Protein AF-0000000072289457 (afdb_homodimer)

Sequence (1494 aa):
MNISLKLPLGYDTQVGDAGIKLSGGQRQRLAIARSIIKRPKILILDEATSAIDVRGERIVQAALDKVSEGRTTITIAHRLSTIKKADKIVVMKKGKLIEEGTHEGLLSNPDGAYSALVNAQQLSLGEIYQEESNLVETMDPIIQEMSAAGKEKEQKEVVAYKPKGLAGSLGLFLYEQRARWQWYLMLIIGAIAAGAAYPIQAYLFAQIISVFSLTGPKLKAATEHYALMFFILGLGAGLAWFLMGYSSTIISGHITSIYRQEYFESILHKPIAFFDAEENSSGELTGRVANDPTQLQQLLGINMAMVLTAICNITGCIIIAFVFGWKLTCVVAFVALPLLICGSFYRIRYEIQFEKMNQAVFAESSKFAAEAISAFRTVTSLTLEDMICTRYEELLEWHVKGHAKKSRYSSIVFAASESFGLGCMALSFWYGGTLLASREYGPVNFFVVYIAIINGAESAGSLLSFGPNIAQASAAANRILSFRLPAEATGNSAPQIQNIEGGAKIELKDVWFKYPTRDVPIFTGLNITIKKGQFAALVGPSGCGKTSIVSLLERFYDVQKGKILCNDTDISELDIRQYRKMISLVAQEPTLFEGTIKENIYLGVDESTPEETLHEVCRDAEIHDFIMSLPDGYNTNVGNKGVALSGGQKQRISIARALIRNPKILLLDEATSSLDSESEKLVQAAFERAATGRTMVVVAHRLATVQNADVIFVLGEGRVLEVGDHSALLRKKGVYYQMCQSQALDRMNISLKLPLGYDTQVGDAGIKLSGGQRQRLAIARSIIKRPKILILDEATSAIDVRGERIVQAALDKVSEGRTTITIAHRLSTIKKADKIVVMKKGKLIEEGTHEGLLSNPDGAYSALVNAQQLSLGEIYQEESNLVETMDPIIQEMSAAGKEKEQKEVVAYKPKGLAGSLGLFLYEQRARWQWYLMLIIGAIAAGAAYPIQAYLFAQIISVFSLTGPKLKAATEHYALMFFILGLGAGLAWFLMGYSSTIISGHITSIYRQEYFESILHKPIAFFDAEENSSGELTGRVANDPTQLQQLLGINMAMVLTAICNITGCIIIAFVFGWKLTCVVAFVALPLLICGSFYRIRYEIQFEKMNQAVFAESSKFAAEAISAFRTVTSLTLEDMICTRYEELLEWHVKGHAKKSRYSSIVFAASESFGLGCMALSFWYGGTLLASREYGPVNFFVVYIAIINGAESAGSLLSFGPNIAQASAAANRILSFRLPAEATGNSAPQIQNIEGGAKIELKDVWFKYPTRDVPIFTGLNITIKKGQFAALVGPSGCGKTSIVSLLERFYDVQKGKILCNDTDISELDIRQYRKMISLVAQEPTLFEGTIKENIYLGVDESTPEETLHEVCRDAEIHDFIMSLPDGYNTNVGNKGVALSGGQKQRISIARALIRNPKILLLDEATSSLDSESEKLVQAAFERAATGRTMVVVAHRLATVQNADVIFVLGEGRVLEVGDHSALLRKKGVYYQMCQSQALDR

Organism: Botryotinia fuckeliana (strain B05.10) (NCBI:txid332648)

Structure (mmCIF, N/CA/C/O backbone):
data_AF-0000000072289457-model_v1
#
loop_
_entity.id
_entity.type
_entity.pdbx_description
1 polymer 'Uncharacterized protein'
#
loop_
_atom_site.group_PDB
_atom_site.id
_atom_site.type_symbol
_atom_site.label_atom_id
_atom_site.label_alt_id
_atom_site.label_comp_id
_atom_site.label_asym_id
_atom_site.label_entity_id
_atom_site.label_seq_id
_atom_site.pdbx_PDB_ins_code
_atom_site.Cartn_x
_atom_site.Cartn_y
_atom_site.Cartn_z
_atom_site.occupancy
_atom_site.B_iso_or_equiv
_atom_site.auth_seq_id
_atom_site.auth_comp_id
_atom_site.auth_asym_id
_atom_site.auth_atom_id
_atom_site.pdbx_PDB_model_num
ATOM 1 N N . MET A 1 1 ? 1.246 32.344 -25.016 1 49.88 1 MET A N 1
ATOM 2 C CA . MET A 1 1 ? 1.395 31.391 -26.109 1 49.88 1 MET A CA 1
ATOM 3 C C . MET A 1 1 ? 2.805 30.812 -26.141 1 49.88 1 MET A C 1
ATOM 5 O O . MET A 1 1 ? 2.982 29.609 -26.391 1 49.88 1 MET A O 1
ATOM 9 N N . ASN A 1 2 ? 3.74 31.656 -25.672 1 49.31 2 ASN A N 1
ATOM 10 C CA . ASN A 1 2 ? 5.113 31.156 -25.688 1 49.31 2 ASN A CA 1
ATOM 11 C C . ASN A 1 2 ? 5.348 30.125 -24.578 1 49.31 2 ASN A C 1
ATOM 13 O O . ASN A 1 2 ? 6.207 29.25 -24.719 1 49.31 2 ASN A O 1
ATOM 17 N N . ILE A 1 3 ? 4.66 30.234 -23.547 1 49.22 3 ILE A N 1
ATOM 18 C CA . ILE A 1 3 ? 4.852 29.281 -22.469 1 49.22 3 ILE A CA 1
ATOM 19 C C . ILE A 1 3 ? 4.375 27.891 -22.922 1 49.22 3 ILE A C 1
ATOM 21 O O . ILE A 1 3 ? 4.992 26.875 -22.594 1 49.22 3 ILE A O 1
ATOM 25 N N . SER A 1 4 ? 3.225 27.891 -23.5 1 49.28 4 SER A N 1
ATOM 26 C CA . SER A 1 4 ? 2.711 26.609 -24 1 49.28 4 SER A CA 1
ATOM 27 C C . SER A 1 4 ? 3.676 25.984 -25 1 49.28 4 SER A C 1
ATOM 29 O O . SER A 1 4 ? 3.781 24.766 -25.078 1 49.28 4 SER A O 1
ATOM 31 N N . LEU A 1 5 ? 4.32 26.812 -25.672 1 48.62 5 LEU A N 1
ATOM 32 C CA . LEU A 1 5 ? 5.25 26.297 -26.672 1 48.62 5 LEU A CA 1
ATOM 33 C C . LEU A 1 5 ? 6.523 25.781 -26.016 1 48.62 5 LEU A C 1
ATOM 35 O O . LEU A 1 5 ? 7.27 25 -26.609 1 48.62 5 LEU A O 1
ATOM 39 N N . LYS A 1 6 ? 6.832 26.141 -24.875 1 45.94 6 LYS A N 1
ATOM 40 C CA . LYS A 1 6 ? 8.039 25.688 -24.172 1 45.94 6 LYS A CA 1
ATOM 41 C C . LYS A 1 6 ? 7.77 24.453 -23.328 1 45.94 6 LYS A C 1
ATOM 43 O O . LYS A 1 6 ? 8.695 23.844 -22.797 1 45.94 6 LYS A O 1
ATOM 48 N N . LEU A 1 7 ? 6.562 24.188 -23.172 1 49.34 7 LEU A N 1
ATOM 49 C CA . LEU A 1 7 ? 6.23 22.922 -22.547 1 49.34 7 LEU A CA 1
ATOM 50 C C . LEU A 1 7 ? 6.426 21.75 -23.516 1 49.34 7 LEU A C 1
ATOM 52 O O . LEU A 1 7 ? 6.246 21.906 -24.719 1 49.34 7 LEU A O 1
ATOM 56 N N . PRO A 1 8 ? 7.078 20.734 -23.188 1 49.94 8 PRO A N 1
ATOM 57 C CA . PRO A 1 8 ? 7.488 19.672 -24.125 1 49.94 8 PRO A CA 1
ATOM 58 C C . PRO A 1 8 ? 6.375 19.281 -25.094 1 49.94 8 PRO A C 1
ATOM 60 O O . PRO A 1 8 ? 6.648 18.922 -26.234 1 49.94 8 PRO A O 1
ATOM 63 N N . LEU A 1 9 ? 5.176 19.297 -24.438 1 56.62 9 LEU A N 1
ATOM 64 C CA . LEU A 1 9 ? 4.125 18.906 -25.359 1 56.62 9 LEU A CA 1
ATOM 65 C C . LEU A 1 9 ? 3.387 20.125 -25.906 1 56.62 9 LEU A C 1
ATOM 67 O O . LEU A 1 9 ? 2.283 20 -26.438 1 56.62 9 LEU A O 1
ATOM 71 N N . GLY A 1 10 ? 4.078 21.141 -25.781 1 50.84 10 GLY A N 1
ATOM 72 C CA . GLY A 1 10 ? 3.5 22.375 -26.312 1 50.84 10 GLY A CA 1
ATOM 73 C C . GLY A 1 10 ? 2.098 22.641 -25.797 1 50.84 10 GLY A C 1
ATOM 74 O O . GLY A 1 10 ? 1.847 22.562 -24.594 1 50.84 10 GLY A O 1
ATOM 75 N N . TYR A 1 11 ? 1.222 22.844 -26.766 1 57.28 11 TYR A N 1
ATOM 76 C CA . TYR A 1 11 ? -0.183 23.141 -26.5 1 57.28 11 TYR A CA 1
ATOM 77 C C . TYR A 1 11 ? -0.896 21.922 -25.953 1 57.28 11 TYR A C 1
ATOM 79 O O . TYR A 1 11 ? -1.937 22.031 -25.297 1 57.28 11 TYR A O 1
ATOM 87 N N . ASP A 1 12 ? -0.191 20.844 -26.125 1 57.28 12 ASP A N 1
ATOM 88 C CA . ASP A 1 12 ? -0.822 19.594 -25.734 1 57.28 12 ASP A CA 1
ATOM 89 C C . ASP A 1 12 ? -0.359 19.156 -24.344 1 57.28 12 ASP A C 1
ATOM 91 O O . ASP A 1 12 ? -0.646 18.031 -23.906 1 57.28 12 ASP A O 1
ATOM 95 N N . THR A 1 13 ? 0.377 19.906 -23.766 1 53 13 THR A N 1
ATOM 96 C CA . THR A 1 13 ? 0.88 19.562 -22.438 1 53 13 THR A CA 1
ATOM 97 C C . THR A 1 13 ? -0.268 19.438 -21.438 1 53 13 THR A C 1
ATOM 99 O O . THR A 1 13 ? -1.12 20.328 -21.344 1 53 13 THR A O 1
ATOM 102 N N . GLN A 1 14 ? -0.386 18.297 -20.922 1 52.97 14 GLN A N 1
ATOM 103 C CA . GLN A 1 14 ? -1.444 18.047 -19.953 1 52.97 14 GLN A CA 1
ATOM 104 C C . GLN A 1 14 ? -1.182 18.797 -18.641 1 52.97 14 GLN A C 1
ATOM 106 O O . GLN A 1 14 ? -0.087 18.703 -18.094 1 52.97 14 GLN A O 1
ATOM 111 N N . VAL A 1 15 ? -1.644 19.812 -18.281 1 52.03 15 VAL A N 1
ATOM 112 C CA . VAL A 1 15 ? -1.413 20.719 -17.172 1 52.03 15 VAL A CA 1
ATOM 113 C C . VAL A 1 15 ? -1.856 20.062 -15.867 1 52.03 15 VAL A C 1
ATOM 115 O O . VAL A 1 15 ? -1.508 20.531 -14.773 1 52.03 15 VAL A O 1
ATOM 118 N N . GLY A 1 16 ? -2.02 18.812 -15.844 1 43.88 16 GLY A N 1
ATOM 119 C CA . GLY A 1 16 ? -2.471 18.062 -14.68 1 43.88 16 GLY A CA 1
ATOM 120 C C . GLY A 1 16 ? -3.762 18.594 -14.094 1 43.88 16 GLY A C 1
ATOM 121 O O . GLY A 1 16 ? -4.328 19.562 -14.594 1 43.88 16 GLY A O 1
ATOM 122 N N . ASP A 1 17 ? -4.145 18.031 -13.023 1 39.41 17 ASP A N 1
ATOM 123 C CA . ASP A 1 17 ? -5.398 18.375 -12.359 1 39.41 17 ASP A CA 1
ATOM 124 C C . ASP A 1 17 ? -5.293 19.719 -11.633 1 39.41 17 ASP A C 1
ATOM 126 O O . ASP A 1 17 ? -4.32 19.969 -10.922 1 39.41 17 ASP A O 1
ATOM 130 N N . ALA A 1 18 ? -6.113 20.797 -11.781 1 43.47 18 ALA A N 1
ATOM 131 C CA . ALA A 1 18 ? -6.293 22.172 -11.336 1 43.47 18 ALA A CA 1
ATOM 132 C C . ALA A 1 18 ? -5.078 23.031 -11.688 1 43.47 18 ALA A C 1
ATOM 134 O O . ALA A 1 18 ? -4.828 24.062 -11.047 1 43.47 18 ALA A O 1
ATOM 135 N N . GLY A 1 19 ? -4.312 22.594 -12.695 1 42.66 19 GLY A N 1
ATOM 136 C CA . GLY A 1 19 ? -3.182 23.375 -13.172 1 42.66 19 GLY A CA 1
ATOM 137 C C . GLY A 1 19 ? -2.027 23.422 -12.188 1 42.66 19 GLY A C 1
ATOM 138 O O . GLY A 1 19 ? -1.25 24.375 -12.18 1 42.66 19 GLY A O 1
ATOM 139 N N . ILE A 1 20 ? -2.145 22.5 -11.32 1 45.72 20 ILE A N 1
ATOM 140 C CA . ILE A 1 20 ? -1.174 22.422 -10.234 1 45.72 20 ILE A CA 1
ATOM 141 C C . ILE A 1 20 ? 0.239 22.344 -10.805 1 45.72 20 ILE A C 1
ATOM 143 O O . ILE A 1 20 ? 1.198 22.797 -10.172 1 45.72 20 ILE A O 1
ATOM 147 N N . LYS A 1 21 ? 0.253 22 -11.93 1 44.75 21 LYS A N 1
ATOM 148 C CA . LYS A 1 21 ? 1.573 21.828 -12.523 1 44.75 21 LYS A CA 1
ATOM 149 C C . LYS A 1 21 ? 2.109 23.141 -13.078 1 44.75 21 LYS A C 1
ATOM 151 O O . LYS A 1 21 ? 3.264 23.219 -13.5 1 44.75 21 LYS A O 1
ATOM 156 N N . LEU A 1 22 ? 1.206 24.141 -12.969 1 50.28 22 LEU A N 1
ATOM 157 C CA . LEU A 1 22 ? 1.592 25.453 -13.453 1 50.28 22 LEU A CA 1
ATOM 158 C C . LEU A 1 22 ? 1.787 26.438 -12.297 1 50.28 22 LEU A C 1
ATOM 160 O O . LEU A 1 22 ? 1.109 26.328 -11.273 1 50.28 22 LEU A O 1
ATOM 164 N N . SER A 1 23 ? 2.803 27.234 -12.359 1 48.66 23 SER A N 1
ATOM 165 C CA . SER A 1 23 ? 2.955 28.281 -11.359 1 48.66 23 SER A CA 1
ATOM 166 C C . SER A 1 23 ? 1.785 29.266 -11.398 1 48.66 23 SER A C 1
ATOM 168 O O . SER A 1 23 ? 1.068 29.344 -12.398 1 48.66 23 SER A O 1
ATOM 170 N N . GLY A 1 24 ? 1.405 29.828 -10.328 1 52.53 24 GLY A N 1
ATOM 171 C CA . GLY A 1 24 ? 0.359 30.828 -10.289 1 52.53 24 GLY A CA 1
ATOM 172 C C . GLY A 1 24 ? 0.423 31.797 -11.453 1 52.53 24 GLY A C 1
ATOM 173 O O . GLY A 1 24 ? -0.599 32.094 -12.078 1 52.53 24 GLY A O 1
ATOM 174 N N . GLY A 1 25 ? 1.623 32.094 -11.719 1 58.16 25 GLY A N 1
ATOM 175 C CA . GLY A 1 25 ? 1.821 33 -12.844 1 58.16 25 GLY A CA 1
ATOM 176 C C . GLY A 1 25 ? 1.507 32.375 -14.188 1 58.16 25 GLY A C 1
ATOM 177 O O . GLY A 1 25 ? 0.938 33.031 -15.062 1 58.16 25 GLY A O 1
ATOM 178 N N . GLN A 1 26 ? 1.823 31.172 -14.281 1 58.09 26 GLN A N 1
ATOM 179 C CA . GLN A 1 26 ? 1.542 30.469 -15.531 1 58.09 26 GLN A CA 1
ATOM 180 C C . GLN A 1 26 ? 0.042 30.266 -15.719 1 58.09 26 GLN A C 1
ATOM 182 O O . GLN A 1 26 ? -0.475 30.406 -16.828 1 58.09 26 GLN A O 1
ATOM 187 N N . ARG A 1 27 ? -0.494 30.047 -14.68 1 61.69 27 ARG A N 1
ATOM 188 C CA . ARG A 1 27 ? -1.943 29.891 -14.734 1 61.69 27 ARG A CA 1
ATOM 189 C C . ARG A 1 27 ? -2.627 31.188 -15.133 1 61.69 27 ARG A C 1
ATOM 191 O O . ARG A 1 27 ? -3.564 31.188 -15.938 1 61.69 27 ARG A O 1
ATOM 198 N N . GLN A 1 28 ? -2.061 32.062 -14.5 1 61.84 28 GLN A N 1
ATOM 199 C CA . GLN A 1 28 ? -2.6 33.406 -14.805 1 61.84 28 GLN A CA 1
ATOM 200 C C . GLN A 1 28 ? -2.342 33.781 -16.266 1 61.84 28 GLN A C 1
ATOM 202 O O . GLN A 1 28 ? -3.217 34.312 -16.938 1 61.84 28 GLN A O 1
ATOM 207 N N . ARG A 1 29 ? -1.208 33.438 -16.719 1 62.69 29 ARG A N 1
ATOM 208 C CA . ARG A 1 29 ? -0.848 33.719 -18.109 1 62.69 29 ARG A CA 1
ATOM 209 C C . ARG A 1 29 ? -1.692 32.875 -19.078 1 62.69 29 ARG A C 1
ATOM 211 O O . ARG A 1 29 ? -2.109 33.375 -20.125 1 62.69 29 ARG A O 1
ATOM 218 N N . LEU A 1 30 ? -1.951 31.844 -18.594 1 64.88 30 LEU A N 1
ATOM 219 C CA . LEU A 1 30 ? -2.803 31 -19.422 1 64.88 30 LEU A CA 1
ATOM 220 C C . LEU A 1 30 ? -4.242 31.516 -19.422 1 64.88 30 LEU A C 1
ATOM 222 O O . LEU A 1 30 ? -4.922 31.469 -20.438 1 64.88 30 LEU A O 1
ATOM 226 N N . ALA A 1 31 ? -4.559 31.984 -18.328 1 64.25 31 ALA A N 1
ATOM 227 C CA . ALA A 1 31 ? -5.891 32.562 -18.219 1 64.25 31 ALA A CA 1
ATOM 228 C C . ALA A 1 31 ? -6.008 33.844 -19.078 1 64.25 31 ALA A C 1
ATOM 230 O O . ALA A 1 31 ? -7.035 34.062 -19.719 1 64.25 31 ALA A O 1
ATOM 231 N N . ILE A 1 32 ? -4.938 34.438 -19.062 1 65.44 32 ILE A N 1
ATOM 232 C CA . ILE A 1 32 ? -4.871 35.656 -19.891 1 65.44 32 ILE A CA 1
ATOM 233 C C . ILE A 1 32 ? -4.902 35.25 -21.359 1 65.44 32 ILE A C 1
ATOM 235 O O . ILE A 1 32 ? -5.617 35.875 -22.156 1 65.44 32 ILE A O 1
ATOM 239 N N . ALA A 1 33 ? -4.215 34.281 -21.672 1 66.5 33 ALA A N 1
ATOM 240 C CA . ALA A 1 33 ? -4.18 33.812 -23.047 1 66.5 33 ALA A CA 1
ATOM 241 C C . ALA A 1 33 ? -5.559 33.312 -23.5 1 66.5 33 ALA A C 1
ATOM 243 O O . ALA A 1 33 ? -5.977 33.594 -24.625 1 66.5 33 ALA A O 1
ATOM 244 N N . ARG A 1 34 ? -6.211 32.812 -22.688 1 66.25 34 ARG A N 1
ATOM 245 C CA . ARG A 1 34 ? -7.547 32.312 -22.984 1 66.25 34 ARG A CA 1
ATOM 246 C C . ARG A 1 34 ? -8.523 33.438 -23.219 1 66.25 34 ARG A C 1
ATOM 248 O O . ARG A 1 34 ? -9.391 33.344 -24.094 1 66.25 34 ARG A O 1
ATOM 255 N N . SER A 1 35 ? -8.25 34.406 -22.469 1 63.59 35 SER A N 1
ATOM 256 C CA . SER A 1 35 ? -9.148 35.562 -22.578 1 63.59 35 SER A CA 1
ATOM 257 C C . SER A 1 35 ? -8.898 36.344 -23.859 1 63.59 35 SER A C 1
ATOM 259 O O . SER A 1 35 ? -9.797 37 -24.375 1 63.59 35 SER A O 1
ATOM 261 N N . ILE A 1 36 ? -7.656 36.094 -24.359 1 64.5 36 ILE A N 1
ATOM 262 C CA . ILE A 1 36 ? -7.262 36.906 -25.5 1 64.5 36 ILE A CA 1
ATOM 263 C C . ILE A 1 36 ? -7.48 36.156 -26.797 1 64.5 36 ILE A C 1
ATOM 265 O O . ILE A 1 36 ? -7.645 36.75 -27.859 1 64.5 36 ILE A O 1
ATOM 269 N N . ILE A 1 37 ? -7.777 35.031 -26.703 1 63.31 37 ILE A N 1
ATOM 270 C CA . ILE A 1 37 ? -7.871 34.219 -27.906 1 63.31 37 ILE A CA 1
ATOM 271 C C . ILE A 1 37 ? -9.141 34.562 -28.688 1 63.31 37 ILE A C 1
ATOM 273 O O . ILE A 1 37 ? -9.148 34.562 -29.906 1 63.31 37 ILE A O 1
ATOM 277 N N . LYS A 1 38 ? -10.102 35.094 -28.016 1 62.62 38 LYS A N 1
ATOM 278 C CA . LYS A 1 38 ? -11.352 35.406 -28.688 1 62.62 38 LYS A CA 1
ATOM 279 C C . LYS A 1 38 ? -11.344 36.844 -29.203 1 62.62 38 LYS A C 1
ATOM 281 O O . LYS A 1 38 ? -12.289 37.281 -29.875 1 62.62 38 LYS A O 1
ATOM 286 N N . ARG A 1 39 ? -10.406 37.625 -29.156 1 63.53 39 ARG A N 1
ATOM 287 C CA . ARG A 1 39 ? -10.219 39 -29.625 1 63.53 39 ARG A CA 1
ATOM 288 C C . ARG A 1 39 ? -11.383 39.875 -29.203 1 63.53 39 ARG A C 1
ATOM 290 O O . ARG A 1 39 ? -12.109 40.406 -30.047 1 63.53 39 ARG A O 1
ATOM 297 N N . PRO A 1 40 ? -11.609 39.969 -27.984 1 68.62 40 PRO A N 1
ATOM 298 C CA . PRO A 1 40 ? -12.75 40.781 -27.531 1 68.62 40 PRO A CA 1
ATOM 299 C C . PRO A 1 40 ? -12.523 42.281 -27.734 1 68.62 40 PRO A C 1
ATOM 301 O O . PRO A 1 40 ? -11.383 42.719 -27.797 1 68.62 40 PRO A O 1
ATOM 304 N N . LYS A 1 41 ? -13.594 42.969 -27.938 1 74.06 41 LYS A N 1
ATOM 305 C CA . LYS A 1 41 ? -13.531 44.438 -28.109 1 74.06 41 LYS A CA 1
ATOM 306 C C . LYS A 1 41 ? -13.266 45.125 -26.781 1 74.06 41 LYS A C 1
ATOM 308 O O . LYS A 1 41 ? -12.656 46.219 -26.75 1 74.06 41 LYS A O 1
ATOM 313 N N . ILE A 1 42 ? -13.695 44.5 -25.719 1 73.31 42 ILE A N 1
ATOM 314 C CA . ILE A 1 42 ? -13.492 45.031 -24.375 1 73.31 42 ILE A CA 1
ATOM 315 C C . ILE A 1 42 ? -12.758 44 -23.516 1 73.31 42 ILE A C 1
ATOM 317 O O . ILE A 1 42 ? -13.195 42.844 -23.406 1 73.31 42 ILE A O 1
ATOM 321 N N . LEU A 1 43 ? -11.648 44.312 -23.031 1 72.81 43 LEU A N 1
ATOM 322 C CA . LEU A 1 43 ? -10.828 43.469 -22.172 1 72.81 43 LEU A CA 1
ATOM 323 C C . LEU A 1 43 ? -10.859 44 -20.734 1 72.81 43 LEU A C 1
ATOM 325 O O . LEU A 1 43 ? -10.539 45.156 -20.469 1 72.81 43 LEU A O 1
ATOM 329 N N . ILE A 1 44 ? -11.352 43.188 -19.828 1 72.75 44 ILE A N 1
ATOM 330 C CA . ILE A 1 44 ? -11.375 43.562 -18.406 1 72.75 44 ILE A CA 1
ATOM 331 C C . ILE A 1 44 ? -10.352 42.719 -17.656 1 72.75 44 ILE A C 1
ATOM 333 O O . ILE A 1 44 ? -10.422 41.469 -17.656 1 72.75 44 ILE A O 1
ATOM 337 N N . LEU A 1 45 ? -9.391 43.344 -17.141 1 69.31 45 LEU A N 1
ATOM 338 C CA . LEU A 1 45 ? -8.336 42.719 -16.344 1 69.31 45 LEU A CA 1
ATOM 339 C C . LEU A 1 45 ? -8.516 43.031 -14.859 1 69.31 45 LEU A C 1
ATOM 341 O O . LEU A 1 45 ? -8.289 44.156 -14.422 1 69.31 45 LEU A O 1
ATOM 345 N N . ASP A 1 46 ? -9.039 42.125 -14.117 1 66.88 46 ASP A N 1
ATOM 346 C CA . ASP A 1 46 ? -9.25 42.281 -12.68 1 66.88 46 ASP A CA 1
ATOM 347 C C . ASP A 1 46 ? -8.109 41.688 -11.875 1 66.88 46 ASP A C 1
ATOM 349 O O . ASP A 1 46 ? -8.055 40.469 -11.695 1 66.88 46 ASP A O 1
ATOM 353 N N . GLU A 1 47 ? -7.199 42.406 -11.367 1 60.56 47 GLU A N 1
ATOM 354 C CA . GLU A 1 47 ? -6 42.031 -10.633 1 60.56 47 GLU A CA 1
ATOM 355 C C . GLU A 1 47 ? -5.25 40.906 -11.352 1 60.56 47 GLU A C 1
ATOM 357 O O . GLU A 1 47 ? -4.828 39.938 -10.719 1 60.56 47 GLU A O 1
ATOM 362 N N . ALA A 1 48 ? -5.262 40.969 -12.594 1 61.53 48 ALA A N 1
ATOM 363 C CA . ALA A 1 48 ? -4.715 39.938 -13.469 1 61.53 48 ALA A CA 1
ATOM 364 C C . ALA A 1 48 ? -3.238 39.688 -13.18 1 61.53 48 ALA A C 1
ATOM 366 O O . ALA A 1 48 ? -2.682 38.656 -13.57 1 61.53 48 ALA A O 1
ATOM 367 N N . THR A 1 49 ? -2.674 40.625 -12.547 1 57.12 49 THR A N 1
ATOM 368 C CA . THR A 1 49 ? -1.243 40.469 -12.305 1 57.12 49 THR A CA 1
ATOM 369 C C . THR A 1 49 ? -0.959 40.312 -10.812 1 57.12 49 THR A C 1
ATOM 371 O O . THR A 1 49 ? 0.199 40.312 -10.391 1 57.12 49 THR A O 1
ATOM 374 N N . SER A 1 50 ? -2.018 40.094 -10.062 1 53.31 50 SER A N 1
ATOM 375 C CA . SER A 1 50 ? -1.849 40.094 -8.617 1 53.31 50 SER A CA 1
ATOM 376 C C . SER A 1 50 ? -1.109 38.875 -8.141 1 53.31 50 SER A C 1
ATOM 378 O O . SER A 1 50 ? -0.359 38.906 -7.164 1 53.31 50 SER A O 1
ATOM 380 N N . ALA A 1 51 ? -1.317 37.812 -8.797 1 50.38 51 ALA A N 1
ATOM 381 C CA . ALA A 1 51 ? -0.719 36.531 -8.414 1 50.38 51 ALA A CA 1
ATOM 382 C C . ALA A 1 51 ? 0.597 36.312 -9.148 1 50.38 51 ALA A C 1
ATOM 384 O O . ALA A 1 51 ? 1.246 35.281 -8.969 1 50.38 51 ALA A O 1
ATOM 385 N N . ILE A 1 52 ? 0.917 37.312 -9.914 1 51.56 52 ILE A N 1
ATOM 386 C CA . ILE A 1 52 ? 2.109 37.188 -10.75 1 51.56 52 ILE A CA 1
ATOM 387 C C . ILE A 1 52 ? 3.264 37.969 -10.109 1 51.56 52 ILE A C 1
ATOM 389 O O . ILE A 1 52 ? 3.068 39.062 -9.57 1 51.56 52 ILE A O 1
ATOM 393 N N . ASP A 1 53 ? 4.328 37.406 -10.078 1 48.75 53 ASP A N 1
ATOM 394 C CA . ASP A 1 53 ? 5.516 38.062 -9.555 1 48.75 53 ASP A CA 1
ATOM 395 C C . ASP A 1 53 ? 5.852 39.312 -10.367 1 48.75 53 ASP A C 1
ATOM 397 O O . ASP A 1 53 ? 5.391 39.469 -11.5 1 48.75 53 ASP A O 1
ATOM 401 N N . VAL A 1 54 ? 6.383 40.219 -9.773 1 48.09 54 VAL A N 1
ATOM 402 C CA . VAL A 1 54 ? 6.664 41.531 -10.305 1 48.09 54 VAL A CA 1
ATOM 403 C C . VAL A 1 54 ? 7.316 41.438 -11.68 1 48.09 54 VAL A C 1
ATOM 405 O O . VAL A 1 54 ? 7 42.188 -12.594 1 48.09 54 VAL A O 1
ATOM 408 N N . ARG A 1 55 ? 8.102 40.438 -11.891 1 45.78 55 ARG A N 1
ATOM 409 C CA . ARG A 1 55 ? 8.797 40.281 -13.156 1 45.78 55 ARG A CA 1
ATOM 410 C C . ARG A 1 55 ? 7.852 39.75 -14.234 1 45.78 55 ARG A C 1
ATOM 412 O O . ARG A 1 55 ? 7.898 40.219 -15.383 1 45.78 55 ARG A O 1
ATOM 419 N N . GLY A 1 56 ? 7.156 38.781 -13.734 1 54.88 56 GLY A N 1
ATOM 420 C CA . GLY A 1 56 ? 6.164 38.25 -14.672 1 54.88 56 GLY A CA 1
ATOM 421 C C . GLY A 1 56 ? 5.094 39.281 -15.016 1 54.88 56 GLY A C 1
ATOM 422 O O . GLY A 1 56 ? 4.547 39.281 -16.125 1 54.88 56 GLY A O 1
ATOM 423 N N . GLU A 1 57 ? 5.094 40.062 -14.094 1 58.12 57 GLU A N 1
ATOM 424 C CA . GLU A 1 57 ? 4.07 41.094 -14.281 1 58.12 57 GLU A CA 1
ATOM 425 C C . GLU A 1 57 ? 4.398 42 -15.461 1 58.12 57 GLU A C 1
ATOM 427 O O . GLU A 1 57 ? 3.51 42.406 -16.219 1 58.12 57 GLU A O 1
ATOM 432 N N . ARG A 1 58 ? 5.695 42.281 -15.625 1 58.41 58 ARG A N 1
ATOM 433 C CA . ARG A 1 58 ? 6.09 43.156 -16.734 1 58.41 58 ARG A CA 1
ATOM 434 C C . ARG A 1 58 ? 5.824 42.469 -18.078 1 58.41 58 ARG A C 1
ATOM 436 O O . ARG A 1 58 ? 5.379 43.125 -19.031 1 58.41 58 ARG A O 1
ATOM 443 N N . ILE A 1 59 ? 6.152 41.219 -18.031 1 61.28 59 ILE A N 1
ATOM 444 C CA . ILE A 1 59 ? 5.949 40.469 -19.266 1 61.28 59 ILE A CA 1
ATOM 445 C C . ILE A 1 59 ? 4.457 40.344 -19.562 1 61.28 59 ILE A C 1
ATOM 447 O O . ILE A 1 59 ? 4.035 40.562 -20.703 1 61.28 59 ILE A O 1
ATOM 451 N N . VAL A 1 60 ? 3.84 40.156 -18.531 1 64.88 60 VAL A N 1
ATOM 452 C CA . VAL A 1 60 ? 2.398 40 -18.703 1 64.88 60 VAL A CA 1
ATOM 453 C C . VAL A 1 60 ? 1.767 41.344 -18.984 1 64.88 60 VAL A C 1
ATOM 455 O O . VAL A 1 60 ? 0.868 41.469 -19.812 1 64.88 60 VAL A O 1
ATOM 458 N N . GLN A 1 61 ? 2.488 42.188 -18.328 1 66.75 61 GLN A N 1
ATOM 459 C CA . GLN A 1 61 ? 1.99 43.562 -18.547 1 66.75 61 GLN A CA 1
ATOM 460 C C . GLN A 1 61 ? 2.283 44 -19.984 1 66.75 61 GLN A C 1
ATOM 462 O O . GLN A 1 61 ? 1.437 44.625 -20.625 1 66.75 61 GLN A O 1
ATOM 467 N N . ALA A 1 62 ? 3.434 43.719 -20.406 1 66.81 62 ALA A N 1
ATOM 468 C CA . ALA A 1 62 ? 3.787 44.062 -21.781 1 66.81 62 ALA A CA 1
ATOM 469 C C . ALA A 1 62 ? 2.887 43.344 -22.781 1 66.81 62 ALA A C 1
ATOM 471 O O . ALA A 1 62 ? 2.479 43.906 -23.781 1 66.81 62 ALA A O 1
ATOM 472 N N . ALA A 1 63 ? 2.594 42.188 -22.453 1 66.62 63 ALA A N 1
ATOM 473 C CA . ALA A 1 63 ? 1.684 41.406 -23.297 1 66.62 63 ALA A CA 1
ATOM 474 C C . ALA A 1 63 ? 0.266 41.969 -23.234 1 66.62 63 ALA A C 1
ATOM 476 O O . ALA A 1 63 ? -0.418 42.062 -24.266 1 66.62 63 ALA A O 1
ATOM 477 N N . LEU A 1 64 ? 0.018 42.406 -22.094 1 69.44 64 LEU A N 1
ATOM 478 C CA . LEU A 1 64 ? -1.309 42.969 -21.891 1 69.44 64 LEU A CA 1
ATOM 479 C C . LEU A 1 64 ? -1.421 44.344 -22.578 1 69.44 64 LEU A C 1
ATOM 481 O O . LEU A 1 64 ? -2.465 44.656 -23.156 1 69.44 64 LEU A O 1
ATOM 485 N N . ASP A 1 65 ? -0.25 44.938 -22.5 1 71.25 65 ASP A N 1
ATOM 486 C CA . ASP A 1 65 ? -0.202 46.219 -23.188 1 71.25 65 ASP A CA 1
ATOM 487 C C . ASP A 1 65 ? -0.365 46.062 -24.688 1 71.25 65 ASP A C 1
ATOM 489 O O . ASP A 1 65 ? -1.055 46.844 -25.344 1 71.25 65 ASP A O 1
ATOM 493 N N . LYS A 1 66 ? 0.159 45.062 -25.203 1 71.5 66 LYS A N 1
ATOM 494 C CA . LYS A 1 66 ? 0.08 44.781 -26.641 1 71.5 66 LYS A CA 1
ATOM 495 C C . LYS A 1 66 ? -1.323 44.344 -27.031 1 71.5 66 LYS A C 1
ATOM 497 O O . LYS A 1 66 ? -1.833 44.719 -28.078 1 71.5 66 LYS A O 1
ATOM 502 N N . VAL A 1 67 ? -1.905 43.688 -26.188 1 71.19 67 VAL A N 1
ATOM 503 C CA . VAL A 1 67 ? -3.223 43.156 -26.5 1 71.19 67 VAL A CA 1
ATOM 504 C C . VAL A 1 67 ? -4.285 44.219 -26.312 1 71.19 67 VAL A C 1
ATOM 506 O O . VAL A 1 67 ? -5.324 44.219 -26.984 1 71.19 67 VAL A O 1
ATOM 509 N N . SER A 1 68 ? -3.881 45.125 -25.422 1 69.56 68 SER A N 1
ATOM 510 C CA . SER A 1 68 ? -4.82 46.219 -25.141 1 69.56 68 SER A CA 1
ATOM 511 C C . SER A 1 68 ? -4.828 47.25 -26.25 1 69.56 68 SER A C 1
ATOM 513 O O . SER A 1 68 ? -5.723 48.094 -26.312 1 69.56 68 SER A O 1
ATOM 515 N N . GLU A 1 69 ? -3.893 47.156 -27.047 1 73.56 69 GLU A N 1
ATOM 516 C CA . GLU A 1 69 ? -3.848 48.125 -28.156 1 73.56 69 GLU A CA 1
ATOM 517 C C . GLU A 1 69 ? -4.988 47.875 -29.141 1 73.56 69 GLU A C 1
ATOM 519 O O . GLU A 1 69 ? -5.172 46.75 -29.625 1 73.56 69 GLU A O 1
ATOM 524 N N . GLY A 1 70 ? -5.961 48.969 -29.453 1 71.12 70 GLY A N 1
ATOM 525 C CA . GLY A 1 70 ? -7.07 48.938 -30.391 1 71.12 70 GLY A CA 1
ATOM 526 C C . GLY A 1 70 ? -8.367 48.438 -29.75 1 71.12 70 GLY A C 1
ATOM 527 O O . GLY A 1 70 ? -9.359 48.219 -30.453 1 71.12 70 GLY A O 1
ATOM 528 N N . ARG A 1 71 ? -8.25 48.125 -28.438 1 75.81 71 ARG A N 1
ATOM 529 C CA . ARG A 1 71 ? -9.43 47.656 -27.719 1 75.81 71 ARG A CA 1
ATOM 530 C C . ARG A 1 71 ? -9.656 48.469 -26.453 1 75.81 71 ARG A C 1
ATOM 532 O O . ARG A 1 71 ? -8.734 49.125 -25.953 1 75.81 71 ARG A O 1
ATOM 539 N N . THR A 1 72 ? -10.836 48.469 -25.984 1 78.06 72 THR A N 1
ATOM 540 C CA . THR A 1 72 ? -11.141 49.094 -24.703 1 78.06 72 THR A CA 1
ATOM 541 C C . THR A 1 72 ? -10.781 48.125 -23.562 1 78.06 72 THR A C 1
ATOM 543 O O . THR A 1 72 ? -11.281 47 -23.484 1 78.06 72 THR A O 1
ATOM 546 N N . THR A 1 73 ? -9.773 48.438 -22.844 1 74.69 73 THR A N 1
ATOM 547 C CA . THR A 1 73 ? -9.305 47.594 -21.75 1 74.69 73 THR A CA 1
ATOM 548 C C . THR A 1 73 ? -9.57 48.25 -20.406 1 74.69 73 THR A C 1
ATOM 550 O O . THR A 1 73 ? -9.242 49.438 -20.203 1 74.69 73 THR A O 1
ATOM 553 N N . ILE A 1 74 ? -10.242 47.594 -19.531 1 75.38 74 ILE A N 1
ATOM 554 C CA . ILE A 1 74 ? -10.461 48.031 -18.156 1 75.38 74 ILE A CA 1
ATOM 555 C C . ILE A 1 74 ? -9.641 47.156 -17.203 1 75.38 74 ILE A C 1
ATOM 557 O O . ILE A 1 74 ? -9.82 45.938 -17.141 1 75.38 74 ILE A O 1
ATOM 561 N N . THR A 1 75 ? -8.688 47.719 -16.578 1 72 75 THR A N 1
ATOM 562 C CA . THR A 1 75 ? -7.809 47 -15.664 1 72 75 THR A CA 1
ATOM 563 C C . THR A 1 75 ? -8.039 47.469 -14.227 1 72 75 THR A C 1
ATOM 565 O O . THR A 1 75 ? -8.062 48.656 -13.953 1 72 75 THR A O 1
ATOM 568 N N . ILE A 1 76 ? -8.328 46.562 -13.367 1 71.38 76 ILE A N 1
ATOM 569 C CA . ILE A 1 76 ? -8.367 46.812 -11.93 1 71.38 76 ILE A CA 1
ATOM 570 C C . ILE A 1 76 ? -7.07 46.312 -11.289 1 71.38 76 ILE A C 1
ATOM 572 O O . ILE A 1 76 ? -6.734 45.156 -11.375 1 71.38 76 ILE A O 1
ATOM 576 N N . ALA A 1 77 ? -6.223 47.219 -10.836 1 64.38 77 ALA A N 1
ATOM 577 C CA . ALA A 1 77 ? -4.91 46.844 -10.32 1 64.38 77 ALA A CA 1
ATOM 578 C C . ALA A 1 77 ? -4.66 47.438 -8.945 1 64.38 77 ALA A C 1
ATOM 580 O O . ALA A 1 77 ? -5.191 48.5 -8.617 1 64.38 77 ALA A O 1
ATOM 581 N N . HIS A 1 78 ? -3.947 46.75 -8.156 1 57.56 78 HIS A N 1
ATOM 582 C CA . HIS A 1 78 ? -3.461 47.281 -6.895 1 57.56 78 HIS A CA 1
ATOM 583 C C . HIS A 1 78 ? -2.043 47.812 -7.031 1 57.56 78 HIS A C 1
ATOM 585 O O . HIS A 1 78 ? -1.594 48.625 -6.207 1 57.56 78 HIS A O 1
ATOM 591 N N . ARG A 1 79 ? -1.504 47.375 -8.156 1 61.47 79 ARG A N 1
ATOM 592 C CA . ARG A 1 79 ? -0.121 47.781 -8.375 1 61.47 79 ARG A CA 1
ATOM 593 C C . ARG A 1 79 ? -0.046 48.938 -9.367 1 61.47 79 ARG A C 1
ATOM 595 O O . ARG A 1 79 ? -0.752 48.969 -10.375 1 61.47 79 ARG A O 1
ATOM 602 N N . LEU A 1 80 ? 0.854 49.719 -9.062 1 64.31 80 LEU A N 1
ATOM 603 C CA . LEU A 1 80 ? 1.01 50.969 -9.82 1 64.31 80 LEU A CA 1
ATOM 604 C C . LEU A 1 80 ? 1.568 50.688 -11.211 1 64.31 80 LEU A C 1
ATOM 606 O O . LEU A 1 80 ? 1.236 51.375 -12.172 1 64.31 80 LEU A O 1
ATOM 610 N N . SER A 1 81 ? 2.307 49.688 -11.367 1 64.94 81 SER A N 1
ATOM 611 C CA . SER A 1 81 ? 2.998 49.406 -12.625 1 64.94 81 SER A CA 1
ATOM 612 C C . SER A 1 81 ? 2.014 49.062 -13.734 1 64.94 81 SER A C 1
ATOM 614 O O . SER A 1 81 ? 2.252 49.375 -14.898 1 64.94 81 SER A O 1
ATOM 616 N N . THR A 1 82 ? 0.926 48.656 -13.289 1 67.38 82 THR A N 1
ATOM 617 C CA . THR A 1 82 ? -0.072 48.219 -14.258 1 67.38 82 THR A CA 1
ATOM 618 C C . THR A 1 82 ? -0.962 49.375 -14.68 1 67.38 82 THR A C 1
ATOM 620 O O . THR A 1 82 ? -1.523 49.375 -15.781 1 67.38 82 THR A O 1
ATOM 623 N N . ILE A 1 83 ? -0.898 50.406 -13.891 1 69.94 83 ILE A N 1
ATOM 624 C CA . ILE A 1 83 ? -1.884 51.469 -14.109 1 69.94 83 ILE A CA 1
ATOM 625 C C . ILE A 1 83 ? -1.216 52.656 -14.781 1 69.94 83 ILE A C 1
ATOM 627 O O . ILE A 1 83 ? -1.895 53.531 -15.344 1 69.94 83 ILE A O 1
ATOM 631 N N . LYS A 1 84 ? 0.095 52.688 -14.789 1 72.69 84 LYS A N 1
ATOM 632 C CA . LYS A 1 84 ? 0.849 53.844 -15.25 1 72.69 84 LYS A CA 1
ATOM 633 C C . LYS A 1 84 ? 0.583 54.125 -16.734 1 72.69 84 LYS A C 1
ATOM 635 O O . LYS A 1 84 ? 0.521 55.281 -17.141 1 72.69 84 LYS A O 1
ATOM 640 N N . LYS A 1 85 ? 0.265 53.125 -17.531 1 70.94 85 LYS A N 1
ATOM 641 C CA . LYS A 1 85 ? 0.167 53.281 -18.969 1 70.94 85 LYS A CA 1
ATOM 642 C C . LYS A 1 85 ? -1.289 53.406 -19.422 1 70.94 85 LYS A C 1
ATOM 644 O O . LYS A 1 85 ? -1.578 53.438 -20.609 1 70.94 85 LYS A O 1
ATOM 649 N N . ALA A 1 86 ? -2.109 53.531 -18.484 1 75.75 86 ALA A N 1
ATOM 650 C CA . ALA A 1 86 ? -3.531 53.594 -18.812 1 75.75 86 ALA A CA 1
ATOM 651 C C . ALA A 1 86 ? -3.91 54.969 -19.344 1 75.75 86 ALA A C 1
ATOM 653 O O . ALA A 1 86 ? -3.326 56 -18.953 1 75.75 86 ALA A O 1
ATOM 654 N N . ASP A 1 87 ? -4.762 55.094 -20.375 1 78.38 87 ASP A N 1
ATOM 655 C CA . ASP A 1 87 ? -5.215 56.344 -20.984 1 78.38 87 ASP A CA 1
ATOM 656 C C . ASP A 1 87 ? -6.055 57.156 -20 1 78.38 87 ASP A C 1
ATOM 658 O O . ASP A 1 87 ? -6.027 58.406 -20.031 1 78.38 87 ASP A O 1
ATOM 662 N N . LYS A 1 88 ? -6.824 56.406 -19.219 1 80.31 88 LYS A N 1
ATOM 663 C CA . LYS A 1 88 ? -7.684 57.031 -18.219 1 80.31 88 LYS A CA 1
ATOM 664 C C . LYS A 1 88 ? -7.637 56.25 -16.891 1 80.31 88 LYS A C 1
ATOM 666 O O . LYS A 1 88 ? -7.844 55.062 -16.859 1 80.31 88 LYS A O 1
ATOM 671 N N . ILE A 1 89 ? -7.184 56.875 -15.859 1 77.38 89 ILE A N 1
ATOM 672 C CA . ILE A 1 89 ? -7.098 56.281 -14.531 1 77.38 89 ILE A CA 1
ATOM 673 C C . ILE A 1 89 ? -8.234 56.812 -13.656 1 77.38 89 ILE A C 1
ATOM 675 O O . ILE A 1 89 ? -8.453 58 -13.562 1 77.38 89 ILE A O 1
ATOM 679 N N . VAL A 1 90 ? -8.992 55.906 -13.086 1 79.75 90 VAL A N 1
ATOM 680 C CA . VAL A 1 90 ? -10.102 56.281 -12.211 1 79.75 90 VAL A CA 1
ATOM 681 C C . VAL A 1 90 ? -9.789 55.812 -10.781 1 79.75 90 VAL A C 1
ATOM 683 O O . VAL A 1 90 ? -9.531 54.656 -10.539 1 79.75 90 VAL A O 1
ATOM 686 N N . VAL A 1 91 ? -9.586 56.656 -9.922 1 77.19 91 VAL A N 1
ATOM 687 C CA . VAL A 1 91 ? -9.312 56.375 -8.516 1 77.19 91 VAL A CA 1
ATOM 688 C C . VAL A 1 91 ? -10.617 56.406 -7.719 1 77.19 91 VAL A C 1
ATOM 690 O O . VAL A 1 91 ? -11.344 57.406 -7.738 1 77.19 91 VAL A O 1
ATOM 693 N N . MET A 1 92 ? -10.898 55.281 -7.18 1 73 92 MET A N 1
ATOM 694 C CA . MET A 1 92 ? -12.148 55.156 -6.438 1 73 92 MET A CA 1
ATOM 695 C C . MET A 1 92 ? -11.883 55 -4.945 1 73 92 MET A C 1
ATOM 697 O O . MET A 1 92 ? -10.961 54.25 -4.555 1 73 92 MET A O 1
ATOM 701 N N . LYS A 1 93 ? -12.43 55.688 -4.078 1 66.75 93 LYS A N 1
ATOM 702 C CA . LYS A 1 93 ? -12.391 55.562 -2.625 1 66.75 93 LYS A CA 1
ATOM 703 C C . LYS A 1 93 ? -13.797 55.406 -2.053 1 66.75 93 LYS A C 1
ATOM 705 O O . LYS A 1 93 ? -14.672 56.25 -2.305 1 66.75 93 LYS A O 1
ATOM 710 N N . LYS A 1 94 ? -14.125 54.312 -1.336 1 60.06 94 LYS A N 1
ATOM 711 C CA . LYS A 1 94 ? -15.422 54.062 -0.709 1 60.06 94 LYS A CA 1
ATOM 712 C C . LYS A 1 94 ? -16.547 54.156 -1.726 1 60.06 94 LYS A C 1
ATOM 714 O O . LYS A 1 94 ? -17.578 54.75 -1.458 1 60.06 94 LYS A O 1
ATOM 719 N N . GLY A 1 95 ? -16.266 53.656 -3.008 1 63.97 95 GLY A N 1
ATOM 720 C CA . GLY A 1 95 ? -17.297 53.562 -4.031 1 63.97 95 GLY A CA 1
ATOM 721 C C . GLY A 1 95 ? -17.5 54.844 -4.812 1 63.97 95 GLY A C 1
ATOM 722 O O . GLY A 1 95 ? -18.328 54.906 -5.715 1 63.97 95 GLY A O 1
ATOM 723 N N . LYS A 1 96 ? -16.891 55.844 -4.387 1 70 96 LYS A N 1
ATOM 724 C CA . LYS A 1 96 ? -17.062 57.125 -5.066 1 70 96 LYS A CA 1
ATOM 725 C C . LYS A 1 96 ? -15.828 57.469 -5.891 1 70 96 LYS A C 1
ATOM 727 O O . LYS A 1 96 ? -14.703 57.125 -5.508 1 70 96 LYS A O 1
ATOM 732 N N . LEU A 1 97 ? -16.016 58.094 -7.07 1 74.06 97 LEU A N 1
ATOM 733 C CA . LEU A 1 97 ? -14.953 58.562 -7.953 1 74.06 97 LEU A CA 1
ATOM 734 C C . LEU A 1 97 ? -14.258 59.781 -7.375 1 74.06 97 LEU A C 1
ATOM 736 O O . LEU A 1 97 ? -14.898 60.781 -7.102 1 74.06 97 LEU A O 1
ATOM 740 N N . ILE A 1 98 ? -13.07 59.719 -7.008 1 76.69 98 ILE A N 1
ATOM 741 C CA . ILE A 1 98 ? -12.336 60.812 -6.387 1 76.69 98 ILE A CA 1
ATOM 742 C C . ILE A 1 98 ? -11.562 61.562 -7.453 1 76.69 98 ILE A C 1
ATOM 744 O O . ILE A 1 98 ? -11.609 62.812 -7.496 1 76.69 98 ILE A O 1
ATOM 748 N N . GLU A 1 99 ? -10.797 60.812 -8.172 1 79.31 99 GLU A N 1
ATOM 749 C CA . GLU A 1 99 ? -9.938 61.469 -9.156 1 79.31 99 GLU A CA 1
ATOM 750 C C . GLU A 1 99 ? -9.945 60.719 -10.477 1 79.31 99 GLU A C 1
ATOM 752 O O . GLU A 1 99 ? -10.125 59.5 -10.5 1 79.31 99 GLU A O 1
ATOM 757 N N . GLU A 1 100 ? -10.094 61.344 -11.57 1 80 100 GLU A N 1
ATOM 758 C CA . GLU A 1 100 ? -10 60.75 -12.898 1 80 100 GLU A CA 1
ATOM 759 C C . GLU A 1 100 ? -9.016 61.5 -13.789 1 80 100 GLU A C 1
ATOM 761 O O . GLU A 1 100 ? -8.984 62.719 -13.773 1 80 100 GLU A O 1
ATOM 766 N N . GLY A 1 101 ? -8.07 61 -14.414 1 80.56 101 GLY A N 1
ATOM 767 C CA . GLY A 1 101 ? -7.105 61.625 -15.297 1 80.56 101 GLY A CA 1
ATOM 768 C C . GLY A 1 101 ? -6.035 60.688 -15.789 1 80.56 101 GLY A C 1
ATOM 769 O O . GLY A 1 101 ? -6.184 59.469 -15.672 1 80.56 101 GLY A O 1
ATOM 770 N N . THR A 1 102 ? -5.125 61.156 -16.391 1 78.12 102 THR A N 1
ATOM 771 C CA . THR A 1 102 ? -3.965 60.406 -16.828 1 78.12 102 THR A CA 1
ATOM 772 C C . THR A 1 102 ? -2.93 60.312 -15.711 1 78.12 102 THR A C 1
ATOM 774 O O . THR A 1 102 ? -2.98 61.094 -14.75 1 78.12 102 THR A O 1
ATOM 777 N N . HIS A 1 103 ? -1.989 59.375 -15.758 1 77.5 103 HIS A N 1
ATOM 778 C CA . HIS A 1 103 ? -0.956 59.188 -14.742 1 77.5 103 HIS A CA 1
ATOM 779 C C . HIS A 1 103 ? -0.225 60.5 -14.461 1 77.5 103 HIS A C 1
ATOM 781 O O . HIS A 1 103 ? -0.079 60.875 -13.305 1 77.5 103 HIS A O 1
ATOM 787 N N . GLU A 1 104 ? 0.146 61.125 -15.562 1 76.75 104 GLU A N 1
ATOM 788 C CA . GLU A 1 104 ? 0.887 62.375 -15.422 1 76.75 104 GLU A CA 1
ATOM 789 C C . GLU A 1 104 ? -0.01 63.469 -14.898 1 76.75 104 GLU A C 1
ATOM 791 O O . GLU A 1 104 ? 0.42 64.312 -14.078 1 76.75 104 GLU A O 1
ATOM 796 N N . GLY A 1 105 ? -1.288 63.469 -15.375 1 79.25 105 GLY A N 1
ATOM 797 C CA . GLY A 1 105 ? -2.236 64.5 -14.961 1 79.25 105 GLY A CA 1
ATOM 798 C C . GLY A 1 105 ? -2.633 64.375 -13.5 1 79.25 105 GLY A C 1
ATOM 799 O O . GLY A 1 105 ? -2.764 65.375 -12.805 1 79.25 105 GLY A O 1
ATOM 800 N N . LEU A 1 106 ? -2.658 63.125 -13.023 1 79.25 106 LEU A N 1
ATOM 801 C CA . LEU A 1 106 ? -3.096 62.906 -11.656 1 79.25 106 LEU A CA 1
ATOM 802 C C . LEU A 1 106 ? -1.942 63.094 -10.68 1 79.25 106 LEU A C 1
ATOM 804 O O . LEU A 1 106 ? -2.158 63.438 -9.516 1 79.25 106 LEU A O 1
ATOM 808 N N . LEU A 1 107 ? -0.714 62.906 -11.164 1 75.44 107 LEU A N 1
ATOM 809 C CA . LEU A 1 107 ? 0.474 63.094 -10.336 1 75.44 107 LEU A CA 1
ATOM 810 C C . LEU A 1 107 ? 0.75 64.562 -10.133 1 75.44 107 LEU A C 1
ATOM 812 O O . LEU A 1 107 ? 1.399 64.938 -9.156 1 75.44 107 LEU A O 1
ATOM 816 N N . SER A 1 108 ? 0.337 65.375 -11.023 1 75.5 108 SER A N 1
ATOM 817 C CA . SER A 1 108 ? 0.582 66.812 -10.961 1 75.5 108 SER A CA 1
ATOM 818 C C . SER A 1 108 ? -0.187 67.438 -9.812 1 75.5 108 SER A C 1
ATOM 820 O O . SER A 1 108 ? 0.185 68.562 -9.336 1 75.5 108 SER A O 1
ATOM 822 N N . ASN A 1 109 ? -1.239 66.75 -9.281 1 72.62 109 ASN A N 1
ATOM 823 C CA . ASN A 1 109 ? -1.93 67.25 -8.086 1 72.62 109 ASN A CA 1
ATOM 824 C C . ASN A 1 109 ? -1.37 66.625 -6.82 1 72.62 109 ASN A C 1
ATOM 826 O O . ASN A 1 109 ? -1.658 65.438 -6.527 1 72.62 109 ASN A O 1
ATOM 830 N N . PRO A 1 110 ? -0.377 67.125 -6.133 1 70.62 110 PRO A N 1
ATOM 831 C CA . PRO A 1 110 ? 0.31 66.5 -4.977 1 70.62 110 PRO A CA 1
ATOM 832 C C . PRO A 1 110 ? -0.649 66.125 -3.857 1 70.62 110 PRO A C 1
ATOM 834 O O . PRO A 1 110 ? -0.342 65.25 -3.064 1 70.62 110 PRO A O 1
ATOM 837 N N . ASP A 1 111 ? -1.751 66.688 -3.674 1 68.12 111 ASP A N 1
ATOM 838 C CA . ASP A 1 111 ? -2.686 66.438 -2.58 1 68.12 111 ASP A CA 1
ATOM 839 C C . ASP A 1 111 ? -3.77 65.438 -3 1 68.12 111 ASP A C 1
ATOM 841 O O . ASP A 1 111 ? -4.73 65.188 -2.262 1 68.12 111 ASP A O 1
ATOM 845 N N . GLY A 1 112 ? -3.684 64.688 -4.094 1 72.94 112 GLY A N 1
ATOM 846 C CA . GLY A 1 112 ? -4.723 63.812 -4.594 1 72.94 112 GLY A CA 1
ATOM 847 C C . GLY A 1 112 ? -4.613 62.406 -4.047 1 72.94 112 GLY A C 1
ATOM 848 O O . GLY A 1 112 ? -3.564 62 -3.535 1 72.94 112 GLY A O 1
ATOM 849 N N . ALA A 1 113 ? -5.703 61.688 -4.109 1 73.94 113 ALA A N 1
ATOM 850 C CA . ALA A 1 113 ? -5.746 60.312 -3.611 1 73.94 113 ALA A CA 1
ATOM 851 C C . ALA A 1 113 ? -4.836 59.375 -4.43 1 73.94 113 ALA A C 1
ATOM 853 O O . ALA A 1 113 ? -4.191 58.5 -3.883 1 73.94 113 ALA A O 1
ATOM 854 N N . TYR A 1 114 ? -4.637 59.688 -5.652 1 75.5 114 TYR A N 1
ATOM 855 C CA . TYR A 1 114 ? -3.768 58.938 -6.531 1 75.5 114 TYR A CA 1
ATOM 856 C C . TYR A 1 114 ? -2.299 59.188 -6.227 1 75.5 114 TYR A C 1
ATOM 858 O O . TYR A 1 114 ? -1.491 58.281 -6.152 1 75.5 114 TYR A O 1
ATOM 866 N N . SER A 1 115 ? -1.935 60.438 -6.117 1 73.94 115 SER A N 1
ATOM 867 C CA . SER A 1 115 ? -0.566 60.781 -5.766 1 73.94 115 SER A CA 1
ATOM 868 C C . SER A 1 115 ? -0.171 60.219 -4.41 1 73.94 115 SER A C 1
ATOM 870 O O . SER A 1 115 ? 0.965 59.781 -4.227 1 73.94 115 SER A O 1
ATOM 872 N N . ALA A 1 116 ? -1.076 60.125 -3.486 1 68.31 116 ALA A N 1
ATOM 873 C CA . ALA A 1 116 ? -0.818 59.5 -2.182 1 68.31 116 ALA A CA 1
ATOM 874 C C . ALA A 1 116 ? -0.603 58 -2.309 1 68.31 116 ALA A C 1
ATOM 876 O O . ALA A 1 116 ? 0.267 57.438 -1.643 1 68.31 116 ALA A O 1
ATOM 877 N N . LEU A 1 117 ? -1.327 57.406 -3.111 1 67.38 117 LEU A N 1
ATOM 878 C CA . LEU A 1 117 ? -1.188 55.969 -3.367 1 67.38 117 LEU A CA 1
ATOM 879 C C . LEU A 1 117 ? 0.124 55.688 -4.086 1 67.38 117 LEU A C 1
ATOM 881 O O . LEU A 1 117 ? 0.806 54.688 -3.764 1 67.38 117 LEU A O 1
ATOM 885 N N . VAL A 1 118 ? 0.412 56.5 -5.066 1 66.56 118 VAL A N 1
ATOM 886 C CA . VAL A 1 118 ? 1.656 56.344 -5.812 1 66.56 118 VAL A CA 1
ATOM 887 C C . VAL A 1 118 ? 2.848 56.625 -4.895 1 66.56 118 VAL A C 1
ATOM 889 O O . VAL A 1 118 ? 3.84 55.906 -4.922 1 66.56 118 VAL A O 1
ATOM 892 N N . ASN A 1 119 ? 2.684 57.656 -4.176 1 61.91 119 ASN A N 1
ATOM 893 C CA . ASN A 1 119 ? 3.746 57.969 -3.23 1 61.91 119 ASN A CA 1
ATOM 894 C C . ASN A 1 119 ? 3.871 56.906 -2.148 1 61.91 119 ASN A C 1
ATOM 896 O O . ASN A 1 119 ? 4.98 56.562 -1.74 1 61.91 119 ASN A O 1
ATOM 900 N N . ALA A 1 120 ? 2.756 56.438 -1.686 1 53.88 120 ALA A N 1
ATOM 901 C CA . ALA A 1 120 ? 2.773 55.344 -0.711 1 53.88 120 ALA A CA 1
ATOM 902 C C . ALA A 1 120 ? 3.371 54.062 -1.315 1 53.88 120 ALA A C 1
ATOM 904 O O . ALA A 1 120 ? 4.121 53.375 -0.65 1 53.88 120 ALA A O 1
ATOM 905 N N . GLN A 1 121 ? 3.014 53.906 -2.527 1 50.31 121 GLN A N 1
ATOM 906 C CA . GLN A 1 121 ? 3.58 52.75 -3.225 1 50.31 121 GLN A CA 1
ATOM 907 C C . GLN A 1 121 ? 5.016 53.031 -3.664 1 50.31 121 GLN A C 1
ATOM 909 O O . GLN A 1 121 ? 5.848 52.125 -3.689 1 50.31 121 GLN A O 1
ATOM 914 N N . GLN A 1 122 ? 5.219 54.25 -4.281 1 47.75 122 GLN A N 1
ATOM 915 C CA . GLN A 1 122 ? 6.586 54.656 -4.602 1 47.75 122 GLN A CA 1
ATOM 916 C C . GLN A 1 122 ? 7.469 54.656 -3.357 1 47.75 122 GLN A C 1
ATOM 918 O O . GLN A 1 122 ? 8.656 54.312 -3.428 1 47.75 122 GLN A O 1
ATOM 923 N N . LEU A 1 123 ? 6.98 55.25 -2.275 1 39.44 123 LEU A N 1
ATOM 924 C CA . LEU A 1 123 ? 7.703 55.188 -1.01 1 39.44 123 LEU A CA 1
ATOM 925 C C . LEU A 1 123 ? 7.926 53.75 -0.572 1 39.44 123 LEU A C 1
ATOM 927 O O . LEU A 1 123 ? 8.969 53.406 0.001 1 39.44 123 LEU A O 1
ATOM 931 N N . SER A 1 124 ? 6.949 52.906 -0.655 1 37.09 124 SER A N 1
ATOM 932 C CA . SER A 1 124 ? 7.172 51.5 -0.446 1 37.09 124 SER A CA 1
ATOM 933 C C . SER A 1 124 ? 8.016 50.906 -1.567 1 37.09 124 SER A C 1
ATOM 935 O O . SER A 1 124 ? 8.773 49.938 -1.343 1 37.09 124 SER A O 1
ATOM 937 N N . LEU A 1 125 ? 7.793 51.219 -2.914 1 35.34 125 LEU A N 1
ATOM 938 C CA . LEU A 1 125 ? 8.602 50.812 -4.055 1 35.34 125 LEU A CA 1
ATOM 939 C C . LEU A 1 125 ? 9.766 51.75 -4.273 1 35.34 125 LEU A C 1
ATOM 941 O O . LEU A 1 125 ? 9.57 52.969 -4.379 1 35.34 125 LEU A O 1
ATOM 945 N N . GLY A 1 126 ? 10.891 51.812 -3.711 1 28.33 126 GLY A N 1
ATOM 946 C CA . GLY A 1 126 ? 12.047 52.625 -4 1 28.33 126 GLY A CA 1
ATOM 947 C C . GLY A 1 126 ? 12.109 53.094 -5.449 1 28.33 126 GLY A C 1
ATOM 948 O O . GLY A 1 126 ? 11.469 52.469 -6.316 1 28.33 126 GLY A O 1
ATOM 949 N N . GLU A 1 127 ? 12.453 54.344 -5.879 1 30.81 127 GLU A N 1
ATOM 950 C CA . GLU A 1 127 ? 12.719 55.062 -7.129 1 30.81 127 GLU A CA 1
ATOM 951 C C . GLU A 1 127 ? 13.469 54.156 -8.117 1 30.81 127 GLU A C 1
ATOM 953 O O . GLU A 1 127 ? 13.688 54.562 -9.266 1 30.81 127 GLU A O 1
ATOM 958 N N . ILE A 1 128 ? 14.266 53.156 -7.801 1 30.36 128 ILE A N 1
ATOM 959 C CA . ILE A 1 128 ? 15.359 52.656 -8.617 1 30.36 128 ILE A CA 1
ATOM 960 C C . ILE A 1 128 ? 14.797 51.938 -9.852 1 30.36 128 ILE A C 1
ATOM 962 O O . ILE A 1 128 ? 15.555 51.438 -10.688 1 30.36 128 ILE A O 1
ATOM 966 N N . TYR A 1 129 ? 13.547 51.719 -10.047 1 29.69 129 TYR A N 1
ATOM 967 C CA . TYR A 1 129 ? 13.281 50.75 -11.102 1 29.69 129 TYR A CA 1
ATOM 968 C C . TYR A 1 129 ? 13.258 51.406 -12.469 1 29.69 129 TYR A C 1
ATOM 970 O O . TYR A 1 129 ? 12.867 50.781 -13.469 1 29.69 129 TYR A O 1
ATOM 978 N N . GLN A 1 130 ? 13.508 52.688 -12.727 1 27.64 130 GLN A N 1
ATOM 979 C CA . GLN A 1 130 ? 13.227 53.188 -14.07 1 27.64 130 GLN A CA 1
ATOM 980 C C . GLN A 1 130 ? 14.188 52.594 -15.094 1 27.64 130 GLN A C 1
ATOM 982 O O . GLN A 1 130 ? 13.789 52.281 -16.219 1 27.64 130 GLN A O 1
ATOM 987 N N . GLU A 1 131 ? 15.539 52.812 -14.992 1 26.94 131 GLU A N 1
ATOM 988 C CA . GLU A 1 131 ? 16.453 52.812 -16.125 1 26.94 131 GLU A CA 1
ATOM 989 C C . GLU A 1 131 ? 16.625 51.375 -16.688 1 26.94 131 GLU A C 1
ATOM 991 O O . GLU A 1 131 ? 16.984 51.219 -17.859 1 26.94 131 GLU A O 1
ATOM 996 N N . GLU A 1 132 ? 16.75 50.375 -15.945 1 26.78 132 GLU A N 1
ATOM 997 C CA . GLU A 1 132 ? 17.422 49.188 -16.453 1 26.78 132 GLU A CA 1
ATOM 998 C C . GLU A 1 132 ? 16.5 48.375 -17.375 1 26.78 132 GLU A C 1
ATOM 1000 O O . GLU A 1 132 ? 16.734 47.188 -17.625 1 26.78 132 GLU A O 1
ATOM 1005 N N . SER A 1 133 ? 15.562 49 -18.078 1 27.44 133 SER A N 1
ATOM 1006 C CA . SER A 1 133 ? 14.617 48.344 -18.984 1 27.44 133 SER A CA 1
ATOM 1007 C C . SER A 1 133 ? 15.336 47.75 -20.188 1 27.44 133 SER A C 1
ATOM 1009 O O . SER A 1 133 ? 14.82 46.844 -20.828 1 27.44 133 SER A O 1
ATOM 1011 N N . ASN A 1 134 ? 16.406 48.375 -20.734 1 24.88 134 ASN A N 1
ATOM 1012 C CA . ASN A 1 134 ? 16.891 48.125 -22.094 1 24.88 134 ASN A CA 1
ATOM 1013 C C . ASN A 1 134 ? 17.594 46.781 -22.188 1 24.88 134 ASN A C 1
ATOM 1015 O O . ASN A 1 134 ? 18.078 46.406 -23.25 1 24.88 134 ASN A O 1
ATOM 1019 N N . LEU A 1 135 ? 18.219 46.312 -21.141 1 24.05 135 LEU A N 1
ATOM 1020 C CA . LEU A 1 135 ? 19.281 45.344 -21.422 1 24.05 135 LEU A CA 1
ATOM 1021 C C . LEU A 1 135 ? 18.703 44 -21.844 1 24.05 135 LEU A C 1
ATOM 1023 O O . LEU A 1 135 ? 19.453 43.094 -22.188 1 24.05 135 LEU A O 1
ATOM 1027 N N . VAL A 1 136 ? 17.5 43.656 -21.547 1 28.72 136 VAL A N 1
ATOM 1028 C CA . VAL A 1 136 ? 17.25 42.25 -21.828 1 28.72 136 VAL A CA 1
ATOM 1029 C C . VAL A 1 136 ? 17.078 42.031 -23.328 1 28.72 136 VAL A C 1
ATOM 1031 O O . VAL A 1 136 ? 16.828 40.938 -23.781 1 28.72 136 VAL A O 1
ATOM 1034 N N . GLU A 1 137 ? 17.094 43.125 -24.156 1 27.38 137 GLU A N 1
ATOM 1035 C CA . GLU A 1 137 ? 16.781 42.844 -25.562 1 27.38 137 GLU A CA 1
ATOM 1036 C C . GLU A 1 137 ? 17.844 42 -26.219 1 27.38 137 GLU A C 1
ATOM 1038 O O . GLU A 1 137 ? 17.547 41.188 -27.094 1 27.38 137 GLU A O 1
ATOM 1043 N N . THR A 1 138 ? 19.125 42.438 -26.219 1 27 138 THR A N 1
ATOM 1044 C CA . THR A 1 138 ? 20.047 42.062 -27.281 1 27 138 THR A CA 1
ATOM 1045 C C . THR A 1 138 ? 20.516 40.625 -27.125 1 27 138 THR A C 1
ATOM 1047 O O . THR A 1 138 ? 21.422 40.188 -27.812 1 27 138 THR A O 1
ATOM 1050 N N . MET A 1 139 ? 20.406 39.969 -25.953 1 26.22 139 MET A N 1
ATOM 1051 C CA . MET A 1 139 ? 21.156 38.75 -26.125 1 26.22 139 MET A CA 1
ATOM 1052 C C . MET A 1 139 ? 20.5 37.844 -27.172 1 26.22 139 MET A C 1
ATOM 1054 O O . MET A 1 139 ? 19.281 37.656 -27.156 1 26.22 139 MET A O 1
ATOM 1058 N N . ASP A 1 140 ? 21.125 37.688 -28.359 1 26.42 140 ASP A N 1
ATOM 1059 C CA . ASP A 1 140 ? 20.844 36.938 -29.562 1 26.42 140 ASP A CA 1
ATOM 1060 C C . ASP A 1 140 ? 20.297 35.531 -29.219 1 26.42 140 ASP A C 1
ATOM 1062 O O . ASP A 1 140 ? 20.812 34.875 -28.312 1 26.42 140 ASP A O 1
ATOM 1066 N N . PRO A 1 141 ? 19.094 35.281 -29.562 1 30.09 141 PRO A N 1
ATOM 1067 C CA . PRO A 1 141 ? 18.375 34.031 -29.359 1 30.09 141 PRO A CA 1
ATOM 1068 C C . PRO A 1 141 ? 19.234 32.781 -29.641 1 30.09 141 PRO A C 1
ATOM 1070 O O . PRO A 1 141 ? 18.875 31.672 -29.266 1 30.09 141 PRO A O 1
ATOM 1073 N N . ILE A 1 142 ? 20.234 32.906 -30.625 1 28.88 142 ILE A N 1
ATOM 1074 C CA . ILE A 1 142 ? 20.984 31.797 -31.188 1 28.88 142 ILE A CA 1
ATOM 1075 C C . ILE A 1 142 ? 21.891 31.188 -30.109 1 28.88 142 ILE A C 1
ATOM 1077 O O . ILE A 1 142 ? 22.016 29.969 -30.031 1 28.88 142 ILE A O 1
ATOM 1081 N N . ILE A 1 143 ? 22.719 32.062 -29.422 1 28.27 143 ILE A N 1
ATOM 1082 C CA . ILE A 1 143 ? 23.734 31.453 -28.578 1 28.27 143 ILE A CA 1
ATOM 1083 C C . ILE A 1 143 ? 23.094 30.797 -27.359 1 28.27 143 ILE A C 1
ATOM 1085 O O . ILE A 1 143 ? 23.719 30.031 -26.641 1 28.27 143 ILE A O 1
ATOM 1089 N N . GLN A 1 144 ? 22 31.328 -26.844 1 27.62 144 GLN A N 1
ATOM 1090 C CA . GLN A 1 144 ? 21.422 30.719 -25.656 1 27.62 144 GLN A CA 1
ATOM 1091 C C . GLN A 1 144 ? 20.906 29.312 -25.938 1 27.62 144 GLN A C 1
ATOM 1093 O O . GLN A 1 144 ? 20.672 28.531 -25.016 1 27.62 144 GLN A O 1
ATOM 1098 N N . GLU A 1 145 ? 20.453 29 -27.078 1 29.27 145 GLU A N 1
ATOM 1099 C CA . GLU A 1 145 ? 20.047 27.672 -27.531 1 29.27 145 GLU A CA 1
ATOM 1100 C C . GLU A 1 145 ? 21.203 26.688 -27.453 1 29.27 145 GLU A C 1
ATOM 1102 O O . GLU A 1 145 ? 21 25.5 -27.156 1 29.27 145 GLU A O 1
ATOM 1107 N N . MET A 1 146 ? 22.406 27.094 -27.891 1 27.92 146 MET A N 1
ATOM 1108 C CA . MET A 1 146 ? 23.547 26.188 -27.938 1 27.92 146 MET A CA 1
ATOM 1109 C C . MET A 1 146 ? 24.078 25.891 -26.531 1 27.92 146 MET A C 1
ATOM 1111 O O . MET A 1 146 ? 24.562 24.781 -26.281 1 27.92 146 MET A O 1
ATOM 1115 N N . SER A 1 147 ? 24.375 26.906 -25.641 1 28.25 147 SER A N 1
ATOM 1116 C CA . SER A 1 147 ? 25.047 26.625 -24.375 1 28.25 147 SER A CA 1
ATOM 1117 C C . SER A 1 147 ? 24.094 25.984 -23.375 1 28.25 147 SER A C 1
ATOM 1119 O O . SER A 1 147 ? 24.516 25.25 -22.484 1 28.25 147 SER A O 1
ATOM 1121 N N . ALA A 1 148 ? 22.891 26.422 -23.141 1 30.52 148 ALA A N 1
ATOM 1122 C CA . ALA A 1 148 ? 21.938 25.719 -22.297 1 30.52 148 ALA A CA 1
ATOM 1123 C C . ALA A 1 148 ? 21.625 24.328 -22.844 1 30.52 148 ALA A C 1
ATOM 1125 O O . ALA A 1 148 ? 21.188 23.438 -22.109 1 30.52 148 ALA A O 1
ATOM 1126 N N . ALA A 1 149 ? 21.578 24.047 -24.062 1 30.58 149 ALA A N 1
ATOM 1127 C CA . ALA A 1 149 ? 21.516 22.781 -24.781 1 30.58 149 ALA A CA 1
ATOM 1128 C C . ALA A 1 149 ? 22.734 21.922 -24.453 1 30.58 149 ALA A C 1
ATOM 1130 O O . ALA A 1 149 ? 22.688 20.688 -24.594 1 30.58 149 ALA A O 1
ATOM 1131 N N . GLY A 1 150 ? 23.922 22.453 -24.328 1 27.19 150 GLY A N 1
ATOM 1132 C CA . GLY A 1 150 ? 25.062 21.641 -23.953 1 27.19 150 GLY A CA 1
ATOM 1133 C C . GLY A 1 150 ? 24.984 21.109 -22.547 1 27.19 150 GLY A C 1
ATOM 1134 O O . GLY A 1 150 ? 25.328 19.953 -22.281 1 27.19 150 GLY A O 1
ATOM 1135 N N . LYS A 1 151 ? 24.906 22.078 -21.438 1 30.52 151 LYS A N 1
ATOM 1136 C CA . LYS A 1 151 ? 24.875 21.578 -20.062 1 30.52 151 LYS A CA 1
ATOM 1137 C C . LYS A 1 151 ? 23.516 20.953 -19.734 1 30.52 151 LYS A C 1
ATOM 1139 O O . LYS A 1 151 ? 23.406 20.172 -18.781 1 30.52 151 LYS A O 1
ATOM 1144 N N . GLU A 1 152 ? 22.344 21.484 -20.172 1 31.58 152 GLU A N 1
ATOM 1145 C CA . GLU A 1 152 ? 21.125 20.703 -20 1 31.58 152 GLU A CA 1
ATOM 1146 C C . GLU A 1 152 ? 21.25 19.344 -20.688 1 31.58 152 GLU A C 1
ATOM 1148 O O . GLU A 1 152 ? 20.594 18.375 -20.297 1 31.58 152 GLU A O 1
ATOM 1153 N N . LYS A 1 153 ? 21.828 19.203 -21.859 1 31.77 153 LYS A N 1
ATOM 1154 C CA . LYS A 1 153 ? 22.25 17.953 -22.469 1 31.77 153 LYS A CA 1
ATOM 1155 C C . LYS A 1 153 ? 23.203 17.188 -21.547 1 31.77 153 LYS A C 1
ATOM 1157 O O . LYS A 1 153 ? 23.234 15.953 -21.562 1 31.77 153 LYS A O 1
ATOM 1162 N N . GLU A 1 154 ? 24.188 17.859 -20.969 1 29.97 154 GLU A N 1
ATOM 1163 C CA . GLU A 1 154 ? 24.984 17.125 -19.984 1 29.97 154 GLU A CA 1
ATOM 1164 C C . GLU A 1 154 ? 24.141 16.656 -18.812 1 29.97 154 GLU A C 1
ATOM 1166 O O . GLU A 1 154 ? 24.344 15.57 -18.281 1 29.97 154 GLU A O 1
ATOM 1171 N N . GLN A 1 155 ? 23.406 17.656 -18.078 1 31.86 155 GLN A N 1
ATOM 1172 C CA . GLN A 1 155 ? 22.609 17.156 -16.953 1 31.86 155 GLN A CA 1
ATOM 1173 C C . GLN A 1 155 ? 21.438 16.312 -17.422 1 31.86 155 GLN A C 1
ATOM 1175 O O . GLN A 1 155 ? 20.859 15.555 -16.656 1 31.86 155 GLN A O 1
ATOM 1180 N N . LYS A 1 156 ? 20.672 16.719 -18.453 1 33.75 156 LYS A N 1
ATOM 1181 C CA . LYS A 1 156 ? 19.703 15.797 -19.031 1 33.75 156 LYS A CA 1
ATOM 1182 C C . LYS A 1 156 ? 20.391 14.547 -19.578 1 33.75 156 LYS A C 1
ATOM 1184 O O . LYS A 1 156 ? 19.719 13.664 -20.125 1 33.75 156 LYS A O 1
ATOM 1189 N N . GLU A 1 157 ? 21.5 14.656 -20.047 1 32.81 157 GLU A N 1
ATOM 1190 C CA . GLU A 1 157 ? 22.203 13.438 -20.438 1 32.81 157 GLU A CA 1
ATOM 1191 C C . GLU A 1 157 ? 22.234 12.43 -19.297 1 32.81 157 GLU A C 1
ATOM 1193 O O . GLU A 1 157 ? 23.297 11.953 -18.906 1 32.81 157 GLU A O 1
ATOM 1198 N N . VAL A 1 158 ? 21.672 12.82 -18.219 1 36.84 158 VAL A N 1
ATOM 1199 C CA . VAL A 1 158 ? 21.422 11.578 -17.484 1 36.84 158 VAL A CA 1
ATOM 1200 C C . VAL A 1 158 ? 20.969 10.484 -18.453 1 36.84 158 VAL A C 1
ATOM 1202 O O . VAL A 1 158 ? 19.984 10.656 -19.172 1 36.84 158 VAL A O 1
ATOM 1205 N N . VAL A 1 159 ? 21.766 9.906 -19.172 1 36.88 159 VAL A N 1
ATOM 1206 C CA . VAL A 1 159 ? 21.625 8.719 -20 1 36.88 159 VAL A CA 1
ATOM 1207 C C . VAL A 1 159 ? 20.359 7.965 -19.625 1 36.88 159 VAL A C 1
ATOM 1209 O O . VAL A 1 159 ? 20.25 7.434 -18.516 1 36.88 159 VAL A O 1
ATOM 1212 N N . ALA A 1 160 ? 19.25 8.508 -20.016 1 44.66 160 ALA A N 1
ATOM 1213 C CA . ALA A 1 160 ? 18.016 7.734 -19.859 1 44.66 160 ALA A CA 1
ATOM 1214 C C . ALA A 1 160 ? 18.281 6.238 -20 1 44.66 160 ALA A C 1
ATOM 1216 O O . ALA A 1 160 ? 18.859 5.789 -20.984 1 44.66 160 ALA A O 1
ATOM 1217 N N . TYR A 1 161 ? 18.453 5.648 -19.016 1 58.59 161 TYR A N 1
ATOM 1218 C CA . TYR A 1 161 ? 18.562 4.195 -19.062 1 58.59 161 TYR A CA 1
ATOM 1219 C C . TYR A 1 161 ? 17.625 3.609 -20.109 1 58.59 161 TYR A C 1
ATOM 1221 O O . TYR A 1 161 ? 16.438 3.943 -20.156 1 58.59 161 TYR A O 1
ATOM 1229 N N . LYS A 1 162 ? 18.203 3.303 -21.328 1 60.38 162 LYS A N 1
ATOM 1230 C CA . LYS A 1 162 ? 17.422 2.51 -22.266 1 60.38 162 LYS A CA 1
ATOM 1231 C C . LYS A 1 162 ? 17.047 1.152 -21.672 1 60.38 162 LYS A C 1
ATOM 1233 O O . LYS A 1 162 ? 17.938 0.385 -21.281 1 60.38 162 LYS A O 1
ATOM 1238 N N . PRO A 1 163 ? 15.781 1.078 -21.391 1 70.25 163 PRO A N 1
ATOM 1239 C CA . PRO A 1 163 ? 15.391 -0.22 -20.828 1 70.25 163 PRO A CA 1
ATOM 1240 C C . PRO A 1 163 ? 15.992 -1.396 -21.594 1 70.25 163 PRO A C 1
ATOM 1242 O O . PRO A 1 163 ? 16 -1.393 -22.828 1 70.25 163 PRO A O 1
ATOM 1245 N N . LYS A 1 164 ? 16.875 -2.066 -21.031 1 69.5 164 LYS A N 1
ATOM 1246 C CA . LYS A 1 164 ? 17.453 -3.264 -21.609 1 69.5 164 LYS A CA 1
ATOM 1247 C C . LYS A 1 164 ? 16.453 -4.418 -21.641 1 69.5 164 LYS A C 1
ATOM 1249 O O . LYS A 1 164 ? 15.562 -4.488 -20.781 1 69.5 164 LYS A O 1
ATOM 1254 N N . GLY A 1 165 ? 16.469 -5.027 -22.688 1 67.06 165 GLY A N 1
ATOM 1255 C CA . GLY A 1 165 ? 15.656 -6.223 -22.781 1 67.06 165 GLY A CA 1
ATOM 1256 C C . GLY A 1 165 ? 15.945 -7.227 -21.672 1 67.06 165 GLY A C 1
ATOM 1257 O O . GLY A 1 165 ? 16.891 -7.047 -20.906 1 67.06 165 GLY A O 1
ATOM 1258 N N . LEU A 1 166 ? 15.117 -8.195 -21.5 1 74.56 166 LEU A N 1
ATOM 1259 C CA . LEU A 1 166 ? 15.242 -9.234 -20.484 1 74.56 166 LEU A CA 1
ATOM 1260 C C . LEU A 1 166 ? 16.609 -9.891 -20.547 1 74.56 166 LEU A C 1
ATOM 1262 O O . LEU A 1 166 ? 17.281 -10.055 -19.516 1 74.56 166 LEU A O 1
ATOM 1266 N N . ALA A 1 167 ? 16.984 -10.219 -21.734 1 75.38 167 ALA A N 1
ATOM 1267 C CA . ALA A 1 167 ? 18.25 -10.906 -21.922 1 75.38 167 ALA A CA 1
ATOM 1268 C C . ALA A 1 167 ? 19.422 -10 -21.562 1 75.38 167 ALA A C 1
ATOM 1270 O O . ALA A 1 167 ? 20.422 -10.461 -20.984 1 75.38 167 ALA A O 1
ATOM 1271 N N . GLY A 1 168 ? 19.234 -8.812 -21.828 1 75.31 168 GLY A N 1
ATOM 1272 C CA . GLY A 1 168 ? 20.281 -7.863 -21.516 1 75.31 168 GLY A CA 1
ATOM 1273 C C . GLY A 1 168 ? 20.453 -7.629 -20.031 1 75.31 168 GLY A C 1
ATOM 1274 O O . GLY A 1 168 ? 21.578 -7.621 -19.516 1 75.31 168 GLY A O 1
ATOM 1275 N N . SER A 1 169 ? 19.359 -7.496 -19.391 1 79.69 169 SER A N 1
ATOM 1276 C CA . SER A 1 169 ? 19.406 -7.266 -17.953 1 79.69 169 SER A CA 1
ATOM 1277 C C . SER A 1 169 ? 19.906 -8.5 -17.203 1 79.69 169 SER A C 1
ATOM 1279 O O . SER A 1 169 ? 20.734 -8.383 -16.297 1 79.69 169 SER A O 1
ATOM 1281 N N . LEU A 1 170 ? 19.438 -9.648 -17.672 1 79.44 170 LEU A N 1
ATOM 1282 C CA . LEU A 1 170 ? 19.875 -10.891 -17.047 1 79.44 170 LEU A CA 1
ATOM 1283 C C . LEU A 1 170 ? 21.359 -11.109 -17.266 1 79.44 170 LEU A C 1
ATOM 1285 O O . LEU A 1 170 ? 22.078 -11.523 -16.344 1 79.44 170 LEU A O 1
ATOM 1289 N N . GLY A 1 171 ? 21.781 -10.836 -18.516 1 79.69 171 GLY A N 1
ATOM 1290 C CA . GLY A 1 171 ? 23.203 -10.984 -18.828 1 79.69 171 GLY A CA 1
ATOM 1291 C C . GLY A 1 171 ? 24.078 -10.062 -18.016 1 79.69 171 GLY A C 1
ATOM 1292 O O . GLY A 1 171 ? 25.141 -10.477 -17.531 1 79.69 171 GLY A O 1
ATOM 1293 N N . LEU A 1 172 ? 23.641 -8.883 -17.766 1 82.31 172 LEU A N 1
ATOM 1294 C CA . LEU A 1 172 ? 24.391 -7.906 -17 1 82.31 172 LEU A CA 1
ATOM 1295 C C . LEU A 1 172 ? 24.484 -8.328 -15.531 1 82.31 172 LEU A C 1
ATOM 1297 O O . LEU A 1 172 ? 25.562 -8.258 -14.93 1 82.31 172 LEU A O 1
ATOM 1301 N N . PHE A 1 173 ? 23.453 -8.766 -15.008 1 84.56 173 PHE A N 1
ATOM 1302 C CA . PHE A 1 173 ? 23.438 -9.148 -13.602 1 84.56 173 PHE A CA 1
ATOM 1303 C C . PHE A 1 173 ? 24.281 -10.398 -13.383 1 84.56 173 PHE A C 1
ATOM 1305 O O . PHE A 1 173 ? 24.969 -10.523 -12.367 1 84.56 173 PHE A O 1
ATOM 1312 N N . LEU A 1 174 ? 24.188 -11.32 -14.383 1 82.56 174 LEU A N 1
ATOM 1313 C CA . LEU A 1 174 ? 25 -12.539 -14.281 1 82.56 174 LEU A CA 1
ATOM 1314 C C . LEU A 1 174 ? 26.484 -12.219 -14.391 1 82.56 174 LEU A C 1
ATOM 1316 O O . LEU A 1 174 ? 27.312 -12.836 -13.711 1 82.56 174 LEU A O 1
ATOM 1320 N N . TYR A 1 175 ? 26.734 -11.219 -15.195 1 80.81 175 TYR A N 1
ATOM 1321 C CA . TYR A 1 175 ? 28.125 -10.797 -15.352 1 80.81 175 TYR A CA 1
ATOM 1322 C C . TYR A 1 175 ? 28.641 -10.141 -14.078 1 80.81 175 TYR A C 1
ATOM 1324 O O . TYR A 1 175 ? 29.781 -10.352 -13.68 1 80.81 175 TYR A O 1
ATOM 1332 N N . GLU A 1 176 ? 27.828 -9.359 -13.438 1 84.25 176 GLU A N 1
ATOM 1333 C CA . GLU A 1 176 ? 28.219 -8.656 -12.219 1 84.25 176 GLU A CA 1
ATOM 1334 C C . GLU A 1 176 ? 28.406 -9.633 -11.055 1 84.25 176 GLU A C 1
ATOM 1336 O O . GLU A 1 176 ? 29.172 -9.359 -10.133 1 84.25 176 GLU A O 1
ATOM 1341 N N . GLN A 1 177 ? 27.75 -10.742 -11.164 1 81.81 177 GLN A N 1
ATOM 1342 C CA . GLN A 1 177 ? 27.828 -11.719 -10.078 1 81.81 177 GLN A CA 1
ATOM 1343 C C . GLN A 1 177 ? 28.812 -12.836 -10.422 1 81.81 177 GLN A C 1
ATOM 1345 O O . GLN A 1 177 ? 28.719 -13.938 -9.891 1 81.81 177 GLN A O 1
ATOM 1350 N N . ARG A 1 178 ? 29.766 -12.586 -11.203 1 81.62 178 ARG A N 1
ATOM 1351 C CA . ARG A 1 178 ? 30.734 -13.57 -11.672 1 81.62 178 ARG A CA 1
ATOM 1352 C C . ARG A 1 178 ? 31.578 -14.102 -10.516 1 81.62 178 ARG A C 1
ATOM 1354 O O . ARG A 1 178 ? 32.094 -15.219 -10.57 1 81.62 178 ARG A O 1
ATOM 1361 N N . ALA A 1 179 ? 31.594 -13.273 -9.422 1 80.62 179 ALA A N 1
ATOM 1362 C CA . ALA A 1 179 ? 32.406 -13.688 -8.281 1 80.62 179 ALA A CA 1
ATOM 1363 C C . ALA A 1 179 ? 31.812 -14.898 -7.59 1 80.62 179 ALA A C 1
ATOM 1365 O O . ALA A 1 179 ? 32.531 -15.672 -6.945 1 80.62 179 ALA A O 1
ATOM 1366 N N . ARG A 1 180 ? 30.609 -15.156 -7.754 1 84.38 180 ARG A N 1
ATOM 1367 C CA . ARG A 1 180 ? 29.922 -16.281 -7.117 1 84.38 180 ARG A CA 1
ATOM 1368 C C . ARG A 1 180 ? 29.5 -17.312 -8.148 1 84.38 180 ARG A C 1
ATOM 1370 O O . ARG A 1 180 ? 28.375 -17.828 -8.086 1 84.38 180 ARG A O 1
ATOM 1377 N N . TRP A 1 181 ? 30.375 -17.703 -9.047 1 86.62 181 TRP A N 1
ATOM 1378 C CA . TRP A 1 181 ? 30.078 -18.594 -10.156 1 86.62 181 TRP A CA 1
ATOM 1379 C C . TRP A 1 181 ? 29.828 -20.016 -9.656 1 86.62 181 TRP A C 1
ATOM 1381 O O . TRP A 1 181 ? 29.109 -20.797 -10.289 1 86.62 181 TRP A O 1
ATOM 1391 N N . GLN A 1 182 ? 30.359 -20.328 -8.5 1 89.69 182 GLN A N 1
ATOM 1392 C CA . GLN A 1 182 ? 30.219 -21.688 -7.977 1 89.69 182 GLN A CA 1
ATOM 1393 C C . GLN A 1 182 ? 28.766 -22 -7.668 1 89.69 182 GLN A C 1
ATOM 1395 O O . GLN A 1 182 ? 28.281 -23.109 -7.945 1 89.69 182 GLN A O 1
ATOM 1400 N N . TRP A 1 183 ? 28.078 -21.031 -7.113 1 87.62 183 TRP A N 1
ATOM 1401 C CA . TRP A 1 183 ? 26.688 -21.266 -6.773 1 87.62 183 TRP A CA 1
ATOM 1402 C C . TRP A 1 183 ? 25.828 -21.328 -8.031 1 87.62 183 TRP A C 1
ATOM 1404 O O . TRP A 1 183 ? 24.859 -22.094 -8.094 1 87.62 183 TRP A O 1
ATOM 1414 N N . TYR A 1 184 ? 26.203 -20.547 -9.055 1 89.06 184 TYR A N 1
ATOM 1415 C CA . TYR A 1 184 ? 25.453 -20.594 -10.305 1 89.06 184 TYR A CA 1
ATOM 1416 C C . TYR A 1 184 ? 25.703 -21.906 -11.047 1 89.06 184 TYR A C 1
ATOM 1418 O O . TYR A 1 184 ? 24.797 -22.438 -11.688 1 89.06 184 TYR A O 1
ATOM 1426 N N . LEU A 1 185 ? 26.875 -22.391 -10.953 1 91.06 185 LEU A N 1
ATOM 1427 C CA . LEU A 1 185 ? 27.188 -23.672 -11.562 1 91.06 185 LEU A CA 1
ATOM 1428 C C . LEU A 1 185 ? 26.391 -24.797 -10.891 1 91.06 185 LEU A C 1
ATOM 1430 O O . LEU A 1 185 ? 25.875 -25.688 -11.57 1 91.06 185 LEU A O 1
ATOM 1434 N N . MET A 1 186 ? 26.375 -24.703 -9.609 1 91 186 MET A N 1
ATOM 1435 C CA . MET A 1 186 ? 25.594 -25.703 -8.875 1 91 186 MET A CA 1
ATOM 1436 C C . MET A 1 186 ? 24.125 -25.625 -9.25 1 91 186 MET A C 1
ATOM 1438 O O . MET A 1 186 ? 23.453 -26.656 -9.352 1 91 186 MET A O 1
ATOM 1442 N N . LEU A 1 187 ? 23.656 -24.484 -9.445 1 90.25 187 LEU A N 1
ATOM 1443 C CA . LEU A 1 187 ? 22.266 -24.281 -9.836 1 90.25 187 LEU A CA 1
ATOM 1444 C C . LEU A 1 187 ? 22 -24.844 -11.227 1 90.25 187 LEU A C 1
ATOM 1446 O O . LEU A 1 187 ? 21 -25.531 -11.438 1 90.25 187 LEU A O 1
ATOM 1450 N N . ILE A 1 188 ? 22.906 -24.656 -12.164 1 91.25 188 ILE A N 1
ATOM 1451 C CA . ILE A 1 188 ? 22.75 -25.125 -13.531 1 91.25 188 ILE A CA 1
ATOM 1452 C C . ILE A 1 188 ? 22.812 -26.656 -13.562 1 91.25 188 ILE A C 1
ATOM 1454 O O . ILE A 1 188 ? 22 -27.297 -14.234 1 91.25 188 ILE A O 1
ATOM 1458 N N . ILE A 1 189 ? 23.688 -27.188 -12.797 1 93.56 189 ILE A N 1
ATOM 1459 C CA . ILE A 1 189 ? 23.828 -28.641 -12.742 1 93.56 189 ILE A CA 1
ATOM 1460 C C . ILE A 1 189 ? 22.562 -29.25 -12.125 1 93.56 189 ILE A C 1
ATOM 1462 O O . ILE A 1 189 ? 22.047 -30.25 -12.633 1 93.56 189 ILE A O 1
ATOM 1466 N N . GLY A 1 190 ? 22.172 -28.609 -11.07 1 91.81 190 GLY A N 1
ATOM 1467 C CA . GLY A 1 190 ? 20.953 -29.094 -10.453 1 91.81 190 GLY A CA 1
ATOM 1468 C C . GLY A 1 190 ? 19.734 -28.984 -11.352 1 91.81 190 GLY A C 1
ATOM 1469 O O . GLY A 1 190 ? 18.922 -29.891 -11.406 1 91.81 190 GLY A O 1
ATOM 1470 N N . ALA A 1 191 ? 19.641 -27.938 -12.07 1 90.88 191 ALA A N 1
ATOM 1471 C CA . ALA A 1 191 ? 18.516 -27.719 -12.961 1 90.88 191 ALA A CA 1
ATOM 1472 C C . ALA A 1 191 ? 18.531 -28.703 -14.133 1 90.88 191 ALA A C 1
ATOM 1474 O O . ALA A 1 191 ? 17.5 -29.25 -14.516 1 90.88 191 ALA A O 1
ATOM 1475 N N . ILE A 1 192 ? 19.703 -28.953 -14.688 1 92.62 192 ILE A N 1
ATOM 1476 C CA . ILE A 1 192 ? 19.844 -29.891 -15.797 1 92.62 192 ILE A CA 1
ATOM 1477 C C . ILE A 1 192 ? 19.516 -31.312 -15.336 1 92.62 192 ILE A C 1
ATOM 1479 O O . ILE A 1 192 ? 18.797 -32.031 -16.016 1 92.62 192 ILE A O 1
ATOM 1483 N N . ALA A 1 193 ? 19.984 -31.594 -14.195 1 92.81 193 ALA A N 1
ATOM 1484 C CA . ALA A 1 193 ? 19.734 -32.938 -13.648 1 92.81 193 ALA A CA 1
ATOM 1485 C C . ALA A 1 193 ? 18.25 -33.125 -13.336 1 92.81 193 ALA A C 1
ATOM 1487 O O . ALA A 1 193 ? 17.703 -34.188 -13.594 1 92.81 193 ALA A O 1
ATOM 1488 N N . ALA A 1 194 ? 17.688 -32.125 -12.797 1 89.19 194 ALA A N 1
ATOM 1489 C CA . ALA A 1 194 ? 16.266 -32.219 -12.484 1 89.19 194 ALA A CA 1
ATOM 1490 C C . ALA A 1 194 ? 15.43 -32.281 -13.758 1 89.19 194 ALA A C 1
ATOM 1492 O O . ALA A 1 194 ? 14.438 -33 -13.82 1 89.19 194 ALA A O 1
ATOM 1493 N N . GLY A 1 195 ? 15.852 -31.516 -14.742 1 88.5 195 GLY A N 1
ATOM 1494 C CA . GLY A 1 195 ? 15.141 -31.547 -16.016 1 88.5 195 GLY A CA 1
ATOM 1495 C C . GLY A 1 195 ? 15.312 -32.844 -16.766 1 88.5 195 GLY A C 1
ATOM 1496 O O . GLY A 1 195 ? 14.406 -33.281 -17.469 1 88.5 195 GLY A O 1
ATOM 1497 N N . ALA A 1 196 ? 16.406 -33.5 -16.578 1 90.88 196 ALA A N 1
ATOM 1498 C CA . ALA A 1 196 ? 16.703 -34.75 -17.281 1 90.88 196 ALA A CA 1
ATOM 1499 C C . ALA A 1 196 ? 15.945 -35.938 -16.656 1 90.88 196 ALA A C 1
ATOM 1501 O O . ALA A 1 196 ? 15.836 -37 -17.266 1 90.88 196 ALA A O 1
ATOM 1502 N N . ALA A 1 197 ? 15.43 -35.688 -15.523 1 88.06 197 ALA A N 1
ATOM 1503 C CA . ALA A 1 197 ? 14.703 -36.75 -14.836 1 88.06 197 ALA A CA 1
ATOM 1504 C C . ALA A 1 197 ? 13.43 -37.125 -15.594 1 88.06 197 ALA A C 1
ATOM 1506 O O . ALA A 1 197 ? 13.023 -38.281 -15.617 1 88.06 197 ALA A O 1
ATOM 1507 N N . TYR A 1 198 ? 12.852 -36.25 -16.328 1 86.69 198 TYR A N 1
ATOM 1508 C CA . TYR A 1 198 ? 11.57 -36.469 -16.984 1 86.69 198 TYR A CA 1
ATOM 1509 C C . TYR A 1 198 ? 11.734 -37.344 -18.219 1 86.69 198 TYR A C 1
ATOM 1511 O O . TYR A 1 198 ? 11.008 -38.312 -18.406 1 86.69 198 TYR A O 1
ATOM 1519 N N . PRO A 1 199 ? 12.766 -37.031 -19.078 1 87.75 199 PRO A N 1
ATOM 1520 C CA . PRO A 1 199 ? 12.977 -37.938 -20.203 1 87.75 199 PRO A CA 1
ATOM 1521 C C . PRO A 1 199 ? 13.383 -39.344 -19.781 1 87.75 199 PRO A C 1
ATOM 1523 O O . PRO A 1 199 ? 12.992 -40.312 -20.422 1 87.75 199 PRO A O 1
ATOM 1526 N N . ILE A 1 200 ? 14.148 -39.438 -18.719 1 89.62 200 ILE A N 1
ATOM 1527 C CA . ILE A 1 200 ? 14.547 -40.75 -18.219 1 89.62 200 ILE A CA 1
ATOM 1528 C C . ILE A 1 200 ? 13.32 -41.5 -17.688 1 89.62 200 ILE A C 1
ATOM 1530 O O . ILE A 1 200 ? 13.188 -42.688 -17.875 1 89.62 200 ILE A O 1
ATOM 1534 N N . GLN A 1 201 ? 12.461 -40.781 -17.094 1 88.25 201 GLN A N 1
ATOM 1535 C CA . GLN A 1 201 ? 11.219 -41.344 -16.594 1 88.25 201 GLN A CA 1
ATOM 1536 C C . GLN A 1 201 ? 10.359 -41.875 -17.75 1 88.25 201 GLN A C 1
ATOM 1538 O O . GLN A 1 201 ? 9.742 -42.938 -17.625 1 88.25 201 GLN A O 1
ATOM 1543 N N . ALA A 1 202 ? 10.297 -41.125 -18.797 1 86.44 202 ALA A N 1
ATOM 1544 C CA . ALA A 1 202 ? 9.539 -41.531 -19.969 1 86.44 202 ALA A CA 1
ATOM 1545 C C . ALA A 1 202 ? 10.086 -42.844 -20.516 1 86.44 202 ALA A C 1
ATOM 1547 O O . ALA A 1 202 ? 9.32 -43.75 -20.859 1 86.44 202 ALA A O 1
ATOM 1548 N N . TYR A 1 203 ? 11.383 -42.969 -20.547 1 87.06 203 TYR A N 1
ATOM 1549 C CA . TYR A 1 203 ? 12.023 -44.188 -21.047 1 87.06 203 TYR A CA 1
ATOM 1550 C C . TYR A 1 203 ? 11.742 -45.375 -20.125 1 87.06 203 TYR A C 1
ATOM 1552 O O . TYR A 1 203 ? 11.375 -46.438 -20.594 1 87.06 203 TYR A O 1
ATOM 1560 N N . LEU A 1 204 ? 11.898 -45.125 -18.844 1 86.94 204 LEU A N 1
ATOM 1561 C CA . LEU A 1 204 ? 11.688 -46.219 -17.875 1 86.94 204 LEU A CA 1
ATOM 1562 C C . LEU A 1 204 ? 10.227 -46.656 -17.875 1 86.94 204 LEU A C 1
ATOM 1564 O O . LEU A 1 204 ? 9.945 -47.844 -17.766 1 86.94 204 LEU A O 1
ATOM 1568 N N . PHE A 1 205 ? 9.32 -45.781 -18.031 1 83.5 205 PHE A N 1
ATOM 1569 C CA . PHE A 1 205 ? 7.898 -46.094 -18.078 1 83.5 205 PHE A CA 1
ATOM 1570 C C . PHE A 1 205 ? 7.562 -46.938 -19.312 1 83.5 205 PHE A C 1
ATOM 1572 O O . PHE A 1 205 ? 6.781 -47.875 -19.234 1 83.5 205 PHE A O 1
ATOM 1579 N N . ALA A 1 206 ? 8.102 -46.5 -20.422 1 82.06 206 ALA A N 1
ATOM 1580 C CA . ALA A 1 206 ? 7.875 -47.25 -21.656 1 82.06 206 ALA A CA 1
ATOM 1581 C C . ALA A 1 206 ? 8.375 -48.688 -21.531 1 82.06 206 ALA A C 1
ATOM 1583 O O . ALA A 1 206 ? 7.738 -49.625 -22.031 1 82.06 206 ALA A O 1
ATOM 1584 N N . GLN A 1 207 ? 9.5 -48.844 -20.844 1 82.25 207 GLN A N 1
ATOM 1585 C CA . GLN A 1 207 ? 10.055 -50.188 -20.656 1 82.25 207 GLN A CA 1
ATOM 1586 C C . GLN A 1 207 ? 9.141 -51.031 -19.766 1 82.25 207 GLN A C 1
ATOM 1588 O O . GLN A 1 207 ? 9.023 -52.25 -19.984 1 82.25 207 GLN A O 1
ATOM 1593 N N . ILE A 1 208 ? 8.523 -50.406 -18.844 1 79.12 208 ILE A N 1
ATOM 1594 C CA . ILE A 1 208 ? 7.629 -51.125 -17.953 1 79.12 208 ILE A CA 1
ATOM 1595 C C . ILE A 1 208 ? 6.414 -51.625 -18.719 1 79.12 208 ILE A C 1
ATOM 1597 O O . ILE A 1 208 ? 5.934 -52.75 -18.484 1 79.12 208 ILE A O 1
ATOM 1601 N N . ILE A 1 209 ? 5.926 -50.875 -19.641 1 77.31 209 ILE A N 1
ATOM 1602 C CA . ILE A 1 209 ? 4.77 -51.281 -20.438 1 77.31 209 ILE A CA 1
ATOM 1603 C C . ILE A 1 209 ? 5.129 -52.469 -21.297 1 77.31 209 ILE A C 1
ATOM 1605 O O . ILE A 1 209 ? 4.309 -53.375 -21.484 1 77.31 209 ILE A O 1
ATOM 1609 N N . SER A 1 210 ? 6.367 -52.531 -21.75 1 75.88 210 SER A N 1
ATOM 1610 C CA . SER A 1 210 ? 6.793 -53.656 -22.594 1 75.88 210 SER A CA 1
ATOM 1611 C C . SER A 1 210 ? 6.914 -54.938 -21.781 1 75.88 210 SER A C 1
ATOM 1613 O O . SER A 1 210 ? 6.738 -56.031 -22.312 1 75.88 210 SER A O 1
ATOM 1615 N N . VAL A 1 211 ? 7.281 -54.688 -20.516 1 74.56 211 VAL A N 1
ATOM 1616 C CA . VAL A 1 211 ? 7.484 -55.844 -19.656 1 74.56 211 VAL A CA 1
ATOM 1617 C C . VAL A 1 211 ? 6.152 -56.531 -19.391 1 74.56 211 VAL A C 1
ATOM 1619 O O . VAL A 1 211 ? 6.109 -57.75 -19.156 1 74.56 211 VAL A O 1
ATOM 1622 N N . PHE A 1 212 ? 5.074 -55.812 -19.547 1 70.94 212 PHE A N 1
ATOM 1623 C CA . PHE A 1 212 ? 3.766 -56.375 -19.234 1 70.94 212 PHE A CA 1
ATOM 1624 C C . PHE A 1 212 ? 3.316 -57.344 -20.312 1 70.94 212 PHE A C 1
ATOM 1626 O O . PHE A 1 212 ? 2.344 -58.094 -20.141 1 70.94 212 PHE A O 1
ATOM 1633 N N . SER A 1 213 ? 4.09 -57.312 -21.438 1 66.25 213 SER A N 1
ATOM 1634 C CA . SER A 1 213 ? 3.805 -58.312 -22.484 1 66.25 213 SER A CA 1
ATOM 1635 C C . SER A 1 213 ? 4.41 -59.656 -22.141 1 66.25 213 SER A C 1
ATOM 1637 O O . SER A 1 213 ? 4.031 -60.688 -22.719 1 66.25 213 SER A O 1
ATOM 1639 N N . LEU A 1 214 ? 5.227 -59.562 -21.047 1 71.38 214 LEU A N 1
ATOM 1640 C CA . LEU A 1 214 ? 5.871 -60.812 -20.641 1 71.38 214 LEU A CA 1
ATOM 1641 C C . LEU A 1 214 ? 5.023 -61.562 -19.625 1 71.38 214 LEU A C 1
ATOM 1643 O O . LEU A 1 214 ? 4.066 -61.031 -19.078 1 71.38 214 LEU A O 1
ATOM 1647 N N . THR A 1 215 ? 5.105 -62.844 -19.562 1 70.62 215 THR A N 1
ATOM 1648 C CA . THR A 1 215 ? 4.293 -63.625 -18.656 1 70.62 215 THR A CA 1
ATOM 1649 C C . THR A 1 215 ? 5.18 -64.375 -17.656 1 70.62 215 THR A C 1
ATOM 1651 O O . THR A 1 215 ? 6.359 -64.625 -17.938 1 70.62 215 THR A O 1
ATOM 1654 N N . GLY A 1 216 ? 4.758 -64.562 -16.359 1 73.88 216 GLY A N 1
ATOM 1655 C CA . GLY A 1 216 ? 5.336 -65.5 -15.391 1 73.88 216 GLY A CA 1
ATOM 1656 C C . GLY A 1 216 ? 6.434 -64.812 -14.547 1 73.88 216 GLY A C 1
ATOM 1657 O O . GLY A 1 216 ? 6.316 -63.688 -14.133 1 73.88 216 GLY A O 1
ATOM 1658 N N . PRO A 1 217 ? 7.461 -65.625 -14.242 1 75.5 217 PRO A N 1
ATOM 1659 C CA . PRO A 1 217 ? 8.57 -65.188 -13.391 1 75.5 217 PRO A CA 1
ATOM 1660 C C . PRO A 1 217 ? 9.422 -64.125 -14.031 1 75.5 217 PRO A C 1
ATOM 1662 O O . PRO A 1 217 ? 10.016 -63.281 -13.328 1 75.5 217 PRO A O 1
ATOM 1665 N N . LYS A 1 218 ? 9.453 -64.062 -15.336 1 80.25 218 LYS A N 1
ATOM 1666 C CA . LYS A 1 218 ? 10.219 -63.031 -16.031 1 80.25 218 LYS A CA 1
ATOM 1667 C C . LYS A 1 218 ? 9.578 -61.656 -15.867 1 80.25 218 LYS A C 1
ATOM 1669 O O . LYS A 1 218 ? 10.273 -60.656 -15.773 1 80.25 218 LYS A O 1
ATOM 1674 N N . LEU A 1 219 ? 8.289 -61.719 -15.727 1 80.44 219 LEU A N 1
ATOM 1675 C CA . LEU A 1 219 ? 7.562 -60.469 -15.492 1 80.44 219 LEU A CA 1
ATOM 1676 C C . LEU A 1 219 ? 7.891 -59.906 -14.117 1 80.44 219 LEU A C 1
ATOM 1678 O O . LEU A 1 219 ? 8.117 -58.688 -13.984 1 80.44 219 LEU A O 1
ATOM 1682 N N . LYS A 1 220 ? 7.961 -60.812 -13.125 1 81 220 LYS A N 1
ATOM 1683 C CA . LYS A 1 220 ? 8.242 -60.344 -11.766 1 81 220 LYS A CA 1
ATOM 1684 C C . LYS A 1 220 ? 9.656 -59.781 -11.656 1 81 220 LYS A C 1
ATOM 1686 O O . LYS A 1 220 ? 9.867 -58.719 -11.055 1 81 220 LYS A O 1
ATOM 1691 N N . ALA A 1 221 ? 10.586 -60.5 -12.227 1 83.69 221 ALA A N 1
ATOM 1692 C CA . ALA A 1 221 ? 11.977 -60.031 -12.18 1 83.69 221 ALA A CA 1
ATOM 1693 C C . ALA A 1 221 ? 12.141 -58.719 -12.93 1 83.69 221 ALA A C 1
ATOM 1695 O O . ALA A 1 221 ? 12.867 -57.812 -12.477 1 83.69 221 ALA A O 1
ATOM 1696 N N . ALA A 1 222 ? 11.492 -58.562 -14.047 1 84.12 222 ALA A N 1
ATOM 1697 C CA . ALA A 1 222 ? 11.578 -57.344 -14.844 1 84.12 222 ALA A CA 1
ATOM 1698 C C . ALA A 1 222 ? 10.914 -56.156 -14.133 1 84.12 222 ALA A C 1
ATOM 1700 O O . ALA A 1 222 ? 11.43 -55.031 -14.148 1 84.12 222 ALA A O 1
ATOM 1701 N N . THR A 1 223 ? 9.836 -56.469 -13.539 1 81.94 223 THR A N 1
ATOM 1702 C CA . THR A 1 223 ? 9.125 -55.438 -12.828 1 81.94 223 THR A CA 1
ATOM 1703 C C . THR A 1 223 ? 9.93 -54.938 -11.625 1 81.94 223 THR A C 1
ATOM 1705 O O . THR A 1 223 ? 9.953 -53.75 -11.312 1 81.94 223 THR A O 1
ATOM 1708 N N . GLU A 1 224 ? 10.531 -55.875 -10.938 1 85.25 224 GLU A N 1
ATOM 1709 C CA . GLU A 1 224 ? 11.352 -55.5 -9.789 1 85.25 224 GLU A CA 1
ATOM 1710 C C . GLU A 1 224 ? 12.555 -54.656 -10.227 1 85.25 224 GLU A C 1
ATOM 1712 O O . GLU A 1 224 ? 12.945 -53.719 -9.531 1 85.25 224 GLU A O 1
ATOM 1717 N N . HIS A 1 225 ? 13.125 -55.062 -11.344 1 86.75 225 HIS A N 1
ATOM 1718 C CA . HIS A 1 225 ? 14.266 -54.312 -11.852 1 86.75 225 HIS A CA 1
ATOM 1719 C C . HIS A 1 225 ? 13.875 -52.875 -12.219 1 86.75 225 HIS A C 1
ATOM 1721 O O . HIS A 1 225 ? 14.547 -51.938 -11.828 1 86.75 225 HIS A O 1
ATOM 1727 N N . TYR A 1 226 ? 12.789 -52.719 -12.906 1 85.25 226 TYR A N 1
ATOM 1728 C CA . TYR A 1 226 ? 12.398 -51.375 -13.352 1 85.25 226 TYR A CA 1
ATOM 1729 C C . TYR A 1 226 ? 11.836 -50.562 -12.188 1 85.25 226 TYR A C 1
ATOM 1731 O O . TYR A 1 226 ? 11.953 -49.344 -12.172 1 85.25 226 TYR A O 1
ATOM 1739 N N . ALA A 1 227 ? 11.219 -51.188 -11.234 1 85.31 227 ALA A N 1
ATOM 1740 C CA . ALA A 1 227 ? 10.789 -50.5 -10.031 1 85.31 227 ALA A CA 1
ATOM 1741 C C . ALA A 1 227 ? 11.984 -49.938 -9.266 1 85.31 227 ALA A C 1
ATOM 1743 O O . ALA A 1 227 ? 11.938 -48.812 -8.75 1 85.31 227 ALA A O 1
ATOM 1744 N N . LEU A 1 228 ? 13.023 -50.719 -9.242 1 87.12 228 LEU A N 1
ATOM 1745 C CA . LEU A 1 228 ? 14.242 -50.25 -8.578 1 87.12 228 LEU A CA 1
ATOM 1746 C C . LEU A 1 228 ? 14.859 -49.062 -9.336 1 87.12 228 LEU A C 1
ATOM 1748 O O . LEU A 1 228 ? 15.383 -48.156 -8.719 1 87.12 228 LEU A O 1
ATOM 1752 N N . MET A 1 229 ? 14.812 -49.125 -10.648 1 88.56 229 MET A N 1
ATOM 1753 C CA . MET A 1 229 ? 15.344 -48.031 -11.445 1 88.56 229 MET A CA 1
ATOM 1754 C C . MET A 1 229 ? 14.555 -46.75 -11.203 1 88.56 229 MET A C 1
ATOM 1756 O O . MET A 1 229 ? 15.125 -45.656 -11.172 1 88.56 229 MET A O 1
ATOM 1760 N N . PHE A 1 230 ? 13.258 -46.875 -11.055 1 87.44 230 PHE A N 1
ATOM 1761 C CA . PHE A 1 230 ? 12.43 -45.719 -10.742 1 87.44 230 PHE A CA 1
ATOM 1762 C C . PHE A 1 230 ? 12.781 -45.156 -9.375 1 87.44 230 PHE A C 1
ATOM 1764 O O . PHE A 1 230 ? 12.773 -43.938 -9.18 1 87.44 230 PHE A O 1
ATOM 1771 N N . PHE A 1 231 ? 13.07 -46.031 -8.469 1 87.38 231 PHE A N 1
ATOM 1772 C CA . PHE A 1 231 ? 13.438 -45.625 -7.125 1 87.38 231 PHE A CA 1
ATOM 1773 C C . PHE A 1 231 ? 14.758 -44.844 -7.148 1 87.38 231 PHE A C 1
ATOM 1775 O O . PHE A 1 231 ? 14.898 -43.812 -6.488 1 87.38 231 PHE A O 1
ATOM 1782 N N . ILE A 1 232 ? 15.688 -45.344 -7.918 1 90.81 232 ILE A N 1
ATOM 1783 C CA . ILE A 1 232 ? 16.984 -44.688 -8.047 1 90.81 232 ILE A CA 1
ATOM 1784 C C . ILE A 1 232 ? 16.812 -43.344 -8.742 1 90.81 232 ILE A C 1
ATOM 1786 O O . ILE A 1 232 ? 17.469 -42.375 -8.391 1 90.81 232 ILE A O 1
ATOM 1790 N N . LEU A 1 233 ? 15.945 -43.312 -9.727 1 90.19 233 LEU A N 1
ATOM 1791 C CA . LEU A 1 233 ? 15.641 -42.031 -10.406 1 90.19 233 LEU A CA 1
ATOM 1792 C C . LEU A 1 233 ? 15.008 -41.031 -9.438 1 90.19 233 LEU A C 1
ATOM 1794 O O . LEU A 1 233 ? 15.297 -39.844 -9.492 1 90.19 233 LEU A O 1
ATOM 1798 N N . GLY A 1 234 ? 14.164 -41.594 -8.594 1 88.12 234 GLY A N 1
ATOM 1799 C CA . GLY A 1 234 ? 13.555 -40.719 -7.59 1 88.12 234 GLY A CA 1
ATOM 1800 C C . GLY A 1 234 ? 14.555 -40.125 -6.625 1 88.12 234 GLY A C 1
ATOM 1801 O O . GLY A 1 234 ? 14.5 -38.938 -6.324 1 88.12 234 GLY A O 1
ATOM 1802 N N . LEU A 1 235 ? 15.453 -40.906 -6.203 1 89.06 235 LEU A N 1
ATOM 1803 C CA . LEU A 1 235 ? 16.5 -40.438 -5.305 1 89.06 235 LEU A CA 1
ATOM 1804 C C . LEU A 1 235 ? 17.406 -39.438 -6.016 1 89.06 235 LEU A C 1
ATOM 1806 O O . LEU A 1 235 ? 17.828 -38.438 -5.426 1 89.06 235 LEU A O 1
ATOM 1810 N N . GLY A 1 236 ? 17.766 -39.75 -7.25 1 90.38 236 GLY A N 1
ATOM 1811 C CA . GLY A 1 236 ? 18.578 -38.844 -8.031 1 90.38 236 GLY A CA 1
ATOM 1812 C C . GLY A 1 236 ? 17.891 -37.531 -8.305 1 90.38 236 GLY A C 1
ATOM 1813 O O . GLY A 1 236 ? 18.516 -36.469 -8.211 1 90.38 236 GLY A O 1
ATOM 1814 N N . ALA A 1 237 ? 16.641 -37.594 -8.641 1 89.94 237 ALA A N 1
ATOM 1815 C CA . ALA A 1 237 ? 15.875 -36.375 -8.867 1 89.94 237 ALA A CA 1
ATOM 1816 C C . ALA A 1 237 ? 15.766 -35.562 -7.59 1 89.94 237 ALA A C 1
ATOM 1818 O O . ALA A 1 237 ? 15.812 -34.312 -7.633 1 89.94 237 ALA A O 1
ATOM 1819 N N . GLY A 1 238 ? 15.586 -36.25 -6.434 1 88.75 238 GLY A N 1
ATOM 1820 C CA . GLY A 1 238 ? 15.547 -35.562 -5.16 1 88.75 238 GLY A CA 1
ATOM 1821 C C . GLY A 1 238 ? 16.828 -34.812 -4.848 1 88.75 238 GLY A C 1
ATOM 1822 O O . GLY A 1 238 ? 16.781 -33.656 -4.395 1 88.75 238 GLY A O 1
ATOM 1823 N N . LEU A 1 239 ? 17.875 -35.375 -5.18 1 91.5 239 LEU A N 1
ATOM 1824 C CA . LEU A 1 239 ? 19.172 -34.75 -4.969 1 91.5 239 LEU A CA 1
ATOM 1825 C C . LEU A 1 239 ? 19.344 -33.562 -5.906 1 91.5 239 LEU A C 1
ATOM 1827 O O . LEU A 1 239 ? 19.906 -32.531 -5.516 1 91.5 239 LEU A O 1
ATOM 1831 N N . ALA A 1 240 ? 18.938 -33.75 -7.109 1 92.06 240 ALA A N 1
ATOM 1832 C CA . ALA A 1 240 ? 19.031 -32.656 -8.078 1 92.06 240 ALA A CA 1
ATOM 1833 C C . ALA A 1 240 ? 18.188 -31.453 -7.637 1 92.06 240 ALA A C 1
ATOM 1835 O O . ALA A 1 240 ? 18.641 -30.312 -7.691 1 92.06 240 ALA A O 1
ATOM 1836 N N . TRP A 1 241 ? 17.047 -31.75 -7.133 1 88.5 241 TRP A N 1
ATOM 1837 C CA . TRP A 1 241 ? 16.156 -30.688 -6.68 1 88.5 241 TRP A CA 1
ATOM 1838 C C . TRP A 1 241 ? 16.703 -30.016 -5.43 1 88.5 241 TRP A C 1
ATOM 1840 O O . TRP A 1 241 ? 16.531 -28.812 -5.238 1 88.5 241 TRP A O 1
ATOM 1850 N N . PHE A 1 242 ? 17.328 -30.812 -4.652 1 88.5 242 PHE A N 1
ATOM 1851 C CA . PHE A 1 242 ? 17.953 -30.266 -3.455 1 88.5 242 PHE A CA 1
ATOM 1852 C C . PHE A 1 242 ? 19.078 -29.297 -3.826 1 88.5 242 PHE A C 1
ATOM 1854 O O . PHE A 1 242 ? 19.172 -28.203 -3.279 1 88.5 242 PHE A O 1
ATOM 1861 N N . LEU A 1 243 ? 19.859 -29.75 -4.719 1 89.56 243 LEU A N 1
ATOM 1862 C CA . LEU A 1 243 ? 20.969 -28.906 -5.148 1 89.56 243 LEU A CA 1
ATOM 1863 C C . LEU A 1 243 ? 20.469 -27.625 -5.797 1 89.56 243 LEU A C 1
ATOM 1865 O O . LEU A 1 243 ? 21.016 -26.547 -5.566 1 89.56 243 LEU A O 1
ATOM 1869 N N . MET A 1 244 ? 19.531 -27.766 -6.566 1 88.94 244 MET A N 1
ATOM 1870 C CA . MET A 1 244 ? 18.953 -26.609 -7.242 1 88.94 244 MET A CA 1
ATOM 1871 C C . MET A 1 244 ? 18.297 -25.656 -6.238 1 88.94 244 MET A C 1
ATOM 1873 O O . MET A 1 244 ? 18.484 -24.438 -6.305 1 88.94 244 MET A O 1
ATOM 1877 N N . GLY A 1 245 ? 17.547 -26.219 -5.336 1 83.94 245 GLY A N 1
ATOM 1878 C CA . GLY A 1 245 ? 16.859 -25.406 -4.348 1 83.94 245 GLY A CA 1
ATOM 1879 C C . GLY A 1 245 ? 17.797 -24.688 -3.4 1 83.94 245 GLY A C 1
ATOM 1880 O O . GLY A 1 245 ? 17.625 -23.5 -3.119 1 83.94 245 GLY A O 1
ATOM 1881 N N . TYR A 1 246 ? 18.75 -25.391 -2.988 1 85.94 246 TYR A N 1
ATOM 1882 C CA . TYR A 1 246 ? 19.734 -24.828 -2.061 1 85.94 246 TYR A CA 1
ATOM 1883 C C . TYR A 1 246 ? 20.531 -23.719 -2.719 1 85.94 246 TYR A C 1
ATOM 1885 O O . TYR A 1 246 ? 20.688 -22.641 -2.143 1 85.94 246 TYR A O 1
ATOM 1893 N N . SER A 1 247 ? 21.031 -23.953 -3.848 1 88.38 247 SER A N 1
ATOM 1894 C CA . SER A 1 247 ? 21.812 -22.953 -4.559 1 88.38 247 SER A CA 1
ATOM 1895 C C . SER A 1 247 ? 20.969 -21.734 -4.918 1 88.38 247 SER A C 1
ATOM 1897 O O . SER A 1 247 ? 21.438 -20.594 -4.816 1 88.38 247 SER A O 1
ATOM 1899 N N . SER A 1 248 ? 19.75 -21.953 -5.332 1 86.69 248 SER A N 1
ATOM 1900 C CA . SER A 1 248 ? 18.875 -20.859 -5.723 1 86.69 248 SER A CA 1
ATOM 1901 C C . SER A 1 248 ? 18.547 -19.969 -4.531 1 86.69 248 SER A C 1
ATOM 1903 O O . SER A 1 248 ? 18.484 -18.734 -4.668 1 86.69 248 SER A O 1
ATOM 1905 N N . THR A 1 249 ? 18.359 -20.547 -3.387 1 80.81 249 THR A N 1
ATOM 1906 C CA . THR A 1 249 ? 18 -19.781 -2.195 1 80.81 249 THR A CA 1
ATOM 1907 C C . THR A 1 249 ? 19.188 -18.906 -1.744 1 80.81 249 THR A C 1
ATOM 1909 O O . THR A 1 249 ? 19 -17.766 -1.326 1 80.81 249 THR A O 1
ATOM 1912 N N . ILE A 1 250 ? 20.281 -19.438 -1.802 1 83.38 250 ILE A N 1
ATOM 1913 C CA . ILE A 1 250 ? 21.469 -18.688 -1.416 1 83.38 250 ILE A CA 1
ATOM 1914 C C . ILE A 1 250 ? 21.703 -17.531 -2.387 1 83.38 250 ILE A C 1
ATOM 1916 O O . ILE A 1 250 ? 22 -16.406 -1.969 1 83.38 250 ILE A O 1
ATOM 1920 N N . ILE A 1 251 ? 21.594 -17.828 -3.615 1 85.19 251 ILE A N 1
ATOM 1921 C CA . ILE A 1 251 ? 21.781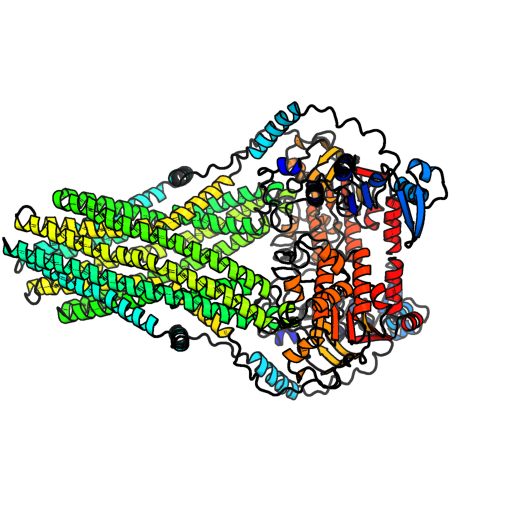 -16.812 -4.637 1 85.19 251 ILE A CA 1
ATOM 1922 C C . ILE A 1 251 ? 20.734 -15.703 -4.453 1 85.19 251 ILE A C 1
ATOM 1924 O O . ILE A 1 251 ? 21.047 -14.516 -4.562 1 85.19 251 ILE A O 1
ATOM 1928 N N . SER A 1 252 ? 19.5 -16.125 -4.258 1 82.69 252 SER A N 1
ATOM 1929 C CA . SER A 1 252 ? 18.406 -15.164 -4.078 1 82.69 252 SER A CA 1
ATOM 1930 C C . SER A 1 252 ? 18.688 -14.234 -2.902 1 82.69 252 SER A C 1
ATOM 1932 O O . SER A 1 252 ? 18.406 -13.039 -2.973 1 82.69 252 SER A O 1
ATOM 1934 N N . GLY A 1 253 ? 19.219 -14.758 -1.822 1 79.19 253 GLY A N 1
ATOM 1935 C CA . GLY A 1 253 ? 19.562 -13.938 -0.67 1 79.19 253 GLY A CA 1
ATOM 1936 C C . GLY A 1 253 ? 20.656 -12.938 -0.961 1 79.19 253 GLY A C 1
ATOM 1937 O O . GLY A 1 253 ? 20.578 -11.773 -0.557 1 79.19 253 GLY A O 1
ATOM 1938 N N . HIS A 1 254 ? 21.578 -13.352 -1.648 1 83.19 254 HIS A N 1
ATOM 1939 C CA . HIS A 1 254 ? 22.703 -12.477 -1.979 1 83.19 254 HIS A CA 1
ATOM 1940 C C . HIS A 1 254 ? 22.281 -11.391 -2.961 1 83.19 254 HIS A C 1
ATOM 1942 O O . HIS A 1 254 ? 22.703 -10.234 -2.826 1 83.19 254 HIS A O 1
ATOM 1948 N N . ILE A 1 255 ? 21.484 -11.727 -3.904 1 83.69 255 ILE A N 1
ATOM 1949 C CA . ILE A 1 255 ? 21.062 -10.773 -4.918 1 83.69 255 ILE A CA 1
ATOM 1950 C C . ILE A 1 255 ? 20.188 -9.695 -4.277 1 83.69 255 ILE A C 1
ATOM 1952 O O . ILE A 1 255 ? 20.328 -8.508 -4.582 1 83.69 255 ILE A O 1
ATOM 1956 N N . THR A 1 256 ? 19.281 -10.117 -3.498 1 82.81 256 THR A N 1
ATOM 1957 C CA . THR A 1 256 ? 18.391 -9.156 -2.859 1 82.81 256 THR A CA 1
ATOM 1958 C C . THR A 1 256 ? 19.188 -8.18 -1.984 1 82.81 256 THR A C 1
ATOM 1960 O O . THR A 1 256 ? 18.906 -6.98 -1.977 1 82.81 256 THR A O 1
ATOM 1963 N N . SER A 1 257 ? 20.219 -8.695 -1.323 1 84.94 257 SER A N 1
ATOM 1964 C CA . SER A 1 257 ? 21.016 -7.863 -0.423 1 84.94 257 SER A CA 1
ATOM 1965 C C . SER A 1 257 ? 21.891 -6.887 -1.199 1 84.94 257 SER A C 1
ATOM 1967 O O . SER A 1 257 ? 21.938 -5.699 -0.878 1 84.94 257 SER A O 1
ATOM 1969 N N . ILE A 1 258 ? 22.547 -7.344 -2.154 1 86.44 258 ILE A N 1
ATOM 1970 C CA . ILE A 1 258 ? 23.516 -6.543 -2.898 1 86.44 258 ILE A CA 1
ATOM 1971 C C . ILE A 1 258 ? 22.781 -5.453 -3.682 1 86.44 258 ILE A C 1
ATOM 1973 O O . ILE A 1 258 ? 23.188 -4.285 -3.652 1 86.44 258 ILE A O 1
ATOM 1977 N N . TYR A 1 259 ? 21.766 -5.832 -4.332 1 88 259 TYR A N 1
ATOM 1978 C CA . TYR A 1 259 ? 21.109 -4.863 -5.203 1 88 259 TYR A CA 1
ATOM 1979 C C . TYR A 1 259 ? 20.219 -3.926 -4.395 1 88 259 TYR A C 1
ATOM 1981 O O . TYR A 1 259 ? 19.984 -2.785 -4.797 1 88 259 TYR A O 1
ATOM 1989 N N . ARG A 1 260 ? 19.734 -4.449 -3.344 1 87.56 260 ARG A N 1
ATOM 1990 C CA . ARG A 1 260 ? 19.016 -3.539 -2.447 1 87.56 260 ARG A CA 1
ATOM 1991 C C . ARG A 1 260 ? 19.953 -2.469 -1.902 1 87.56 260 ARG A C 1
ATOM 1993 O O . ARG A 1 260 ? 19.594 -1.293 -1.83 1 87.56 260 ARG A O 1
ATOM 2000 N N . GLN A 1 261 ? 21.109 -2.906 -1.486 1 88.75 261 GLN A N 1
ATOM 2001 C CA . GLN A 1 261 ? 22.125 -1.976 -1.004 1 88.75 261 GLN A CA 1
ATOM 2002 C C . GLN A 1 261 ? 22.516 -0.982 -2.092 1 88.75 261 GLN A C 1
ATOM 2004 O O . GLN A 1 261 ? 22.625 0.219 -1.834 1 88.75 261 GLN A O 1
ATOM 2009 N N . GLU A 1 262 ? 22.75 -1.499 -3.182 1 88.62 262 GLU A N 1
ATOM 2010 C CA . GLU A 1 262 ? 23.125 -0.641 -4.297 1 88.62 262 GLU A CA 1
ATOM 2011 C C . GLU A 1 262 ? 22.031 0.359 -4.633 1 88.62 262 GLU A C 1
ATOM 2013 O O . GLU A 1 262 ? 22.297 1.527 -4.91 1 88.62 262 GLU A O 1
ATOM 2018 N N . TYR A 1 263 ? 20.781 -0.172 -4.688 1 89.19 263 TYR A N 1
ATOM 2019 C CA . TYR A 1 263 ? 19.625 0.662 -4.984 1 89.19 263 TYR A CA 1
ATOM 2020 C C . TYR A 1 263 ? 19.484 1.777 -3.955 1 89.19 263 TYR A C 1
ATOM 2022 O O . TYR A 1 263 ? 19.266 2.936 -4.312 1 89.19 263 TYR A O 1
ATOM 2030 N N . PHE A 1 264 ? 19.734 1.458 -2.789 1 89.5 264 PHE A N 1
ATOM 2031 C CA . PHE A 1 264 ? 19.625 2.4 -1.682 1 89.5 264 PHE A CA 1
ATOM 2032 C C . PHE A 1 264 ? 20.734 3.441 -1.743 1 89.5 264 PHE A C 1
ATOM 2034 O O . PHE A 1 264 ? 20.484 4.637 -1.573 1 89.5 264 PHE A O 1
ATOM 2041 N N . GLU A 1 265 ? 21.859 3 -1.918 1 88 265 GLU A N 1
ATOM 2042 C CA . GLU A 1 265 ? 23 3.895 -2.021 1 88 265 GLU A CA 1
ATOM 2043 C C . GLU A 1 265 ? 22.844 4.875 -3.18 1 88 265 GLU A C 1
ATOM 2045 O O . GLU A 1 265 ? 23.172 6.055 -3.053 1 88 265 GLU A O 1
ATOM 2050 N N . SER A 1 266 ? 22.391 4.344 -4.266 1 88.06 266 SER A N 1
ATOM 2051 C CA . SER A 1 266 ? 22.203 5.191 -5.438 1 88.06 266 SER A CA 1
ATOM 2052 C C . SER A 1 266 ? 21.156 6.266 -5.172 1 88.06 266 SER A C 1
ATOM 2054 O O . SER A 1 266 ? 21.281 7.395 -5.648 1 88.06 266 SER A O 1
ATOM 2056 N N . ILE A 1 267 ? 20.141 5.93 -4.457 1 87.75 267 ILE A N 1
ATOM 2057 C CA . ILE A 1 267 ? 19.062 6.867 -4.152 1 87.75 267 ILE A CA 1
ATOM 2058 C C . ILE A 1 267 ? 19.594 7.965 -3.229 1 87.75 267 ILE A C 1
ATOM 2060 O O . ILE A 1 267 ? 19.281 9.148 -3.422 1 87.75 267 ILE A O 1
ATOM 2064 N N . LEU A 1 268 ? 20.422 7.547 -2.299 1 85.5 268 LEU A N 1
ATOM 2065 C CA . LEU A 1 268 ? 20.938 8.5 -1.317 1 85.5 268 LEU A CA 1
ATOM 2066 C C . LEU A 1 268 ? 21.906 9.484 -1.964 1 85.5 268 LEU A C 1
ATOM 2068 O O . LEU A 1 268 ? 22.047 10.617 -1.492 1 85.5 268 LEU A O 1
ATOM 2072 N N . HIS A 1 269 ? 22.516 9.086 -3 1 82.94 269 HIS A N 1
ATOM 2073 C CA . HIS A 1 269 ? 23.531 9.938 -3.625 1 82.94 269 HIS A CA 1
ATOM 2074 C C . HIS A 1 269 ? 22.922 10.789 -4.734 1 82.94 269 HIS A C 1
ATOM 2076 O O . HIS A 1 269 ? 23.625 11.555 -5.391 1 82.94 269 HIS A O 1
ATOM 2082 N N . LYS A 1 270 ? 21.688 10.672 -4.887 1 83 270 LYS A N 1
ATOM 2083 C CA . LYS A 1 270 ? 21.031 11.523 -5.871 1 83 270 LYS A CA 1
ATOM 2084 C C . LYS A 1 270 ? 20.922 12.961 -5.375 1 83 270 LYS A C 1
ATOM 2086 O O . LYS A 1 270 ? 20.859 13.203 -4.168 1 83 270 LYS A O 1
ATOM 2091 N N . PRO A 1 271 ? 21 13.844 -6.277 1 81.25 271 PRO A N 1
ATOM 2092 C CA . PRO A 1 271 ? 20.891 15.242 -5.863 1 81.25 271 PRO A CA 1
ATOM 2093 C C . PRO A 1 271 ? 19.516 15.586 -5.301 1 81.25 271 PRO A C 1
ATOM 2095 O O . PRO A 1 271 ? 18.531 14.883 -5.586 1 81.25 271 PRO A O 1
ATOM 2098 N N . ILE A 1 272 ? 19.422 16.547 -4.527 1 81.12 272 ILE A N 1
ATOM 2099 C CA . ILE A 1 272 ? 18.203 16.953 -3.82 1 81.12 272 ILE A CA 1
ATOM 2100 C C . ILE A 1 272 ? 17.109 17.281 -4.828 1 81.12 272 ILE A C 1
ATOM 2102 O O . ILE A 1 272 ? 15.922 17.062 -4.559 1 81.12 272 ILE A O 1
ATOM 2106 N N . ALA A 1 273 ? 17.5 17.781 -5.977 1 77.69 273 ALA A N 1
ATOM 2107 C CA . ALA A 1 273 ? 16.531 18.141 -7.012 1 77.69 273 ALA A CA 1
ATOM 2108 C C . ALA A 1 273 ? 15.742 16.906 -7.457 1 77.69 273 ALA A C 1
ATOM 2110 O O . ALA A 1 273 ? 14.578 17.016 -7.859 1 77.69 273 ALA A O 1
ATOM 2111 N N . PHE A 1 274 ? 16.375 15.812 -7.355 1 80.38 274 PHE A N 1
ATOM 2112 C CA . PHE A 1 274 ? 15.75 14.547 -7.719 1 80.38 274 PHE A CA 1
ATOM 2113 C C . PHE A 1 274 ? 14.586 14.242 -6.789 1 80.38 274 PHE A C 1
ATOM 2115 O O . PHE A 1 274 ? 13.547 13.742 -7.227 1 80.38 274 PHE A O 1
ATOM 2122 N N . PHE A 1 275 ? 14.742 14.523 -5.543 1 79.94 275 PHE A N 1
ATOM 2123 C CA . PHE A 1 275 ? 13.75 14.188 -4.52 1 79.94 275 PHE A CA 1
ATOM 2124 C C . PHE A 1 275 ? 12.578 15.156 -4.57 1 79.94 275 PHE A C 1
ATOM 2126 O O . PHE A 1 275 ? 11.516 14.883 -3.996 1 79.94 275 PHE A O 1
ATOM 2133 N N . ASP A 1 276 ? 12.758 16.25 -5.219 1 76.38 276 ASP A N 1
ATOM 2134 C CA . ASP A 1 276 ? 11.711 17.25 -5.309 1 76.38 276 ASP A CA 1
ATOM 2135 C C . ASP A 1 276 ? 10.672 16.875 -6.363 1 76.38 276 ASP A C 1
ATOM 2137 O O . ASP A 1 276 ? 9.547 17.375 -6.348 1 76.38 276 ASP A O 1
ATOM 2141 N N . ALA A 1 277 ? 11.086 15.984 -7.23 1 72.44 277 ALA A N 1
ATOM 2142 C CA . ALA A 1 277 ? 10.148 15.547 -8.258 1 72.44 277 ALA A CA 1
ATOM 2143 C C . ALA A 1 277 ? 9 14.742 -7.652 1 72.44 277 ALA A C 1
ATOM 2145 O O . ALA A 1 277 ? 9.211 13.938 -6.742 1 72.44 277 ALA A O 1
ATOM 2146 N N . GLU A 1 278 ? 7.863 15.008 -8.07 1 65.81 278 GLU A N 1
ATOM 2147 C CA . GLU A 1 278 ? 6.672 14.352 -7.527 1 65.81 278 GLU A CA 1
ATOM 2148 C C . GLU A 1 278 ? 6.754 12.836 -7.684 1 65.81 278 GLU A C 1
ATOM 2150 O O . GLU A 1 278 ? 6.258 12.094 -6.836 1 65.81 278 GLU A O 1
ATOM 2155 N N . GLU A 1 279 ? 7.367 12.43 -8.75 1 71.44 279 GLU A N 1
ATOM 2156 C CA . GLU A 1 279 ? 7.496 11 -9.016 1 71.44 279 GLU A CA 1
ATOM 2157 C C . GLU A 1 279 ? 8.477 10.344 -8.047 1 71.44 279 GLU A C 1
ATOM 2159 O O . GLU A 1 279 ? 8.461 9.125 -7.863 1 71.44 279 GLU A O 1
ATOM 2164 N N . ASN A 1 280 ? 9.281 11.18 -7.473 1 80 280 ASN A N 1
ATOM 2165 C CA . ASN A 1 280 ? 10.297 10.672 -6.562 1 80 280 ASN A CA 1
ATOM 2166 C C . ASN A 1 280 ? 10.016 11.094 -5.121 1 80 280 ASN A C 1
ATOM 2168 O O . ASN A 1 280 ? 10.922 11.555 -4.418 1 80 280 ASN A O 1
ATOM 2172 N N . SER A 1 281 ? 8.773 10.859 -4.801 1 77.19 281 SER A N 1
ATOM 2173 C CA . SER A 1 281 ? 8.406 11.148 -3.416 1 77.19 281 SER A CA 1
ATOM 2174 C C . SER A 1 281 ? 9.031 10.141 -2.457 1 77.19 281 SER A C 1
ATOM 2176 O O . SER A 1 281 ? 9.438 9.055 -2.869 1 77.19 281 SER A O 1
ATOM 2178 N N . SER A 1 282 ? 9.195 10.547 -1.249 1 78.81 282 SER A N 1
ATOM 2179 C CA . SER A 1 282 ? 9.805 9.688 -0.243 1 78.81 282 SER A CA 1
ATOM 2180 C C . SER A 1 282 ? 9.062 8.359 -0.123 1 78.81 282 SER A C 1
ATOM 2182 O O . SER A 1 282 ? 9.68 7.305 0.028 1 78.81 282 SER A O 1
ATOM 2184 N N . GLY A 1 283 ? 7.773 8.477 -0.189 1 68.5 283 GLY A N 1
ATOM 2185 C CA . GLY A 1 283 ? 6.98 7.258 -0.116 1 68.5 283 GLY A CA 1
ATOM 2186 C C . GLY A 1 283 ? 7.203 6.332 -1.296 1 68.5 283 GLY A C 1
ATOM 2187 O O . GLY A 1 283 ? 7.352 5.121 -1.12 1 68.5 283 GLY A O 1
ATOM 2188 N N . GLU A 1 284 ? 7.285 6.879 -2.422 1 75.62 284 GLU A N 1
ATOM 2189 C CA . GLU A 1 284 ? 7.492 6.09 -3.633 1 75.62 284 GLU A CA 1
ATOM 2190 C C . GLU A 1 284 ? 8.875 5.449 -3.648 1 75.62 284 GLU A C 1
ATOM 2192 O O . GLU A 1 284 ? 9.023 4.285 -4.02 1 75.62 284 GLU A O 1
ATOM 2197 N N . LEU A 1 285 ? 9.812 6.223 -3.303 1 85.69 285 LEU A N 1
ATOM 2198 C CA . LEU A 1 285 ? 11.18 5.727 -3.322 1 85.69 285 LEU A CA 1
ATOM 2199 C C . LEU A 1 285 ? 11.375 4.625 -2.283 1 85.69 285 LEU A C 1
ATOM 2201 O O . LEU A 1 285 ? 12.078 3.646 -2.535 1 85.69 285 LEU A O 1
ATOM 2205 N N . THR A 1 286 ? 10.727 4.844 -1.173 1 82.81 286 THR A N 1
ATOM 2206 C CA . THR A 1 286 ? 10.781 3.807 -0.149 1 82.81 286 THR A CA 1
ATOM 2207 C C . THR A 1 286 ? 10.133 2.52 -0.648 1 82.81 286 THR A C 1
ATOM 2209 O O . THR A 1 286 ? 10.641 1.425 -0.411 1 82.81 286 THR A O 1
ATOM 2212 N N . GLY A 1 287 ? 9.023 2.656 -1.33 1 78.81 287 GLY A N 1
ATOM 2213 C CA . GLY A 1 287 ? 8.367 1.505 -1.927 1 78.81 287 GLY A CA 1
ATOM 2214 C C . GLY A 1 287 ? 9.219 0.805 -2.969 1 78.81 287 GLY A C 1
ATOM 2215 O O . GLY A 1 287 ? 9.258 -0.426 -3.018 1 78.81 287 GLY A O 1
ATOM 2216 N N . ARG A 1 288 ? 9.906 1.496 -3.709 1 83.38 288 ARG A N 1
ATOM 2217 C CA . ARG A 1 288 ? 10.75 0.945 -4.762 1 83.38 288 ARG A CA 1
ATOM 2218 C C . ARG A 1 288 ? 11.914 0.157 -4.168 1 83.38 288 ARG A C 1
ATOM 2220 O O . ARG A 1 288 ? 12.242 -0.931 -4.648 1 83.38 288 ARG A O 1
ATOM 2227 N N . VAL A 1 289 ? 12.484 0.7 -3.174 1 87 289 VAL A N 1
ATOM 2228 C CA . VAL A 1 289 ? 13.625 0.037 -2.549 1 87 289 VAL A CA 1
ATOM 2229 C C . VAL A 1 289 ? 13.164 -1.253 -1.873 1 87 289 VAL A C 1
ATOM 2231 O O . VAL A 1 289 ? 13.906 -2.238 -1.834 1 87 289 VAL A O 1
ATOM 2234 N N . ALA A 1 290 ? 11.977 -1.208 -1.428 1 79.69 290 ALA A N 1
ATOM 2235 C CA . ALA A 1 290 ? 11.453 -2.379 -0.729 1 79.69 290 ALA A CA 1
ATOM 2236 C C . ALA A 1 290 ? 11 -3.449 -1.718 1 79.69 290 ALA A C 1
ATOM 2238 O O . ALA A 1 290 ? 11.234 -4.641 -1.503 1 79.69 290 ALA A O 1
ATOM 2239 N N . ASN A 1 291 ? 10.484 -3.072 -2.834 1 79.5 291 ASN A N 1
ATOM 2240 C CA . ASN A 1 291 ? 9.781 -4.012 -3.699 1 79.5 291 ASN A CA 1
ATOM 2241 C C . ASN A 1 291 ? 10.641 -4.434 -4.887 1 79.5 291 ASN A C 1
ATOM 2243 O O . ASN A 1 291 ? 10.633 -5.605 -5.273 1 79.5 291 ASN A O 1
ATOM 2247 N N . ASP A 1 292 ? 11.305 -3.58 -5.477 1 85.69 292 ASP A N 1
ATOM 2248 C CA . ASP A 1 292 ? 11.992 -3.85 -6.734 1 85.69 292 ASP A CA 1
ATOM 2249 C C . ASP A 1 292 ? 13.039 -4.949 -6.562 1 85.69 292 ASP A C 1
ATOM 2251 O O . ASP A 1 292 ? 13.109 -5.879 -7.371 1 85.69 292 ASP A O 1
ATOM 2255 N N . PRO A 1 293 ? 13.859 -4.84 -5.527 1 86 293 PRO A N 1
ATOM 2256 C CA . PRO A 1 293 ? 14.844 -5.914 -5.375 1 86 293 PRO A CA 1
ATOM 2257 C C . PRO A 1 293 ? 14.195 -7.27 -5.102 1 86 293 PRO A C 1
ATOM 2259 O O . PRO A 1 293 ? 14.734 -8.305 -5.512 1 86 293 PRO A O 1
ATOM 2262 N N . THR A 1 294 ? 13.102 -7.277 -4.48 1 79.81 294 THR A N 1
ATOM 2263 C CA . THR A 1 294 ? 12.391 -8.523 -4.223 1 79.81 294 THR A CA 1
ATOM 2264 C C . THR A 1 294 ? 11.859 -9.117 -5.523 1 79.81 294 THR A C 1
ATOM 2266 O O . THR A 1 294 ? 11.852 -10.336 -5.699 1 79.81 294 THR A O 1
ATOM 2269 N N . GLN A 1 295 ? 11.43 -8.258 -6.359 1 81 295 GLN A N 1
ATOM 2270 C CA . GLN A 1 295 ? 10.984 -8.727 -7.668 1 81 295 GLN A CA 1
ATOM 2271 C C . GLN A 1 295 ? 12.156 -9.227 -8.5 1 81 295 GLN A C 1
ATOM 2273 O O . GLN A 1 295 ? 12.023 -10.188 -9.258 1 81 295 GLN A O 1
ATOM 2278 N N . LEU A 1 296 ? 13.234 -8.555 -8.352 1 84.06 296 LEU A N 1
ATOM 2279 C CA . LEU A 1 296 ? 14.43 -8.945 -9.086 1 84.06 296 LEU A CA 1
ATOM 2280 C C . LEU A 1 296 ? 14.898 -10.336 -8.664 1 84.06 296 LEU A C 1
ATOM 2282 O O . LEU A 1 296 ? 15.445 -11.086 -9.477 1 84.06 296 LEU A O 1
ATOM 2286 N N . GLN A 1 297 ? 14.664 -10.625 -7.438 1 81.75 297 GLN A N 1
ATOM 2287 C CA . GLN A 1 297 ? 15.047 -11.938 -6.922 1 81.75 297 GLN A CA 1
ATOM 2288 C C . GLN A 1 297 ? 14.312 -13.055 -7.656 1 81.75 297 GLN A C 1
ATOM 2290 O O . GLN A 1 297 ? 14.828 -14.164 -7.793 1 81.75 297 GLN A O 1
ATOM 2295 N N . GLN A 1 298 ? 13.156 -12.773 -8.109 1 73.38 298 GLN A N 1
ATOM 2296 C CA . GLN A 1 298 ? 12.383 -13.766 -8.836 1 73.38 298 GLN A CA 1
ATOM 2297 C C . GLN A 1 298 ? 13.039 -14.102 -10.172 1 73.38 298 GLN A C 1
ATOM 2299 O O . GLN A 1 298 ? 12.875 -15.211 -10.695 1 73.38 298 GLN A O 1
ATOM 2304 N N . LEU A 1 299 ? 13.75 -13.156 -10.75 1 73.12 299 LEU A N 1
ATOM 2305 C CA . LEU A 1 299 ? 14.43 -13.367 -12.031 1 73.12 299 LEU A CA 1
ATOM 2306 C C . LEU A 1 299 ? 15.664 -14.242 -11.852 1 73.12 299 LEU A C 1
ATOM 2308 O O . LEU A 1 299 ? 16.016 -15.008 -12.742 1 73.12 299 LEU A O 1
ATOM 2312 N N . LEU A 1 300 ? 16.234 -14.141 -10.672 1 71.06 300 LEU A N 1
ATOM 2313 C CA . LEU A 1 300 ? 17.5 -14.844 -10.5 1 71.06 300 LEU A CA 1
ATOM 2314 C C . LEU A 1 300 ? 17.375 -15.93 -9.438 1 71.06 300 LEU A C 1
ATOM 2316 O O . LEU A 1 300 ? 18.312 -16.703 -9.227 1 71.06 300 LEU A O 1
ATOM 2320 N N . GLY A 1 301 ? 16.312 -16.062 -8.875 1 72.88 301 GLY A N 1
ATOM 2321 C CA . GLY A 1 301 ? 16.125 -17.031 -7.801 1 72.88 301 GLY A CA 1
ATOM 2322 C C . GLY A 1 301 ? 15.438 -18.312 -8.266 1 72.88 301 GLY A C 1
ATOM 2323 O O . GLY A 1 301 ? 15.773 -18.859 -9.312 1 72.88 301 GLY A O 1
ATOM 2324 N N . ILE A 1 302 ? 14.492 -18.766 -7.527 1 73.94 302 ILE A N 1
ATOM 2325 C CA . ILE A 1 302 ? 13.883 -20.078 -7.672 1 73.94 302 ILE A CA 1
ATOM 2326 C C . ILE A 1 302 ? 13.031 -20.125 -8.938 1 73.94 302 ILE A C 1
ATOM 2328 O O . ILE A 1 302 ? 13.008 -21.141 -9.648 1 73.94 302 ILE A O 1
ATOM 2332 N N . ASN A 1 303 ? 12.453 -19.047 -9.305 1 75.94 303 ASN A N 1
ATOM 2333 C CA . ASN A 1 303 ? 11.602 -19.031 -10.492 1 75.94 303 ASN A CA 1
ATOM 2334 C C . ASN A 1 303 ? 12.422 -19.203 -11.766 1 75.94 303 ASN A C 1
ATOM 2336 O O . ASN A 1 303 ? 12.016 -19.938 -12.672 1 75.94 303 ASN A O 1
ATOM 2340 N N . MET A 1 304 ? 13.477 -18.625 -11.758 1 80.25 304 MET A N 1
ATOM 2341 C CA . MET A 1 304 ? 14.328 -18.781 -12.93 1 80.25 304 MET A CA 1
ATOM 2342 C C . MET A 1 304 ? 14.906 -20.188 -13.008 1 80.25 304 MET A C 1
ATOM 2344 O O . MET A 1 304 ? 15.086 -20.734 -14.102 1 80.25 304 MET A O 1
ATOM 2348 N N . ALA A 1 305 ? 15.227 -20.641 -11.836 1 84.19 305 ALA A N 1
ATOM 2349 C CA . ALA A 1 305 ? 15.703 -22.016 -11.812 1 84.19 305 ALA A CA 1
ATOM 2350 C C . ALA A 1 305 ? 14.648 -22.969 -12.344 1 84.19 305 ALA A C 1
ATOM 2352 O O . ALA A 1 305 ? 14.969 -23.938 -13.055 1 84.19 305 ALA A O 1
ATOM 2353 N N . MET A 1 306 ? 13.406 -22.719 -12.055 1 84.81 306 MET A N 1
ATOM 2354 C CA . MET A 1 306 ? 12.305 -23.547 -12.539 1 84.81 306 MET A CA 1
ATOM 2355 C C . MET A 1 306 ? 12.148 -23.406 -14.055 1 84.81 306 MET A C 1
ATOM 2357 O O . MET A 1 306 ? 11.844 -24.375 -14.742 1 84.81 306 MET A O 1
ATOM 2361 N N . VAL A 1 307 ? 12.383 -22.234 -14.508 1 84.62 307 VAL A N 1
ATOM 2362 C CA . VAL A 1 307 ? 12.305 -22 -15.945 1 84.62 307 VAL A CA 1
ATOM 2363 C C . VAL A 1 307 ? 13.422 -22.766 -16.656 1 84.62 307 VAL A C 1
ATOM 2365 O O . VAL A 1 307 ? 13.188 -23.391 -17.688 1 84.62 307 VAL A O 1
ATOM 2368 N N . LEU A 1 308 ? 14.562 -22.734 -16.062 1 87.38 308 LEU A N 1
ATOM 2369 C CA . LEU A 1 308 ? 15.688 -23.469 -16.641 1 87.38 308 LEU A CA 1
ATOM 2370 C C . LEU A 1 308 ? 15.422 -24.969 -16.625 1 87.38 308 LEU A C 1
ATOM 2372 O O . LEU A 1 308 ? 15.742 -25.672 -17.594 1 87.38 308 LEU A O 1
ATOM 2376 N N . THR A 1 309 ? 14.922 -25.391 -15.562 1 89.62 309 THR A N 1
ATOM 2377 C CA . THR A 1 309 ? 14.586 -26.812 -15.469 1 89.62 309 THR A CA 1
ATOM 2378 C C . THR A 1 309 ? 13.539 -27.172 -16.516 1 89.62 309 THR A C 1
ATOM 2380 O O . THR A 1 309 ? 13.617 -28.234 -17.141 1 89.62 309 THR A O 1
ATOM 2383 N N . ALA A 1 310 ? 12.578 -26.328 -16.672 1 87.44 310 ALA A N 1
ATOM 2384 C CA . ALA A 1 310 ? 11.523 -26.578 -17.656 1 87.44 310 ALA A CA 1
ATOM 2385 C C . ALA A 1 310 ? 12.102 -26.609 -19.078 1 87.44 310 ALA A C 1
ATOM 2387 O O . ALA A 1 310 ? 11.734 -27.469 -19.875 1 87.44 310 ALA A O 1
ATOM 2388 N N . ILE A 1 311 ? 13 -25.812 -19.375 1 88.75 311 ILE A N 1
ATOM 2389 C CA . ILE A 1 311 ? 13.633 -25.781 -20.688 1 88.75 311 ILE A CA 1
ATOM 2390 C C . ILE A 1 311 ? 14.43 -27.062 -20.906 1 88.75 311 ILE A C 1
ATOM 2392 O O . ILE A 1 311 ? 14.375 -27.656 -21.984 1 88.75 311 ILE A O 1
ATOM 2396 N N . CYS A 1 312 ? 15.133 -27.422 -19.875 1 91.19 312 CYS A N 1
ATOM 2397 C CA . CYS A 1 312 ? 15.914 -28.656 -19.969 1 91.19 312 CYS A CA 1
ATOM 2398 C C . CYS A 1 312 ? 15 -29.859 -20.109 1 91.19 312 CYS A C 1
ATOM 2400 O O . CYS A 1 312 ? 15.32 -30.812 -20.844 1 91.19 312 CYS A O 1
ATOM 2402 N N . ASN A 1 313 ? 13.906 -29.812 -19.391 1 90.12 313 ASN A N 1
ATOM 2403 C CA . ASN A 1 313 ? 12.922 -30.875 -19.5 1 90.12 313 ASN A CA 1
ATOM 2404 C C . ASN A 1 313 ? 12.344 -30.969 -20.906 1 90.12 313 ASN A C 1
ATOM 2406 O O . ASN A 1 313 ? 12.281 -32.062 -21.5 1 90.12 313 ASN A O 1
ATOM 2410 N N . ILE A 1 314 ? 11.953 -29.875 -21.469 1 86.94 314 ILE A N 1
ATOM 2411 C CA . ILE A 1 314 ? 11.367 -29.828 -22.812 1 86.94 314 ILE A CA 1
ATOM 2412 C C . ILE A 1 314 ? 12.391 -30.312 -23.828 1 86.94 314 ILE A C 1
ATOM 2414 O O . ILE A 1 314 ? 12.086 -31.188 -24.656 1 86.94 314 ILE A O 1
ATOM 2418 N N . THR A 1 315 ? 13.594 -29.812 -23.766 1 89.75 315 THR A N 1
ATOM 2419 C CA . THR A 1 315 ? 14.648 -30.188 -24.703 1 89.75 315 THR A CA 1
ATOM 2420 C C . THR A 1 315 ? 14.992 -31.672 -24.578 1 89.75 315 THR A C 1
ATOM 2422 O O . THR A 1 315 ? 15.18 -32.344 -25.578 1 89.75 315 THR A O 1
ATOM 2425 N N . GLY A 1 316 ? 15.109 -32.094 -23.344 1 89.94 316 GLY A N 1
ATOM 2426 C CA . GLY A 1 316 ? 15.391 -33.5 -23.125 1 89.94 316 GLY A CA 1
ATOM 2427 C C . GLY A 1 316 ? 14.305 -34.406 -23.672 1 89.94 316 GLY A C 1
ATOM 2428 O O . GLY A 1 316 ? 14.594 -35.438 -24.281 1 89.94 316 GLY A O 1
ATOM 2429 N N . CYS A 1 317 ? 13.078 -34.062 -23.438 1 88.31 317 CYS A N 1
ATOM 2430 C CA . CYS A 1 317 ? 11.953 -34.875 -23.922 1 88.31 317 CYS A CA 1
ATOM 2431 C C . CYS A 1 317 ? 11.891 -34.875 -25.438 1 88.31 317 CYS A C 1
ATOM 2433 O O . CYS A 1 317 ? 11.594 -35.906 -26.047 1 88.31 317 CYS A O 1
ATOM 2435 N N . ILE A 1 318 ? 12.18 -33.781 -26.047 1 87.19 318 ILE A N 1
ATOM 2436 C CA . ILE A 1 318 ? 12.164 -33.719 -27.5 1 87.19 318 ILE A CA 1
ATOM 2437 C C . ILE A 1 318 ? 13.289 -34.594 -28.078 1 87.19 318 ILE A C 1
ATOM 2439 O O . ILE A 1 318 ? 13.086 -35.312 -29.047 1 87.19 318 ILE A O 1
ATOM 2443 N N . ILE A 1 319 ? 14.461 -34.531 -27.453 1 90.5 319 ILE A N 1
ATOM 2444 C CA . ILE A 1 319 ? 15.617 -35.281 -27.922 1 90.5 319 ILE A CA 1
ATOM 2445 C C . ILE A 1 319 ? 15.312 -36.781 -27.859 1 90.5 319 ILE A C 1
ATOM 2447 O O . ILE A 1 319 ? 15.5 -37.5 -28.844 1 90.5 319 ILE A O 1
ATOM 2451 N N . ILE A 1 320 ? 14.758 -37.219 -26.734 1 90.19 320 ILE A N 1
ATOM 2452 C CA . ILE A 1 320 ? 14.5 -38.656 -26.578 1 90.19 320 ILE A CA 1
ATOM 2453 C C . ILE A 1 320 ? 13.367 -39.094 -27.5 1 90.19 320 ILE A C 1
ATOM 2455 O O . ILE A 1 320 ? 13.367 -40.219 -28.016 1 90.19 320 ILE A O 1
ATOM 2459 N N . ALA A 1 321 ? 12.383 -38.25 -27.703 1 89.25 321 ALA A N 1
ATOM 2460 C CA . ALA A 1 321 ? 11.273 -38.562 -28.594 1 89.25 321 ALA A CA 1
ATOM 2461 C C . ALA A 1 321 ? 11.773 -38.75 -30.031 1 89.25 321 ALA A C 1
ATOM 2463 O O . ALA A 1 321 ? 11.344 -39.656 -30.75 1 89.25 321 ALA A O 1
ATOM 2464 N N . PHE A 1 322 ? 12.727 -37.969 -30.469 1 89.62 322 PHE A N 1
ATOM 2465 C CA . PHE A 1 322 ? 13.266 -38.031 -31.828 1 89.62 322 PHE A CA 1
ATOM 2466 C C . PHE A 1 322 ? 14.141 -39.281 -31.984 1 89.62 322 PHE A C 1
ATOM 2468 O O . PHE A 1 322 ? 14.156 -39.875 -33.062 1 89.62 322 PHE A O 1
ATOM 2475 N N . VAL A 1 323 ? 14.906 -39.625 -30.953 1 90.31 323 VAL A N 1
ATOM 2476 C CA . VAL A 1 323 ? 15.805 -40.781 -31 1 90.31 323 VAL A CA 1
ATOM 2477 C C . VAL A 1 323 ? 15 -42.062 -31.125 1 90.31 323 VAL A C 1
ATOM 2479 O O . VAL A 1 323 ? 15.367 -42.969 -31.875 1 90.31 323 VAL A O 1
ATOM 2482 N N . PHE A 1 324 ? 13.836 -42.219 -30.5 1 87.75 324 PHE A N 1
ATOM 2483 C CA . PHE A 1 324 ? 13.07 -43.438 -30.484 1 87.75 324 PHE A CA 1
ATOM 2484 C C . PHE A 1 324 ? 12.062 -43.469 -31.625 1 87.75 324 PHE A C 1
ATOM 2486 O O . PHE A 1 324 ? 11.68 -44.531 -32.094 1 87.75 324 PHE A O 1
ATOM 2493 N N . GLY A 1 325 ? 11.5 -42.25 -32.062 1 87.56 325 GLY A N 1
ATOM 2494 C CA . GLY A 1 325 ? 10.562 -42.188 -33.156 1 87.56 325 GLY A CA 1
ATOM 2495 C C . GLY A 1 325 ? 10.438 -40.812 -33.781 1 87.56 325 GLY A C 1
ATOM 2496 O O . GLY A 1 325 ? 9.68 -39.969 -33.281 1 87.56 325 GLY A O 1
ATOM 2497 N N . TRP A 1 326 ? 10.977 -40.656 -34.875 1 85.88 326 TRP A N 1
ATOM 2498 C CA . TRP A 1 326 ? 11.062 -39.344 -35.438 1 85.88 326 TRP A CA 1
ATOM 2499 C C . TRP A 1 326 ? 9.758 -38.969 -36.156 1 85.88 326 TRP A C 1
ATOM 2501 O O . TRP A 1 326 ? 9.375 -37.781 -36.188 1 85.88 326 TRP A O 1
ATOM 2511 N N . LYS A 1 327 ? 9.008 -40 -36.719 1 87.31 327 LYS A N 1
ATOM 2512 C CA . LYS A 1 327 ? 7.805 -39.688 -37.469 1 87.31 327 LYS A CA 1
ATOM 2513 C C . LYS A 1 327 ? 6.691 -39.188 -36.562 1 87.31 327 LYS A C 1
ATOM 2515 O O . LYS A 1 327 ? 6.086 -38.125 -36.812 1 87.31 327 LYS A O 1
ATOM 2520 N N . LEU A 1 328 ? 6.484 -39.938 -35.5 1 86.69 328 LEU A N 1
ATOM 2521 C CA . LEU A 1 328 ? 5.457 -39.531 -34.531 1 86.69 328 LEU A CA 1
ATOM 2522 C C . LEU A 1 328 ? 5.855 -38.25 -33.812 1 86.69 328 LEU A C 1
ATOM 2524 O O . LEU A 1 328 ? 5.012 -37.375 -33.562 1 86.69 328 LEU A O 1
ATOM 2528 N N . THR A 1 329 ? 7.117 -38.156 -33.531 1 87.75 329 THR A N 1
ATOM 2529 C CA . THR A 1 329 ? 7.613 -36.969 -32.844 1 87.75 329 THR A CA 1
ATOM 2530 C C . THR A 1 329 ? 7.406 -35.719 -33.688 1 87.75 329 THR A C 1
ATOM 2532 O O . THR A 1 329 ? 7.031 -34.656 -33.156 1 87.75 329 THR A O 1
ATOM 2535 N N . CYS A 1 330 ? 7.586 -35.812 -34.969 1 85.31 330 CYS A N 1
ATOM 2536 C CA . CYS A 1 330 ? 7.418 -34.688 -35.844 1 85.31 330 CYS A CA 1
ATOM 2537 C C . CYS A 1 330 ? 5.973 -34.188 -35.844 1 85.31 330 CYS A C 1
ATOM 2539 O O . CYS A 1 330 ? 5.719 -33 -35.844 1 85.31 330 CYS A O 1
ATOM 2541 N N . VAL A 1 331 ? 5.051 -35.094 -35.812 1 81.62 331 VAL A N 1
ATOM 2542 C CA . VAL A 1 331 ? 3.643 -34.688 -35.844 1 81.62 331 VAL A CA 1
ATOM 2543 C C . VAL A 1 331 ? 3.248 -34.062 -34.5 1 81.62 331 VAL A C 1
ATOM 2545 O O . VAL A 1 331 ? 2.574 -33.031 -34.469 1 81.62 331 VAL A O 1
ATOM 2548 N N . VAL A 1 332 ? 3.732 -34.688 -33.438 1 79.25 332 VAL A N 1
ATOM 2549 C CA . VAL A 1 332 ? 3.309 -34.188 -32.125 1 79.25 332 VAL A CA 1
ATOM 2550 C C . VAL A 1 332 ? 4.066 -32.906 -31.781 1 79.25 332 VAL A C 1
ATOM 2552 O O . VAL A 1 332 ? 3.5 -31.984 -31.203 1 79.25 332 VAL A O 1
ATOM 2555 N N . ALA A 1 333 ? 5.297 -32.875 -32.156 1 77.62 333 ALA A N 1
ATOM 2556 C CA . ALA A 1 333 ? 6.125 -31.703 -31.828 1 77.62 333 ALA A CA 1
ATOM 2557 C C . ALA A 1 333 ? 5.711 -30.484 -32.625 1 77.62 333 ALA A C 1
ATOM 2559 O O . ALA A 1 333 ? 5.727 -29.359 -32.125 1 77.62 333 ALA A O 1
ATOM 2560 N N . PHE A 1 334 ? 5.266 -30.703 -33.812 1 78.94 334 PHE A N 1
ATOM 2561 C CA . PHE A 1 334 ? 5.023 -29.547 -34.688 1 78.94 334 PHE A CA 1
ATOM 2562 C C . PHE A 1 334 ? 3.537 -29.219 -34.75 1 78.94 334 PHE A C 1
ATOM 2564 O O . PHE A 1 334 ? 3.156 -28.125 -35.156 1 78.94 334 PHE A O 1
ATOM 2571 N N . VAL A 1 335 ? 2.691 -30.125 -34.312 1 78.31 335 VAL A N 1
ATOM 2572 C CA . VAL A 1 335 ? 1.261 -29.828 -34.344 1 78.31 335 VAL A CA 1
ATOM 2573 C C . VAL A 1 335 ? 0.729 -29.703 -32.938 1 78.31 335 VAL A C 1
ATOM 2575 O O . VAL A 1 335 ? 0.206 -28.656 -32.531 1 78.31 335 VAL A O 1
ATOM 2578 N N . ALA A 1 336 ? 0.994 -30.766 -32.094 1 76.75 336 ALA A N 1
ATOM 2579 C CA . ALA A 1 336 ? 0.399 -30.812 -30.766 1 76.75 336 ALA A CA 1
ATOM 2580 C C . ALA A 1 336 ? 1.069 -29.797 -29.844 1 76.75 336 ALA A C 1
ATOM 2582 O O . ALA A 1 336 ? 0.391 -29.062 -29.125 1 76.75 336 ALA A O 1
ATOM 2583 N N . LEU A 1 337 ? 2.355 -29.703 -29.938 1 77.62 337 LEU A N 1
ATOM 2584 C CA . LEU A 1 337 ? 3.092 -28.875 -29 1 77.62 337 LEU A CA 1
ATOM 2585 C C . LEU A 1 337 ? 2.811 -27.391 -29.25 1 77.62 337 LEU A C 1
ATOM 2587 O O . LEU A 1 337 ? 2.486 -26.656 -28.328 1 77.62 337 LEU A O 1
ATOM 2591 N N . PRO A 1 338 ? 2.873 -26.953 -30.484 1 76.81 338 PRO A N 1
ATOM 2592 C CA . PRO A 1 338 ? 2.547 -25.547 -30.734 1 76.81 338 PRO A CA 1
ATOM 2593 C C . PRO A 1 338 ? 1.108 -25.203 -30.359 1 76.81 338 PRO A C 1
ATOM 2595 O O . PRO A 1 338 ? 0.839 -24.094 -29.891 1 76.81 338 PRO A O 1
ATOM 2598 N N . LEU A 1 339 ? 0.214 -26.078 -30.516 1 76.44 339 LEU A N 1
ATOM 2599 C CA . LEU A 1 339 ? -1.18 -25.828 -30.156 1 76.44 339 LEU A CA 1
ATOM 2600 C C . LEU A 1 339 ? -1.34 -25.688 -28.656 1 76.44 339 LEU A C 1
ATOM 2602 O O . LEU A 1 339 ? -2.09 -24.844 -28.172 1 76.44 339 LEU A O 1
ATOM 2606 N N . LEU A 1 340 ? -0.619 -26.516 -27.953 1 75.69 340 LEU A N 1
ATOM 2607 C CA . LEU A 1 340 ? -0.675 -26.453 -26.5 1 75.69 340 LEU A CA 1
ATOM 2608 C C . LEU A 1 340 ? -0.015 -25.188 -25.984 1 75.69 340 LEU A C 1
ATOM 2610 O O . LEU A 1 340 ? -0.535 -24.531 -25.078 1 75.69 340 LEU A O 1
ATOM 2614 N N . ILE A 1 341 ? 1.063 -24.812 -26.625 1 74.31 341 ILE A N 1
ATOM 2615 C CA . ILE A 1 341 ? 1.781 -23.609 -26.234 1 74.31 341 ILE A CA 1
ATOM 2616 C C . ILE A 1 341 ? 0.948 -22.375 -26.578 1 74.31 341 ILE A C 1
ATOM 2618 O O . ILE A 1 341 ? 0.837 -21.453 -25.766 1 74.31 341 ILE A O 1
ATOM 2622 N N . CYS A 1 342 ? 0.374 -22.406 -27.719 1 75.56 342 CYS A N 1
ATOM 2623 C CA . CYS A 1 342 ? -0.453 -21.281 -28.141 1 75.56 342 CYS A CA 1
ATOM 2624 C C . CYS A 1 342 ? -1.683 -21.141 -27.25 1 75.56 342 CYS A C 1
ATOM 2626 O O . CYS A 1 342 ? -2.066 -20.031 -26.891 1 75.56 342 CYS A O 1
ATOM 2628 N N . GLY A 1 343 ? -2.285 -22.281 -26.938 1 72.81 343 GLY A N 1
ATOM 2629 C CA . GLY A 1 343 ? -3.406 -22.25 -26.016 1 72.81 343 GLY A CA 1
ATOM 2630 C C . GLY A 1 343 ? -3.039 -21.672 -24.656 1 72.81 343 GLY A C 1
ATOM 2631 O O . GLY A 1 343 ? -3.748 -20.812 -24.125 1 72.81 343 GLY A O 1
ATOM 2632 N N . SER A 1 344 ? -1.942 -22.062 -24.234 1 72.25 344 SER A N 1
ATOM 2633 C CA . SER A 1 344 ? -1.48 -21.578 -22.938 1 72.25 344 SER A CA 1
ATOM 2634 C C . SER A 1 344 ? -1.069 -20.109 -23 1 72.25 344 SER A C 1
ATOM 2636 O O . SER A 1 344 ? -1.333 -19.344 -22.078 1 72.25 344 SER A O 1
ATOM 2638 N N . PHE A 1 345 ? -0.472 -19.797 -24.109 1 72.56 345 PHE A N 1
ATOM 2639 C CA . PHE A 1 345 ? -0.029 -18.422 -24.297 1 72.56 345 PHE A CA 1
ATOM 2640 C C . PHE A 1 345 ? -1.218 -17.469 -24.328 1 72.56 345 PHE A C 1
ATOM 2642 O O . PHE A 1 345 ? -1.211 -16.438 -23.641 1 72.56 345 PHE A O 1
ATOM 2649 N N . TYR A 1 346 ? -2.16 -17.844 -25.031 1 74.56 346 TYR A N 1
ATOM 2650 C CA . TYR A 1 346 ? -3.334 -16.984 -25.141 1 74.56 346 TYR A CA 1
ATOM 2651 C C . TYR A 1 346 ? -4.094 -16.922 -23.812 1 74.56 346 TYR A C 1
ATOM 2653 O O . TYR A 1 346 ? -4.656 -15.883 -23.469 1 74.56 346 TYR A O 1
ATOM 2661 N N . ARG A 1 347 ? -4.031 -17.953 -23.141 1 72.19 347 ARG A N 1
ATOM 2662 C CA . ARG A 1 347 ? -4.664 -17.969 -21.828 1 72.19 347 ARG A CA 1
ATOM 2663 C C . ARG A 1 347 ? -3.998 -16.969 -20.891 1 72.19 347 ARG A C 1
ATOM 2665 O O . ARG A 1 347 ? -4.676 -16.156 -20.25 1 72.19 347 ARG A O 1
ATOM 2672 N N . ILE A 1 348 ? -2.812 -16.984 -20.891 1 69.12 348 ILE A N 1
ATOM 2673 C CA . ILE A 1 348 ? -2.076 -16.109 -19.984 1 69.12 348 ILE A CA 1
ATOM 2674 C C . ILE A 1 348 ? -2.234 -14.656 -20.406 1 69.12 348 ILE A C 1
ATOM 2676 O O . ILE A 1 348 ? -2.461 -13.781 -19.562 1 69.12 348 ILE A O 1
ATOM 2680 N N . ARG A 1 349 ? -2.088 -14.461 -21.641 1 69.5 349 ARG A N 1
ATOM 2681 C CA . ARG A 1 349 ? -2.23 -13.109 -22.172 1 69.5 349 ARG A CA 1
ATOM 2682 C C . ARG A 1 349 ? -3.594 -12.523 -21.812 1 69.5 349 ARG A C 1
ATOM 2684 O O . ARG A 1 349 ? -3.691 -11.375 -21.375 1 69.5 349 ARG A O 1
ATOM 2691 N N . TYR A 1 350 ? -4.52 -13.297 -22.016 1 70.06 350 TYR A N 1
ATOM 2692 C CA . TYR A 1 350 ? -5.871 -12.82 -21.734 1 70.06 350 TYR A CA 1
ATOM 2693 C C . TYR A 1 350 ? -6.098 -12.656 -20.25 1 70.06 350 TYR A C 1
ATOM 2695 O O . TYR A 1 350 ? -6.82 -11.75 -19.812 1 70.06 350 TYR A O 1
ATOM 2703 N N . GLU A 1 351 ? -5.504 -13.492 -19.516 1 68.5 351 GLU A N 1
ATOM 2704 C CA . GLU A 1 351 ? -5.602 -13.375 -18.062 1 68.5 351 GLU A CA 1
ATOM 2705 C C . GLU A 1 351 ? -4.988 -12.062 -17.578 1 68.5 351 GLU A C 1
ATOM 2707 O O . GLU A 1 351 ? -5.555 -11.391 -16.703 1 68.5 351 GLU A O 1
ATOM 2712 N N . ILE A 1 352 ? -3.959 -11.742 -18.141 1 64.94 352 ILE A N 1
ATOM 2713 C CA . ILE A 1 352 ? -3.283 -10.508 -17.766 1 64.94 352 ILE A CA 1
ATOM 2714 C C . ILE A 1 352 ? -4.133 -9.305 -18.188 1 64.94 352 ILE A C 1
ATOM 2716 O O . ILE A 1 352 ? -4.297 -8.359 -17.406 1 64.94 352 ILE A O 1
ATOM 2720 N N . GLN A 1 353 ? -4.625 -9.383 -19.359 1 66.12 353 GLN A N 1
ATOM 2721 C CA . GLN A 1 353 ? -5.465 -8.297 -19.844 1 66.12 353 GLN A CA 1
ATOM 2722 C C . GLN A 1 353 ? -6.723 -8.148 -19 1 66.12 353 GLN A C 1
ATOM 2724 O O . GLN A 1 353 ? -7.16 -7.031 -18.719 1 66.12 353 GLN A O 1
ATOM 2729 N N . PHE A 1 354 ? -7.246 -9.273 -18.656 1 63.81 354 PHE A N 1
ATOM 2730 C CA . PHE A 1 354 ? -8.453 -9.258 -17.828 1 63.81 354 PHE A CA 1
ATOM 2731 C C . PHE A 1 354 ? -8.156 -8.68 -16.453 1 63.81 354 PHE A C 1
ATOM 2733 O O . PHE A 1 354 ? -8.969 -7.934 -15.898 1 63.81 354 PHE A O 1
ATOM 2740 N N . GLU A 1 355 ? -7.109 -8.992 -15.961 1 63.38 355 GLU A N 1
ATOM 2741 C CA . GLU A 1 355 ? -6.715 -8.477 -14.656 1 63.38 355 GLU A CA 1
ATOM 2742 C C . GLU A 1 355 ? -6.496 -6.965 -14.703 1 63.38 355 GLU A C 1
ATOM 2744 O O . GLU A 1 355 ? -6.883 -6.246 -13.781 1 63.38 355 GLU A O 1
ATOM 2749 N N . LYS A 1 356 ? -5.891 -6.523 -15.727 1 63.97 356 LYS A N 1
ATOM 2750 C CA . LYS A 1 356 ? -5.668 -5.094 -15.898 1 63.97 356 LYS A CA 1
ATOM 2751 C C . LYS A 1 356 ? -6.988 -4.336 -16 1 63.97 356 LYS A C 1
ATOM 2753 O O . LYS A 1 356 ? -7.145 -3.26 -15.422 1 63.97 356 LYS A O 1
ATOM 2758 N N . MET A 1 357 ? -7.797 -4.922 -16.766 1 63.62 357 MET A N 1
ATOM 2759 C CA . MET A 1 357 ? -9.109 -4.312 -16.938 1 63.62 357 MET A CA 1
ATOM 2760 C C . MET A 1 357 ? -9.867 -4.281 -15.609 1 63.62 357 MET A C 1
ATOM 2762 O O . MET A 1 357 ? -10.492 -3.275 -15.266 1 63.62 357 MET A O 1
ATOM 2766 N N . ASN A 1 358 ? -9.781 -5.395 -14.859 1 63.12 358 ASN A N 1
ATOM 2767 C CA . ASN A 1 358 ? -10.422 -5.473 -13.555 1 63.12 358 ASN A CA 1
ATOM 2768 C C . ASN A 1 358 ? -9.852 -4.438 -12.586 1 63.12 358 ASN A C 1
ATOM 2770 O O . ASN A 1 358 ? -10.594 -3.795 -11.844 1 63.12 358 ASN A O 1
ATOM 2774 N N . GLN A 1 359 ? -8.664 -4.246 -12.695 1 62.81 359 GLN A N 1
ATOM 2775 C CA . GLN A 1 359 ? -8 -3.297 -11.805 1 62.81 359 GLN A CA 1
ATOM 2776 C C . GLN A 1 359 ? -8.391 -1.859 -12.148 1 62.81 359 GLN A C 1
ATOM 2778 O O . GLN A 1 359 ? -8.555 -1.025 -11.258 1 62.81 359 GLN A O 1
ATOM 2783 N N . ALA A 1 360 ? -8.523 -1.576 -13.391 1 63.16 360 ALA A N 1
ATOM 2784 C CA . ALA A 1 360 ? -8.875 -0.228 -13.82 1 63.16 360 ALA A CA 1
ATOM 2785 C C . ALA A 1 360 ? -10.281 0.151 -13.352 1 63.16 360 ALA A C 1
ATOM 2787 O O . ALA A 1 360 ? -10.5 1.273 -12.891 1 63.16 360 ALA A O 1
ATOM 2788 N N . VAL A 1 361 ? -11.172 -0.771 -13.586 1 61.59 361 VAL A N 1
ATOM 2789 C CA . VAL A 1 361 ? -12.555 -0.544 -13.188 1 61.59 361 VAL A CA 1
ATOM 2790 C C . VAL A 1 361 ? -12.633 -0.365 -11.672 1 61.59 361 VAL A C 1
ATOM 2792 O O . VAL A 1 361 ? -13.328 0.526 -11.18 1 61.59 361 VAL A O 1
ATOM 2795 N N . PHE A 1 362 ? -11.844 -1.036 -11 1 64.75 362 PHE A N 1
ATOM 2796 C CA . PHE A 1 362 ? -11.898 -0.996 -9.539 1 64.75 362 PHE A CA 1
ATOM 2797 C C . PHE A 1 362 ? -11.109 0.194 -9 1 64.75 362 PHE A C 1
ATOM 2799 O O . PHE A 1 362 ? -11.406 0.701 -7.918 1 64.75 362 PHE A O 1
ATOM 2806 N N . ALA A 1 363 ? -10.297 0.649 -9.875 1 67.44 363 ALA A N 1
ATOM 2807 C CA . ALA A 1 363 ? -9.539 1.825 -9.461 1 67.44 363 ALA A CA 1
ATOM 2808 C C . ALA A 1 363 ? -10.445 3.043 -9.312 1 67.44 363 ALA A C 1
ATOM 2810 O O . ALA A 1 363 ? -10.312 3.809 -8.352 1 67.44 363 ALA A O 1
ATOM 2811 N N . GLU A 1 364 ? -11.414 3.188 -10.195 1 73.5 364 GLU A N 1
ATOM 2812 C CA . GLU A 1 364 ? -12.336 4.316 -10.141 1 73.5 364 GLU A CA 1
ATOM 2813 C C . GLU A 1 364 ? -13.258 4.219 -8.93 1 73.5 364 GLU A C 1
ATOM 2815 O O . GLU A 1 364 ? -13.492 5.215 -8.242 1 73.5 364 GLU A O 1
ATOM 2820 N N . SER A 1 365 ? -13.805 3.072 -8.766 1 77.56 365 SER A N 1
ATOM 2821 C CA . SER A 1 365 ? -14.688 2.887 -7.621 1 77.56 365 SER A CA 1
ATOM 2822 C C . SER A 1 365 ? -13.922 3.037 -6.309 1 77.56 365 SER A C 1
ATOM 2824 O O . SER A 1 365 ? -14.453 3.57 -5.332 1 77.56 365 SER A O 1
ATOM 2826 N N . SER A 1 366 ? -12.727 2.641 -6.355 1 77.44 366 SER A N 1
ATOM 2827 C CA . SER A 1 366 ? -11.906 2.752 -5.156 1 77.44 366 SER A CA 1
ATOM 2828 C C . SER A 1 366 ? -11.57 4.207 -4.848 1 77.44 366 SER A C 1
ATOM 2830 O O . SER A 1 366 ? -11.508 4.605 -3.682 1 77.44 366 SER A O 1
ATOM 2832 N N . LYS A 1 367 ? -11.391 4.93 -5.906 1 75.94 367 LYS A N 1
ATOM 2833 C CA . LYS A 1 367 ? -11.141 6.355 -5.734 1 75.94 367 LYS A CA 1
ATOM 2834 C C . LYS A 1 367 ? -12.344 7.055 -5.105 1 75.94 367 LYS A C 1
ATOM 2836 O O . LYS A 1 367 ? -12.188 7.898 -4.223 1 75.94 367 LYS A O 1
ATOM 2841 N N . PHE A 1 368 ? -13.477 6.758 -5.594 1 81.31 368 PHE A N 1
ATOM 2842 C CA . PHE A 1 368 ? -14.711 7.324 -5.062 1 81.31 368 PHE A CA 1
ATOM 2843 C C . PHE A 1 368 ? -14.898 6.945 -3.598 1 81.31 368 PHE A C 1
ATOM 2845 O O . PHE A 1 368 ? -15.281 7.777 -2.777 1 81.31 368 PHE A O 1
ATOM 2852 N N . ALA A 1 369 ? -14.648 5.73 -3.336 1 84.75 369 ALA A N 1
ATOM 2853 C CA . ALA A 1 369 ? -14.773 5.266 -1.957 1 84.75 369 ALA A CA 1
ATOM 2854 C C . ALA A 1 369 ? -13.766 5.965 -1.048 1 84.75 369 ALA A C 1
ATOM 2856 O O . ALA A 1 369 ? -14.086 6.316 0.091 1 84.75 369 ALA A O 1
ATOM 2857 N N . ALA A 1 370 ? -12.617 6.141 -1.567 1 81.12 370 ALA A N 1
ATOM 2858 C CA . ALA A 1 370 ? -11.57 6.805 -0.793 1 81.12 370 ALA A CA 1
ATOM 2859 C C . ALA A 1 370 ? -11.961 8.242 -0.472 1 81.12 370 ALA A C 1
ATOM 2861 O O . ALA A 1 370 ? -11.734 8.727 0.643 1 81.12 370 ALA A O 1
ATOM 2862 N N . GLU A 1 371 ? -12.57 8.883 -1.368 1 79.19 371 GLU A N 1
ATOM 2863 C CA . GLU A 1 371 ? -13.016 10.258 -1.181 1 79.19 371 GLU A CA 1
ATOM 2864 C C . GLU A 1 371 ? -14.141 10.336 -0.146 1 79.19 371 GLU A C 1
ATOM 2866 O O . GLU A 1 371 ? -14.141 11.227 0.707 1 79.19 371 GLU A O 1
ATOM 2871 N N . ALA A 1 372 ? -15.031 9.469 -0.339 1 84.19 372 ALA A N 1
ATOM 2872 C CA . ALA A 1 372 ? -16.172 9.461 0.572 1 84.19 372 ALA A CA 1
ATOM 2873 C C . ALA A 1 372 ? -15.734 9.133 1.997 1 84.19 372 ALA A C 1
ATOM 2875 O O . ALA A 1 372 ? -16.219 9.734 2.955 1 84.19 372 ALA A O 1
ATOM 2876 N N . ILE A 1 373 ? -14.812 8.273 2.123 1 86 373 ILE A N 1
ATOM 2877 C CA . ILE A 1 373 ? -14.359 7.848 3.443 1 86 373 ILE A CA 1
ATOM 2878 C C . ILE A 1 373 ? -13.5 8.953 4.066 1 86 373 ILE A C 1
ATOM 2880 O O . ILE A 1 373 ? -13.57 9.188 5.273 1 86 373 ILE A O 1
ATOM 2884 N N . SER A 1 374 ? -12.734 9.547 3.248 1 79.44 374 SER A N 1
ATOM 2885 C CA . SER A 1 374 ? -11.914 10.641 3.746 1 79.44 374 SER A CA 1
ATOM 2886 C C . SER A 1 374 ? -12.766 11.812 4.211 1 79.44 374 SER A C 1
ATOM 2888 O O . SER A 1 374 ? -12.375 12.562 5.105 1 79.44 374 SER A O 1
ATOM 2890 N N . ALA A 1 375 ? -13.875 11.953 3.568 1 79.94 375 ALA A N 1
ATOM 2891 C CA . ALA A 1 375 ? -14.805 13.023 3.918 1 79.94 375 ALA A CA 1
ATOM 2892 C C . ALA A 1 375 ? -15.953 12.492 4.777 1 79.94 375 ALA A C 1
ATOM 2894 O O . ALA A 1 375 ? -17.109 12.891 4.598 1 79.94 375 ALA A O 1
ATOM 2895 N N . PHE A 1 376 ? -15.664 11.594 5.641 1 81.75 376 PHE A N 1
ATOM 2896 C CA . PHE A 1 376 ? -16.719 10.914 6.391 1 81.75 376 PHE A CA 1
ATOM 2897 C C . PHE A 1 376 ? -17.484 11.906 7.258 1 81.75 376 PHE A C 1
ATOM 2899 O O . PHE A 1 376 ? -18.703 11.766 7.445 1 81.75 376 PHE A O 1
ATOM 2906 N N . ARG A 1 377 ? -16.891 12.93 7.777 1 77.38 377 ARG A N 1
ATOM 2907 C CA . ARG A 1 377 ? -17.562 13.906 8.625 1 77.38 377 ARG A CA 1
ATOM 2908 C C . ARG A 1 377 ? -18.578 14.703 7.828 1 77.38 377 ARG A C 1
ATOM 2910 O O . ARG A 1 377 ? -19.688 14.953 8.305 1 77.38 377 ARG A O 1
ATOM 2917 N N . THR A 1 378 ? -18.188 15.023 6.664 1 76.75 378 THR A N 1
ATOM 2918 C CA . THR A 1 378 ? -19.094 15.766 5.793 1 76.75 378 THR A CA 1
ATOM 2919 C C . THR A 1 378 ? -20.266 14.883 5.355 1 76.75 378 THR A C 1
ATOM 2921 O O . THR A 1 378 ? -21.406 15.344 5.309 1 76.75 378 THR A O 1
ATOM 2924 N N . VAL A 1 379 ? -19.969 13.727 5.055 1 82.06 379 VAL A N 1
ATOM 2925 C CA . VAL A 1 379 ? -21 12.797 4.598 1 82.06 379 VAL A CA 1
ATOM 2926 C C . VAL A 1 379 ? -22.016 12.57 5.707 1 82.06 379 VAL A C 1
ATOM 2928 O O . VAL A 1 379 ? -23.234 12.547 5.449 1 82.06 379 VAL A O 1
ATOM 2931 N N . THR A 1 380 ? -21.531 12.422 6.875 1 80.06 380 THR A N 1
ATOM 2932 C CA . THR A 1 380 ? -22.422 12.156 8.008 1 80.06 380 THR A CA 1
ATOM 2933 C C . THR A 1 380 ? -23.188 13.422 8.398 1 80.06 380 THR A C 1
ATOM 2935 O O . THR A 1 380 ? -24.375 13.352 8.734 1 80.06 380 THR A O 1
ATOM 2938 N N . SER A 1 381 ? -22.469 14.547 8.352 1 77.94 381 SER A N 1
ATOM 2939 C CA . SER A 1 381 ? -23.109 15.797 8.75 1 77.94 381 SER A CA 1
ATOM 2940 C C . SER A 1 381 ? -24.234 16.172 7.789 1 77.94 381 SER A C 1
ATOM 2942 O O . SER A 1 381 ? -25.266 16.703 8.211 1 77.94 381 SER A O 1
ATOM 2944 N N . LEU A 1 382 ? -24.062 15.758 6.523 1 76.19 382 LEU A N 1
ATOM 2945 C CA . LEU A 1 382 ? -25.062 16.109 5.508 1 76.19 382 LEU A CA 1
ATOM 2946 C C . LEU A 1 382 ? -25.984 14.938 5.223 1 76.19 382 LEU A C 1
ATOM 2948 O O . LEU A 1 382 ? -26.859 15.031 4.359 1 76.19 382 LEU A O 1
ATOM 2952 N N . THR A 1 383 ? -25.828 13.867 5.895 1 76.69 383 THR A N 1
ATOM 2953 C CA . THR A 1 383 ? -26.641 12.664 5.75 1 76.69 383 THR A CA 1
ATOM 2954 C C . THR A 1 383 ? -26.672 12.203 4.293 1 76.69 383 THR A C 1
ATOM 2956 O O . THR A 1 383 ? -27.75 11.961 3.738 1 76.69 383 THR A O 1
ATOM 2959 N N . LEU A 1 384 ? -25.531 12.258 3.734 1 79 384 LEU A N 1
ATOM 2960 C CA . LEU A 1 384 ? -25.422 11.883 2.328 1 79 384 LEU A CA 1
ATOM 2961 C C . LEU A 1 384 ? -25.125 10.391 2.184 1 79 384 LEU A C 1
ATOM 2963 O O . LEU A 1 384 ? -24.766 9.93 1.101 1 79 384 LEU A O 1
ATOM 2967 N N . GLU A 1 385 ? -25.266 9.656 3.154 1 82.56 385 GLU A N 1
ATOM 2968 C CA . GLU A 1 385 ? -24.875 8.25 3.125 1 82.56 385 GLU A CA 1
ATOM 2969 C C . GLU A 1 385 ? -25.625 7.496 2.033 1 82.56 385 GLU A C 1
ATOM 2971 O O . GLU A 1 385 ? -25.031 6.777 1.236 1 82.56 385 GLU A O 1
ATOM 2976 N N . ASP A 1 386 ? -26.906 7.695 1.9 1 81.56 386 ASP A N 1
ATOM 2977 C CA . ASP A 1 386 ? -27.719 6.957 0.939 1 81.56 386 ASP A CA 1
ATOM 2978 C C . ASP A 1 386 ? -27.406 7.379 -0.493 1 81.56 386 ASP A C 1
ATOM 2980 O O . ASP A 1 386 ? -27.344 6.543 -1.395 1 81.56 386 ASP A O 1
ATOM 2984 N N . MET A 1 387 ? -27.188 8.633 -0.614 1 80.88 387 MET A N 1
ATOM 2985 C CA . MET A 1 387 ? -26.875 9.133 -1.948 1 80.88 387 MET A CA 1
ATOM 2986 C C . MET A 1 387 ? -25.531 8.594 -2.42 1 80.88 387 MET A C 1
ATOM 2988 O O . MET A 1 387 ? -25.391 8.188 -3.576 1 80.88 387 MET A O 1
ATOM 2992 N N . ILE A 1 388 ? -24.609 8.648 -1.545 1 84.81 388 ILE A N 1
ATOM 2993 C CA . ILE A 1 388 ? -23.281 8.18 -1.894 1 84.81 388 ILE A CA 1
ATOM 2994 C C . ILE A 1 388 ? -23.297 6.68 -2.152 1 84.81 388 ILE A C 1
ATOM 2996 O O . ILE A 1 388 ? -22.641 6.188 -3.062 1 84.81 388 ILE A O 1
ATOM 3000 N N . CYS A 1 389 ? -24.078 5.988 -1.373 1 86.44 389 CYS A N 1
ATOM 3001 C CA . CYS A 1 389 ? -24.188 4.547 -1.557 1 86.44 389 CYS A CA 1
ATOM 3002 C C . CYS A 1 389 ? -24.828 4.215 -2.895 1 86.44 389 CYS A C 1
ATOM 3004 O O . CYS A 1 389 ? -24.422 3.27 -3.572 1 86.44 389 CYS A O 1
ATOM 3006 N N . THR A 1 390 ? -25.797 4.984 -3.25 1 86 390 THR A N 1
ATOM 3007 C CA . THR A 1 390 ? -26.469 4.754 -4.523 1 86 390 THR A CA 1
ATOM 3008 C C . THR A 1 390 ? -25.547 5.047 -5.691 1 86 390 THR A C 1
ATOM 3010 O O . THR A 1 390 ? -25.516 4.309 -6.68 1 86 390 THR A O 1
ATOM 3013 N N . ARG A 1 391 ? -24.828 6.082 -5.531 1 81.75 391 ARG A N 1
ATOM 3014 C CA . ARG A 1 391 ? -23.859 6.406 -6.578 1 81.75 391 ARG A CA 1
ATOM 3015 C C . ARG A 1 391 ? -22.797 5.324 -6.691 1 81.75 391 ARG A C 1
ATOM 3017 O O . ARG A 1 391 ? -22.359 4.992 -7.797 1 81.75 391 ARG A O 1
ATOM 3024 N N . TYR A 1 392 ? -22.375 4.863 -5.598 1 86.75 392 TYR A N 1
ATOM 3025 C CA . TYR A 1 392 ? -21.391 3.791 -5.59 1 86.75 392 TYR A CA 1
ATOM 3026 C C . TYR A 1 392 ? -21.938 2.525 -6.23 1 86.75 392 TYR A C 1
ATOM 3028 O O . TYR A 1 392 ? -21.234 1.833 -6.969 1 86.75 392 TYR A O 1
ATOM 3036 N N . GLU A 1 393 ? -23.156 2.244 -5.965 1 86.75 393 GLU A N 1
ATOM 3037 C CA . GLU A 1 393 ? -23.812 1.078 -6.543 1 86.75 393 GLU A CA 1
ATOM 3038 C C . GLU A 1 393 ? -23.891 1.185 -8.062 1 86.75 393 GLU A C 1
ATOM 3040 O O . GLU A 1 393 ? -23.688 0.193 -8.773 1 86.75 393 GLU A O 1
ATOM 3045 N N . GLU A 1 394 ? -24.156 2.336 -8.461 1 84.44 394 GLU A N 1
ATOM 3046 C CA . GLU A 1 394 ? -24.219 2.557 -9.898 1 84.44 394 GLU A CA 1
ATOM 3047 C C . GLU A 1 394 ? -22.859 2.352 -10.555 1 84.44 394 GLU A C 1
ATOM 3049 O O . GLU A 1 394 ? -22.766 1.783 -11.648 1 84.44 394 GLU A O 1
ATOM 3054 N N . LEU A 1 395 ? -21.891 2.787 -9.914 1 79 395 LEU A N 1
ATOM 3055 C CA . LEU A 1 395 ? -20.531 2.623 -10.438 1 79 395 LEU A CA 1
ATOM 3056 C C . LEU A 1 395 ? -20.156 1.149 -10.492 1 79 395 LEU A C 1
ATOM 3058 O O . LEU A 1 395 ? -19.531 0.704 -11.461 1 79 395 LEU A O 1
ATOM 3062 N N . LEU A 1 396 ? -20.578 0.472 -9.492 1 82.44 396 LEU A N 1
ATOM 3063 C CA . LEU A 1 396 ? -20.234 -0.946 -9.414 1 82.44 396 LEU A CA 1
ATOM 3064 C C . LEU A 1 396 ? -21.031 -1.742 -10.453 1 82.44 396 LEU A C 1
ATOM 3066 O O . LEU A 1 396 ? -20.5 -2.689 -11.047 1 82.44 396 LEU A O 1
ATOM 3070 N N . GLU A 1 397 ? -22.281 -1.414 -10.625 1 81.62 397 GLU A N 1
ATOM 3071 C CA . GLU A 1 397 ? -23.125 -2.121 -11.594 1 81.62 397 GLU A CA 1
ATOM 3072 C C . GLU A 1 397 ? -22.578 -1.966 -13.008 1 81.62 397 GLU A C 1
ATOM 3074 O O . GLU A 1 397 ? -22.641 -2.902 -13.812 1 81.62 397 GLU A O 1
ATOM 3079 N N . TRP A 1 398 ? -22.125 -0.868 -13.234 1 75 398 TRP A N 1
ATOM 3080 C CA . TRP A 1 398 ? -21.516 -0.624 -14.547 1 75 398 TRP A CA 1
ATOM 3081 C C . TRP A 1 398 ? -20.297 -1.507 -14.75 1 75 398 TRP A C 1
ATOM 3083 O O . TRP A 1 398 ? -20.094 -2.051 -15.844 1 75 398 TRP A O 1
ATOM 3093 N N . HIS A 1 399 ? -19.625 -1.775 -13.766 1 70.75 399 HIS A N 1
ATOM 3094 C CA . HIS A 1 399 ? -18.422 -2.594 -13.844 1 70.75 399 HIS A CA 1
ATOM 3095 C C . HIS A 1 399 ? -18.766 -4.07 -14.008 1 70.75 399 HIS A C 1
ATOM 3097 O O . HIS A 1 399 ? -18.094 -4.789 -14.758 1 70.75 399 HIS A O 1
ATOM 3103 N N . VAL A 1 400 ? -19.844 -4.414 -13.344 1 75.5 400 VAL A N 1
ATOM 3104 C CA . VAL A 1 400 ? -20.25 -5.816 -13.398 1 75.5 400 VAL A CA 1
ATOM 3105 C C . VAL A 1 400 ? -20.75 -6.16 -14.805 1 75.5 400 VAL A C 1
ATOM 3107 O O . VAL A 1 400 ? -20.438 -7.234 -15.328 1 75.5 400 VAL A O 1
ATOM 3110 N N . LYS A 1 401 ? -21.422 -5.277 -15.359 1 76.81 401 LYS A N 1
ATOM 3111 C CA . LYS A 1 401 ? -21.938 -5.52 -16.703 1 76.81 401 LYS A CA 1
ATOM 3112 C C . LYS A 1 401 ? -20.797 -5.602 -17.719 1 76.81 401 LYS A C 1
ATOM 3114 O O . LYS A 1 401 ? -20.844 -6.43 -18.641 1 76.81 401 LYS A O 1
ATOM 3119 N N . GLY A 1 402 ? -19.797 -4.832 -17.578 1 69.56 402 GLY A N 1
ATOM 3120 C CA . GLY A 1 402 ? -18.625 -4.906 -18.438 1 69.56 402 GLY A CA 1
ATOM 3121 C C . GLY A 1 402 ? -17.828 -6.184 -18.25 1 69.56 402 GLY A C 1
ATOM 3122 O O . GLY A 1 402 ? -17.359 -6.777 -19.219 1 69.56 402 GLY A O 1
ATOM 3123 N N . HIS A 1 403 ? -17.797 -6.625 -17.078 1 68.75 403 HIS A N 1
ATOM 3124 C CA . HIS A 1 403 ? -17.094 -7.844 -16.719 1 68.75 403 HIS A CA 1
ATOM 3125 C C . HIS A 1 403 ? -17.75 -9.07 -17.328 1 68.75 403 HIS A C 1
ATOM 3127 O O . HIS A 1 403 ? -17.078 -9.984 -17.797 1 68.75 403 HIS A O 1
ATOM 3133 N N . ALA A 1 404 ? -19.078 -9.07 -17.344 1 73.31 404 ALA A N 1
ATOM 3134 C CA . ALA A 1 404 ? -19.844 -10.211 -17.859 1 73.31 404 ALA A CA 1
ATOM 3135 C C . ALA A 1 404 ? -19.609 -10.391 -19.359 1 73.31 404 ALA A C 1
ATOM 3137 O O . ALA A 1 404 ? -19.5 -11.516 -19.844 1 73.31 404 ALA A O 1
ATOM 3138 N N . LYS A 1 405 ? -19.438 -9.336 -20.047 1 74.62 405 LYS A N 1
ATOM 3139 C CA . LYS A 1 405 ? -19.219 -9.406 -21.5 1 74.62 405 LYS A CA 1
ATOM 3140 C C . LYS A 1 405 ? -17.828 -9.953 -21.812 1 74.62 405 LYS A C 1
ATOM 3142 O O . LYS A 1 405 ? -17.656 -10.758 -22.719 1 74.62 405 LYS A O 1
ATOM 3147 N N . LYS A 1 406 ? -16.891 -9.617 -21.047 1 71.12 406 LYS A N 1
ATOM 3148 C CA . LYS A 1 406 ? -15.516 -10.039 -21.297 1 71.12 406 LYS A CA 1
ATOM 3149 C C . LYS A 1 406 ? -15.273 -11.445 -20.766 1 71.12 406 LYS A C 1
ATOM 3151 O O . LYS A 1 406 ? -14.359 -12.133 -21.219 1 71.12 406 LYS A O 1
ATOM 3156 N N . SER A 1 407 ? -16.141 -11.852 -19.906 1 73.69 407 SER A N 1
ATOM 3157 C CA . SER A 1 407 ? -15.992 -13.156 -19.281 1 73.69 407 SER A CA 1
ATOM 3158 C C . SER A 1 407 ? -16.234 -14.281 -20.266 1 73.69 407 SER A C 1
ATOM 3160 O O . SER A 1 407 ? -15.594 -15.328 -20.219 1 73.69 407 SER A O 1
ATOM 3162 N N . ARG A 1 408 ? -17.062 -14.023 -21.266 1 77.44 408 ARG A N 1
ATOM 3163 C CA . ARG A 1 408 ? -17.359 -15.055 -22.25 1 77.44 408 ARG A CA 1
ATOM 3164 C C . ARG A 1 408 ? -16.125 -15.422 -23.062 1 77.44 408 ARG A C 1
ATOM 3166 O O . ARG A 1 408 ? -15.836 -16.594 -23.266 1 77.44 408 ARG A O 1
ATOM 3173 N N . TYR A 1 409 ? -15.438 -14.484 -23.422 1 75.5 409 TYR A N 1
ATOM 3174 C CA . TYR A 1 409 ? -14.258 -14.719 -24.25 1 75.5 409 TYR A CA 1
ATOM 3175 C C . TYR A 1 409 ? -13.141 -15.359 -23.422 1 75.5 409 TYR A C 1
ATOM 3177 O O . TYR A 1 409 ? -12.469 -16.281 -23.906 1 75.5 409 TYR A O 1
ATOM 3185 N N . SER A 1 410 ? -13.016 -14.922 -22.234 1 76.12 410 SER A N 1
ATOM 3186 C CA . SER A 1 410 ? -11.977 -15.484 -21.391 1 76.12 410 SER A CA 1
ATOM 3187 C C . SER A 1 410 ? -12.258 -16.938 -21.047 1 76.12 410 SER A C 1
ATOM 3189 O O . SER A 1 410 ? -11.344 -17.766 -21 1 76.12 410 SER A O 1
ATOM 3191 N N . SER A 1 411 ? -13.562 -17.219 -20.938 1 80.88 411 SER A N 1
ATOM 3192 C CA . SER A 1 411 ? -13.93 -18.578 -20.594 1 80.88 411 SER A CA 1
ATOM 3193 C C . SER A 1 411 ? -13.711 -19.531 -21.781 1 80.88 411 SER A C 1
ATOM 3195 O O . SER A 1 411 ? -13.336 -20.688 -21.594 1 80.88 411 SER A O 1
ATOM 3197 N N . ILE A 1 412 ? -13.828 -19.031 -22.953 1 82.38 412 ILE A N 1
ATOM 3198 C CA . ILE A 1 412 ? -13.617 -19.844 -24.156 1 82.38 412 ILE A CA 1
ATOM 3199 C C . ILE A 1 412 ? -12.133 -20.188 -24.297 1 82.38 412 ILE A C 1
ATOM 3201 O O . ILE A 1 412 ? -11.773 -21.312 -24.609 1 82.38 412 ILE A O 1
ATOM 3205 N N . VAL A 1 413 ? -11.406 -19.234 -24.078 1 76.88 413 VAL A N 1
ATOM 3206 C CA . VAL A 1 413 ? -9.969 -19.438 -24.203 1 76.88 413 VAL A CA 1
ATOM 3207 C C . VAL A 1 413 ? -9.492 -20.422 -23.141 1 76.88 413 VAL A C 1
ATOM 3209 O O . VAL A 1 413 ? -8.648 -21.266 -23.406 1 76.88 413 VAL A O 1
ATOM 3212 N N . PHE A 1 414 ? -10.055 -20.312 -22.047 1 76.12 414 PHE A N 1
ATOM 3213 C CA . PHE A 1 414 ? -9.703 -21.203 -20.953 1 76.12 414 PHE A CA 1
ATOM 3214 C C . PHE A 1 414 ? -10.125 -22.625 -21.25 1 76.12 414 PHE A C 1
ATOM 3216 O O . PHE A 1 414 ? -9.344 -23.562 -21.094 1 76.12 414 PHE A O 1
ATOM 3223 N N . ALA A 1 415 ? -11.328 -22.703 -21.641 1 82.12 415 ALA A N 1
ATOM 3224 C CA . ALA A 1 415 ? -11.867 -24.016 -21.969 1 82.12 415 ALA A CA 1
ATOM 3225 C C . ALA A 1 415 ? -11.094 -24.656 -23.125 1 82.12 415 ALA A C 1
ATOM 3227 O O . ALA A 1 415 ? -10.812 -25.859 -23.109 1 82.12 415 ALA A O 1
ATOM 3228 N N . ALA A 1 416 ? -10.727 -23.875 -24.094 1 80.94 416 ALA A N 1
ATOM 3229 C CA . ALA A 1 416 ? -9.977 -24.359 -25.25 1 80.94 416 ALA A CA 1
ATOM 3230 C C . ALA A 1 416 ? -8.586 -24.828 -24.828 1 80.94 416 ALA A C 1
ATOM 3232 O O . ALA A 1 416 ? -8.109 -25.875 -25.297 1 80.94 416 ALA A O 1
ATOM 3233 N N . SER A 1 417 ? -7.988 -24.141 -23.969 1 76.88 417 SER A N 1
ATOM 3234 C CA . SER A 1 417 ? -6.645 -24.5 -23.531 1 76.88 417 SER A CA 1
ATOM 3235 C C . SER A 1 417 ? -6.645 -25.844 -22.797 1 76.88 417 SER A C 1
ATOM 3237 O O . SER A 1 417 ? -5.73 -26.656 -22.969 1 76.88 417 SER A O 1
ATOM 3239 N N . GLU A 1 418 ? -7.621 -26.062 -22.031 1 74.69 418 GLU A N 1
ATOM 3240 C CA . GLU A 1 418 ? -7.688 -27.312 -21.266 1 74.69 418 GLU A CA 1
ATOM 3241 C C . GLU A 1 418 ? -8.086 -28.484 -22.156 1 74.69 418 GLU A C 1
ATOM 3243 O O . GLU A 1 418 ? -7.664 -29.625 -21.922 1 74.69 418 GLU A O 1
ATOM 3248 N N . SER A 1 419 ? -8.906 -28.203 -23.172 1 78.81 419 SER A N 1
ATOM 3249 C CA . SER A 1 419 ? -9.406 -29.25 -24.062 1 78.81 419 SER A CA 1
ATOM 3250 C C . SER A 1 419 ? -8.359 -29.641 -25.094 1 78.81 419 SER A C 1
ATOM 3252 O O . SER A 1 419 ? -8.336 -30.781 -25.562 1 78.81 419 SER A O 1
ATOM 3254 N N . PHE A 1 420 ? -7.488 -28.75 -25.422 1 78.62 420 PHE A N 1
ATOM 3255 C CA . PHE A 1 420 ? -6.484 -29.031 -26.453 1 78.62 420 PHE A CA 1
ATOM 3256 C C . PHE A 1 420 ? -5.539 -30.141 -26 1 78.62 420 PHE A C 1
ATOM 3258 O O . PHE A 1 420 ? -5.059 -30.922 -26.828 1 78.62 420 PHE A O 1
ATOM 3265 N N . GLY A 1 421 ? -5.316 -30.188 -24.703 1 77.62 421 GLY A N 1
ATOM 3266 C CA . GLY A 1 421 ? -4.465 -31.266 -24.203 1 77.62 421 GLY A CA 1
ATOM 3267 C C . GLY A 1 421 ? -4.996 -32.656 -24.516 1 77.62 421 GLY A C 1
ATOM 3268 O O . GLY A 1 421 ? -4.25 -33.5 -25 1 77.62 421 GLY A O 1
ATOM 3269 N N . LEU A 1 422 ? -6.273 -32.844 -24.391 1 80.56 422 LEU A N 1
ATOM 3270 C CA . LEU A 1 422 ? -6.898 -34.125 -24.688 1 80.56 422 LEU A CA 1
ATOM 3271 C C . LEU A 1 422 ? -6.961 -34.375 -26.188 1 80.56 422 LEU A C 1
ATOM 3273 O O . LEU A 1 422 ? -6.789 -35.5 -26.641 1 80.56 422 LEU A O 1
ATOM 3277 N N . GLY A 1 423 ? -7.246 -33.281 -26.953 1 79.25 423 GLY A N 1
ATOM 3278 C CA . GLY A 1 423 ? -7.234 -33.438 -28.391 1 79.25 423 GLY A CA 1
ATOM 3279 C C . GLY A 1 423 ? -5.883 -33.844 -28.953 1 79.25 423 GLY A C 1
ATOM 3280 O O . GLY A 1 423 ? -5.805 -34.688 -29.859 1 79.25 423 GLY A O 1
ATOM 3281 N N . CYS A 1 424 ? -4.863 -33.344 -28.375 1 80.81 424 CYS A N 1
ATOM 3282 C CA . CYS A 1 424 ? -3.514 -33.688 -28.812 1 80.81 424 CYS A CA 1
ATOM 3283 C C . CYS A 1 424 ? -3.184 -35.125 -28.453 1 80.81 424 CYS A C 1
ATOM 3285 O O . CYS A 1 424 ? -2.492 -35.812 -29.203 1 80.81 424 CYS A O 1
ATOM 3287 N N . MET A 1 425 ? -3.65 -35.562 -27.297 1 82.69 425 MET A N 1
ATOM 3288 C CA . MET A 1 425 ? -3.459 -36.969 -26.922 1 82.69 425 MET A CA 1
ATOM 3289 C C . MET A 1 425 ? -4.164 -37.906 -27.906 1 82.69 425 MET A C 1
ATOM 3291 O O . MET A 1 425 ? -3.613 -38.938 -28.297 1 82.69 425 MET A O 1
ATOM 3295 N N . ALA A 1 426 ? -5.406 -37.438 -28.312 1 83.56 426 ALA A N 1
ATOM 3296 C CA . ALA A 1 426 ? -6.16 -38.219 -29.281 1 83.56 426 ALA A CA 1
ATOM 3297 C C . ALA A 1 426 ? -5.41 -38.312 -30.609 1 83.56 426 ALA A C 1
ATOM 3299 O O . ALA A 1 426 ? -5.348 -39.406 -31.203 1 83.56 426 ALA A O 1
ATOM 3300 N N . LEU A 1 427 ? -4.879 -37.25 -31 1 83.38 427 LEU A N 1
ATOM 3301 C CA . LEU A 1 427 ? -4.117 -37.219 -32.25 1 83.38 427 LEU A CA 1
ATOM 3302 C C . LEU A 1 427 ? -2.887 -38.125 -32.156 1 83.38 427 LEU A C 1
ATOM 3304 O O . LEU A 1 427 ? -2.549 -38.812 -33.125 1 83.38 427 LEU A O 1
ATOM 3308 N N . SER A 1 428 ? -2.215 -38.094 -31.047 1 83.31 428 SER A N 1
ATOM 3309 C CA . SER A 1 428 ? -1.022 -38.906 -30.844 1 83.31 428 SER A CA 1
ATOM 3310 C C . SER A 1 428 ? -1.362 -40.406 -30.859 1 83.31 428 SER A C 1
ATOM 3312 O O . SER A 1 428 ? -0.613 -41.188 -31.422 1 83.31 428 SER A O 1
ATOM 3314 N N . PHE A 1 429 ? -2.48 -40.75 -30.312 1 83 429 PHE A N 1
ATOM 3315 C CA . PHE A 1 429 ? -2.873 -42.156 -30.281 1 83 429 PHE A CA 1
ATOM 3316 C C . PHE A 1 429 ? -3.324 -42.625 -31.656 1 83 429 PHE A C 1
ATOM 3318 O O . PHE A 1 429 ? -3.055 -43.75 -32.062 1 83 429 PHE A O 1
ATOM 3325 N N . TRP A 1 430 ? -4.07 -41.75 -32.344 1 83.31 430 TRP A N 1
ATOM 3326 C CA . TRP A 1 430 ? -4.531 -42.125 -33.688 1 83.31 430 TRP A CA 1
ATOM 3327 C C . TRP A 1 430 ? -3.352 -42.344 -34.625 1 83.31 430 TRP A C 1
ATOM 3329 O O . TRP A 1 430 ? -3.254 -43.406 -35.25 1 83.31 430 TRP A O 1
ATOM 3339 N N . TYR A 1 431 ? -2.455 -41.406 -34.688 1 84.31 431 TYR A N 1
ATOM 3340 C CA . TYR A 1 431 ? -1.309 -41.531 -35.562 1 84.31 431 TYR A CA 1
ATOM 3341 C C . TYR A 1 431 ? -0.341 -42.594 -35.062 1 84.31 431 TYR A C 1
ATOM 3343 O O . TYR A 1 431 ? 0.245 -43.344 -35.844 1 84.31 431 TYR A O 1
ATOM 3351 N N . GLY A 1 432 ? -0.053 -42.594 -33.781 1 82.81 432 GLY A N 1
ATOM 3352 C CA . GLY A 1 432 ? 0.798 -43.625 -33.219 1 82.81 432 GLY A CA 1
ATOM 3353 C C . GLY A 1 432 ? 0.259 -45.031 -33.406 1 82.81 432 GLY A C 1
ATOM 3354 O O . GLY A 1 432 ? 1.023 -45.969 -33.688 1 82.81 432 GLY A O 1
ATOM 3355 N N . GLY A 1 433 ? -1.088 -45.188 -33.312 1 80 433 GLY A N 1
ATOM 3356 C CA . GLY A 1 433 ? -1.716 -46.469 -33.562 1 80 433 GLY A CA 1
ATOM 3357 C C . GLY A 1 433 ? -1.54 -46.969 -35 1 80 433 GLY A C 1
ATOM 3358 O O . GLY A 1 433 ? -1.335 -48.156 -35.219 1 80 433 GLY A O 1
ATOM 3359 N N . THR A 1 434 ? -1.594 -46.031 -35.906 1 82.38 434 THR A N 1
ATOM 3360 C CA . THR A 1 434 ? -1.411 -46.375 -37.312 1 82.38 434 THR A CA 1
ATOM 3361 C C . THR A 1 434 ? 0.02 -46.844 -37.562 1 82.38 434 THR A C 1
ATOM 3363 O O . THR A 1 434 ? 0.248 -47.75 -38.344 1 82.38 434 THR A O 1
ATOM 3366 N N . LEU A 1 435 ? 0.944 -46.188 -36.906 1 85.06 435 LEU A N 1
ATOM 3367 C CA . LEU A 1 435 ? 2.344 -46.562 -37.094 1 85.06 435 LEU A CA 1
ATOM 3368 C C . LEU A 1 435 ? 2.637 -47.906 -36.438 1 85.06 435 LEU A C 1
ATOM 3370 O O . LEU A 1 435 ? 3.498 -48.656 -36.875 1 85.06 435 LEU A O 1
ATOM 3374 N N . LEU A 1 436 ? 1.976 -48.219 -35.375 1 82.31 436 LEU A N 1
ATOM 3375 C CA . LEU A 1 436 ? 2.125 -49.5 -34.688 1 82.31 436 LEU A CA 1
ATOM 3376 C C . LEU A 1 436 ? 1.54 -50.625 -35.531 1 82.31 436 LEU A C 1
ATOM 3378 O O . LEU A 1 436 ? 2.102 -51.719 -35.594 1 82.31 436 LEU A O 1
ATOM 3382 N N . ALA A 1 437 ? 0.348 -50.344 -36.156 1 79.25 437 ALA A N 1
ATOM 3383 C CA . ALA A 1 437 ? -0.316 -51.344 -37 1 79.25 437 ALA A CA 1
ATOM 3384 C C . ALA A 1 437 ? 0.53 -51.688 -38.219 1 79.25 437 ALA A C 1
ATOM 3386 O O . ALA A 1 437 ? 0.529 -52.812 -38.688 1 79.25 437 ALA A O 1
ATOM 3387 N N . SER A 1 438 ? 1.185 -50.656 -38.688 1 80.88 438 SER A N 1
ATOM 3388 C CA . SER A 1 438 ? 2.033 -50.906 -39.844 1 80.88 438 SER A CA 1
ATOM 3389 C C . SER A 1 438 ? 3.361 -51.531 -39.438 1 80.88 438 SER A C 1
ATOM 3391 O O . SER A 1 438 ? 4.199 -51.844 -40.312 1 80.88 438 SER A O 1
ATOM 3393 N N . ARG A 1 439 ? 3.678 -51.875 -38.125 1 79.69 439 ARG A N 1
ATOM 3394 C CA . ARG A 1 439 ? 4.836 -52.531 -37.531 1 79.69 439 ARG A CA 1
ATOM 3395 C C . ARG A 1 439 ? 6.098 -51.688 -37.719 1 79.69 439 ARG A C 1
ATOM 3397 O O . ARG A 1 439 ? 7.203 -52.219 -37.781 1 79.69 439 ARG A O 1
ATOM 3404 N N . GLU A 1 440 ? 5.887 -50.469 -37.906 1 81.81 440 GLU A N 1
ATOM 3405 C CA . GLU A 1 440 ? 7.047 -49.594 -37.969 1 81.81 440 GLU A CA 1
ATOM 3406 C C . GLU A 1 440 ? 7.551 -49.219 -36.594 1 81.81 440 GLU A C 1
ATOM 3408 O O . GLU A 1 440 ? 8.758 -49.094 -36.375 1 81.81 440 GLU A O 1
ATOM 3413 N N . TYR A 1 441 ? 6.637 -49.094 -35.625 1 83 441 TYR A N 1
ATOM 3414 C CA . TYR A 1 441 ? 6.984 -48.781 -34.25 1 83 441 TYR A CA 1
ATOM 3415 C C . TYR A 1 441 ? 6.625 -49.906 -33.312 1 83 441 TYR A C 1
ATOM 3417 O O . TYR A 1 441 ? 5.668 -50.656 -33.562 1 83 441 TYR A O 1
ATOM 3425 N N . GLY A 1 442 ? 7.582 -50.156 -32.438 1 80.31 442 GLY A N 1
ATOM 3426 C CA . GLY A 1 442 ? 7.23 -51.031 -31.328 1 80.31 442 GLY A CA 1
ATOM 3427 C C . GLY A 1 442 ? 6.496 -50.312 -30.203 1 80.31 442 GLY A C 1
ATOM 3428 O O . GLY A 1 442 ? 6.414 -49.094 -30.188 1 80.31 442 GLY A O 1
ATOM 3429 N N . PRO A 1 443 ? 5.789 -51.031 -29.312 1 79.12 443 PRO A N 1
ATOM 3430 C CA . PRO A 1 443 ? 5.094 -50.406 -28.188 1 79.12 443 PRO A CA 1
ATOM 3431 C C . PRO A 1 443 ? 6.008 -49.531 -27.328 1 79.12 443 PRO A C 1
ATOM 3433 O O . PRO A 1 443 ? 5.59 -48.5 -26.844 1 79.12 443 PRO A O 1
ATOM 3436 N N . VAL A 1 444 ? 7.258 -49.938 -27.234 1 82.5 444 VAL A N 1
ATOM 3437 C CA . VAL A 1 444 ? 8.203 -49.188 -26.422 1 82.5 444 VAL A CA 1
ATOM 3438 C C . VAL A 1 444 ? 8.484 -47.844 -27.094 1 82.5 444 VAL A C 1
ATOM 3440 O O . VAL A 1 444 ? 8.469 -46.781 -26.438 1 82.5 444 VAL A O 1
ATOM 3443 N N . ASN A 1 445 ? 8.703 -47.812 -28.406 1 86.81 445 ASN A N 1
ATOM 3444 C CA . ASN A 1 445 ? 8.969 -46.594 -29.141 1 86.81 445 ASN A CA 1
ATOM 3445 C C . ASN A 1 445 ? 7.785 -45.625 -29.078 1 86.81 445 ASN A C 1
ATOM 3447 O O . ASN A 1 445 ? 7.973 -44.406 -28.922 1 86.81 445 ASN A O 1
ATOM 3451 N N . PHE A 1 446 ? 6.676 -46.156 -29.125 1 83.88 446 PHE A N 1
ATOM 3452 C CA . PHE A 1 446 ? 5.48 -45.344 -29.109 1 83.88 446 PHE A CA 1
ATOM 3453 C C . PHE A 1 446 ? 5.297 -44.688 -27.75 1 83.88 446 PHE A C 1
ATOM 3455 O O . PHE A 1 446 ? 5.062 -43.469 -27.656 1 83.88 446 PHE A O 1
ATOM 3462 N N . PHE A 1 447 ? 5.434 -45.438 -26.703 1 83.44 447 PHE A N 1
ATOM 3463 C CA . PHE A 1 447 ? 5.113 -44.906 -25.375 1 83.44 447 PHE A CA 1
ATOM 3464 C C . PHE A 1 447 ? 6.199 -43.969 -24.891 1 83.44 447 PHE A C 1
ATOM 3466 O O . PHE A 1 447 ? 5.914 -43 -24.172 1 83.44 447 PHE A O 1
ATOM 3473 N N . VAL A 1 448 ? 7.391 -44.219 -25.281 1 87.5 448 VAL A N 1
ATOM 3474 C CA . VAL A 1 448 ? 8.453 -43.281 -24.938 1 87.5 448 VAL A CA 1
ATOM 3475 C C . VAL A 1 448 ? 8.156 -41.938 -25.547 1 87.5 448 VAL A C 1
ATOM 3477 O O . VAL A 1 448 ? 8.227 -40.906 -24.875 1 87.5 448 VAL A O 1
ATOM 3480 N N . VAL A 1 449 ? 7.836 -41.938 -26.844 1 85.06 449 VAL A N 1
ATOM 3481 C CA . VAL A 1 449 ? 7.555 -40.719 -27.547 1 85.06 449 VAL A CA 1
ATOM 3482 C C . VAL A 1 449 ? 6.312 -40.031 -26.953 1 85.06 449 VAL A C 1
ATOM 3484 O O . VAL A 1 449 ? 6.293 -38.844 -26.734 1 85.06 449 VAL A O 1
ATOM 3487 N N . TYR A 1 450 ? 5.309 -40.812 -26.578 1 81.38 450 TYR A N 1
ATOM 3488 C CA . TYR A 1 450 ? 4.059 -40.281 -26.047 1 81.38 450 TYR A CA 1
ATOM 3489 C C . TYR A 1 450 ? 4.277 -39.594 -24.703 1 81.38 450 TYR A C 1
ATOM 3491 O O . TYR A 1 450 ? 3.867 -38.469 -24.484 1 81.38 450 TYR A O 1
ATOM 3499 N N . ILE A 1 451 ? 4.855 -40.25 -23.781 1 82.88 451 ILE A N 1
ATOM 3500 C CA . ILE A 1 451 ? 5.059 -39.75 -22.422 1 82.88 451 ILE A CA 1
ATOM 3501 C C . ILE A 1 451 ? 5.992 -38.531 -22.469 1 82.88 451 ILE A C 1
ATOM 3503 O O . ILE A 1 451 ? 5.777 -37.531 -21.766 1 82.88 451 ILE A O 1
ATOM 3507 N N . ALA A 1 452 ? 6.988 -38.656 -23.312 1 84.06 452 ALA A N 1
ATOM 3508 C CA . ALA A 1 452 ? 7.926 -37.562 -23.469 1 84.06 452 ALA A CA 1
ATOM 3509 C C . ALA A 1 452 ? 7.219 -36.281 -23.953 1 84.06 452 ALA A C 1
ATOM 3511 O O . ALA A 1 452 ? 7.461 -35.188 -23.438 1 84.06 452 ALA A O 1
ATOM 3512 N N . ILE A 1 453 ? 6.371 -36.469 -24.781 1 77.88 453 ILE A N 1
ATOM 3513 C CA . ILE A 1 453 ? 5.695 -35.312 -25.359 1 77.88 453 ILE A CA 1
ATOM 3514 C C . ILE A 1 453 ? 4.719 -34.719 -24.344 1 77.88 453 ILE A C 1
ATOM 3516 O O . ILE A 1 453 ? 4.605 -33.5 -24.219 1 77.88 453 ILE A O 1
ATOM 3520 N N . ILE A 1 454 ? 4.008 -35.594 -23.609 1 76.19 454 ILE A N 1
ATOM 3521 C CA . ILE A 1 454 ? 3.07 -35.094 -22.594 1 76.19 454 ILE A CA 1
ATOM 3522 C C . ILE A 1 454 ? 3.826 -34.344 -21.516 1 76.19 454 ILE A C 1
ATOM 3524 O O . ILE A 1 454 ? 3.41 -33.25 -21.125 1 76.19 454 ILE A O 1
ATOM 3528 N N . ASN A 1 455 ? 4.902 -34.906 -21.109 1 79.94 455 ASN A N 1
ATOM 3529 C CA . ASN A 1 455 ? 5.727 -34.219 -20.109 1 79.94 455 ASN A CA 1
ATOM 3530 C C . ASN A 1 455 ? 6.297 -32.906 -20.641 1 79.94 455 ASN A C 1
ATOM 3532 O O . ASN A 1 455 ? 6.34 -31.906 -19.922 1 79.94 455 ASN A O 1
ATOM 3536 N N . GLY A 1 456 ? 6.781 -32.969 -21.875 1 76 456 GLY A N 1
ATOM 3537 C CA . GLY A 1 456 ? 7.289 -31.75 -22.5 1 76 456 GLY A CA 1
ATOM 3538 C C . GLY A 1 456 ? 6.246 -30.656 -22.609 1 76 456 GLY A C 1
ATOM 3539 O O . GLY A 1 456 ? 6.539 -29.484 -22.375 1 76 456 GLY A O 1
ATOM 3540 N N . ALA A 1 457 ? 5.086 -31.062 -22.953 1 73.25 457 ALA A N 1
ATOM 3541 C CA . ALA A 1 457 ? 3.998 -30.094 -23.078 1 73.25 457 ALA A CA 1
ATOM 3542 C C . ALA A 1 457 ? 3.643 -29.484 -21.734 1 73.25 457 ALA A C 1
ATOM 3544 O O . ALA A 1 457 ? 3.371 -28.281 -21.641 1 73.25 457 ALA A O 1
ATOM 3545 N N . GLU A 1 458 ? 3.57 -30.281 -20.719 1 74.19 458 GLU A N 1
ATOM 3546 C CA . GLU A 1 458 ? 3.295 -29.797 -19.375 1 74.19 458 GLU A CA 1
ATOM 3547 C C . GLU A 1 458 ? 4.359 -28.797 -18.922 1 74.19 458 GLU A C 1
ATOM 3549 O O . GLU A 1 458 ? 4.039 -27.766 -18.328 1 74.19 458 GLU A O 1
ATOM 3554 N N . SER A 1 459 ? 5.531 -29.125 -19.203 1 78.5 459 SER A N 1
ATOM 3555 C CA . SER A 1 459 ? 6.637 -28.25 -18.859 1 78.5 459 SER A CA 1
ATOM 3556 C C . SER A 1 459 ? 6.562 -26.938 -19.641 1 78.5 459 SER A C 1
ATOM 3558 O O . SER A 1 459 ? 6.891 -25.875 -19.109 1 78.5 459 SER A O 1
ATOM 3560 N N . ALA A 1 460 ? 6.191 -27.031 -20.859 1 74.69 460 ALA A N 1
ATOM 3561 C CA . ALA A 1 460 ? 6.039 -25.828 -21.656 1 74.69 460 ALA A CA 1
ATOM 3562 C C . ALA A 1 460 ? 4.965 -24.906 -21.078 1 74.69 460 ALA A C 1
ATOM 3564 O O . ALA A 1 460 ? 5.121 -23.688 -21.078 1 74.69 460 ALA A O 1
ATOM 3565 N N . GLY A 1 461 ? 3.912 -25.516 -20.672 1 69 461 GLY A N 1
ATOM 3566 C CA . GLY A 1 461 ? 2.877 -24.734 -20 1 69 461 GLY A CA 1
ATOM 3567 C C . GLY A 1 461 ? 3.367 -24.031 -18.75 1 69 461 GLY A C 1
ATOM 3568 O O . GLY A 1 461 ? 3.043 -22.859 -18.531 1 69 461 GLY A O 1
ATOM 3569 N N . SER A 1 462 ? 4.113 -24.75 -18 1 72.56 462 SER A N 1
ATOM 3570 C CA . SER A 1 462 ? 4.664 -24.188 -16.781 1 72.56 462 SER A CA 1
ATOM 3571 C C . SER A 1 462 ? 5.613 -23.031 -17.094 1 72.56 462 SER A C 1
ATOM 3573 O O . SER A 1 462 ? 5.637 -22.031 -16.375 1 72.56 462 SER A O 1
ATOM 3575 N N . LEU A 1 463 ? 6.316 -23.203 -18.172 1 75.44 463 LEU A N 1
ATOM 3576 C CA . LEU A 1 463 ? 7.25 -22.156 -18.594 1 75.44 463 LEU A CA 1
ATOM 3577 C C . LEU A 1 463 ? 6.512 -20.859 -18.891 1 75.44 463 LEU A C 1
ATOM 3579 O O . LEU A 1 463 ? 6.961 -19.781 -18.5 1 75.44 463 LEU A O 1
ATOM 3583 N N . LEU A 1 464 ? 5.43 -20.953 -19.484 1 69.94 464 LEU A N 1
ATOM 3584 C CA . LEU A 1 464 ? 4.672 -19.781 -19.922 1 69.94 464 LEU A CA 1
ATOM 3585 C C . LEU A 1 464 ? 4.008 -19.109 -18.719 1 69.94 464 LEU A C 1
ATOM 3587 O O . LEU A 1 464 ? 3.773 -17.891 -18.75 1 69.94 464 LEU A O 1
ATOM 3591 N N . SER A 1 465 ? 3.789 -19.891 -17.719 1 69.56 465 SER A N 1
ATOM 3592 C CA . SER A 1 465 ? 3.148 -19.344 -16.516 1 69.56 465 SER A CA 1
ATOM 3593 C C . SER A 1 465 ? 4.078 -18.391 -15.773 1 69.56 465 SER A C 1
ATOM 3595 O O . SER A 1 465 ? 3.625 -17.562 -14.992 1 69.56 465 SER A O 1
ATOM 3597 N N . PHE A 1 466 ? 5.324 -18.453 -16.016 1 73.62 466 PHE A N 1
ATOM 3598 C CA . PHE A 1 466 ? 6.297 -17.578 -15.359 1 73.62 466 PHE A CA 1
ATOM 3599 C C . PHE A 1 466 ? 6.469 -16.281 -16.125 1 73.62 466 PHE A C 1
ATOM 3601 O O . PHE A 1 466 ? 7.234 -15.406 -15.711 1 73.62 466 PHE A O 1
ATOM 3608 N N . GLY A 1 467 ? 5.785 -16.125 -17.156 1 69.69 467 GLY A N 1
ATOM 3609 C CA . GLY A 1 467 ? 5.898 -14.969 -18.031 1 69.69 467 GLY A CA 1
ATOM 3610 C C . GLY A 1 467 ? 5.672 -13.648 -17.312 1 69.69 467 GLY A C 1
ATOM 3611 O O . GLY A 1 467 ? 6.527 -12.766 -17.344 1 69.69 467 GLY A O 1
ATOM 3612 N N . PRO A 1 468 ? 4.555 -13.609 -16.594 1 66.62 468 PRO A N 1
ATOM 3613 C CA . PRO A 1 468 ? 4.297 -12.359 -15.867 1 66.62 468 PRO A CA 1
ATOM 3614 C C . PRO A 1 468 ? 5.371 -12.039 -14.828 1 66.62 468 PRO A C 1
ATOM 3616 O O . PRO A 1 468 ? 5.738 -10.875 -14.656 1 66.62 468 PRO A O 1
ATOM 3619 N N . ASN A 1 469 ? 5.848 -13.023 -14.164 1 72.5 469 ASN A N 1
ATOM 3620 C CA . ASN A 1 469 ? 6.91 -12.828 -13.188 1 72.5 469 ASN A CA 1
ATOM 3621 C C . ASN A 1 469 ? 8.18 -12.289 -13.836 1 72.5 469 ASN A C 1
ATOM 3623 O O . ASN A 1 469 ? 8.844 -11.406 -13.289 1 72.5 469 ASN A O 1
ATOM 3627 N N . ILE A 1 470 ? 8.383 -12.758 -14.992 1 75.44 470 ILE A N 1
ATOM 3628 C CA . ILE A 1 470 ? 9.578 -12.344 -15.719 1 75.44 470 ILE A CA 1
ATOM 3629 C C . ILE A 1 470 ? 9.43 -10.898 -16.172 1 75.44 470 ILE A C 1
ATOM 3631 O O . ILE A 1 470 ? 10.391 -10.117 -16.109 1 75.44 470 ILE A O 1
ATOM 3635 N N . ALA A 1 471 ? 8.273 -10.609 -16.594 1 72.5 471 ALA A N 1
ATOM 3636 C CA . ALA A 1 471 ? 8.023 -9.242 -17.031 1 72.5 471 ALA A CA 1
ATOM 3637 C C . ALA A 1 471 ? 8.188 -8.25 -15.891 1 72.5 471 ALA A C 1
ATOM 3639 O O . ALA A 1 471 ? 8.812 -7.199 -16.047 1 72.5 471 ALA A O 1
ATOM 3640 N N . GLN A 1 472 ? 7.664 -8.625 -14.781 1 76.12 472 GLN A N 1
ATOM 3641 C CA . GLN A 1 472 ? 7.773 -7.766 -13.609 1 76.12 472 GLN A CA 1
ATOM 3642 C C . GLN A 1 472 ? 9.219 -7.645 -13.141 1 76.12 472 GLN A C 1
ATOM 3644 O O . GLN A 1 472 ? 9.664 -6.566 -12.75 1 76.12 472 GLN A O 1
ATOM 3649 N N . ALA A 1 473 ? 9.906 -8.695 -13.102 1 81.38 473 ALA A N 1
ATOM 3650 C CA . ALA A 1 473 ? 11.312 -8.703 -12.703 1 81.38 473 ALA A CA 1
ATOM 3651 C C . ALA A 1 473 ? 12.156 -7.867 -13.664 1 81.38 473 ALA A C 1
ATOM 3653 O O . ALA A 1 473 ? 13.078 -7.168 -13.242 1 81.38 473 ALA A O 1
ATOM 3654 N N . SER A 1 474 ? 11.859 -7.938 -14.938 1 81.94 474 SER A N 1
ATOM 3655 C CA . SER A 1 474 ? 12.586 -7.156 -15.938 1 81.94 474 SER A CA 1
ATOM 3656 C C . SER A 1 474 ? 12.336 -5.664 -15.758 1 81.94 474 SER A C 1
ATOM 3658 O O . SER A 1 474 ? 13.25 -4.855 -15.922 1 81.94 474 SER A O 1
ATOM 3660 N N . ALA A 1 475 ? 11.156 -5.359 -15.445 1 81.31 475 ALA A N 1
ATOM 3661 C CA . ALA A 1 475 ? 10.836 -3.959 -15.188 1 81.31 475 ALA A CA 1
ATOM 3662 C C . ALA A 1 475 ? 11.578 -3.445 -13.961 1 81.31 475 ALA A C 1
ATOM 3664 O O . ALA A 1 475 ? 12.109 -2.33 -13.961 1 81.31 475 ALA A O 1
ATOM 3665 N N . ALA A 1 476 ? 11.547 -4.262 -12.953 1 85.56 476 ALA A N 1
ATOM 3666 C CA . ALA A 1 476 ? 12.266 -3.893 -11.734 1 85.56 476 ALA A CA 1
ATOM 3667 C C . ALA A 1 476 ? 13.758 -3.756 -12 1 85.56 476 ALA A C 1
ATOM 3669 O O . ALA A 1 476 ? 14.406 -2.844 -11.484 1 85.56 476 ALA A O 1
ATOM 3670 N N . ALA A 1 477 ? 14.289 -4.617 -12.797 1 86.19 477 ALA A N 1
ATOM 3671 C CA . ALA A 1 477 ? 15.703 -4.57 -13.148 1 86.19 477 ALA A CA 1
ATOM 3672 C C . ALA A 1 477 ? 16.047 -3.266 -13.859 1 86.19 477 ALA A C 1
ATOM 3674 O O . ALA A 1 477 ? 17.062 -2.633 -13.562 1 86.19 477 ALA A O 1
ATOM 3675 N N . ASN A 1 478 ? 15.258 -2.896 -14.711 1 84.94 478 ASN A N 1
ATOM 3676 C CA . ASN A 1 478 ? 15.484 -1.668 -15.461 1 84.94 478 ASN A CA 1
ATOM 3677 C C . ASN A 1 478 ? 15.422 -0.438 -14.562 1 84.94 478 ASN A C 1
ATOM 3679 O O . ASN A 1 478 ? 16.156 0.524 -14.758 1 84.94 478 ASN A O 1
ATOM 3683 N N . ARG A 1 479 ? 14.555 -0.531 -13.648 1 84.75 479 ARG A N 1
ATOM 3684 C CA . ARG A 1 479 ? 14.453 0.587 -12.711 1 84.75 479 ARG A CA 1
ATOM 3685 C C . ARG A 1 479 ? 15.703 0.687 -11.844 1 84.75 479 ARG A C 1
ATOM 3687 O O . ARG A 1 479 ? 16.234 1.778 -11.641 1 84.75 479 ARG A O 1
ATOM 3694 N N . ILE A 1 480 ? 16.141 -0.352 -11.398 1 87.62 480 ILE A N 1
ATOM 3695 C CA . ILE A 1 480 ? 17.328 -0.383 -10.555 1 87.62 480 ILE A CA 1
ATOM 3696 C C . ILE A 1 480 ? 18.547 0.091 -11.352 1 87.62 480 ILE A C 1
ATOM 3698 O O . ILE A 1 480 ? 19.344 0.894 -10.859 1 87.62 480 ILE A O 1
ATOM 3702 N N . LEU A 1 481 ? 18.609 -0.357 -12.555 1 85.75 481 LEU A N 1
ATOM 3703 C CA . LEU A 1 481 ? 19.75 -0.002 -13.391 1 85.75 481 LEU A CA 1
ATOM 3704 C C . LEU A 1 481 ? 19.703 1.467 -13.797 1 85.75 481 LEU A C 1
ATOM 3706 O O . LEU A 1 481 ? 20.734 2.113 -13.961 1 85.75 481 LEU A O 1
ATOM 3710 N N . SER A 1 482 ? 18.531 1.974 -13.93 1 83.5 482 SER A N 1
ATOM 3711 C CA . SER A 1 482 ? 18.359 3.375 -14.305 1 83.5 482 SER A CA 1
ATOM 3712 C C . SER A 1 482 ? 18.812 4.301 -13.188 1 83.5 482 SER A C 1
ATOM 3714 O O . SER A 1 482 ? 19.203 5.449 -13.438 1 83.5 482 SER A O 1
ATOM 3716 N N . PHE A 1 483 ? 18.75 3.807 -11.961 1 85.19 483 PHE A N 1
ATOM 3717 C CA . PHE A 1 483 ? 19.125 4.633 -10.82 1 85.19 483 PHE A CA 1
ATOM 3718 C C . PHE A 1 483 ? 20.625 4.602 -10.594 1 85.19 483 PHE A C 1
ATOM 3720 O O . PHE A 1 483 ? 21.172 5.391 -9.812 1 85.19 483 PHE A O 1
ATOM 3727 N N . ARG A 1 484 ? 21.25 3.705 -11.25 1 81.44 484 ARG A N 1
ATOM 3728 C CA . ARG A 1 484 ? 22.688 3.58 -11.062 1 81.44 484 ARG A CA 1
ATOM 3729 C C . ARG A 1 484 ? 23.406 4.84 -11.523 1 81.44 484 ARG A C 1
ATOM 3731 O O . ARG A 1 484 ? 23.078 5.406 -12.57 1 81.44 484 ARG A O 1
ATOM 3738 N N . LEU A 1 485 ? 24.125 5.449 -10.492 1 69.44 485 LEU A N 1
ATOM 3739 C CA . LEU A 1 485 ? 24.859 6.688 -10.727 1 69.44 485 LEU A CA 1
ATOM 3740 C C . LEU A 1 485 ? 26 6.469 -11.711 1 69.44 485 LEU A C 1
ATOM 3742 O O . LEU A 1 485 ? 26.641 5.422 -11.695 1 69.44 485 LEU A O 1
ATOM 3746 N N . PRO A 1 486 ? 25.953 7.273 -12.781 1 59.09 486 PRO A N 1
ATOM 3747 C CA . PRO A 1 486 ? 27.141 7.184 -13.648 1 59.09 486 PRO A CA 1
ATOM 3748 C C . PRO A 1 486 ? 28.453 7.273 -12.867 1 59.09 486 PRO A C 1
ATOM 3750 O O . PRO A 1 486 ? 28.5 7.93 -11.82 1 59.09 486 PRO A O 1
ATOM 3753 N N . ALA A 1 487 ? 29.406 6.332 -12.844 1 49.97 487 ALA A N 1
ATOM 3754 C CA . ALA A 1 487 ? 30.734 6.359 -12.211 1 49.97 487 ALA A CA 1
ATOM 3755 C C . ALA A 1 487 ? 31.297 7.773 -12.195 1 49.97 487 ALA A C 1
ATOM 3757 O O . ALA A 1 487 ? 31.703 8.297 -13.234 1 49.97 487 ALA A O 1
ATOM 3758 N N . GLU A 1 488 ? 30.625 8.695 -11.641 1 52.47 488 GLU A N 1
ATOM 3759 C CA . GLU A 1 488 ? 31.203 10.031 -11.594 1 52.47 488 GLU A CA 1
ATOM 3760 C C . GLU A 1 488 ? 32.688 9.969 -11.211 1 52.47 488 GLU A C 1
ATOM 3762 O O . GLU A 1 488 ? 33.094 9.062 -10.484 1 52.47 488 GLU A O 1
ATOM 3767 N N . ALA A 1 489 ? 33.594 10.797 -11.875 1 40.53 489 ALA A N 1
ATOM 3768 C CA . ALA A 1 489 ? 35.031 11.148 -11.828 1 40.53 489 ALA A CA 1
ATOM 3769 C C . ALA A 1 489 ? 35.406 11.625 -10.43 1 40.53 489 ALA A C 1
ATOM 3771 O O . ALA A 1 489 ? 35.062 12.742 -10.031 1 40.53 489 ALA A O 1
ATOM 3772 N N . THR A 1 490 ? 35 10.938 -9.367 1 45.22 490 THR A N 1
ATOM 3773 C CA . THR A 1 490 ? 35.594 11.359 -8.102 1 45.22 490 THR A CA 1
ATOM 3774 C C . THR A 1 490 ? 36.875 12.133 -8.344 1 45.22 490 THR A C 1
ATOM 3776 O O . THR A 1 490 ? 37.594 12.492 -7.398 1 45.22 490 THR A O 1
ATOM 3779 N N . GLY A 1 491 ? 37.469 11.875 -9.469 1 41.62 491 GLY A N 1
ATOM 3780 C CA . GLY A 1 491 ? 38.906 12.117 -9.539 1 41.62 491 GLY A CA 1
ATOM 3781 C C . GLY A 1 491 ? 39.281 13.555 -9.25 1 41.62 491 GLY A C 1
ATOM 3782 O O . GLY A 1 491 ? 40.438 13.922 -9.289 1 41.62 491 GLY A O 1
ATOM 3783 N N . ASN A 1 492 ? 38.5 14.625 -9.781 1 45.69 492 ASN A N 1
ATOM 3784 C CA . ASN A 1 492 ? 39.375 15.773 -10.008 1 45.69 492 ASN A CA 1
ATOM 3785 C C . ASN A 1 492 ? 39.719 16.469 -8.703 1 45.69 492 ASN A C 1
ATOM 3787 O O . ASN A 1 492 ? 38.906 16.578 -7.797 1 45.69 492 ASN A O 1
ATOM 3791 N N . SER A 1 493 ? 40.906 16.656 -8.344 1 53.47 493 SER A N 1
ATOM 3792 C CA . SER A 1 493 ? 41.562 17.469 -7.34 1 53.47 493 SER A CA 1
ATOM 3793 C C . SER A 1 493 ? 40.906 18.828 -7.172 1 53.47 493 SER A C 1
ATOM 3795 O O . SER A 1 493 ? 41.156 19.75 -7.945 1 53.47 493 SER A O 1
ATOM 3797 N N . ALA A 1 494 ? 39.719 18.859 -6.703 1 61.19 494 ALA A N 1
ATOM 3798 C CA . ALA A 1 494 ? 39 20.141 -6.547 1 61.19 494 ALA A CA 1
ATOM 3799 C C . ALA A 1 494 ? 39.75 21.047 -5.555 1 61.19 494 ALA A C 1
ATOM 3801 O O . ALA A 1 494 ? 40.375 20.562 -4.625 1 61.19 494 ALA A O 1
ATOM 3802 N N . PRO A 1 495 ? 39.875 22.297 -5.863 1 66.19 495 PRO A N 1
ATOM 3803 C CA . PRO A 1 495 ? 40.531 23.266 -4.98 1 66.19 495 PRO A CA 1
ATOM 3804 C C . PRO A 1 495 ? 39.906 23.312 -3.584 1 66.19 495 PRO A C 1
ATOM 3806 O O . PRO A 1 495 ? 38.719 23.078 -3.428 1 66.19 495 PRO A O 1
ATOM 3809 N N . GLN A 1 496 ? 40.719 23.078 -2.555 1 69.62 496 GLN A N 1
ATOM 3810 C CA . GLN A 1 496 ? 40.312 23.234 -1.165 1 69.62 496 GLN A CA 1
ATOM 3811 C C . GLN A 1 496 ? 40.25 24.703 -0.775 1 69.62 496 GLN A C 1
ATOM 3813 O O . GLN A 1 496 ? 41.031 25.516 -1.265 1 69.62 496 GLN A O 1
ATOM 3818 N N . ILE A 1 497 ? 39.156 25.062 -0.169 1 72.81 497 ILE A N 1
ATOM 3819 C CA . ILE A 1 497 ? 39.031 26.438 0.326 1 72.81 497 ILE A CA 1
ATOM 3820 C C . ILE A 1 497 ? 40.156 26.703 1.338 1 72.81 497 ILE A C 1
ATOM 3822 O O . ILE A 1 497 ? 40.375 25.906 2.248 1 72.81 497 ILE A O 1
ATOM 3826 N N . GLN A 1 498 ? 40.938 27.719 0.99 1 70.06 498 GLN A N 1
ATOM 3827 C CA . GLN A 1 498 ? 42.031 28.109 1.876 1 70.06 498 GLN A CA 1
ATOM 3828 C C . GLN A 1 498 ? 41.562 29.141 2.898 1 70.06 498 GLN A C 1
ATOM 3830 O O . GLN A 1 498 ? 40.594 29.844 2.682 1 70.06 498 GLN A O 1
ATOM 3835 N N . ASN A 1 499 ? 42.094 29.266 4.137 1 70.25 499 ASN A N 1
ATOM 3836 C CA . ASN A 1 499 ? 41.938 30.281 5.172 1 70.25 499 ASN A CA 1
ATOM 3837 C C . ASN A 1 499 ? 40.562 30.25 5.793 1 70.25 499 ASN A C 1
ATOM 3839 O O . ASN A 1 499 ? 39.844 31.25 5.809 1 70.25 499 ASN A O 1
ATOM 3843 N N . ILE A 1 500 ? 40.156 29.125 6.301 1 75.31 500 ILE A N 1
ATOM 3844 C CA . ILE A 1 500 ? 38.781 28.922 6.797 1 75.31 500 ILE A CA 1
ATOM 3845 C C . ILE A 1 500 ? 38.75 29.109 8.312 1 75.31 500 ILE A C 1
ATOM 3847 O O . ILE A 1 500 ? 37.688 29.047 8.938 1 75.31 500 ILE A O 1
ATOM 3851 N N . GLU A 1 501 ? 39.875 29.594 8.906 1 79.19 501 GLU A N 1
ATOM 3852 C CA . GLU A 1 501 ? 39.875 29.766 10.352 1 79.19 501 GLU A CA 1
ATOM 3853 C C . GLU A 1 501 ? 39.125 31.031 10.758 1 79.19 501 GLU A C 1
ATOM 3855 O O . GLU A 1 501 ? 39.406 32.125 10.242 1 79.19 501 GLU A O 1
ATOM 3860 N N . GLY A 1 502 ? 38.156 31.047 11.602 1 80.81 502 GLY A N 1
ATOM 3861 C CA . GLY A 1 502 ? 37.406 32.188 12.094 1 80.81 502 GLY A CA 1
ATOM 3862 C C . GLY A 1 502 ? 36.156 32.469 11.266 1 80.81 502 GLY A C 1
ATOM 3863 O O . GLY A 1 502 ? 35.531 33.5 11.422 1 80.81 502 GLY A O 1
ATOM 3864 N N . GLY A 1 503 ? 35.906 31.609 10.367 1 88.56 503 GLY A N 1
ATOM 3865 C CA . GLY A 1 503 ? 34.75 31.828 9.523 1 88.56 503 GLY A CA 1
ATOM 3866 C C . GLY A 1 503 ? 35.094 31.984 8.055 1 88.56 503 GLY A C 1
ATOM 3867 O O . GLY A 1 503 ? 36.25 31.797 7.664 1 88.56 503 GLY A O 1
ATOM 3868 N N . ALA A 1 504 ? 34.094 32.219 7.211 1 91.12 504 ALA A N 1
ATOM 3869 C CA . ALA A 1 504 ? 34.312 32.375 5.773 1 91.12 504 ALA A CA 1
ATOM 3870 C C . ALA A 1 504 ? 33.5 33.562 5.234 1 91.12 504 ALA A C 1
ATOM 3872 O O . ALA A 1 504 ? 32.438 33.875 5.762 1 91.12 504 ALA A O 1
ATOM 3873 N N . LYS A 1 505 ? 34.094 34.25 4.297 1 93.12 505 LYS A N 1
ATOM 3874 C CA . LYS A 1 505 ? 33.406 35.312 3.58 1 93.12 505 LYS A CA 1
ATOM 3875 C C . LYS A 1 505 ? 32.469 34.719 2.518 1 93.12 505 LYS A C 1
ATOM 3877 O O . LYS A 1 505 ? 32.875 33.844 1.75 1 93.12 505 LYS A O 1
ATOM 3882 N N . ILE A 1 506 ? 31.234 35.094 2.529 1 95 506 ILE A N 1
ATOM 3883 C CA . ILE A 1 506 ? 30.234 34.594 1.573 1 95 506 ILE A CA 1
ATOM 3884 C C . ILE A 1 506 ? 29.75 35.75 0.705 1 95 506 ILE A C 1
ATOM 3886 O O . ILE A 1 506 ? 29.359 36.812 1.22 1 95 506 ILE A O 1
ATOM 3890 N N . GLU A 1 507 ? 29.797 35.562 -0.584 1 95.38 507 GLU A N 1
ATOM 3891 C CA . GLU A 1 507 ? 29.359 36.625 -1.514 1 95.38 507 GLU A CA 1
ATOM 3892 C C . GLU A 1 507 ? 28.453 36.031 -2.598 1 95.38 507 GLU A C 1
ATOM 3894 O O . GLU A 1 507 ? 28.844 35.094 -3.291 1 95.38 507 GLU A O 1
ATOM 3899 N N . LEU A 1 508 ? 27.281 36.438 -2.617 1 95.81 508 LEU A N 1
ATOM 3900 C CA . LEU A 1 508 ? 26.391 36.125 -3.725 1 95.81 508 LEU A CA 1
ATOM 3901 C C . LEU A 1 508 ? 26.406 37.25 -4.754 1 95.81 508 LEU A C 1
ATOM 3903 O O . LEU A 1 508 ? 26.047 38.406 -4.441 1 95.81 508 LEU A O 1
ATOM 3907 N N . LYS A 1 509 ? 26.844 36.906 -5.945 1 94.62 509 LYS A N 1
ATOM 3908 C CA . LYS A 1 509 ? 26.984 37.906 -7 1 94.62 509 LYS A CA 1
ATOM 3909 C C . LYS A 1 509 ? 25.984 37.656 -8.125 1 94.62 509 LYS A C 1
ATOM 3911 O O . LYS A 1 509 ? 26.141 36.719 -8.922 1 94.62 509 LYS A O 1
ATOM 3916 N N . ASP A 1 510 ? 25.031 38.5 -8.242 1 92.81 510 ASP A N 1
ATOM 3917 C CA . ASP A 1 510 ? 24.047 38.469 -9.32 1 92.81 510 ASP A CA 1
ATOM 3918 C C . ASP A 1 510 ? 23.438 37.094 -9.492 1 92.81 510 ASP A C 1
ATOM 3920 O O . ASP A 1 510 ? 23.453 36.531 -10.594 1 92.81 510 ASP A O 1
ATOM 3924 N N . VAL A 1 511 ? 23.016 36.625 -8.453 1 93.38 511 VAL A N 1
ATOM 3925 C CA . VAL A 1 511 ? 22.531 35.25 -8.438 1 93.38 511 VAL A CA 1
ATOM 3926 C C . VAL A 1 511 ? 21.094 35.219 -8.969 1 93.38 511 VAL A C 1
ATOM 3928 O O . VAL A 1 511 ? 20.219 35.938 -8.492 1 93.38 511 VAL A O 1
ATOM 3931 N N . TRP A 1 512 ? 20.875 34.344 -9.984 1 91.38 512 TRP A N 1
ATOM 3932 C CA . TRP A 1 512 ? 19.578 34 -10.531 1 91.38 512 TRP A CA 1
ATOM 3933 C C . TRP A 1 512 ? 19.234 32.531 -10.25 1 91.38 512 TRP A C 1
ATOM 3935 O O . TRP A 1 512 ? 20.047 31.656 -10.523 1 91.38 512 TRP A O 1
ATOM 3945 N N . PHE A 1 513 ? 18.047 32.312 -9.695 1 90.94 513 PHE A N 1
ATOM 3946 C CA . PHE A 1 513 ? 17.734 30.953 -9.32 1 90.94 513 PHE A CA 1
ATOM 3947 C C . PHE A 1 513 ? 16.25 30.672 -9.492 1 90.94 513 PHE A C 1
ATOM 3949 O O . PHE A 1 513 ? 15.406 31.516 -9.164 1 90.94 513 PHE A O 1
ATOM 3956 N N . LYS A 1 514 ? 16.047 29.531 -10.039 1 85.06 514 LYS A N 1
ATOM 3957 C CA . LYS A 1 514 ? 14.703 28.953 -10.141 1 85.06 514 LYS A CA 1
ATOM 3958 C C . LYS A 1 514 ? 14.711 27.469 -9.766 1 85.06 514 LYS A C 1
ATOM 3960 O O . LYS A 1 514 ? 15.633 26.734 -10.125 1 85.06 514 LYS A O 1
ATOM 3965 N N . TYR A 1 515 ? 13.797 27.172 -8.867 1 79.94 515 TYR A N 1
ATOM 3966 C CA . TYR A 1 515 ? 13.688 25.75 -8.555 1 79.94 515 TYR A CA 1
ATOM 3967 C C . TYR A 1 515 ? 13.359 24.938 -9.805 1 79.94 515 TYR A C 1
ATOM 3969 O O . TYR A 1 515 ? 12.578 25.391 -10.656 1 79.94 515 TYR A O 1
ATOM 3977 N N . PRO A 1 516 ? 13.945 23.766 -9.914 1 75.25 516 PRO A N 1
ATOM 3978 C CA . PRO A 1 516 ? 13.664 22.938 -11.094 1 75.25 516 PRO A CA 1
ATOM 3979 C C . PRO A 1 516 ? 12.188 22.578 -11.211 1 75.25 516 PRO A C 1
ATOM 3981 O O . PRO A 1 516 ? 11.688 22.359 -12.32 1 75.25 516 PRO A O 1
ATOM 3984 N N . THR A 1 517 ? 11.57 22.516 -10.125 1 64.31 517 THR A N 1
ATOM 3985 C CA . THR A 1 517 ? 10.172 22.094 -10.117 1 64.31 517 THR A CA 1
ATOM 3986 C C . THR A 1 517 ? 9.25 23.297 -10.352 1 64.31 517 THR A C 1
ATOM 3988 O O . THR A 1 517 ? 8.062 23.109 -10.633 1 64.31 517 THR A O 1
ATOM 3991 N N . ARG A 1 518 ? 9.898 24.469 -10.18 1 62.81 518 ARG A N 1
ATOM 3992 C CA . ARG A 1 518 ? 9.094 25.688 -10.312 1 62.81 518 ARG A CA 1
ATOM 3993 C C . ARG A 1 518 ? 9.547 26.516 -11.516 1 62.81 518 ARG A C 1
ATOM 3995 O O . ARG A 1 518 ? 10.727 26.5 -11.867 1 62.81 518 ARG A O 1
ATOM 4002 N N . ASP A 1 519 ? 8.711 27.094 -12.18 1 58.31 519 ASP A N 1
ATOM 4003 C CA . ASP A 1 519 ? 9.062 27.859 -13.367 1 58.31 519 ASP A CA 1
ATOM 4004 C C . ASP A 1 519 ? 9.32 29.328 -13.023 1 58.31 519 ASP A C 1
ATOM 4006 O O . ASP A 1 519 ? 9.883 30.078 -13.836 1 58.31 519 ASP A O 1
ATOM 4010 N N . VAL A 1 520 ? 8.938 29.766 -11.844 1 63.28 520 VAL A N 1
ATOM 4011 C CA . VAL A 1 520 ? 9.117 31.172 -11.453 1 63.28 520 VAL A CA 1
ATOM 4012 C C . VAL A 1 520 ? 10.453 31.328 -10.727 1 63.28 520 VAL A C 1
ATOM 4014 O O . VAL A 1 520 ? 10.758 30.578 -9.805 1 63.28 520 VAL A O 1
ATOM 4017 N N . PRO A 1 521 ? 11.211 32.25 -11.312 1 80.31 521 PRO A N 1
ATOM 4018 C CA . PRO A 1 521 ? 12.477 32.469 -10.609 1 80.31 521 PRO A CA 1
ATOM 4019 C C . PRO A 1 521 ? 12.281 33.094 -9.227 1 80.31 521 PRO A C 1
ATOM 4021 O O . PRO A 1 521 ? 11.398 33.906 -9.047 1 80.31 521 PRO A O 1
ATOM 4024 N N . ILE A 1 522 ? 12.938 32.656 -8.312 1 83 522 ILE A N 1
ATOM 4025 C CA . ILE A 1 522 ? 12.883 33.156 -6.941 1 83 522 ILE A CA 1
ATOM 4026 C C . ILE A 1 522 ? 13.805 34.375 -6.797 1 83 522 ILE A C 1
ATOM 4028 O O . ILE A 1 522 ? 13.453 35.375 -6.152 1 83 522 ILE A O 1
ATOM 4032 N N . PHE A 1 523 ? 15.039 34.281 -7.469 1 89.44 523 PHE A N 1
ATOM 4033 C CA . PHE A 1 523 ? 16.016 35.375 -7.41 1 89.44 523 PHE A CA 1
ATOM 4034 C C . PHE A 1 523 ? 16.281 35.938 -8.805 1 89.44 523 PHE A C 1
ATOM 4036 O O . PHE A 1 523 ? 16.422 35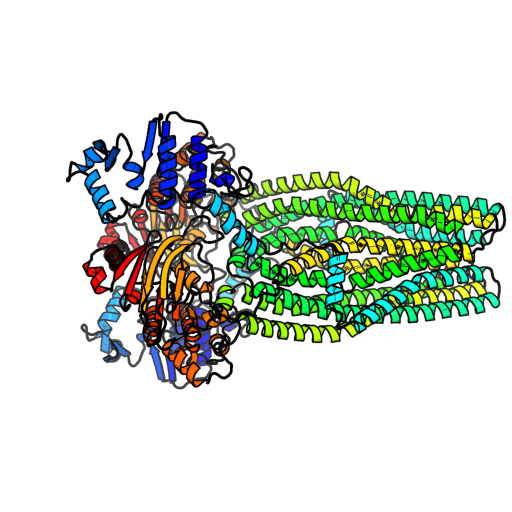.156 -9.766 1 89.44 523 PHE A O 1
ATOM 4043 N N . THR A 1 524 ? 16.266 37.25 -8.945 1 87.25 524 THR A N 1
ATOM 4044 C CA . THR A 1 524 ? 16.531 37.938 -10.203 1 87.25 524 THR A CA 1
ATOM 4045 C C . THR A 1 524 ? 17.719 38.875 -10.062 1 87.25 524 THR A C 1
ATOM 4047 O O . THR A 1 524 ? 17.609 40.062 -10.352 1 87.25 524 THR A O 1
ATOM 4050 N N . GLY A 1 525 ? 18.766 38.406 -9.695 1 88.75 525 GLY A N 1
ATOM 4051 C CA . GLY A 1 525 ? 19.984 39.188 -9.523 1 88.75 525 GLY A CA 1
ATOM 4052 C C . GLY A 1 525 ? 20.25 39.562 -8.078 1 88.75 525 GLY A C 1
ATOM 4053 O O . GLY A 1 525 ? 20.406 40.75 -7.77 1 88.75 525 GLY A O 1
ATOM 4054 N N . LEU A 1 526 ? 20.328 38.625 -7.258 1 91.88 526 LEU A N 1
ATOM 4055 C CA . LEU A 1 526 ? 20.531 38.812 -5.828 1 91.88 526 LEU A CA 1
ATOM 4056 C C . LEU A 1 526 ? 22.016 39.062 -5.52 1 91.88 526 LEU A C 1
ATOM 4058 O O . LEU A 1 526 ? 22.875 38.312 -5.996 1 91.88 526 LEU A O 1
ATOM 4062 N N . ASN A 1 527 ? 22.297 40.156 -4.812 1 93.94 527 ASN A N 1
ATOM 4063 C CA . ASN A 1 527 ? 23.641 40.5 -4.367 1 93.94 527 ASN A CA 1
ATOM 4064 C C . ASN A 1 527 ? 23.719 40.594 -2.848 1 93.94 527 ASN A C 1
ATOM 4066 O O . ASN A 1 527 ? 23.047 41.438 -2.242 1 93.94 527 ASN A O 1
ATOM 4070 N N . ILE A 1 528 ? 24.469 39.719 -2.236 1 94.81 528 ILE A N 1
ATOM 4071 C CA . ILE A 1 528 ? 24.656 39.719 -0.791 1 94.81 528 ILE A CA 1
ATOM 4072 C C . ILE A 1 528 ? 26.141 39.5 -0.465 1 94.81 528 ILE A C 1
ATOM 4074 O O . ILE A 1 528 ? 26.797 38.656 -1.091 1 94.81 528 ILE A O 1
ATOM 4078 N N . THR A 1 529 ? 26.672 40.312 0.387 1 94.94 529 THR A N 1
ATOM 4079 C CA . THR A 1 529 ? 28.031 40.125 0.851 1 94.94 529 THR A CA 1
ATOM 4080 C C . THR A 1 529 ? 28.078 39.969 2.371 1 94.94 529 THR A C 1
ATOM 4082 O O . THR A 1 529 ? 27.672 40.906 3.09 1 94.94 529 THR A O 1
ATOM 4085 N N . ILE A 1 530 ? 28.484 38.875 2.83 1 94.88 530 ILE A N 1
ATOM 4086 C CA . ILE A 1 530 ? 28.688 38.625 4.25 1 94.88 530 ILE A CA 1
ATOM 4087 C C . ILE A 1 530 ? 30.172 38.531 4.551 1 94.88 530 ILE A C 1
ATOM 4089 O O . ILE A 1 530 ? 30.875 37.688 3.955 1 94.88 530 ILE A O 1
ATOM 4093 N N . LYS A 1 531 ? 30.609 39.312 5.453 1 92.75 531 LYS A N 1
ATOM 4094 C CA . LYS A 1 531 ? 32.031 39.344 5.789 1 92.75 531 LYS A CA 1
ATOM 4095 C C . LYS A 1 531 ? 32.375 38.156 6.68 1 92.75 531 LYS A C 1
ATOM 4097 O O . LYS A 1 531 ? 31.516 37.5 7.254 1 92.75 531 LYS A O 1
ATOM 4102 N N . LYS A 1 532 ? 33.719 37.906 6.73 1 92.62 532 LYS A N 1
ATOM 4103 C CA . LYS A 1 532 ? 34.25 36.781 7.523 1 92.62 532 LYS A CA 1
ATOM 4104 C C . LYS A 1 532 ? 33.938 36.969 9.008 1 92.62 532 LYS A C 1
ATOM 4106 O O . LYS A 1 532 ? 34.188 38.031 9.578 1 92.62 532 LYS A O 1
ATOM 4111 N N . GLY A 1 533 ? 33.25 35.906 9.609 1 89.75 533 GLY A N 1
ATOM 4112 C CA . GLY A 1 533 ? 32.969 35.875 11.039 1 89.75 533 GLY A CA 1
ATOM 4113 C C . GLY A 1 533 ? 31.766 36.719 11.422 1 89.75 533 GLY A C 1
ATOM 4114 O O . GLY A 1 533 ? 31.5 36.938 12.609 1 89.75 533 GLY A O 1
ATOM 4115 N N . GLN A 1 534 ? 31.047 37.156 10.461 1 91.12 534 GLN A N 1
ATOM 4116 C CA . GLN A 1 534 ? 29.906 38.031 10.703 1 91.12 534 GLN A CA 1
ATOM 4117 C C . GLN A 1 534 ? 28.641 37.25 10.969 1 91.12 534 GLN A C 1
ATOM 4119 O O . GLN A 1 534 ? 28.453 36.156 10.414 1 91.12 534 GLN A O 1
ATOM 4124 N N . PHE A 1 535 ? 27.859 37.75 11.891 1 92 535 PHE A N 1
ATOM 4125 C CA . PHE A 1 535 ? 26.5 37.25 12.125 1 92 535 PHE A CA 1
ATOM 4126 C C . PHE A 1 535 ? 25.5 37.969 11.234 1 92 535 PHE A C 1
ATOM 4128 O O . PHE A 1 535 ? 25.141 39.125 11.492 1 92 535 PHE A O 1
ATOM 4135 N N . ALA A 1 536 ? 25.031 37.25 10.188 1 92.69 536 ALA A N 1
ATOM 4136 C CA . ALA A 1 536 ? 24.125 37.844 9.211 1 92.69 536 ALA A CA 1
ATOM 4137 C C . ALA A 1 536 ? 22.703 37.312 9.383 1 92.69 536 ALA A C 1
ATOM 4139 O O . ALA A 1 536 ? 22.516 36.094 9.539 1 92.69 536 ALA A O 1
ATOM 4140 N N . ALA A 1 537 ? 21.719 38.125 9.398 1 91.81 537 ALA A N 1
ATOM 4141 C CA . ALA A 1 537 ? 20.312 37.75 9.5 1 91.81 537 ALA A CA 1
ATOM 4142 C C . ALA A 1 537 ? 19.562 38.062 8.211 1 91.81 537 ALA A C 1
ATOM 4144 O O . ALA A 1 537 ? 19.766 39.125 7.621 1 91.81 537 ALA A O 1
ATOM 4145 N N . LEU A 1 538 ? 18.859 37.156 7.773 1 91.56 538 LEU A N 1
ATOM 4146 C CA . LEU A 1 538 ? 17.984 37.312 6.621 1 91.56 538 LEU A CA 1
ATOM 4147 C C . LEU A 1 538 ? 16.531 37.469 7.059 1 91.56 538 LEU A C 1
ATOM 4149 O O . LEU A 1 538 ? 15.977 36.562 7.711 1 91.56 538 LEU A O 1
ATOM 4153 N N . VAL A 1 539 ? 15.93 38.625 6.715 1 87.19 539 VAL A N 1
ATOM 4154 C CA . VAL A 1 539 ? 14.547 38.875 7.113 1 87.19 539 VAL A CA 1
ATOM 4155 C C . VAL A 1 539 ? 13.719 39.281 5.891 1 87.19 539 VAL A C 1
ATOM 4157 O O . VAL A 1 539 ? 14.258 39.781 4.914 1 87.19 539 VAL A O 1
ATOM 4160 N N . GLY A 1 540 ? 12.477 38.875 5.938 1 80.25 540 GLY A N 1
ATOM 4161 C CA . GLY A 1 540 ? 11.555 39.188 4.859 1 80.25 540 GLY A CA 1
ATOM 4162 C C . GLY A 1 540 ? 10.25 38.438 4.957 1 80.25 540 GLY A C 1
ATOM 4163 O O . GLY A 1 540 ? 10.078 37.594 5.844 1 80.25 540 GLY A O 1
ATOM 4164 N N . PRO A 1 541 ? 9.406 38.781 4.094 1 71.75 541 PRO A N 1
ATOM 4165 C CA . PRO A 1 541 ? 8.125 38.062 4.102 1 71.75 541 PRO A CA 1
ATOM 4166 C C . PRO A 1 541 ? 8.273 36.594 3.688 1 71.75 541 PRO A C 1
ATOM 4168 O O . PRO A 1 541 ? 9.32 36.219 3.172 1 71.75 541 PRO A O 1
ATOM 4171 N N . SER A 1 542 ? 7.301 35.906 4.051 1 69.81 542 SER A N 1
ATOM 4172 C CA . SER A 1 542 ? 7.309 34.469 3.688 1 69.81 542 SER A CA 1
ATOM 4173 C C . SER A 1 542 ? 7.344 34.312 2.174 1 69.81 542 SER A C 1
ATOM 4175 O O . SER A 1 542 ? 6.66 35.031 1.441 1 69.81 542 SER A O 1
ATOM 4177 N N . GLY A 1 543 ? 8.195 33.469 1.724 1 70.31 543 GLY A N 1
ATOM 4178 C CA . GLY A 1 543 ? 8.258 33.156 0.306 1 70.31 543 GLY A CA 1
ATOM 4179 C C . GLY A 1 543 ? 9.234 34.031 -0.459 1 70.31 543 GLY A C 1
ATOM 4180 O O . GLY A 1 543 ? 9.352 33.906 -1.68 1 70.31 543 GLY A O 1
ATOM 4181 N N . CYS A 1 544 ? 9.883 34.844 0.273 1 73.81 544 CYS A N 1
ATOM 4182 C CA . CYS A 1 544 ? 10.773 35.75 -0.428 1 73.81 544 CYS A CA 1
ATOM 4183 C C . CYS A 1 544 ? 12.078 35.062 -0.802 1 73.81 544 CYS A C 1
ATOM 4185 O O . CYS A 1 544 ? 12.883 35.625 -1.563 1 73.81 544 CYS A O 1
ATOM 4187 N N . GLY A 1 545 ? 12.297 33.844 -0.339 1 81.81 545 GLY A N 1
ATOM 4188 C CA . GLY A 1 545 ? 13.461 33.094 -0.782 1 81.81 545 GLY A CA 1
ATOM 4189 C C . GLY A 1 545 ? 14.5 32.906 0.308 1 81.81 545 GLY A C 1
ATOM 4190 O O . GLY A 1 545 ? 15.633 32.531 0.03 1 81.81 545 GLY A O 1
ATOM 4191 N N . LYS A 1 546 ? 14.266 33.219 1.446 1 86.31 546 LYS A N 1
ATOM 4192 C CA . LYS A 1 546 ? 15.219 33.094 2.545 1 86.31 546 LYS A CA 1
ATOM 4193 C C . LYS A 1 546 ? 15.758 31.672 2.643 1 86.31 546 LYS A C 1
ATOM 4195 O O . LYS A 1 546 ? 16.969 31.469 2.682 1 86.31 546 LYS A O 1
ATOM 4200 N N . THR A 1 547 ? 14.836 30.766 2.613 1 85.06 547 THR A N 1
ATOM 4201 C CA . THR A 1 547 ? 15.227 29.359 2.707 1 85.06 547 THR A CA 1
ATOM 4202 C C . THR A 1 547 ? 15.984 28.922 1.458 1 85.06 547 THR A C 1
ATOM 4204 O O . THR A 1 547 ? 16.859 28.062 1.528 1 85.06 547 THR A O 1
ATOM 4207 N N . SER A 1 548 ? 15.664 29.531 0.376 1 89.56 548 SER A N 1
ATOM 4208 C CA . SER A 1 548 ? 16.344 29.219 -0.875 1 89.56 548 SER A CA 1
ATOM 4209 C C . SER A 1 548 ? 17.812 29.609 -0.818 1 89.56 548 SER A C 1
ATOM 4211 O O . SER A 1 548 ? 18.672 28.938 -1.399 1 89.56 548 SER A O 1
ATOM 4213 N N . ILE A 1 549 ? 18.062 30.703 -0.125 1 92.25 549 ILE A N 1
ATOM 4214 C CA . ILE A 1 549 ? 19.438 31.141 0.014 1 92.25 549 ILE A CA 1
ATOM 4215 C C . ILE A 1 549 ? 20.234 30.078 0.792 1 92.25 549 ILE A C 1
ATOM 4217 O O . ILE A 1 549 ? 21.359 29.734 0.417 1 92.25 549 ILE A O 1
ATOM 4221 N N . VAL A 1 550 ? 19.625 29.594 1.812 1 90.38 550 VAL A N 1
ATOM 4222 C CA . VAL A 1 550 ? 20.266 28.547 2.615 1 90.38 550 VAL A CA 1
ATOM 4223 C C . VAL A 1 550 ? 20.484 27.312 1.764 1 90.38 550 VAL A C 1
ATOM 4225 O O . VAL A 1 550 ? 21.547 26.672 1.84 1 90.38 550 VAL A O 1
ATOM 4228 N N . SER A 1 551 ? 19.594 26.984 0.972 1 90 551 SER A N 1
ATOM 4229 C CA . SER A 1 551 ? 19.688 25.812 0.107 1 90 551 SER A CA 1
ATOM 4230 C C . SER A 1 551 ? 20.797 25.969 -0.925 1 90 551 SER A C 1
ATOM 4232 O O . SER A 1 551 ? 21.484 25.016 -1.276 1 90 551 SER A O 1
ATOM 4234 N N . LEU A 1 552 ? 20.922 27.172 -1.403 1 91.69 552 LEU A N 1
ATOM 4235 C CA . LEU A 1 552 ? 21.969 27.453 -2.387 1 91.69 552 LEU A CA 1
ATOM 4236 C C . LEU A 1 552 ? 23.344 27.406 -1.743 1 91.69 552 LEU A C 1
ATOM 4238 O O . LEU A 1 552 ? 24.312 26.938 -2.355 1 91.69 552 LEU A O 1
ATOM 4242 N N . LEU A 1 553 ? 23.375 27.938 -0.536 1 92.19 553 LEU A N 1
ATOM 4243 C CA . LEU A 1 553 ? 24.656 27.922 0.17 1 92.19 553 LEU A CA 1
ATOM 4244 C C . LEU A 1 553 ? 25.094 26.484 0.465 1 92.19 553 LEU A C 1
ATOM 4246 O O . LEU A 1 553 ? 26.297 26.188 0.492 1 92.19 553 LEU A O 1
ATOM 4250 N N . GLU A 1 554 ? 24.125 25.641 0.623 1 89.88 554 GLU A N 1
ATOM 4251 C CA . GLU A 1 554 ? 24.422 24.219 0.85 1 89.88 554 GLU A CA 1
ATOM 4252 C C . GLU A 1 554 ? 24.641 23.484 -0.467 1 89.88 554 GLU A C 1
ATOM 4254 O O . GLU A 1 554 ? 24.938 22.281 -0.473 1 89.88 554 GLU A O 1
ATOM 4259 N N . ARG A 1 555 ? 24.469 24.125 -1.532 1 88.56 555 ARG A N 1
ATOM 4260 C CA . ARG A 1 555 ? 24.625 23.594 -2.881 1 88.56 555 ARG A CA 1
ATOM 4261 C C . ARG A 1 555 ? 23.641 22.438 -3.135 1 88.56 555 ARG A C 1
ATOM 4263 O O . ARG A 1 555 ? 24.031 21.406 -3.691 1 88.56 555 ARG A O 1
ATOM 4270 N N . PHE A 1 556 ? 22.516 22.641 -2.529 1 86.62 556 PHE A N 1
ATOM 4271 C CA . PHE A 1 556 ? 21.469 21.703 -2.873 1 86.62 556 PHE A CA 1
ATOM 4272 C C . PHE A 1 556 ? 21.031 21.859 -4.328 1 86.62 556 PHE A C 1
ATOM 4274 O O . PHE A 1 556 ? 20.625 20.891 -4.969 1 86.62 556 PHE A O 1
ATOM 4281 N N . TYR A 1 557 ? 21.156 23.125 -4.734 1 86.69 557 TYR A N 1
ATOM 4282 C CA . TYR A 1 557 ? 20.812 23.484 -6.105 1 86.69 557 TYR A CA 1
ATOM 4283 C C . TYR A 1 557 ? 21.906 24.312 -6.75 1 86.69 557 TYR A C 1
ATOM 4285 O O . TYR A 1 557 ? 22.703 24.953 -6.051 1 86.69 557 TYR A O 1
ATOM 4293 N N . ASP A 1 558 ? 21.922 24.234 -8.023 1 85.69 558 ASP A N 1
ATOM 4294 C CA . ASP A 1 558 ? 22.844 25.078 -8.766 1 85.69 558 ASP A CA 1
ATOM 4295 C C . ASP A 1 558 ? 22.156 26.328 -9.281 1 85.69 558 ASP A C 1
ATOM 4297 O O . ASP A 1 558 ? 20.953 26.312 -9.562 1 85.69 558 ASP A O 1
ATOM 4301 N N . VAL A 1 559 ? 22.938 27.344 -9.258 1 90.19 559 VAL A N 1
ATOM 4302 C CA . VAL A 1 559 ? 22.391 28.625 -9.695 1 90.19 559 VAL A CA 1
ATOM 4303 C C . VAL A 1 559 ? 22.359 28.688 -11.219 1 90.19 559 VAL A C 1
ATOM 4305 O O . VAL A 1 559 ? 23.172 28.047 -11.883 1 90.19 559 VAL A O 1
ATOM 4308 N N . GLN A 1 560 ? 21.469 29.344 -11.805 1 86.69 560 GLN A N 1
ATOM 4309 C CA . GLN A 1 560 ? 21.359 29.484 -13.25 1 86.69 560 GLN A CA 1
ATOM 4310 C C . GLN A 1 560 ? 22.328 30.531 -13.789 1 86.69 560 GLN A C 1
ATOM 4312 O O . GLN A 1 560 ? 22.969 30.328 -14.812 1 86.69 560 GLN A O 1
ATOM 4317 N N . LYS A 1 561 ? 22.25 31.641 -13.188 1 88.94 561 LYS A N 1
ATOM 4318 C CA . LYS A 1 561 ? 23.172 32.75 -13.492 1 88.94 561 LYS A CA 1
ATOM 4319 C C . LYS A 1 561 ? 23.781 33.312 -12.227 1 88.94 561 LYS A C 1
ATOM 4321 O O . LYS A 1 561 ? 23.172 33.281 -11.156 1 88.94 561 LYS A O 1
ATOM 4326 N N . GLY A 1 562 ? 25 33.75 -12.375 1 90.44 562 GLY A N 1
ATOM 4327 C CA . GLY A 1 562 ? 25.688 34.312 -11.234 1 90.44 562 GLY A CA 1
ATOM 4328 C C . GLY A 1 562 ? 26.625 33.344 -10.555 1 90.44 562 GLY A C 1
ATOM 4329 O O . GLY A 1 562 ? 26.906 32.25 -11.086 1 90.44 562 GLY A O 1
ATOM 4330 N N . LYS A 1 563 ? 27.203 33.844 -9.469 1 93.25 563 LYS A N 1
ATOM 4331 C CA . LYS A 1 563 ? 28.156 33 -8.758 1 93.25 563 LYS A CA 1
ATOM 4332 C C . LYS A 1 563 ? 28.047 33.188 -7.25 1 93.25 563 LYS A C 1
ATOM 4334 O O . LYS A 1 563 ? 27.688 34.281 -6.785 1 93.25 563 LYS A O 1
ATOM 4339 N N . ILE A 1 564 ? 28.234 32.188 -6.609 1 93.88 564 ILE A N 1
ATOM 4340 C CA . ILE A 1 564 ? 28.359 32.25 -5.156 1 93.88 564 ILE A CA 1
ATOM 4341 C C . ILE A 1 564 ? 29.812 31.969 -4.758 1 93.88 564 ILE A C 1
ATOM 4343 O O . ILE A 1 564 ? 30.375 30.938 -5.117 1 93.88 564 ILE A O 1
ATOM 4347 N N . LEU A 1 565 ? 30.312 32.969 -4.059 1 93.25 565 LEU A N 1
ATOM 4348 C CA . LEU A 1 565 ? 31.719 32.844 -3.695 1 93.25 565 LEU A CA 1
ATOM 4349 C C . LEU A 1 565 ? 31.875 32.656 -2.193 1 93.25 565 LEU A C 1
ATOM 4351 O O . LEU A 1 565 ? 31.156 33.25 -1.396 1 93.25 565 LEU A O 1
ATOM 4355 N N . CYS A 1 566 ? 32.719 31.766 -1.871 1 91.62 566 CYS A N 1
ATOM 4356 C CA . CYS A 1 566 ? 33.156 31.547 -0.502 1 91.62 566 CYS A CA 1
ATOM 4357 C C . CYS A 1 566 ? 34.656 31.844 -0.371 1 91.62 566 CYS A C 1
ATOM 4359 O O . CYS A 1 566 ? 35.469 31.125 -0.939 1 91.62 566 CYS A O 1
ATOM 4361 N N . ASN A 1 567 ? 35.031 32.781 0.395 1 89.94 567 ASN A N 1
ATOM 4362 C CA . ASN A 1 567 ? 36.406 33.25 0.44 1 89.94 567 ASN A CA 1
ATOM 4363 C C . ASN A 1 567 ? 36.969 33.438 -0.962 1 89.94 567 ASN A C 1
ATOM 4365 O O . ASN A 1 567 ? 38.062 32.938 -1.274 1 89.94 567 ASN A O 1
ATOM 4369 N N . ASP A 1 568 ? 36.219 33.969 -1.838 1 86.88 568 ASP A N 1
ATOM 4370 C CA . ASP A 1 568 ? 36.562 34.406 -3.18 1 86.88 568 ASP A CA 1
ATOM 4371 C C . ASP A 1 568 ? 36.719 33.219 -4.125 1 86.88 568 ASP A C 1
ATOM 4373 O O . ASP A 1 568 ? 37.281 33.344 -5.219 1 86.88 568 ASP A O 1
ATOM 4377 N N . THR A 1 569 ? 36.312 32.062 -3.678 1 89.06 569 THR A N 1
ATOM 4378 C CA . THR A 1 569 ? 36.281 30.906 -4.543 1 89.06 569 THR A CA 1
ATOM 4379 C C . THR A 1 569 ? 34.844 30.484 -4.844 1 89.06 569 THR A C 1
ATOM 4381 O O . THR A 1 569 ? 34 30.453 -3.943 1 89.06 569 THR A O 1
ATOM 4384 N N . ASP A 1 570 ? 34.719 30.125 -6.043 1 90.44 570 ASP A N 1
ATOM 4385 C CA . ASP A 1 570 ? 33.375 29.703 -6.461 1 90.44 570 ASP A CA 1
ATOM 4386 C C . ASP A 1 570 ? 33.031 28.344 -5.867 1 90.44 570 ASP A C 1
ATOM 4388 O O . ASP A 1 570 ? 33.781 27.391 -5.98 1 90.44 570 ASP A O 1
ATOM 4392 N N . ILE A 1 571 ? 31.844 28.266 -5.273 1 89.44 571 ILE A N 1
ATOM 4393 C CA . ILE A 1 571 ? 31.453 27.047 -4.578 1 89.44 571 ILE A CA 1
ATOM 4394 C C . ILE A 1 571 ? 31.203 25.938 -5.594 1 89.44 571 ILE A C 1
ATOM 4396 O O . ILE A 1 571 ? 31.234 24.75 -5.242 1 89.44 571 ILE A O 1
ATOM 4400 N N . SER A 1 572 ? 30.938 26.281 -6.832 1 87.25 572 SER A N 1
ATOM 4401 C CA . SER A 1 572 ? 30.703 25.266 -7.867 1 87.25 572 SER A CA 1
ATOM 4402 C C . SER A 1 572 ? 31.984 24.516 -8.203 1 87.25 572 SER A C 1
ATOM 4404 O O . SER A 1 572 ? 31.922 23.391 -8.719 1 87.25 572 SER A O 1
ATOM 4406 N N . GLU A 1 573 ? 33.094 25.062 -7.906 1 82.81 573 GLU A N 1
ATOM 4407 C CA . GLU A 1 573 ? 34.406 24.453 -8.227 1 82.81 573 GLU A CA 1
ATOM 4408 C C . GLU A 1 573 ? 34.906 23.625 -7.059 1 82.81 573 GLU A C 1
ATOM 4410 O O . GLU A 1 573 ? 35.844 22.844 -7.219 1 82.81 573 GLU A O 1
ATOM 4415 N N . LEU A 1 574 ? 34.281 23.734 -5.98 1 83.31 574 LEU A N 1
ATOM 4416 C CA . LEU A 1 574 ? 34.75 23.016 -4.789 1 83.31 574 LEU A CA 1
ATOM 4417 C C . LEU A 1 574 ? 34.156 21.625 -4.734 1 83.31 574 LEU A C 1
ATOM 4419 O O . LEU A 1 574 ? 33.125 21.344 -5.379 1 83.31 574 LEU A O 1
ATOM 4423 N N . ASP A 1 575 ? 34.906 20.797 -4.035 1 82.25 575 ASP A N 1
ATOM 4424 C CA . ASP A 1 575 ? 34.375 19.484 -3.744 1 82.25 575 ASP A CA 1
ATOM 4425 C C . ASP A 1 575 ? 33.188 19.578 -2.793 1 82.25 575 ASP A C 1
ATOM 4427 O O . ASP A 1 575 ? 33.281 20.188 -1.723 1 82.25 575 ASP A O 1
ATOM 4431 N N . ILE A 1 576 ? 32.125 19.062 -3.166 1 82.31 576 ILE A N 1
ATOM 4432 C CA . ILE A 1 576 ? 30.844 19.219 -2.459 1 82.31 576 ILE A CA 1
ATOM 4433 C C . ILE A 1 576 ? 30.969 18.641 -1.056 1 82.31 576 ILE A C 1
ATOM 4435 O O . ILE A 1 576 ? 30.406 19.172 -0.098 1 82.31 576 ILE A O 1
ATOM 4439 N N . ARG A 1 577 ? 31.656 17.594 -0.896 1 79.5 577 ARG A N 1
ATOM 4440 C CA . ARG A 1 577 ? 31.766 16.938 0.401 1 79.5 577 ARG A CA 1
ATOM 4441 C C . ARG A 1 577 ? 32.594 17.766 1.375 1 79.5 577 ARG A C 1
ATOM 4443 O O . ARG A 1 577 ? 32.219 17.922 2.539 1 79.5 577 ARG A O 1
ATOM 4450 N N . GLN A 1 578 ? 33.625 18.25 0.827 1 80.56 578 GLN A N 1
ATOM 4451 C CA . GLN A 1 578 ? 34.469 19.078 1.668 1 80.56 578 GLN A CA 1
ATOM 4452 C C . GLN A 1 578 ? 33.781 20.406 2.018 1 80.56 578 GLN A C 1
ATOM 4454 O O . GLN A 1 578 ? 33.938 20.922 3.129 1 80.56 578 GLN A O 1
ATOM 4459 N N . TYR A 1 579 ? 33.156 20.844 1.069 1 87.5 579 TYR A N 1
ATOM 4460 C CA . TYR A 1 579 ? 32.438 22.094 1.294 1 87.5 579 TYR A CA 1
ATOM 4461 C C . TYR A 1 579 ? 31.359 21.906 2.371 1 87.5 579 TYR A C 1
ATOM 4463 O O . TYR A 1 579 ? 31.234 22.75 3.27 1 87.5 579 TYR A O 1
ATOM 4471 N N . ARG A 1 580 ? 30.719 20.844 2.369 1 86.06 580 ARG A N 1
ATOM 4472 C CA . ARG A 1 580 ? 29.625 20.609 3.307 1 86.06 580 ARG A CA 1
ATOM 4473 C C . ARG A 1 580 ? 30.156 20.25 4.688 1 86.06 580 ARG A C 1
ATOM 4475 O O . ARG A 1 580 ? 29.453 20.391 5.691 1 86.06 580 ARG A O 1
ATOM 4482 N N . LYS A 1 581 ? 31.328 19.797 4.672 1 82.38 581 LYS A N 1
ATOM 4483 C CA . LYS A 1 581 ? 31.938 19.516 5.969 1 82.38 581 LYS A CA 1
ATOM 4484 C C . LYS A 1 581 ? 32.188 20.797 6.746 1 82.38 581 LYS A C 1
ATOM 4486 O O . LYS A 1 581 ? 32.25 20.797 7.977 1 82.38 581 LYS A O 1
ATOM 4491 N N . MET A 1 582 ? 32.281 21.844 5.992 1 86.44 582 MET A N 1
ATOM 4492 C CA . MET A 1 582 ? 32.594 23.125 6.617 1 86.44 582 MET A CA 1
ATOM 4493 C C . MET A 1 582 ? 31.297 23.828 7.027 1 86.44 582 MET A C 1
ATOM 4495 O O . MET A 1 582 ? 31.328 24.781 7.816 1 86.44 582 MET A O 1
ATOM 4499 N N . ILE A 1 583 ? 30.219 23.297 6.516 1 89.75 583 ILE A N 1
ATOM 4500 C CA . ILE A 1 583 ? 28.938 23.953 6.75 1 89.75 583 ILE A CA 1
ATOM 4501 C C . ILE A 1 583 ? 28.047 23.062 7.609 1 89.75 583 ILE A C 1
ATOM 4503 O O . ILE A 1 583 ? 28.078 21.844 7.48 1 89.75 583 ILE A O 1
ATOM 4507 N N . SER A 1 584 ? 27.359 23.609 8.562 1 88.94 584 SER A N 1
ATOM 4508 C CA . SER A 1 584 ? 26.328 22.906 9.305 1 88.94 584 SER A CA 1
ATOM 4509 C C . SER A 1 584 ? 24.984 23.625 9.188 1 88.94 584 SER A C 1
ATOM 4511 O O . SER A 1 584 ? 24.922 24.859 9.242 1 88.94 584 SER A O 1
ATOM 4513 N N . LEU A 1 585 ? 23.984 22.844 8.922 1 88.25 585 LEU A N 1
ATOM 4514 C CA . LEU A 1 585 ? 22.641 23.406 8.742 1 88.25 585 LEU A CA 1
ATOM 4515 C C . LEU A 1 585 ? 21.703 22.922 9.844 1 88.25 585 LEU A C 1
ATOM 4517 O O . LEU A 1 585 ? 21.656 21.734 10.156 1 88.25 585 LEU A O 1
ATOM 4521 N N . VAL A 1 586 ? 21.094 23.844 10.477 1 85.94 586 VAL A N 1
ATOM 4522 C CA . VAL A 1 586 ? 19.969 23.562 11.352 1 85.94 586 VAL A CA 1
ATOM 4523 C C . VAL A 1 586 ? 18.656 23.891 10.648 1 85.94 586 VAL A C 1
ATOM 4525 O O . VAL A 1 586 ? 18.328 25.078 10.484 1 85.94 586 VAL A O 1
ATOM 4528 N N . ALA A 1 587 ? 18.016 22.906 10.258 1 81.25 587 ALA A N 1
ATOM 4529 C CA . ALA A 1 587 ? 16.812 23.062 9.445 1 81.25 587 ALA A CA 1
ATOM 4530 C C . ALA A 1 587 ? 15.617 23.484 10.297 1 81.25 587 ALA A C 1
ATOM 4532 O O . ALA A 1 587 ? 15.688 23.469 11.531 1 81.25 587 ALA A O 1
ATOM 4533 N N . GLN A 1 588 ? 14.555 23.875 9.523 1 72.81 588 GLN A N 1
ATOM 4534 C CA . GLN A 1 588 ? 13.328 24.328 10.156 1 72.81 588 GLN A CA 1
ATOM 4535 C C . GLN A 1 588 ? 12.664 23.203 10.945 1 72.81 588 GLN A C 1
ATOM 4537 O O . GLN A 1 588 ? 12.242 23.406 12.086 1 72.81 588 GLN A O 1
ATOM 4542 N N . GLU A 1 589 ? 12.617 22.062 10.273 1 72.06 589 GLU A N 1
ATOM 4543 C CA . GLU A 1 589 ? 12.094 20.875 10.953 1 72.06 589 GLU A CA 1
ATOM 4544 C C . GLU A 1 589 ? 13.211 19.906 11.312 1 72.06 589 GLU A C 1
ATOM 4546 O O . GLU A 1 589 ? 13.828 19.312 10.43 1 72.06 589 GLU A O 1
ATOM 4551 N N . PRO A 1 590 ? 13.438 19.875 12.664 1 76.5 590 PRO A N 1
ATOM 4552 C CA . PRO A 1 590 ? 14.523 18.984 13.07 1 76.5 590 PRO A CA 1
ATOM 4553 C C . PRO A 1 590 ? 14.18 17.516 12.875 1 76.5 590 PRO A C 1
ATOM 4555 O O . PRO A 1 590 ? 13.07 17.078 13.211 1 76.5 590 PRO A O 1
ATOM 4558 N N . THR A 1 591 ? 15.016 16.812 12.18 1 79.06 591 THR A N 1
ATOM 4559 C CA . THR A 1 591 ? 14.828 15.375 11.969 1 79.06 591 THR A CA 1
ATOM 4560 C C . THR A 1 591 ? 15.836 14.578 12.797 1 79.06 591 THR A C 1
ATOM 4562 O O . THR A 1 591 ? 17.031 14.852 12.758 1 79.06 591 THR A O 1
ATOM 4565 N N . LEU A 1 592 ? 15.344 13.766 13.648 1 81.5 592 LEU A N 1
ATOM 4566 C CA . LEU A 1 592 ? 16.203 12.867 14.414 1 81.5 592 LEU A CA 1
ATOM 4567 C C . LEU A 1 592 ? 16.062 11.43 13.922 1 81.5 592 LEU A C 1
ATOM 4569 O O . LEU A 1 592 ? 14.992 11.023 13.477 1 81.5 592 LEU A O 1
ATOM 4573 N N . PHE A 1 593 ? 17.125 10.719 13.93 1 78.31 593 PHE A N 1
ATOM 4574 C CA . PHE A 1 593 ? 17.141 9.32 13.516 1 78.31 593 PHE A CA 1
ATOM 4575 C C . PHE A 1 593 ? 16.906 8.398 14.703 1 78.31 593 PHE A C 1
ATOM 4577 O O . PHE A 1 593 ? 17.078 8.805 15.852 1 78.31 593 PHE A O 1
ATOM 4584 N N . GLU A 1 594 ? 16.516 7.23 14.336 1 76.81 594 GLU A N 1
ATOM 4585 C CA . GLU A 1 594 ? 16.344 6.242 15.398 1 76.81 594 GLU A CA 1
ATOM 4586 C C . GLU A 1 594 ? 17.672 5.938 16.094 1 76.81 594 GLU A C 1
ATOM 4588 O O . GLU A 1 594 ? 18.703 5.82 15.438 1 76.81 594 GLU A O 1
ATOM 4593 N N . GLY A 1 595 ? 17.609 5.98 17.438 1 79.25 595 GLY A N 1
ATOM 4594 C CA . GLY A 1 595 ? 18.812 5.75 18.234 1 79.25 595 GLY A CA 1
ATOM 4595 C C . GLY A 1 595 ? 18.844 6.59 19.5 1 79.25 595 GLY A C 1
ATOM 4596 O O . GLY A 1 595 ? 17.828 7.137 19.922 1 79.25 595 GLY A O 1
ATOM 4597 N N . THR A 1 596 ? 20.047 6.637 20.016 1 87.38 596 THR A N 1
ATOM 4598 C CA . THR A 1 596 ? 20.234 7.398 21.25 1 87.38 596 THR A CA 1
ATOM 4599 C C . THR A 1 596 ? 20.516 8.867 20.953 1 87.38 596 THR A C 1
ATOM 4601 O O . THR A 1 596 ? 20.828 9.219 19.812 1 87.38 596 THR A O 1
ATOM 4604 N N . ILE A 1 597 ? 20.359 9.648 21.969 1 89.5 597 ILE A N 1
ATOM 4605 C CA . ILE A 1 597 ? 20.672 11.062 21.828 1 89.5 597 ILE A CA 1
ATOM 4606 C C . ILE A 1 597 ? 22.141 11.227 21.453 1 89.5 597 ILE A C 1
ATOM 4608 O O . ILE A 1 597 ? 22.484 12.016 20.562 1 89.5 597 ILE A O 1
ATOM 4612 N N . LYS A 1 598 ? 22.953 10.406 22.078 1 89.31 598 LYS A N 1
ATOM 4613 C CA . LYS A 1 598 ? 24.391 10.438 21.812 1 89.31 598 LYS A CA 1
ATOM 4614 C C . LYS A 1 598 ? 24.688 10.102 20.344 1 89.31 598 LYS A C 1
ATOM 4616 O O . LYS A 1 598 ? 25.453 10.805 19.688 1 89.31 598 LYS A O 1
ATOM 4621 N N . GLU A 1 599 ? 24.094 9.141 19.859 1 85.31 599 GLU A N 1
ATOM 4622 C CA . GLU A 1 599 ? 24.312 8.711 18.484 1 85.31 599 GLU A CA 1
ATOM 4623 C C . GLU A 1 599 ? 23.828 9.758 17.5 1 85.31 599 GLU A C 1
ATOM 4625 O O . GLU A 1 599 ? 24.438 9.945 16.438 1 85.31 599 GLU A O 1
ATOM 4630 N N . ASN A 1 600 ? 22.75 10.406 17.859 1 87.06 600 ASN A N 1
ATOM 4631 C CA . ASN A 1 600 ? 22.188 11.43 16.984 1 87.06 600 ASN A CA 1
ATOM 4632 C C . ASN A 1 600 ? 23.094 12.656 16.906 1 87.06 600 ASN A C 1
ATOM 4634 O O . ASN A 1 600 ? 23.172 13.312 15.867 1 87.06 600 ASN A O 1
ATOM 4638 N N . ILE A 1 601 ? 23.719 12.953 17.969 1 88.88 601 ILE A N 1
ATOM 4639 C CA . ILE A 1 601 ? 24.578 14.125 18 1 88.88 601 ILE A CA 1
ATOM 4640 C C . ILE A 1 601 ? 25.906 13.797 17.312 1 88.88 601 ILE A C 1
ATOM 4642 O O . ILE A 1 601 ? 26.484 14.641 16.609 1 88.88 601 ILE A O 1
ATOM 4646 N N . TYR A 1 602 ? 26.312 12.539 17.391 1 86.06 602 TYR A N 1
ATOM 4647 C CA . TYR A 1 602 ? 27.594 12.133 16.812 1 86.06 602 TYR A CA 1
ATOM 4648 C C . TYR A 1 602 ? 27.453 11.828 15.32 1 86.06 602 TYR A C 1
ATOM 4650 O O . TYR A 1 602 ? 28.422 11.477 14.656 1 86.06 602 TYR A O 1
ATOM 4658 N N . LEU A 1 603 ? 26.328 12.07 14.883 1 81.38 603 LEU A N 1
ATOM 4659 C CA . LEU A 1 603 ? 26.109 11.758 13.469 1 81.38 603 LEU A CA 1
ATOM 4660 C C . LEU A 1 603 ? 27.016 12.602 12.586 1 81.38 603 LEU A C 1
ATOM 4662 O O . LEU A 1 603 ? 26.969 13.836 12.641 1 81.38 603 LEU A O 1
ATOM 4666 N N . GLY A 1 604 ? 27.906 12.031 11.797 1 73.31 604 GLY A N 1
ATOM 4667 C CA . GLY A 1 604 ? 28.75 12.727 10.836 1 73.31 604 GLY A CA 1
ATOM 4668 C C . GLY A 1 604 ? 30.125 13.07 11.383 1 73.31 604 GLY A C 1
ATOM 4669 O O . GLY A 1 604 ? 30.922 13.711 10.703 1 73.31 604 GLY A O 1
ATOM 4670 N N . VAL A 1 605 ? 30.297 12.891 12.68 1 80.25 605 VAL A N 1
ATOM 4671 C CA . VAL A 1 605 ? 31.594 13.195 13.266 1 80.25 605 VAL A CA 1
ATOM 4672 C C . VAL A 1 605 ? 32.375 11.898 13.523 1 80.25 605 VAL A C 1
ATOM 4674 O O . VAL A 1 605 ? 31.766 10.82 13.609 1 80.25 605 VAL A O 1
ATOM 4677 N N . ASP A 1 606 ? 33.625 12.07 13.414 1 74.19 606 ASP A N 1
ATOM 4678 C CA . ASP A 1 606 ? 34.5 10.922 13.602 1 74.19 606 ASP A CA 1
ATOM 4679 C C . ASP A 1 606 ? 34.312 10.305 14.984 1 74.19 606 ASP A C 1
ATOM 4681 O O . ASP A 1 606 ? 34.031 11.008 15.953 1 74.19 606 ASP A O 1
ATOM 4685 N N . GLU A 1 607 ? 34.219 9.094 15.055 1 67.44 607 GLU A N 1
ATOM 4686 C CA . GLU A 1 607 ? 34 8.32 16.281 1 67.44 607 GLU A CA 1
ATOM 4687 C C . GLU A 1 607 ? 35.031 8.672 17.344 1 67.44 607 GLU A C 1
ATOM 4689 O O . GLU A 1 607 ? 34.812 8.484 18.531 1 67.44 607 GLU A O 1
ATOM 4694 N N . SER A 1 608 ? 36.125 9.328 16.891 1 76.62 608 SER A N 1
ATOM 4695 C CA . SER A 1 608 ? 37.219 9.602 17.828 1 76.62 608 SER A CA 1
ATOM 4696 C C . SER A 1 608 ? 36.969 10.898 18.594 1 76.62 608 SER A C 1
ATOM 4698 O O . SER A 1 608 ? 37.75 11.258 19.484 1 76.62 608 SER A O 1
ATOM 4700 N N . THR A 1 609 ? 35.844 11.539 18.375 1 82.94 609 THR A N 1
ATOM 4701 C CA . THR A 1 609 ? 35.562 12.781 19.094 1 82.94 609 THR A CA 1
ATOM 4702 C C . THR A 1 609 ? 35.312 12.508 20.562 1 82.94 609 THR A C 1
ATOM 4704 O O . THR A 1 609 ? 34.5 11.664 20.922 1 82.94 609 THR A O 1
ATOM 4707 N N . PRO A 1 610 ? 36.094 13.109 21.406 1 86.38 610 PRO A N 1
ATOM 4708 C CA . PRO A 1 610 ? 36 12.867 22.844 1 86.38 610 PRO A CA 1
ATOM 4709 C C . PRO A 1 610 ? 34.625 13.234 23.391 1 86.38 610 PRO A C 1
ATOM 4711 O O . PRO A 1 610 ? 33.938 14.102 22.844 1 86.38 610 PRO A O 1
ATOM 4714 N N . GLU A 1 611 ? 34.219 12.672 24.406 1 88.19 611 GLU A N 1
ATOM 4715 C CA . GLU A 1 611 ? 32.938 12.891 25.078 1 88.19 611 GLU A CA 1
ATOM 4716 C C . GLU A 1 611 ? 32.875 14.273 25.719 1 88.19 611 GLU A C 1
ATOM 4718 O O . GLU A 1 611 ? 31.781 14.844 25.875 1 88.19 611 GLU A O 1
ATOM 4723 N N . GLU A 1 612 ? 34.062 14.797 26.031 1 88.81 612 GLU A N 1
ATOM 4724 C CA . GLU A 1 612 ? 34.125 16.141 26.609 1 88.81 612 GLU A CA 1
ATOM 4725 C C . GLU A 1 612 ? 33.562 17.172 25.625 1 88.81 612 GLU A C 1
ATOM 4727 O O . GLU A 1 612 ? 32.875 18.109 26.031 1 88.81 612 GLU A O 1
ATOM 4732 N N . THR A 1 613 ? 33.812 16.938 24.422 1 90.69 613 THR A N 1
ATOM 4733 C CA . THR A 1 613 ? 33.312 17.844 23.391 1 90.69 613 THR A CA 1
ATOM 4734 C C . THR A 1 613 ? 31.797 17.734 23.281 1 90.69 613 THR A C 1
ATOM 4736 O O . THR A 1 613 ? 31.109 18.75 23.078 1 90.69 613 THR A O 1
ATOM 4739 N N . LEU A 1 614 ? 31.359 16.594 23.453 1 91.88 614 LEU A N 1
ATOM 4740 C CA . LEU A 1 614 ? 29.906 16.359 23.438 1 91.88 614 LEU A CA 1
ATOM 4741 C C . LEU A 1 614 ? 29.219 17.156 24.531 1 91.88 614 LEU A C 1
ATOM 4743 O O . LEU A 1 614 ? 28.203 17.812 24.281 1 91.88 614 LEU A O 1
ATOM 4747 N N . HIS A 1 615 ? 29.812 17.094 25.688 1 92.06 615 HIS A N 1
ATOM 4748 C CA . HIS A 1 615 ? 29.219 17.797 26.812 1 92.06 615 HIS A CA 1
ATOM 4749 C C . HIS A 1 615 ? 29.281 19.297 26.625 1 92.06 615 HIS A C 1
ATOM 4751 O O . HIS A 1 615 ? 28.344 20.031 26.984 1 92.06 615 HIS A O 1
ATOM 4757 N N . GLU A 1 616 ? 30.328 19.719 26.078 1 89.81 616 GLU A N 1
ATOM 4758 C CA . GLU A 1 616 ? 30.516 21.156 25.859 1 89.81 616 GLU A CA 1
ATOM 4759 C C . GLU A 1 616 ? 29.484 21.688 24.859 1 89.81 616 GLU A C 1
ATOM 4761 O O . GLU A 1 616 ? 28.875 22.734 25.094 1 89.81 616 GLU A O 1
ATOM 4766 N N . VAL A 1 617 ? 29.359 20.984 23.781 1 90.38 617 VAL A N 1
ATOM 4767 C CA . VAL A 1 617 ? 28.453 21.438 22.75 1 90.38 617 VAL A CA 1
ATOM 4768 C C . VAL A 1 617 ? 27.016 21.375 23.25 1 90.38 617 VAL A C 1
ATOM 4770 O O . VAL A 1 617 ? 26.188 22.234 22.906 1 90.38 617 VAL A O 1
ATOM 4773 N N . CYS A 1 618 ? 26.703 20.406 24.031 1 92.62 618 CYS A N 1
ATOM 4774 C CA . CYS A 1 618 ? 25.359 20.297 24.594 1 92.62 618 CYS A CA 1
ATOM 4775 C C . CYS A 1 618 ? 25.094 21.422 25.594 1 92.62 618 CYS A C 1
ATOM 4777 O O . CYS A 1 618 ? 23.953 21.875 25.719 1 92.62 618 CYS A O 1
ATOM 4779 N N . ARG A 1 619 ? 26.094 21.812 26.25 1 88.56 619 ARG A N 1
ATOM 4780 C CA . ARG A 1 619 ? 25.969 22.969 27.125 1 88.56 619 ARG A CA 1
ATOM 4781 C C . ARG A 1 619 ? 25.75 24.25 26.328 1 88.56 619 ARG A C 1
ATOM 4783 O O . ARG A 1 619 ? 24.922 25.094 26.703 1 88.56 619 ARG A O 1
ATOM 4790 N N . ASP A 1 620 ? 26.469 24.328 25.281 1 85.75 620 ASP A N 1
ATOM 4791 C CA . ASP A 1 620 ? 26.312 25.484 24.422 1 85.75 620 ASP A CA 1
ATOM 4792 C C . ASP A 1 620 ? 24.922 25.562 23.828 1 85.75 620 ASP A C 1
ATOM 4794 O O . ASP A 1 620 ? 24.359 26.641 23.641 1 85.75 620 ASP A O 1
ATOM 4798 N N . ALA A 1 621 ? 24.422 24.422 23.547 1 88.25 621 ALA A N 1
ATOM 4799 C CA . ALA A 1 621 ? 23.094 24.359 22.969 1 88.25 621 ALA A CA 1
ATOM 4800 C C . ALA A 1 621 ? 22.016 24.375 24.047 1 88.25 621 ALA A C 1
ATOM 4802 O O . ALA A 1 621 ? 20.828 24.234 23.75 1 88.25 621 ALA A O 1
ATOM 4803 N N . GLU A 1 622 ? 22.391 24.469 25.266 1 85.5 622 GLU A N 1
ATOM 4804 C CA . GLU A 1 622 ? 21.484 24.562 26.422 1 85.5 622 GLU A CA 1
ATOM 4805 C C . GLU A 1 622 ? 20.609 23.328 26.531 1 85.5 622 GLU A C 1
ATOM 4807 O O . GLU A 1 622 ? 19.406 23.438 26.781 1 85.5 622 GLU A O 1
ATOM 4812 N N . ILE A 1 623 ? 21.109 22.156 26.172 1 87.88 623 ILE A N 1
ATOM 4813 C CA . ILE A 1 623 ? 20.312 20.938 26.219 1 87.88 623 ILE A CA 1
ATOM 4814 C C . ILE A 1 623 ? 20.938 19.938 27.188 1 87.88 623 ILE A C 1
ATOM 4816 O O . ILE A 1 623 ? 20.297 18.938 27.562 1 87.88 623 ILE A O 1
ATOM 4820 N N . HIS A 1 624 ? 22.141 20.25 27.625 1 89.5 624 HIS A N 1
ATOM 4821 C CA . HIS A 1 624 ? 22.875 19.328 28.484 1 89.5 624 HIS A CA 1
ATOM 4822 C C . HIS A 1 624 ? 22.094 19 29.75 1 89.5 624 HIS A C 1
ATOM 4824 O O . HIS A 1 624 ? 22 17.844 30.141 1 89.5 624 HIS A O 1
ATOM 4830 N N . ASP A 1 625 ? 21.562 19.969 30.312 1 83.25 625 ASP A N 1
ATOM 4831 C CA . ASP A 1 625 ? 20.844 19.766 31.578 1 83.25 625 ASP A CA 1
ATOM 4832 C C . ASP A 1 625 ? 19.609 18.891 31.375 1 83.25 625 ASP A C 1
ATOM 4834 O O . ASP A 1 625 ? 19.281 18.062 32.219 1 83.25 625 ASP A O 1
ATOM 4838 N N . PHE A 1 626 ? 18.969 19.094 30.344 1 84.06 626 PHE A N 1
ATOM 4839 C CA . PHE A 1 626 ? 17.797 18.281 30.031 1 84.06 626 PHE A CA 1
ATOM 4840 C C . PHE A 1 626 ? 18.188 16.828 29.828 1 84.06 626 PHE A C 1
ATOM 4842 O O . PHE A 1 626 ? 17.547 15.922 30.375 1 84.06 626 PHE A O 1
ATOM 4849 N N . ILE A 1 627 ? 19.266 16.625 29.062 1 90.38 627 ILE A N 1
ATOM 4850 C CA . ILE A 1 627 ? 19.719 15.273 28.766 1 90.38 627 ILE A CA 1
ATOM 4851 C C . ILE A 1 627 ? 20.094 14.555 30.062 1 90.38 627 ILE A C 1
ATOM 4853 O O . ILE A 1 627 ? 19.766 13.383 30.25 1 90.38 627 ILE A O 1
ATOM 4857 N N . MET A 1 628 ? 20.734 15.305 30.891 1 84.31 628 MET A N 1
ATOM 4858 C CA . MET A 1 628 ? 21.188 14.727 32.156 1 84.31 628 MET A CA 1
ATOM 4859 C C . MET A 1 628 ? 20 14.438 33.062 1 84.31 628 MET A C 1
ATOM 4861 O O . MET A 1 628 ? 20.094 13.594 33.969 1 84.31 628 MET A O 1
ATOM 4865 N N . SER A 1 629 ? 18.891 15.109 32.781 1 78.44 629 SER A N 1
ATOM 4866 C CA . SER A 1 629 ? 17.703 14.898 33.594 1 78.44 629 SER A CA 1
ATOM 4867 C C . SER A 1 629 ? 16.953 13.641 33.156 1 78.44 629 SER A C 1
ATOM 4869 O O . SER A 1 629 ? 16.125 13.125 33.906 1 78.44 629 SER A O 1
ATOM 4871 N N . LEU A 1 630 ? 17.312 13.18 32.062 1 85.69 630 LEU A N 1
ATOM 4872 C CA . LEU A 1 630 ? 16.688 11.961 31.578 1 85.69 630 LEU A CA 1
ATOM 4873 C C . LEU A 1 630 ? 17.297 10.734 32.25 1 85.69 630 LEU A C 1
ATOM 4875 O O . LEU A 1 630 ? 18.469 10.727 32.594 1 85.69 630 LEU A O 1
ATOM 4879 N N . PRO A 1 631 ? 16.609 9.688 32.406 1 79.5 631 PRO A N 1
ATOM 4880 C CA . PRO A 1 631 ? 17.078 8.5 33.125 1 79.5 631 PRO A CA 1
ATOM 4881 C C . PRO A 1 631 ? 18.328 7.891 32.469 1 79.5 631 PRO A C 1
ATOM 4883 O O . PRO A 1 631 ? 19.234 7.453 33.156 1 79.5 631 PRO A O 1
ATOM 4886 N N . ASP A 1 632 ? 18.344 7.848 31.234 1 87.19 632 ASP A N 1
ATOM 4887 C CA . ASP A 1 632 ? 19.469 7.219 30.547 1 87.19 632 ASP A CA 1
ATOM 4888 C C . ASP A 1 632 ? 20.453 8.266 30.016 1 87.19 632 ASP A C 1
ATOM 4890 O O . ASP A 1 632 ? 21.359 7.941 29.25 1 87.19 632 ASP A O 1
ATOM 4894 N N . GLY A 1 633 ? 20.172 9.477 30.391 1 86.75 633 GLY A N 1
ATOM 4895 C CA . GLY A 1 633 ? 21.062 10.539 29.938 1 86.75 633 GLY A CA 1
ATOM 4896 C C . GLY A 1 633 ? 21.234 10.578 28.438 1 86.75 633 GLY A C 1
ATOM 4897 O O . GLY A 1 633 ? 20.25 10.578 27.688 1 86.75 633 GLY A O 1
ATOM 4898 N N . TYR A 1 634 ? 22.531 10.461 28.062 1 89.5 634 TYR A N 1
ATOM 4899 C CA . TYR A 1 634 ? 22.875 10.531 26.641 1 89.5 634 TYR A CA 1
ATOM 4900 C C . TYR A 1 634 ? 22.484 9.25 25.922 1 89.5 634 TYR A C 1
ATOM 4902 O O . TYR A 1 634 ? 22.391 9.227 24.703 1 89.5 634 TYR A O 1
ATOM 4910 N N . ASN A 1 635 ? 22.219 8.289 26.641 1 87.62 635 ASN A N 1
ATOM 4911 C CA . ASN A 1 635 ? 21.891 7 26.047 1 87.62 635 ASN A CA 1
ATOM 4912 C C . ASN A 1 635 ? 20.375 6.797 25.938 1 87.62 635 ASN A C 1
ATOM 4914 O O . ASN A 1 635 ? 19.922 5.695 25.641 1 87.62 635 ASN A O 1
ATOM 4918 N N . THR A 1 636 ? 19.734 7.898 26.062 1 85.81 636 THR A N 1
ATOM 4919 C CA . THR A 1 636 ? 18.297 7.82 25.938 1 85.81 636 THR A CA 1
ATOM 4920 C C . THR A 1 636 ? 17.891 7.59 24.484 1 85.81 636 THR A C 1
ATOM 4922 O O . THR A 1 636 ? 18.359 8.281 23.578 1 85.81 636 THR A O 1
ATOM 4925 N N . ASN A 1 637 ? 17.078 6.605 24.234 1 83.5 637 ASN A N 1
ATOM 4926 C CA . ASN A 1 637 ? 16.578 6.309 22.891 1 83.5 637 ASN A CA 1
ATOM 4927 C C . ASN A 1 637 ? 15.469 7.266 22.484 1 83.5 637 ASN A C 1
ATOM 4929 O O . ASN A 1 637 ? 14.461 7.387 23.172 1 83.5 637 ASN A O 1
ATOM 4933 N N . VAL A 1 638 ? 15.641 8.062 21.453 1 79.94 638 VAL A N 1
ATOM 4934 C CA . VAL A 1 638 ? 14.695 9.094 21.016 1 79.94 638 VAL A CA 1
ATOM 4935 C C . VAL A 1 638 ? 13.578 8.453 20.203 1 79.94 638 VAL A C 1
ATOM 4937 O O . VAL A 1 638 ? 12.523 9.062 20 1 79.94 638 VAL A O 1
ATOM 4940 N N . GLY A 1 639 ? 13.609 7.227 19.906 1 67.31 639 GLY A N 1
ATOM 4941 C CA . GLY A 1 639 ? 12.57 6.57 19.141 1 67.31 639 GLY A CA 1
ATOM 4942 C C . GLY A 1 639 ? 12.555 6.996 17.672 1 67.31 639 GLY A C 1
ATOM 4943 O O . GLY A 1 639 ? 13.461 7.684 17.219 1 67.31 639 GLY A O 1
ATOM 4944 N N . ASN A 1 640 ? 11.375 6.652 16.984 1 63.97 640 ASN A N 1
ATOM 4945 C CA . ASN A 1 640 ? 11.219 7.012 15.57 1 63.97 640 ASN A CA 1
ATOM 4946 C C . ASN A 1 640 ? 10.891 8.492 15.406 1 63.97 640 ASN A C 1
ATOM 4948 O O . ASN A 1 640 ? 9.953 9 16.016 1 63.97 640 ASN A O 1
ATOM 4952 N N . LYS A 1 641 ? 11.656 9.234 14.68 1 61.62 641 LYS A N 1
ATOM 4953 C CA . LYS A 1 641 ? 11.531 10.648 14.359 1 61.62 641 LYS A CA 1
ATOM 4954 C C . LYS A 1 641 ? 11.523 11.508 15.617 1 61.62 641 LYS A C 1
ATOM 4956 O O . LYS A 1 641 ? 10.984 12.609 15.625 1 61.62 641 LYS A O 1
ATOM 4961 N N . GLY A 1 642 ? 12.125 10.977 16.719 1 62.91 642 GLY A N 1
ATOM 4962 C CA . GLY A 1 642 ? 12.266 11.758 17.938 1 62.91 642 GLY A CA 1
ATOM 4963 C C . GLY A 1 642 ? 10.938 12.055 18.594 1 62.91 642 GLY A C 1
ATOM 4964 O O . GLY A 1 642 ? 10.758 13.133 19.188 1 62.91 642 GLY A O 1
ATOM 4965 N N . VAL A 1 643 ? 10.008 11.188 18.438 1 58.03 643 VAL A N 1
ATOM 4966 C CA . VAL A 1 643 ? 8.641 11.422 18.891 1 58.03 643 VAL A CA 1
ATOM 4967 C C . VAL A 1 643 ? 8.641 11.625 20.406 1 58.03 643 VAL A C 1
ATOM 4969 O O . VAL A 1 643 ? 7.789 12.344 20.938 1 58.03 643 VAL A O 1
ATOM 4972 N N . ALA A 1 644 ? 9.719 11.305 21.016 1 59.88 644 ALA A N 1
ATOM 4973 C CA . ALA A 1 644 ? 9.789 11.344 22.469 1 59.88 644 ALA A CA 1
ATOM 4974 C C . ALA A 1 644 ? 10.188 12.734 22.969 1 59.88 644 ALA A C 1
ATOM 4976 O O . ALA A 1 644 ? 10.078 13.031 24.156 1 59.88 644 ALA A O 1
ATOM 4977 N N . LEU A 1 645 ? 10.602 13.602 22.047 1 75.38 645 LEU A N 1
ATOM 4978 C CA . LEU A 1 645 ? 11.148 14.898 22.422 1 75.38 645 LEU A CA 1
ATOM 4979 C C . LEU A 1 645 ? 10.234 16.031 21.938 1 75.38 645 LEU A C 1
ATOM 4981 O O . LEU A 1 645 ? 9.484 15.859 20.984 1 75.38 645 LEU A O 1
ATOM 4985 N N . SER A 1 646 ? 10.211 17.062 22.75 1 70.19 646 SER A N 1
ATOM 4986 C CA . SER A 1 646 ? 9.469 18.234 22.328 1 70.19 646 SER A CA 1
ATOM 4987 C C . SER A 1 646 ? 10.125 18.922 21.125 1 70.19 646 SER A C 1
ATOM 4989 O O . SER A 1 646 ? 11.281 18.625 20.812 1 70.19 646 SER A O 1
ATOM 4991 N N . GLY A 1 647 ? 9.391 19.734 20.438 1 74 647 GLY A N 1
ATOM 4992 C CA . GLY A 1 647 ? 9.93 20.469 19.297 1 74 647 GLY A CA 1
ATOM 4993 C C . GLY A 1 647 ? 11.172 21.266 19.641 1 74 647 GLY A C 1
ATOM 4994 O O . GLY A 1 647 ? 12.148 21.266 18.891 1 74 647 GLY A O 1
ATOM 4995 N N . GLY A 1 648 ? 11.117 21.922 20.797 1 75.38 648 GLY A N 1
ATOM 4996 C CA . GLY A 1 648 ? 12.258 22.703 21.219 1 75.38 648 GLY A CA 1
ATOM 4997 C C . GLY A 1 648 ? 13.477 21.859 21.562 1 75.38 648 GLY A C 1
ATOM 4998 O O . GLY A 1 648 ? 14.609 22.25 21.266 1 75.38 648 GLY A O 1
ATOM 4999 N N . GLN A 1 649 ? 13.203 20.75 22.219 1 80.44 649 GLN A N 1
ATOM 5000 C CA . GLN A 1 649 ? 14.289 19.844 22.547 1 80.44 649 GLN A CA 1
ATOM 5001 C C . GLN A 1 649 ? 14.93 19.266 21.297 1 80.44 649 GLN A C 1
ATOM 5003 O O . GLN A 1 649 ? 16.156 19.156 21.203 1 80.44 649 GLN A O 1
ATOM 5008 N N . LYS A 1 650 ? 14.133 18.953 20.344 1 86.12 650 LYS A N 1
ATOM 5009 C CA . LYS A 1 650 ? 14.656 18.438 19.078 1 86.12 650 LYS A CA 1
ATOM 5010 C C . LYS A 1 650 ? 15.531 19.469 18.391 1 86.12 650 LYS A C 1
ATOM 5012 O O . LYS A 1 650 ? 16.562 19.125 17.812 1 86.12 650 LYS A O 1
ATOM 5017 N N . GLN A 1 651 ? 15.055 20.641 18.516 1 83.94 651 GLN A N 1
ATOM 5018 C CA . GLN A 1 651 ? 15.805 21.719 17.875 1 83.94 651 GLN A CA 1
ATOM 5019 C C . GLN A 1 651 ? 17.156 21.922 18.547 1 83.94 651 GLN A C 1
ATOM 5021 O O . GLN A 1 651 ? 18.172 22.125 17.859 1 83.94 651 GLN A O 1
ATOM 5026 N N . ARG A 1 652 ? 17.188 21.906 19.828 1 85.75 652 ARG A N 1
ATOM 5027 C CA . ARG A 1 652 ? 18.422 22.094 20.562 1 85.75 652 ARG A CA 1
ATOM 5028 C C . ARG A 1 652 ? 19.391 20.938 20.328 1 85.75 652 ARG A C 1
ATOM 5030 O O . ARG A 1 652 ? 20.609 21.125 20.297 1 85.75 652 ARG A O 1
ATOM 5037 N N . ILE A 1 653 ? 18.828 19.797 20.188 1 88.69 653 ILE A N 1
ATOM 5038 C CA . ILE A 1 653 ? 19.656 18.641 19.859 1 88.69 653 ILE A CA 1
ATOM 5039 C C . ILE A 1 653 ? 20.25 18.812 18.453 1 88.69 653 ILE A C 1
ATOM 5041 O O . ILE A 1 653 ? 21.406 18.484 18.219 1 88.69 653 ILE A O 1
ATOM 5045 N N . SER A 1 654 ? 19.453 19.328 17.578 1 87.38 654 SER A N 1
ATOM 5046 C CA . SER A 1 654 ? 19.922 19.578 16.219 1 87.38 654 SER A CA 1
ATOM 5047 C C . SER A 1 654 ? 21.031 20.625 16.203 1 87.38 654 SER A C 1
ATOM 5049 O O . SER A 1 654 ? 21.969 20.547 15.406 1 87.38 654 SER A O 1
ATOM 5051 N N . ILE A 1 655 ? 20.859 21.578 17.094 1 86.25 655 ILE A N 1
ATOM 5052 C CA . ILE A 1 655 ? 21.891 22.594 17.219 1 86.25 655 ILE A CA 1
ATOM 5053 C C . ILE A 1 655 ? 23.188 21.969 17.75 1 86.25 655 ILE A C 1
ATOM 5055 O O . ILE A 1 655 ? 24.266 22.266 17.25 1 86.25 655 ILE A O 1
ATOM 5059 N N . ALA A 1 656 ? 23.047 21.141 18.734 1 89.75 656 ALA A N 1
ATOM 5060 C CA . ALA A 1 656 ? 24.203 20.453 19.281 1 89.75 656 ALA A CA 1
ATOM 5061 C C . ALA A 1 656 ? 24.891 19.625 18.203 1 89.75 656 ALA A C 1
ATOM 5063 O O . ALA A 1 656 ? 26.125 19.578 18.141 1 89.75 656 ALA A O 1
ATOM 5064 N N . ARG A 1 657 ? 24.141 19 17.453 1 89.19 657 ARG A N 1
ATOM 5065 C CA . ARG A 1 657 ? 24.656 18.203 16.359 1 89.19 657 ARG A CA 1
ATOM 5066 C C . ARG A 1 657 ? 25.422 19.062 15.359 1 89.19 657 ARG A C 1
ATOM 5068 O O . ARG A 1 657 ? 26.469 18.656 14.852 1 89.19 657 ARG A O 1
ATOM 5075 N N . ALA A 1 658 ? 24.891 20.172 15.102 1 87.44 658 ALA A N 1
ATOM 5076 C CA . ALA A 1 658 ? 25.547 21.078 14.172 1 87.44 658 ALA A CA 1
ATOM 5077 C C . ALA A 1 658 ? 26.859 21.609 14.766 1 87.44 658 ALA A C 1
ATOM 5079 O O . ALA A 1 658 ? 27.844 21.766 14.047 1 87.44 658 ALA A O 1
ATOM 5080 N N . LEU A 1 659 ? 26.922 21.828 16.031 1 88.38 659 LEU A N 1
ATOM 5081 C CA . LEU A 1 659 ? 28.047 22.484 16.688 1 88.38 659 LEU A CA 1
ATOM 5082 C C . LEU A 1 659 ? 29.188 21.484 16.891 1 88.38 659 LEU A C 1
ATOM 5084 O O . LEU A 1 659 ? 30.359 21.875 16.891 1 88.38 659 LEU A O 1
ATOM 5088 N N . ILE A 1 660 ? 28.828 20.297 17.094 1 89.31 660 ILE A N 1
ATOM 5089 C CA . ILE A 1 660 ? 29.859 19.312 17.391 1 89.31 660 ILE A CA 1
ATOM 5090 C C . ILE A 1 660 ? 30.797 19.172 16.188 1 89.31 660 ILE A C 1
ATOM 5092 O O . ILE A 1 660 ? 31.953 18.781 16.344 1 89.31 660 ILE A O 1
ATOM 5096 N N . ARG A 1 661 ? 30.375 19.484 15.086 1 86.94 661 ARG A N 1
ATOM 5097 C CA . ARG A 1 661 ? 31.172 19.406 13.867 1 86.94 661 ARG A CA 1
ATOM 5098 C C . ARG A 1 661 ? 32.125 20.594 13.758 1 86.94 661 ARG A C 1
ATOM 5100 O O . ARG A 1 661 ? 33.031 20.594 12.914 1 86.94 661 ARG A O 1
ATOM 5107 N N . ASN A 1 662 ? 31.922 21.547 14.648 1 85.06 662 ASN A N 1
ATOM 5108 C CA . ASN A 1 662 ? 32.719 22.766 14.641 1 85.06 662 ASN A CA 1
ATOM 5109 C C . ASN A 1 662 ? 32.75 23.406 13.25 1 85.06 662 ASN A C 1
ATOM 5111 O O . ASN A 1 662 ? 33.844 23.594 12.672 1 85.06 662 ASN A O 1
ATOM 5115 N N . PRO A 1 663 ? 31.641 23.75 12.773 1 89.19 663 PRO A N 1
ATOM 5116 C CA . PRO A 1 663 ? 31.547 24.328 11.43 1 89.19 663 PRO A CA 1
ATOM 5117 C C . PRO A 1 663 ? 32.156 25.734 11.359 1 89.19 663 PRO A C 1
ATOM 5119 O O . PRO A 1 663 ? 32.219 26.438 12.367 1 89.19 663 PRO A O 1
ATOM 5122 N N . LYS A 1 664 ? 32.562 26.062 10.18 1 91.25 664 LYS A N 1
ATOM 5123 C CA . LYS A 1 664 ? 33.062 27.422 9.922 1 91.25 664 LYS A CA 1
ATOM 5124 C C . LYS A 1 664 ? 31.938 28.344 9.492 1 91.25 664 LYS A C 1
ATOM 5126 O O . LYS A 1 664 ? 32 29.562 9.688 1 91.25 664 LYS A O 1
ATOM 5131 N N . ILE A 1 665 ? 30.969 27.688 8.922 1 92.12 665 ILE A N 1
ATOM 5132 C CA . ILE A 1 665 ? 29.766 28.406 8.539 1 92.12 665 ILE A CA 1
ATOM 5133 C C . ILE A 1 665 ? 28.531 27.719 9.156 1 92.12 665 ILE A C 1
ATOM 5135 O O . ILE A 1 665 ? 28.328 26.516 8.977 1 92.12 665 ILE A O 1
ATOM 5139 N N . LEU A 1 666 ? 27.812 28.438 9.914 1 91.75 666 LEU A N 1
ATOM 5140 C CA . LEU A 1 666 ? 26.609 27.906 10.547 1 91.75 666 LEU A CA 1
ATOM 5141 C C . LEU A 1 666 ? 25.359 28.516 9.93 1 91.75 666 LEU A C 1
ATOM 5143 O O . LEU A 1 666 ? 25.203 29.734 9.906 1 91.75 666 LEU A O 1
ATOM 5147 N N . LEU A 1 667 ? 24.547 27.688 9.344 1 91.81 667 LEU A N 1
ATOM 5148 C CA . LEU A 1 667 ? 23.297 28.109 8.742 1 91.81 667 LEU A CA 1
ATOM 5149 C C . LEU A 1 667 ? 22.109 27.734 9.625 1 91.81 667 LEU A C 1
ATOM 5151 O O . LEU A 1 667 ? 21.984 26.578 10.039 1 91.81 667 LEU A O 1
ATOM 5155 N N . LEU A 1 668 ? 21.266 28.719 9.961 1 88.5 668 LEU A N 1
ATOM 5156 C CA . LEU A 1 668 ? 20.078 28.484 10.766 1 88.5 668 LEU A CA 1
ATOM 5157 C C . LEU A 1 668 ? 18.812 28.875 9.992 1 88.5 668 LEU A C 1
ATOM 5159 O O . LEU A 1 668 ? 18.625 30.031 9.648 1 88.5 668 LEU A O 1
ATOM 5163 N N . ASP A 1 669 ? 17.922 27.922 9.68 1 85.81 669 ASP A N 1
ATOM 5164 C CA . ASP A 1 669 ? 16.703 28.156 8.914 1 85.81 669 ASP A CA 1
ATOM 5165 C C . ASP A 1 669 ? 15.477 28.141 9.82 1 85.81 669 ASP A C 1
ATOM 5167 O O . ASP A 1 669 ? 14.891 27.078 10.055 1 85.81 669 ASP A O 1
ATOM 5171 N N . GLU A 1 670 ? 14.867 29.297 10.109 1 72.5 670 GLU A N 1
ATOM 5172 C CA . GLU A 1 670 ? 13.672 29.5 10.922 1 72.5 670 GLU A CA 1
ATOM 5173 C C . GLU A 1 670 ? 13.625 28.547 12.102 1 72.5 670 GLU A C 1
ATOM 5175 O O . GLU A 1 670 ? 12.594 27.922 12.359 1 72.5 670 GLU A O 1
ATOM 5180 N N . ALA A 1 671 ? 14.578 28.391 12.906 1 62.44 671 ALA A N 1
ATOM 5181 C CA . ALA A 1 671 ? 14.75 27.359 13.93 1 62.44 671 ALA A CA 1
ATOM 5182 C C . ALA A 1 671 ? 13.914 27.688 15.164 1 62.44 671 ALA A C 1
ATOM 5184 O O . ALA A 1 671 ? 13.727 26.828 16.031 1 62.44 671 ALA A O 1
ATOM 5185 N N . THR A 1 672 ? 13.25 28.875 15.203 1 61.03 672 THR A N 1
ATOM 5186 C CA . THR A 1 672 ? 12.555 29.25 16.438 1 61.03 672 THR A CA 1
ATOM 5187 C C . THR A 1 672 ? 11.07 29.469 16.172 1 61.03 672 THR A C 1
ATOM 5189 O O . THR A 1 672 ? 10.328 29.859 17.078 1 61.03 672 THR A O 1
ATOM 5192 N N . SER A 1 673 ? 10.555 29.25 14.992 1 55.59 673 SER A N 1
ATOM 5193 C CA . SER A 1 673 ? 9.195 29.656 14.648 1 55.59 673 SER A CA 1
ATOM 5194 C C . SER A 1 673 ? 8.156 28.828 15.414 1 55.59 673 SER A C 1
ATOM 5196 O O . SER A 1 673 ? 7.094 29.344 15.766 1 55.59 673 SER A O 1
ATOM 5198 N N . SER A 1 674 ? 8.406 27.625 15.68 1 54.25 674 SER A N 1
ATOM 5199 C CA . SER A 1 674 ? 7.375 26.781 16.281 1 54.25 674 SER A CA 1
ATOM 5200 C C . SER A 1 674 ? 7.637 26.562 17.766 1 54.25 674 SER A C 1
ATOM 5202 O O . SER A 1 674 ? 6.965 25.734 18.406 1 54.25 674 SER A O 1
ATOM 5204 N N . LEU A 1 675 ? 8.484 27.453 18.266 1 60.62 675 LEU A N 1
ATOM 5205 C CA . LEU A 1 675 ? 8.898 27.203 19.641 1 60.62 675 LEU A CA 1
ATOM 5206 C C . LEU A 1 675 ? 8.172 28.125 20.609 1 60.62 675 LEU A C 1
ATOM 5208 O O . LEU A 1 675 ? 7.773 29.234 20.25 1 60.62 675 LEU A O 1
ATOM 5212 N N . ASP A 1 676 ? 7.922 27.641 21.812 1 56.78 676 ASP A N 1
ATOM 5213 C CA . ASP A 1 676 ? 7.41 28.469 22.891 1 56.78 676 ASP A CA 1
ATOM 5214 C C . ASP A 1 676 ? 8.453 29.5 23.344 1 56.78 676 ASP A C 1
ATOM 5216 O O . ASP A 1 676 ? 9.641 29.359 23.031 1 56.78 676 ASP A O 1
ATOM 5220 N N . SER A 1 677 ? 7.984 30.516 24.016 1 57.53 677 SER A N 1
ATOM 5221 C CA . SER A 1 677 ? 8.812 31.641 24.391 1 57.53 677 SER A CA 1
ATOM 5222 C C . SER A 1 677 ? 10.008 31.203 25.234 1 57.53 677 SER A C 1
ATOM 5224 O O . SER A 1 677 ? 11.117 31.734 25.062 1 57.53 677 SER A O 1
ATOM 5226 N N . GLU A 1 678 ? 9.781 30.281 26.047 1 61.41 678 GLU A N 1
ATOM 5227 C CA . GLU A 1 678 ? 10.883 29.812 26.875 1 61.41 678 GLU A CA 1
ATOM 5228 C C . GLU A 1 678 ? 11.93 29.062 26.062 1 61.41 678 GLU A C 1
ATOM 5230 O O . GLU A 1 678 ? 13.125 29.297 26.203 1 61.41 678 GLU A O 1
ATOM 5235 N N . SER A 1 679 ? 11.398 28.172 25.328 1 70.38 679 SER A N 1
ATOM 5236 C CA . SER A 1 679 ? 12.297 27.422 24.453 1 70.38 679 SER A CA 1
ATOM 5237 C C . SER A 1 679 ? 13.023 28.344 23.484 1 70.38 679 SER A C 1
ATOM 5239 O O . SER A 1 679 ? 14.195 28.109 23.156 1 70.38 679 SER A O 1
ATOM 5241 N N . GLU A 1 680 ? 12.305 29.359 23.156 1 72.88 680 GLU A N 1
ATOM 5242 C CA . GLU A 1 680 ? 12.891 30.328 22.234 1 72.88 680 GLU A CA 1
ATOM 5243 C C . GLU A 1 680 ? 14.094 31.031 22.844 1 72.88 680 GLU A C 1
ATOM 5245 O O . GLU A 1 680 ? 15.109 31.25 22.172 1 72.88 680 GLU A O 1
ATOM 5250 N N . LYS A 1 681 ? 13.914 31.422 24.078 1 72.5 681 LYS A N 1
ATOM 5251 C CA . LYS A 1 681 ? 15.008 32.094 24.766 1 72.5 681 LYS A CA 1
ATOM 5252 C C . LYS A 1 681 ? 16.234 31.203 24.875 1 72.5 681 LYS A C 1
ATOM 5254 O O . LYS A 1 681 ? 17.359 31.672 24.688 1 72.5 681 LYS A O 1
ATOM 5259 N N . LEU A 1 682 ? 15.977 29.969 25.156 1 77.12 682 LEU A N 1
ATOM 5260 C CA . LEU A 1 682 ? 17.062 29.016 25.297 1 77.12 682 LEU A CA 1
ATOM 5261 C C . LEU A 1 682 ? 17.766 28.797 23.953 1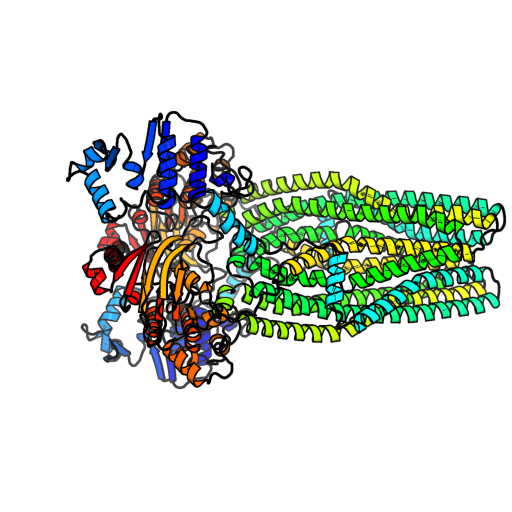 77.12 682 LEU A C 1
ATOM 5263 O O . LEU A 1 682 ? 19 28.75 23.891 1 77.12 682 LEU A O 1
ATOM 5267 N N . VAL A 1 683 ? 16.969 28.734 22.984 1 78.5 683 VAL A N 1
ATOM 5268 C CA . VAL A 1 683 ? 17.516 28.5 21.656 1 78.5 683 VAL A CA 1
ATOM 5269 C C . VAL A 1 683 ? 18.266 29.75 21.188 1 78.5 683 VAL A C 1
ATOM 5271 O O . VAL A 1 683 ? 19.312 29.641 20.547 1 78.5 683 VAL A O 1
ATOM 5274 N N . GLN A 1 684 ? 17.75 30.844 21.562 1 77.31 684 GLN A N 1
ATOM 5275 C CA . GLN A 1 684 ? 18.422 32.094 21.219 1 77.31 684 GLN A CA 1
ATOM 5276 C C . GLN A 1 684 ? 19.781 32.219 21.922 1 77.31 684 GLN A C 1
ATOM 5278 O O . GLN A 1 684 ? 20.766 32.656 21.312 1 77.31 684 GLN A O 1
ATOM 5283 N N . ALA A 1 685 ? 19.766 31.875 23.109 1 77.94 685 ALA A N 1
ATOM 5284 C CA . ALA A 1 685 ? 21.016 31.875 23.859 1 77.94 685 ALA A CA 1
ATOM 5285 C C . ALA A 1 685 ? 22.031 30.922 23.234 1 77.94 685 ALA A C 1
ATOM 5287 O O . ALA A 1 685 ? 23.234 31.234 23.172 1 77.94 685 ALA A O 1
ATOM 5288 N N . ALA A 1 686 ? 21.562 29.844 22.844 1 80.19 686 ALA A N 1
ATOM 5289 C CA . ALA A 1 686 ? 22.422 28.859 22.188 1 80.19 686 ALA A CA 1
ATOM 5290 C C . ALA A 1 686 ? 23.016 29.422 20.906 1 80.19 686 ALA A C 1
ATOM 5292 O O . ALA A 1 686 ? 24.188 29.188 20.594 1 80.19 686 ALA A O 1
ATOM 5293 N N . PHE A 1 687 ? 22.266 30.172 20.219 1 79.62 687 PHE A N 1
ATOM 5294 C CA . PHE A 1 687 ? 22.719 30.781 18.969 1 79.62 687 PHE A CA 1
ATOM 5295 C C . PHE A 1 687 ? 23.828 31.797 19.25 1 79.62 687 PHE A C 1
ATOM 5297 O O . PHE A 1 687 ? 24.812 31.859 18.5 1 79.62 687 PHE A O 1
ATOM 5304 N N . GLU A 1 688 ? 23.641 32.562 20.25 1 77.31 688 GLU A N 1
ATOM 5305 C CA . GLU A 1 688 ? 24.609 33.625 20.578 1 77.31 688 GLU A CA 1
ATOM 5306 C C . GLU A 1 688 ? 25.953 33.031 20.969 1 77.31 688 GLU A C 1
ATOM 5308 O O . GLU A 1 688 ? 27.016 33.531 20.594 1 77.31 688 GLU A O 1
ATOM 5313 N N . ARG A 1 689 ? 25.844 31.938 21.672 1 78.38 689 ARG A N 1
ATOM 5314 C CA . ARG A 1 689 ? 27.078 31.266 22.078 1 78.38 689 ARG A CA 1
ATOM 5315 C C . ARG A 1 689 ? 27.766 30.625 20.875 1 78.38 689 ARG A C 1
ATOM 5317 O O . ARG A 1 689 ? 28.984 30.562 20.812 1 78.38 689 ARG A O 1
ATOM 5324 N N . ALA A 1 690 ? 26.906 30.125 20.016 1 78.62 690 ALA A N 1
ATOM 5325 C CA . ALA A 1 690 ? 27.422 29.391 18.844 1 78.62 690 ALA A CA 1
ATOM 5326 C C . ALA A 1 690 ? 28 30.359 17.828 1 78.62 690 ALA A C 1
ATOM 5328 O O . ALA A 1 690 ? 28.797 29.953 16.969 1 78.62 690 ALA A O 1
ATOM 5329 N N . ALA A 1 691 ? 27.688 31.609 17.875 1 79.88 691 ALA A N 1
ATOM 5330 C CA . ALA A 1 691 ? 28.062 32.594 16.859 1 79.88 691 ALA A CA 1
ATOM 5331 C C . ALA A 1 691 ? 29.547 32.938 16.969 1 79.88 691 ALA A C 1
ATOM 5333 O O . ALA A 1 691 ? 30.141 33.406 15.992 1 79.88 691 ALA A O 1
ATOM 5334 N N . THR A 1 692 ? 30.156 32.688 18.062 1 79.06 692 THR A N 1
ATOM 5335 C CA . THR A 1 692 ? 31.531 33.125 18.266 1 79.06 692 THR A CA 1
ATOM 5336 C C . THR A 1 692 ? 32.5 32.312 17.406 1 79.06 692 THR A C 1
ATOM 5338 O O . THR A 1 692 ? 32.469 31.094 17.406 1 79.06 692 THR A O 1
ATOM 5341 N N . GLY A 1 693 ? 33.281 33.031 16.547 1 81.19 693 GLY A N 1
ATOM 5342 C CA . GLY A 1 693 ? 34.406 32.406 15.812 1 81.19 693 GLY A CA 1
ATOM 5343 C C . GLY A 1 693 ? 33.969 31.812 14.484 1 81.19 693 GLY A C 1
ATOM 5344 O O . GLY A 1 693 ? 34.656 30.953 13.93 1 81.19 693 GLY A O 1
ATOM 5345 N N . ARG A 1 694 ? 32.812 32.031 14.086 1 90.12 694 ARG A N 1
ATOM 5346 C CA . ARG A 1 694 ? 32.312 31.469 12.828 1 90.12 694 ARG A CA 1
ATOM 5347 C C . ARG A 1 694 ? 31.375 32.438 12.133 1 90.12 694 ARG A C 1
ATOM 5349 O O . ARG A 1 694 ? 30.875 33.375 12.742 1 90.12 694 ARG A O 1
ATOM 5356 N N . THR A 1 695 ? 31.188 32.281 10.828 1 92.94 695 THR A N 1
ATOM 5357 C CA . THR A 1 695 ? 30.203 33.031 10.07 1 92.94 695 THR A CA 1
ATOM 5358 C C . THR A 1 695 ? 28.812 32.406 10.211 1 92.94 695 THR A C 1
ATOM 5360 O O . THR A 1 695 ? 28.656 31.203 10.031 1 92.94 695 THR A O 1
ATOM 5363 N N . MET A 1 696 ? 27.906 33.125 10.641 1 92.38 696 MET A N 1
ATOM 5364 C CA . MET A 1 696 ? 26.562 32.594 10.898 1 92.38 696 MET A CA 1
ATOM 5365 C C . MET A 1 696 ? 25.531 33.281 10.016 1 92.38 696 MET A C 1
ATOM 5367 O O . MET A 1 696 ? 25.547 34.5 9.891 1 92.38 696 MET A O 1
ATOM 5371 N N . VAL A 1 697 ? 24.75 32.5 9.305 1 92.38 697 VAL A N 1
ATOM 5372 C CA . VAL A 1 697 ? 23.641 33.031 8.5 1 92.38 697 VAL A CA 1
ATOM 5373 C C . VAL A 1 697 ? 22.328 32.5 9.062 1 92.38 697 VAL A C 1
ATOM 5375 O O . VAL A 1 697 ? 22.078 31.297 9.094 1 92.38 697 VAL A O 1
ATOM 5378 N N . VAL A 1 698 ? 21.469 33.375 9.5 1 89.94 698 VAL A N 1
ATOM 5379 C CA . VAL A 1 698 ? 20.234 32.969 10.18 1 89.94 698 VAL A CA 1
ATOM 5380 C C . VAL A 1 698 ? 19.031 33.531 9.43 1 89.94 698 VAL A C 1
ATOM 5382 O O . VAL A 1 698 ? 19 34.719 9.086 1 89.94 698 VAL A O 1
ATOM 5385 N N . VAL A 1 699 ? 18.156 32.656 9.055 1 88 699 VAL A N 1
ATOM 5386 C CA . VAL A 1 699 ? 16.859 33.062 8.539 1 88 699 VAL A CA 1
ATOM 5387 C C . VAL A 1 699 ? 15.883 33.25 9.703 1 88 699 VAL A C 1
ATOM 5389 O O . VAL A 1 699 ? 15.562 32.281 10.414 1 88 699 VAL A O 1
ATOM 5392 N N . ALA A 1 700 ? 15.516 34.469 10 1 76.38 700 ALA A N 1
ATOM 5393 C CA . ALA A 1 700 ? 14.711 34.719 11.195 1 76.38 700 ALA A CA 1
ATOM 5394 C C . ALA A 1 700 ? 13.383 35.375 10.828 1 76.38 700 ALA A C 1
ATOM 5396 O O . ALA A 1 700 ? 13.305 36.156 9.875 1 76.38 700 ALA A O 1
ATOM 5397 N N . HIS A 1 701 ? 12.492 35 11.523 1 64.56 701 HIS A N 1
ATOM 5398 C CA . HIS A 1 701 ? 11.188 35.656 11.445 1 64.56 701 HIS A CA 1
ATOM 5399 C C . HIS A 1 701 ? 10.906 36.5 12.695 1 64.56 701 HIS A C 1
ATOM 5401 O O . HIS A 1 701 ? 10.055 37.375 12.68 1 64.56 701 HIS A O 1
ATOM 5407 N N . ARG A 1 702 ? 11.703 36.125 13.672 1 66.12 702 ARG A N 1
ATOM 5408 C CA . ARG A 1 702 ? 11.469 36.812 14.945 1 66.12 702 ARG A CA 1
ATOM 5409 C C . ARG A 1 702 ? 12.492 37.938 15.172 1 66.12 702 ARG A C 1
ATOM 5411 O O . ARG A 1 702 ? 13.672 37.781 14.859 1 66.12 702 ARG A O 1
ATOM 5418 N N . LEU A 1 703 ? 12.055 39 15.773 1 68.44 703 LEU A N 1
ATOM 5419 C CA . LEU A 1 703 ? 12.852 40.188 15.977 1 68.44 703 LEU A CA 1
ATOM 5420 C C . LEU A 1 703 ? 13.969 39.938 16.984 1 68.44 703 LEU A C 1
ATOM 5422 O O . LEU A 1 703 ? 15.07 40.469 16.844 1 68.44 703 LEU A O 1
ATOM 5426 N N . ALA A 1 704 ? 13.711 39.125 17.953 1 68.69 704 ALA A N 1
ATOM 5427 C CA . ALA A 1 704 ? 14.688 38.875 19.016 1 68.69 704 ALA A CA 1
ATOM 5428 C C . ALA A 1 704 ? 15.969 38.281 18.453 1 68.69 704 ALA A C 1
ATOM 5430 O O . ALA A 1 704 ? 17.062 38.562 18.922 1 68.69 704 ALA A O 1
ATOM 5431 N N . THR A 1 705 ? 15.836 37.531 17.516 1 73.31 705 THR A N 1
ATOM 5432 C CA . THR A 1 705 ? 16.984 36.844 16.906 1 73.31 705 THR A CA 1
ATOM 5433 C C . THR A 1 705 ? 17.734 37.781 15.977 1 73.31 705 THR A C 1
ATOM 5435 O O . THR A 1 705 ? 18.969 37.719 15.898 1 73.31 705 THR A O 1
ATOM 5438 N N . VAL A 1 706 ? 17.094 38.719 15.438 1 78.62 706 VAL A N 1
ATOM 5439 C CA . VAL A 1 706 ? 17.656 39.594 14.414 1 78.62 706 VAL A CA 1
ATOM 5440 C C . VAL A 1 706 ? 18.375 40.75 15.078 1 78.62 706 VAL A C 1
ATOM 5442 O O . VAL A 1 706 ? 19.312 41.344 14.508 1 78.62 706 VAL A O 1
ATOM 5445 N N . GLN A 1 707 ? 17.984 41.125 16.281 1 80.5 707 GLN A N 1
ATOM 5446 C CA . GLN A 1 707 ? 18.5 42.312 16.953 1 80.5 707 GLN A CA 1
ATOM 5447 C C . GLN A 1 707 ? 20 42.188 17.219 1 80.5 707 GLN A C 1
ATOM 5449 O O . GLN A 1 707 ? 20.719 43.188 17.203 1 80.5 707 GLN A O 1
ATOM 5454 N N . ASN A 1 708 ? 20.516 41.031 17.438 1 78.56 708 ASN A N 1
ATOM 5455 C CA . ASN A 1 708 ? 21.922 40.844 17.781 1 78.56 708 ASN A CA 1
ATOM 5456 C C . ASN A 1 708 ? 22.766 40.562 16.547 1 78.56 708 ASN A C 1
ATOM 5458 O O . ASN A 1 708 ? 23.969 40.312 16.656 1 78.56 708 ASN A O 1
ATOM 5462 N N . ALA A 1 709 ? 22.219 40.656 15.414 1 88.5 709 ALA A N 1
ATOM 5463 C CA . ALA A 1 709 ? 22.953 40.375 14.188 1 88.5 709 ALA A CA 1
ATOM 5464 C C . ALA A 1 709 ? 23.875 41.562 13.828 1 88.5 709 ALA A C 1
ATOM 5466 O O . ALA A 1 709 ? 23.547 42.719 14.109 1 88.5 709 ALA A O 1
ATOM 5467 N N . ASP A 1 710 ? 25.031 41.312 13.258 1 89.19 710 ASP A N 1
ATOM 5468 C CA . ASP A 1 710 ? 25.953 42.344 12.797 1 89.19 710 ASP A CA 1
ATOM 5469 C C . ASP A 1 710 ? 25.422 43.031 11.547 1 89.19 710 ASP A C 1
ATOM 5471 O O . ASP A 1 710 ? 25.625 44.219 11.359 1 89.19 710 ASP A O 1
ATOM 5475 N N . VAL A 1 711 ? 24.812 42.219 10.742 1 92.88 711 VAL A N 1
ATOM 5476 C CA . VAL A 1 711 ? 24.25 42.75 9.508 1 92.88 711 VAL A CA 1
ATOM 5477 C C . VAL A 1 711 ? 22.906 42.094 9.227 1 92.88 711 VAL A C 1
ATOM 5479 O O . VAL A 1 711 ? 22.75 40.906 9.438 1 92.88 711 VAL A O 1
ATOM 5482 N N . ILE A 1 712 ? 21.969 42.875 8.867 1 93.25 712 ILE A N 1
ATOM 5483 C CA . ILE A 1 712 ? 20.625 42.406 8.547 1 93.25 712 ILE A CA 1
ATOM 5484 C C . ILE A 1 712 ? 20.328 42.656 7.078 1 93.25 712 ILE A C 1
ATOM 5486 O O . ILE A 1 712 ? 20.5 43.781 6.594 1 93.25 712 ILE A O 1
ATOM 5490 N N . PHE A 1 713 ? 19.984 41.656 6.391 1 93.38 713 PHE A N 1
ATOM 5491 C CA . PHE A 1 713 ? 19.547 41.781 5 1 93.38 713 PHE A CA 1
ATOM 5492 C C . PHE A 1 713 ? 18.031 41.625 4.895 1 93.38 713 PHE A C 1
ATOM 5494 O O . PHE A 1 713 ? 17.469 40.594 5.219 1 93.38 713 PHE A O 1
ATOM 5501 N N . VAL A 1 714 ? 17.359 42.656 4.488 1 91 714 VAL A N 1
ATOM 5502 C CA . VAL A 1 714 ? 15.922 42.594 4.266 1 91 714 VAL A CA 1
ATOM 5503 C C . VAL A 1 714 ? 15.633 42.219 2.816 1 91 714 VAL A C 1
ATOM 5505 O O . VAL A 1 714 ? 15.977 42.969 1.891 1 91 714 VAL A O 1
ATOM 5508 N N . LEU A 1 715 ? 15.078 41.031 2.748 1 89.5 715 LEU A N 1
ATOM 5509 C CA . LEU A 1 715 ? 14.828 40.469 1.419 1 89.5 715 LEU A CA 1
ATOM 5510 C C . LEU A 1 715 ? 13.391 40.75 0.979 1 89.5 715 LEU A C 1
ATOM 5512 O O . LEU A 1 715 ? 12.477 40.781 1.806 1 89.5 715 LEU A O 1
ATOM 5516 N N . GLY A 1 716 ? 13.258 41 -0.341 1 83.06 716 GLY A N 1
ATOM 5517 C CA . GLY A 1 716 ? 11.961 41.219 -0.957 1 83.06 716 GLY A CA 1
ATOM 5518 C C . GLY A 1 716 ? 12.008 41.188 -2.473 1 83.06 716 GLY A C 1
ATOM 5519 O O . GLY A 1 716 ? 12.969 41.688 -3.078 1 83.06 716 GLY A O 1
ATOM 5520 N N . GLU A 1 717 ? 11.016 40.594 -3.029 1 76.38 717 GLU A N 1
ATOM 5521 C CA . GLU A 1 717 ? 10.852 40.562 -4.48 1 76.38 717 GLU A CA 1
ATOM 5522 C C . GLU A 1 717 ? 12.102 40.031 -5.168 1 76.38 717 GLU A C 1
ATOM 5524 O O . GLU A 1 717 ? 12.57 40.594 -6.156 1 76.38 717 GLU A O 1
ATOM 5529 N N . GLY A 1 718 ? 12.773 39.156 -4.559 1 82 718 GLY A N 1
ATOM 5530 C CA . GLY A 1 718 ? 13.898 38.438 -5.164 1 82 718 GLY A CA 1
ATOM 5531 C C . GLY A 1 718 ? 15.211 39.188 -5.043 1 82 718 GLY A C 1
ATOM 5532 O O . GLY A 1 718 ? 16.219 38.781 -5.617 1 82 718 GLY A O 1
ATOM 5533 N N . ARG A 1 719 ? 15.203 40.406 -4.441 1 88.12 719 ARG A N 1
ATOM 5534 C CA . ARG A 1 719 ? 16.406 41.188 -4.25 1 88.12 719 ARG A CA 1
ATOM 5535 C C . ARG A 1 719 ? 16.516 41.688 -2.811 1 88.12 719 ARG A C 1
ATOM 5537 O O . ARG A 1 719 ? 15.633 41.438 -1.993 1 88.12 719 ARG A O 1
ATOM 5544 N N . VAL A 1 720 ? 17.672 42.281 -2.482 1 92.56 720 VAL A N 1
ATOM 5545 C CA . VAL A 1 720 ? 17.875 42.875 -1.163 1 92.56 720 VAL A CA 1
ATOM 5546 C C . VAL A 1 720 ? 17.328 44.312 -1.151 1 92.56 720 VAL A C 1
ATOM 5548 O O . VAL A 1 720 ? 17.734 45.156 -1.964 1 92.56 720 VAL A O 1
ATOM 5551 N N . LEU A 1 721 ? 16.484 44.594 -0.262 1 89.19 721 LEU A N 1
ATOM 5552 C CA . LEU A 1 721 ? 15.836 45.906 -0.18 1 89.19 721 LEU A CA 1
ATOM 5553 C C . LEU A 1 721 ? 16.625 46.844 0.719 1 89.19 721 LEU A C 1
ATOM 5555 O O . LEU A 1 721 ? 16.781 48.031 0.396 1 89.19 721 LEU A O 1
ATOM 5559 N N . GLU A 1 722 ? 16.938 46.344 1.896 1 91.62 722 GLU A N 1
ATOM 5560 C CA . GLU A 1 722 ? 17.672 47.125 2.879 1 91.62 722 GLU A CA 1
ATOM 5561 C C . GLU A 1 722 ? 18.797 46.312 3.51 1 91.62 722 GLU A C 1
ATOM 5563 O O . GLU A 1 722 ? 18.703 45.094 3.625 1 91.62 722 GLU A O 1
ATOM 5568 N N . VAL A 1 723 ? 19.938 46.969 3.781 1 93.62 723 VAL A N 1
ATOM 5569 C CA . VAL A 1 723 ? 21.062 46.344 4.453 1 93.62 723 VAL A CA 1
ATOM 5570 C C . VAL A 1 723 ? 21.578 47.25 5.574 1 93.62 723 VAL A C 1
ATOM 5572 O O . VAL A 1 723 ? 21.656 48.469 5.41 1 93.62 723 VAL A O 1
ATOM 5575 N N . GLY A 1 724 ? 21.812 46.719 6.699 1 91.19 724 GLY A N 1
ATOM 5576 C CA . GLY A 1 724 ? 22.359 47.469 7.816 1 91.19 724 GLY A CA 1
ATOM 5577 C C . GLY A 1 724 ? 22.203 46.75 9.148 1 91.19 724 GLY A C 1
ATOM 5578 O O . GLY A 1 724 ? 21.875 45.594 9.188 1 91.19 724 GLY A O 1
ATOM 5579 N N . ASP A 1 725 ? 22.594 47.344 10.18 1 89.75 725 ASP A N 1
ATOM 5580 C CA . ASP A 1 725 ? 22.391 46.812 11.523 1 89.75 725 ASP A CA 1
ATOM 5581 C C . ASP A 1 725 ? 21.016 47.219 12.055 1 89.75 725 ASP A C 1
ATOM 5583 O O . ASP A 1 725 ? 20.297 47.969 11.43 1 89.75 725 ASP A O 1
ATOM 5587 N N . HIS A 1 726 ? 20.656 46.656 13.18 1 88.38 726 HIS A N 1
ATOM 5588 C CA . HIS A 1 726 ? 19.328 46.812 13.758 1 88.38 726 HIS A CA 1
ATOM 5589 C C . HIS A 1 726 ? 19.031 48.312 13.984 1 88.38 726 HIS A C 1
ATOM 5591 O O . HIS A 1 726 ? 17.984 48.812 13.539 1 88.38 726 HIS A O 1
ATOM 5597 N N . SER A 1 727 ? 19.984 49 14.578 1 84.5 727 SER A N 1
ATOM 5598 C CA . SER A 1 727 ? 19.781 50.406 14.914 1 84.5 727 SER A CA 1
ATOM 5599 C C . SER A 1 727 ? 19.75 51.281 13.664 1 84.5 727 SER A C 1
ATOM 5601 O O . SER A 1 727 ? 18.922 52.188 13.555 1 84.5 727 SER A O 1
ATOM 5603 N N . ALA A 1 728 ? 20.625 50.969 12.742 1 88.25 728 ALA A N 1
ATOM 5604 C CA . ALA A 1 728 ? 20.703 51.719 11.508 1 88.25 728 ALA A CA 1
ATOM 5605 C C . ALA A 1 728 ? 19.438 51.562 10.672 1 88.25 728 ALA A C 1
ATOM 5607 O O . ALA A 1 728 ? 18.953 52.531 10.078 1 88.25 728 ALA A O 1
ATOM 5608 N N . LEU A 1 729 ? 18.906 50.375 10.672 1 89.38 729 LEU A N 1
ATOM 5609 C CA . LEU A 1 729 ? 17.734 50.094 9.852 1 89.38 729 LEU A CA 1
ATOM 5610 C C . LEU A 1 729 ? 16.469 50.688 10.477 1 89.38 729 LEU A C 1
ATOM 5612 O O . LEU A 1 729 ? 15.539 51.062 9.773 1 89.38 729 LEU A O 1
ATOM 5616 N N . LEU A 1 730 ? 16.484 50.719 11.805 1 85.56 730 LEU A N 1
ATOM 5617 C CA . LEU A 1 730 ? 15.359 51.344 12.484 1 85.56 730 LEU A CA 1
ATOM 5618 C C . LEU A 1 730 ? 15.328 52.844 12.211 1 85.56 730 LEU A C 1
ATOM 5620 O O . LEU A 1 730 ? 14.258 53.438 12.086 1 85.56 730 LEU A O 1
ATOM 5624 N N . ARG A 1 731 ? 16.516 53.406 12.141 1 81 731 ARG A N 1
ATOM 5625 C CA . ARG A 1 731 ? 16.625 54.844 11.898 1 81 731 ARG A CA 1
ATOM 5626 C C . ARG A 1 731 ? 16.219 55.188 10.477 1 81 731 ARG A C 1
ATOM 5628 O O . ARG A 1 731 ? 15.688 56.281 10.234 1 81 731 ARG A O 1
ATOM 5635 N N . LYS A 1 732 ? 16.406 54.281 9.609 1 85.94 732 LYS A N 1
ATOM 5636 C CA . LYS A 1 732 ? 16.078 54.531 8.203 1 85.94 732 LYS A CA 1
ATOM 5637 C C . LYS A 1 732 ? 14.57 54.469 7.973 1 85.94 732 LYS A C 1
ATOM 5639 O O . LYS A 1 732 ? 14.078 54.938 6.953 1 85.94 732 LYS A O 1
ATOM 5644 N N . LYS A 1 733 ? 13.719 53.938 8.906 1 79.06 733 LYS A N 1
ATOM 5645 C CA . LYS A 1 733 ? 12.266 53.812 8.859 1 79.06 733 LYS A CA 1
ATOM 5646 C C . LYS A 1 733 ? 11.805 53.219 7.539 1 79.06 733 LYS A C 1
ATOM 5648 O O . LYS A 1 733 ? 10.891 53.75 6.898 1 79.06 733 LYS A O 1
ATOM 5653 N N . GLY A 1 734 ? 12.5 52.312 7.055 1 81.56 734 GLY A N 1
ATOM 5654 C CA . GLY A 1 734 ? 12.148 51.625 5.82 1 81.56 734 GLY A CA 1
ATOM 5655 C C . GLY A 1 734 ? 11.312 50.375 6.039 1 81.56 734 GLY A C 1
ATOM 5656 O O . GLY A 1 734 ? 10.414 50.375 6.887 1 81.56 734 GLY A O 1
ATOM 5657 N N . VAL A 1 735 ? 11.547 49.312 5.207 1 80.69 735 VAL A N 1
ATOM 5658 C CA . VAL A 1 735 ? 10.781 48.062 5.242 1 80.69 735 VAL A CA 1
ATOM 5659 C C . VAL A 1 735 ? 11.023 47.344 6.559 1 80.69 735 VAL A C 1
ATOM 5661 O O . VAL A 1 735 ? 10.102 46.781 7.145 1 80.69 735 VAL A O 1
ATOM 5664 N N . TYR A 1 736 ? 12.18 47.406 7 1 86.12 736 TYR A N 1
ATOM 5665 C CA . TYR A 1 736 ? 12.547 46.75 8.258 1 86.12 736 TYR A CA 1
ATOM 5666 C C . TYR A 1 736 ? 11.789 47.375 9.43 1 86.12 736 TYR A C 1
ATOM 5668 O O . TYR A 1 736 ? 11.32 46.656 10.312 1 86.12 736 TYR A O 1
ATOM 5676 N N . TYR A 1 737 ? 11.805 48.625 9.406 1 80 737 TYR A N 1
ATOM 5677 C CA . TYR A 1 737 ? 11.086 49.344 10.453 1 80 737 TYR A CA 1
ATOM 5678 C C . TYR A 1 737 ? 9.609 48.969 10.469 1 80 737 TYR A C 1
ATOM 5680 O O . TYR A 1 737 ? 9.031 48.75 11.539 1 80 737 TYR A O 1
ATOM 5688 N N . GLN A 1 738 ? 9.086 48.844 9.336 1 72.12 738 GLN A N 1
ATOM 5689 C CA . GLN A 1 738 ? 7.68 48.469 9.227 1 72.12 738 GLN A CA 1
ATOM 5690 C C . GLN A 1 738 ? 7.449 47.031 9.75 1 72.12 738 GLN A C 1
ATOM 5692 O O . GLN A 1 738 ? 6.43 46.781 10.391 1 72.12 738 GLN A O 1
ATOM 5697 N N . MET A 1 739 ? 8.352 46.219 9.414 1 75.94 739 MET A N 1
ATOM 5698 C CA . MET A 1 739 ? 8.258 44.844 9.883 1 75.94 739 MET A CA 1
ATOM 5699 C C . MET A 1 739 ? 8.336 44.781 11.398 1 75.94 739 MET A C 1
ATOM 5701 O O . MET A 1 739 ? 7.609 44 12.031 1 75.94 739 MET A O 1
ATOM 5705 N N . CYS A 1 740 ? 9.227 45.562 12 1 71.25 740 CYS A N 1
ATOM 5706 C CA . CYS A 1 740 ? 9.398 45.594 13.445 1 71.25 740 CYS A CA 1
ATOM 5707 C C . CYS A 1 740 ? 8.164 46.188 14.133 1 71.25 740 CYS A C 1
ATOM 5709 O O . CYS A 1 740 ? 7.762 45.719 15.195 1 71.25 740 CYS A O 1
ATOM 5711 N N . GLN A 1 741 ? 7.691 47.156 13.461 1 58.78 741 GLN A N 1
ATOM 5712 C CA . GLN A 1 741 ? 6.5 47.781 14.031 1 58.78 741 GLN A CA 1
ATOM 5713 C C . GLN A 1 741 ? 5.312 46.812 14.008 1 58.78 741 GLN A C 1
ATOM 5715 O O . GLN A 1 741 ? 4.531 46.75 14.961 1 58.78 741 GLN A O 1
ATOM 5720 N N . SER A 1 742 ? 5.297 46.188 12.93 1 56.62 742 SER A N 1
ATOM 5721 C CA . SER A 1 742 ? 4.203 45.25 12.812 1 56.62 742 SER A CA 1
ATOM 5722 C C . SER A 1 742 ? 4.32 44.125 13.852 1 56.62 742 SER A C 1
ATOM 5724 O O . SER A 1 742 ? 3.314 43.656 14.375 1 56.62 742 SER A O 1
ATOM 5726 N N . GLN A 1 743 ? 5.535 43.75 14.062 1 54.81 743 GLN A N 1
ATOM 5727 C CA . GLN A 1 743 ? 5.762 42.719 15.055 1 54.81 743 GLN A CA 1
ATOM 5728 C C . GLN A 1 743 ? 5.621 43.25 16.469 1 54.81 743 GLN A C 1
ATOM 5730 O O . GLN A 1 743 ? 5.215 42.531 17.391 1 54.81 743 GLN A O 1
ATOM 5735 N N . ALA A 1 744 ? 6.176 44.531 16.641 1 44.84 744 ALA A N 1
ATOM 5736 C CA . ALA A 1 744 ? 6.016 45.188 17.938 1 44.84 744 ALA A CA 1
ATOM 5737 C C . ALA A 1 744 ? 4.539 45.375 18.281 1 44.84 744 ALA A C 1
ATOM 5739 O O . ALA A 1 744 ? 4.152 45.281 19.453 1 44.84 744 ALA A O 1
ATOM 5740 N N . LEU A 1 745 ? 3.803 45.719 17.219 1 32.94 745 LEU A N 1
ATOM 5741 C CA . LEU A 1 745 ? 2.369 45.844 17.453 1 32.94 745 LEU A CA 1
ATOM 5742 C C . LEU A 1 745 ? 1.752 44.469 17.781 1 32.94 745 LEU A C 1
ATOM 5744 O O . LEU A 1 745 ? 0.787 44.406 18.547 1 32.94 745 LEU A O 1
ATOM 5748 N N . ASP A 1 746 ? 2.203 43.625 17.297 1 34.44 746 ASP A N 1
ATOM 5749 C CA . ASP A 1 746 ? 1.724 42.312 17.688 1 34.44 746 ASP A CA 1
ATOM 5750 C C . ASP A 1 746 ? 2.234 41.938 19.078 1 34.44 746 ASP A C 1
ATOM 5752 O O . ASP A 1 746 ? 1.681 41.062 19.734 1 34.44 746 ASP A O 1
ATOM 5756 N N . ARG A 1 747 ? 3.307 42.656 19.594 1 33.75 747 ARG A N 1
ATOM 5757 C CA . ARG A 1 747 ? 3.715 42.531 21 1 33.75 747 ARG A CA 1
ATOM 5758 C C . ARG A 1 747 ? 2.969 43.531 21.859 1 33.75 747 ARG A C 1
ATOM 5760 O O . ARG A 1 747 ? 2.846 44.719 21.5 1 33.75 747 ARG A O 1
ATOM 5767 N N . MET B 1 1 ? -0.805 5.012 39.719 1 49.97 1 MET B N 1
ATOM 5768 C CA . MET B 1 1 ? -0.888 3.555 39.75 1 49.97 1 MET B CA 1
ATOM 5769 C C . MET B 1 1 ? -2.277 3.076 39.344 1 49.97 1 MET B C 1
ATOM 5771 O O . MET B 1 1 ? -2.412 2.049 38.688 1 49.97 1 MET B O 1
ATOM 5775 N N . ASN B 1 2 ? -3.256 3.941 39.625 1 49.81 2 ASN B N 1
ATOM 5776 C CA . ASN B 1 2 ? -4.613 3.545 39.281 1 49.81 2 ASN B CA 1
ATOM 5777 C C . ASN B 1 2 ? -4.836 3.611 37.75 1 49.81 2 ASN B C 1
ATOM 5779 O O . ASN B 1 2 ? -5.664 2.875 37.219 1 49.81 2 ASN B O 1
ATOM 5783 N N . ILE B 1 3 ? -4.18 4.445 37.125 1 49.59 3 ILE B N 1
ATOM 5784 C CA . ILE B 1 3 ? -4.359 4.535 35.688 1 49.59 3 ILE B CA 1
ATOM 5785 C C . ILE B 1 3 ? -3.846 3.262 35 1 49.59 3 ILE B C 1
ATOM 5787 O O . ILE B 1 3 ? -4.445 2.771 34.062 1 49.59 3 ILE B O 1
ATOM 5791 N N . SER B 1 4 ? -2.688 2.871 35.406 1 49.75 4 SER B N 1
ATOM 5792 C CA . SER B 1 4 ? -2.143 1.635 34.875 1 49.75 4 SER B CA 1
ATOM 5793 C C . SER B 1 4 ? -3.084 0.46 35.094 1 49.75 4 SER B C 1
ATOM 5795 O O . SER B 1 4 ? -3.164 -0.454 34.281 1 49.75 4 SER B O 1
ATOM 5797 N N . LEU B 1 5 ? -3.732 0.54 36.156 1 49.06 5 LEU B N 1
ATOM 5798 C CA . LEU B 1 5 ? -4.645 -0.55 36.469 1 49.06 5 LEU B CA 1
ATOM 5799 C C . LEU B 1 5 ? -5.914 -0.468 35.625 1 49.06 5 LEU B C 1
ATOM 5801 O O . LEU B 1 5 ? -6.637 -1.458 35.5 1 49.06 5 LEU B O 1
ATOM 5805 N N . LYS B 1 6 ? -6.242 0.596 35.094 1 46.81 6 LYS B N 1
ATOM 5806 C CA . LYS B 1 6 ? -7.449 0.764 34.281 1 46.81 6 LYS B CA 1
ATOM 5807 C C . LYS B 1 6 ? -7.16 0.514 32.812 1 46.81 6 LYS B C 1
ATOM 5809 O O . LYS B 1 6 ? -8.086 0.448 32 1 46.81 6 LYS B O 1
ATOM 5814 N N . LEU B 1 7 ? -5.969 0.452 32.531 1 49.81 7 LEU B N 1
ATOM 5815 C CA . LEU B 1 7 ? -5.609 0.037 31.172 1 49.81 7 LEU B CA 1
ATOM 5816 C C . LEU B 1 7 ? -5.766 -1.472 31.016 1 49.81 7 LEU B C 1
ATOM 5818 O O . LEU B 1 7 ? -5.566 -2.227 31.969 1 49.81 7 LEU B O 1
ATOM 5822 N N . PRO B 1 8 ? -6.375 -1.97 30.047 1 50.56 8 PRO B N 1
ATOM 5823 C CA . PRO B 1 8 ? -6.742 -3.381 29.922 1 50.56 8 PRO B CA 1
ATOM 5824 C C . PRO B 1 8 ? -5.613 -4.324 30.312 1 50.56 8 PRO B C 1
ATOM 5826 O O . PRO B 1 8 ? -5.867 -5.406 30.859 1 50.56 8 PRO B O 1
ATOM 5829 N N . LEU B 1 9 ? -4.418 -3.811 29.906 1 57.06 9 LEU B N 1
ATOM 5830 C CA . LEU B 1 9 ? -3.35 -4.73 30.297 1 57.06 9 LEU B CA 1
ATOM 5831 C C . LEU B 1 9 ? -2.635 -4.246 31.547 1 57.06 9 LEU B C 1
ATOM 5833 O O . LEU B 1 9 ? -1.521 -4.684 31.844 1 57.06 9 LEU B O 1
ATOM 5837 N N . GLY B 1 10 ? -3.348 -3.459 32.188 1 51.16 10 GLY B N 1
ATOM 5838 C CA . GLY B 1 10 ? -2.791 -2.961 33.438 1 51.16 10 GLY B CA 1
ATOM 5839 C C . GLY B 1 10 ? -1.401 -2.375 33.281 1 51.16 10 GLY B C 1
ATOM 5840 O O . GLY B 1 10 ? -1.162 -1.562 32.375 1 51.16 10 GLY B O 1
ATOM 5841 N N . TYR B 1 11 ? -0.529 -2.891 34.125 1 57.59 11 TYR B N 1
ATOM 5842 C CA . TYR B 1 11 ? 0.863 -2.457 34.156 1 57.59 11 TYR B CA 1
ATOM 5843 C C . TYR B 1 11 ? 1.601 -2.893 32.906 1 57.59 11 TYR B C 1
ATOM 5845 O O . TYR B 1 11 ? 2.613 -2.295 32.531 1 57.59 11 TYR B O 1
ATOM 5853 N N . ASP B 1 12 ? 0.935 -3.801 32.25 1 57.66 12 ASP B N 1
ATOM 5854 C CA . ASP B 1 12 ? 1.593 -4.375 31.094 1 57.66 12 ASP B CA 1
ATOM 5855 C C . ASP B 1 12 ? 1.118 -3.699 29.812 1 57.66 12 ASP B C 1
ATOM 5857 O O . ASP B 1 12 ? 1.429 -4.16 28.703 1 57.66 12 ASP B O 1
ATOM 5861 N N . THR B 1 13 ? 0.354 -2.773 29.938 1 53.59 13 THR B N 1
ATOM 5862 C CA . THR B 1 13 ? -0.164 -2.08 28.766 1 53.59 13 THR B CA 1
ATOM 5863 C C . THR B 1 13 ? 0.969 -1.425 27.984 1 53.59 13 THR B C 1
ATOM 5865 O O . THR B 1 13 ? 1.804 -0.723 28.562 1 53.59 13 THR B O 1
ATOM 5868 N N . GLN B 1 14 ? 1.104 -1.855 26.781 1 53.16 14 GLN B N 1
ATOM 5869 C CA . GLN B 1 14 ? 2.154 -1.312 25.938 1 53.16 14 GLN B CA 1
ATOM 5870 C C . GLN B 1 14 ? 1.861 0.138 25.562 1 53.16 14 GLN B C 1
ATOM 5872 O O . GLN B 1 14 ? 0.761 0.455 25.094 1 53.16 14 GLN B O 1
ATOM 5877 N N . VAL B 1 15 ? 2.299 1.122 26.047 1 52.25 15 VAL B N 1
ATOM 5878 C CA . VAL B 1 15 ? 2.027 2.551 25.922 1 52.25 15 VAL B CA 1
ATOM 5879 C C . VAL B 1 15 ? 2.471 3.041 24.547 1 52.25 15 VAL B C 1
ATOM 5881 O O . VAL B 1 15 ? 2.098 4.137 24.125 1 52.25 15 VAL B O 1
ATOM 5884 N N . GLY B 1 16 ? 2.668 2.182 23.609 1 44.38 16 GLY B N 1
ATOM 5885 C CA . GLY B 1 16 ? 3.123 2.506 22.266 1 44.38 16 GLY B CA 1
ATOM 5886 C C . GLY B 1 16 ? 4.398 3.324 22.25 1 44.38 16 GLY B C 1
ATOM 5887 O O . GLY B 1 16 ? 4.953 3.645 23.312 1 44.38 16 GLY B O 1
ATOM 5888 N N . ASP B 1 17 ? 4.805 3.703 21.109 1 39.5 17 ASP B N 1
ATOM 5889 C CA . ASP B 1 17 ? 6.043 4.445 20.906 1 39.5 17 ASP B CA 1
ATOM 5890 C C . ASP B 1 17 ? 5.898 5.895 21.359 1 39.5 17 ASP B C 1
ATOM 5892 O O . ASP B 1 17 ? 4.91 6.559 21.031 1 39.5 17 ASP B O 1
ATOM 5896 N N . ALA B 1 18 ? 6.703 6.555 22.25 1 43.41 18 ALA B N 1
ATOM 5897 C CA . ALA B 1 18 ? 6.844 7.84 22.938 1 43.41 18 ALA B CA 1
ATOM 5898 C C . ALA B 1 18 ? 5.613 8.148 23.781 1 43.41 18 ALA B C 1
ATOM 5900 O O . ALA B 1 18 ? 5.332 9.305 24.078 1 43.41 18 ALA B O 1
ATOM 5901 N N . GLY B 1 19 ? 4.855 7.09 24.172 1 42.88 19 GLY B N 1
ATOM 5902 C CA . GLY B 1 19 ? 3.717 7.25 25.062 1 42.88 19 GLY B CA 1
ATOM 5903 C C . GLY B 1 19 ? 2.539 7.949 24.406 1 42.88 19 GLY B C 1
ATOM 5904 O O . GLY B 1 19 ? 1.736 8.594 25.094 1 42.88 19 GLY B O 1
ATOM 5905 N N . ILE B 1 20 ? 2.656 7.926 23.125 1 45.78 20 ILE B N 1
ATOM 5906 C CA . ILE B 1 20 ? 1.66 8.617 22.312 1 45.78 20 ILE B CA 1
ATOM 5907 C C . ILE B 1 20 ? 0.265 8.109 22.672 1 45.78 20 ILE B C 1
ATOM 5909 O O . ILE B 1 20 ? -0.719 8.844 22.547 1 45.78 20 ILE B O 1
ATOM 5913 N N . LYS B 1 21 ? 0.283 7.074 23.219 1 45.19 21 LYS B N 1
ATOM 5914 C CA . LYS B 1 21 ? -1.023 6.488 23.5 1 45.19 21 LYS B CA 1
ATOM 5915 C C . LYS B 1 21 ? -1.582 7 24.828 1 45.19 21 LYS B C 1
ATOM 5917 O O . LYS B 1 21 ? -2.732 6.719 25.172 1 45.19 21 LYS B O 1
ATOM 5922 N N . LEU B 1 22 ? -0.716 7.809 25.469 1 50.41 22 LEU B N 1
ATOM 5923 C CA . LEU B 1 22 ? -1.13 8.367 26.75 1 50.41 22 LEU B CA 1
ATOM 5924 C C . LEU B 1 22 ? -1.364 9.875 26.641 1 50.41 22 LEU B C 1
ATOM 5926 O O . LEU B 1 22 ? -0.697 10.555 25.859 1 50.41 22 LEU B O 1
ATOM 5930 N N . SER B 1 23 ? -2.428 10.352 27.25 1 49.06 23 SER B N 1
ATOM 5931 C CA . SER B 1 23 ? -2.621 11.797 27.297 1 49.06 23 SER B CA 1
ATOM 5932 C C . SER B 1 23 ? -1.471 12.484 28.031 1 49.06 23 SER B C 1
ATOM 5934 O O . SER B 1 23 ? -0.738 11.844 28.781 1 49.06 23 SER B O 1
ATOM 5936 N N . GLY B 1 24 ? -1.112 13.648 27.672 1 52.59 24 GLY B N 1
ATOM 5937 C CA . GLY B 1 24 ? -0.087 14.414 28.359 1 52.59 24 GLY B CA 1
ATOM 5938 C C . GLY B 1 24 ? -0.15 14.258 29.875 1 52.59 24 GLY B C 1
ATOM 5939 O O . GLY B 1 24 ? 0.876 14.062 30.531 1 52.59 24 GLY B O 1
ATOM 5940 N N . GLY B 1 25 ? -1.348 14.266 30.281 1 58.44 25 GLY B N 1
ATOM 5941 C CA . GLY B 1 25 ? -1.542 14.094 31.719 1 58.44 25 GLY B CA 1
ATOM 5942 C C . GLY B 1 25 ? -1.19 12.703 32.219 1 58.44 25 GLY B C 1
ATOM 5943 O O . GLY B 1 25 ? -0.62 12.539 33.281 1 58.44 25 GLY B O 1
ATOM 5944 N N . GLN B 1 26 ? -1.496 11.781 31.406 1 58.5 26 GLN B N 1
ATOM 5945 C CA . GLN B 1 26 ? -1.178 10.414 31.781 1 58.5 26 GLN B CA 1
ATOM 5946 C C . GLN B 1 26 ? 0.329 10.172 31.766 1 58.5 26 GLN B C 1
ATOM 5948 O O . GLN B 1 26 ? 0.864 9.484 32.656 1 58.5 26 GLN B O 1
ATOM 5953 N N . ARG B 1 27 ? 0.845 10.766 30.891 1 61.94 27 ARG B N 1
ATOM 5954 C CA . ARG B 1 27 ? 2.299 10.648 30.812 1 61.94 27 ARG B CA 1
ATOM 5955 C C . ARG B 1 27 ? 2.963 11.297 32.031 1 61.94 27 ARG B C 1
ATOM 5957 O O . ARG B 1 27 ? 3.914 10.75 32.562 1 61.94 27 ARG B O 1
ATOM 5964 N N . GLN B 1 28 ? 2.371 12.367 32.219 1 62.19 28 GLN B N 1
ATOM 5965 C CA . GLN B 1 28 ? 2.893 13.086 33.375 1 62.19 28 GLN B CA 1
ATOM 5966 C C . GLN B 1 28 ? 2.656 12.305 34.656 1 62.19 28 GLN B C 1
ATOM 5968 O O . GLN B 1 28 ? 3.531 12.234 35.5 1 62.19 28 GLN B O 1
ATOM 5973 N N . ARG B 1 29 ? 1.523 11.711 34.719 1 63.03 29 ARG B N 1
ATOM 5974 C CA . ARG B 1 29 ? 1.185 10.914 35.906 1 63.03 29 ARG B CA 1
ATOM 5975 C C . ARG B 1 29 ? 2.062 9.664 36 1 63.03 29 ARG B C 1
ATOM 5977 O O . ARG B 1 29 ? 2.488 9.281 37.094 1 63.03 29 ARG B O 1
ATOM 5984 N N . LEU B 1 30 ? 2.338 9.281 34.938 1 64.94 30 LEU B N 1
ATOM 5985 C CA . LEU B 1 30 ? 3.219 8.117 34.906 1 64.94 30 LEU B CA 1
ATOM 5986 C C . LEU B 1 30 ? 4.648 8.516 35.25 1 64.94 30 LEU B C 1
ATOM 5988 O O . LEU B 1 30 ? 5.348 7.77 35.969 1 64.94 30 LEU B O 1
ATOM 5992 N N . ALA B 1 31 ? 4.934 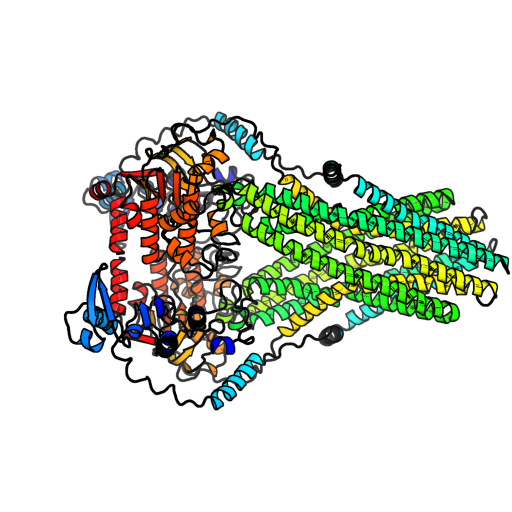9.633 34.844 1 64.44 31 ALA B N 1
ATOM 5993 C CA . ALA B 1 31 ? 6.254 10.156 35.188 1 64.44 31 ALA B CA 1
ATOM 5994 C C . ALA B 1 31 ? 6.359 10.438 36.656 1 64.44 31 ALA B C 1
ATOM 5996 O O . ALA B 1 31 ? 7.391 10.156 37.281 1 64.44 31 ALA B O 1
ATOM 5997 N N . ILE B 1 32 ? 5.285 10.867 37.094 1 65.75 32 ILE B N 1
ATOM 5998 C CA . ILE B 1 32 ? 5.211 11.109 38.531 1 65.75 32 ILE B CA 1
ATOM 5999 C C . ILE B 1 32 ? 5.27 9.789 39.312 1 65.75 32 ILE B C 1
ATOM 6001 O O . ILE B 1 32 ? 5.992 9.664 40.281 1 65.75 32 ILE B O 1
ATOM 6005 N N . ALA B 1 33 ? 4.598 8.867 38.812 1 66.75 33 ALA B N 1
ATOM 6006 C CA . ALA B 1 33 ? 4.594 7.543 39.438 1 66.75 33 ALA B CA 1
ATOM 6007 C C . ALA B 1 33 ? 5.984 6.918 39.406 1 66.75 33 ALA B C 1
ATOM 6009 O O . ALA B 1 33 ? 6.418 6.309 40.375 1 66.75 33 ALA B O 1
ATOM 6010 N N . ARG B 1 34 ? 6.633 7.152 38.469 1 66.19 34 ARG B N 1
ATOM 6011 C CA . ARG B 1 34 ? 7.98 6.613 38.312 1 66.19 34 ARG B CA 1
ATOM 6012 C C . ARG B 1 34 ? 8.945 7.266 39.312 1 66.19 34 ARG B C 1
ATOM 6014 O O . ARG B 1 34 ? 9.828 6.598 39.844 1 66.19 34 ARG B O 1
ATOM 6021 N N . SER B 1 35 ? 8.648 8.477 39.469 1 64 35 SER B N 1
ATOM 6022 C CA . SER B 1 35 ? 9.531 9.219 40.344 1 64 35 SER B CA 1
ATOM 6023 C C . SER B 1 35 ? 9.289 8.844 41.812 1 64 35 SER B C 1
ATOM 6025 O O . SER B 1 35 ? 10.188 8.969 42.656 1 64 35 SER B O 1
ATOM 6027 N N . ILE B 1 36 ? 8.055 8.289 41.969 1 64.56 36 ILE B N 1
ATOM 6028 C CA . ILE B 1 36 ? 7.66 8.047 43.375 1 64.56 36 ILE B CA 1
ATOM 6029 C C . ILE B 1 36 ? 7.918 6.582 43.719 1 64.56 36 ILE B C 1
ATOM 6031 O O . ILE B 1 36 ? 8.094 6.246 44.906 1 64.56 36 ILE B O 1
ATOM 6035 N N . ILE B 1 37 ? 8.219 5.875 42.875 1 63.31 37 ILE B N 1
ATOM 6036 C CA . ILE B 1 37 ? 8.344 4.445 43.125 1 63.31 37 ILE B CA 1
ATOM 6037 C C . ILE B 1 37 ? 9.633 4.176 43.906 1 63.31 37 ILE B C 1
ATOM 6039 O O . ILE B 1 37 ? 9.672 3.295 44.781 1 63.31 37 ILE B O 1
ATOM 6043 N N . LYS B 1 38 ? 10.562 5.035 43.812 1 63.06 38 LYS B N 1
ATOM 6044 C CA . LYS B 1 38 ? 11.82 4.809 44.5 1 63.06 38 LYS B CA 1
ATOM 6045 C C . LYS B 1 38 ? 11.805 5.453 45.875 1 63.06 38 LYS B C 1
ATOM 6047 O O . LYS B 1 38 ? 12.758 5.309 46.656 1 63.06 38 LYS B O 1
ATOM 6052 N N . ARG B 1 39 ? 10.836 6.012 46.406 1 63.5 39 ARG B N 1
ATOM 6053 C CA . ARG B 1 39 ? 10.633 6.637 47.719 1 63.5 39 ARG B CA 1
ATOM 6054 C C . ARG B 1 39 ? 11.773 7.586 48.031 1 63.5 39 ARG B C 1
ATOM 6056 O O . ARG B 1 39 ? 12.516 7.367 49 1 63.5 39 ARG B O 1
ATOM 6063 N N . PRO B 1 40 ? 11.969 8.539 47.25 1 69.19 40 PRO B N 1
ATOM 6064 C CA . PRO B 1 40 ? 13.086 9.445 47.531 1 69.19 40 PRO B CA 1
ATOM 6065 C C . PRO B 1 40 ? 12.844 10.344 48.75 1 69.19 40 PRO B C 1
ATOM 6067 O O . PRO B 1 40 ? 11.695 10.594 49.094 1 69.19 40 PRO B O 1
ATOM 6070 N N . LYS B 1 41 ? 13.898 10.727 49.406 1 74.31 41 LYS B N 1
ATOM 6071 C CA . LYS B 1 41 ? 13.82 11.617 50.562 1 74.31 41 LYS B CA 1
ATOM 6072 C C . LYS B 1 41 ? 13.523 13.055 50.125 1 74.31 41 LYS B C 1
ATOM 6074 O O . LYS B 1 41 ? 12.898 13.812 50.875 1 74.31 41 LYS B O 1
ATOM 6079 N N . ILE B 1 42 ? 13.945 13.352 48.875 1 73.5 42 ILE B N 1
ATOM 6080 C CA . ILE B 1 42 ? 13.719 14.68 48.344 1 73.5 42 ILE B CA 1
ATOM 6081 C C . ILE B 1 42 ? 12.992 14.555 47 1 73.5 42 ILE B C 1
ATOM 6083 O O . ILE B 1 42 ? 13.445 13.836 46.094 1 73.5 42 ILE B O 1
ATOM 6087 N N . LEU B 1 43 ? 11.852 15.102 46.906 1 73 43 LEU B N 1
ATOM 6088 C CA . LEU B 1 43 ? 11.031 15.109 45.688 1 73 43 LEU B CA 1
ATOM 6089 C C . LEU B 1 43 ? 11.031 16.484 45.031 1 73 43 LEU B C 1
ATOM 6091 O O . LEU B 1 43 ? 10.688 17.484 45.688 1 73 43 LEU B O 1
ATOM 6095 N N . ILE B 1 44 ? 11.539 16.578 43.844 1 72.88 44 ILE B N 1
ATOM 6096 C CA . ILE B 1 44 ? 11.531 17.844 43.125 1 72.88 44 ILE B CA 1
ATOM 6097 C C . ILE B 1 44 ? 10.508 17.766 41.969 1 72.88 44 ILE B C 1
ATOM 6099 O O . ILE B 1 44 ? 10.602 16.906 41.094 1 72.88 44 ILE B O 1
ATOM 6103 N N . LEU B 1 45 ? 9.547 18.578 42.094 1 69.44 45 LEU B N 1
ATOM 6104 C CA . LEU B 1 45 ? 8.484 18.688 41.094 1 69.44 45 LEU B CA 1
ATOM 6105 C C . LEU B 1 45 ? 8.641 19.953 40.281 1 69.44 45 LEU B C 1
ATOM 6107 O O . LEU B 1 45 ? 8.406 21.062 40.781 1 69.44 45 LEU B O 1
ATOM 6111 N N . ASP B 1 46 ? 9.172 19.844 39.094 1 67 46 ASP B N 1
ATOM 6112 C CA . ASP B 1 46 ? 9.367 20.984 38.219 1 67 46 ASP B CA 1
ATOM 6113 C C . ASP B 1 46 ? 8.227 21.109 37.219 1 67 46 ASP B C 1
ATOM 6115 O O . ASP B 1 46 ? 8.195 20.391 36.219 1 67 46 ASP B O 1
ATOM 6119 N N . GLU B 1 47 ? 7.297 21.984 37.375 1 60.59 47 GLU B N 1
ATOM 6120 C CA . GLU B 1 47 ? 6.094 22.203 36.594 1 60.59 47 GLU B CA 1
ATOM 6121 C C . GLU B 1 47 ? 5.375 20.891 36.281 1 60.59 47 GLU B C 1
ATOM 6123 O O . GLU B 1 47 ? 4.953 20.656 35.156 1 60.59 47 GLU B O 1
ATOM 6128 N N . ALA B 1 48 ? 5.402 20.047 37.188 1 61.88 48 ALA B N 1
ATOM 6129 C CA . ALA B 1 48 ? 4.891 18.688 37.062 1 61.88 48 ALA B CA 1
ATOM 6130 C C . ALA B 1 48 ? 3.41 18.688 36.688 1 61.88 48 ALA B C 1
ATOM 6132 O O . ALA B 1 48 ? 2.875 17.672 36.219 1 61.88 48 ALA B O 1
ATOM 6133 N N . THR B 1 49 ? 2.811 19.781 36.906 1 57.56 49 THR B N 1
ATOM 6134 C CA . THR B 1 49 ? 1.379 19.812 36.656 1 57.56 49 THR B CA 1
ATOM 6135 C C . THR B 1 49 ? 1.07 20.75 35.469 1 57.56 49 THR B C 1
ATOM 6137 O O . THR B 1 49 ? -0.096 21.031 35.188 1 57.56 49 THR B O 1
ATOM 6140 N N . SER B 1 50 ? 2.111 21.172 34.812 1 53.62 50 SER B N 1
ATOM 6141 C CA . SER B 1 50 ? 1.914 22.203 33.812 1 53.62 50 SER B CA 1
ATOM 6142 C C . SER B 1 50 ? 1.191 21.656 32.594 1 53.62 50 SER B C 1
ATOM 6144 O O . SER B 1 50 ? 0.423 22.359 31.938 1 53.62 50 SER B O 1
ATOM 6146 N N . ALA B 1 51 ? 1.434 20.453 32.281 1 50.47 51 ALA B N 1
ATOM 6147 C CA . ALA B 1 51 ? 0.852 19.828 31.109 1 50.47 51 ALA B CA 1
ATOM 6148 C C . ALA B 1 51 ? -0.445 19.094 31.453 1 50.47 51 ALA B C 1
ATOM 6150 O O . ALA B 1 51 ? -1.073 18.484 30.578 1 50.47 51 ALA B O 1
ATOM 6151 N N . ILE B 1 52 ? -0.779 19.25 32.688 1 52.03 52 ILE B N 1
ATOM 6152 C CA . ILE B 1 52 ? -1.955 18.531 33.188 1 52.03 52 ILE B CA 1
ATOM 6153 C C . ILE B 1 52 ? -3.135 19.5 33.281 1 52.03 52 ILE B C 1
ATOM 6155 O O . ILE B 1 52 ? -2.969 20.656 33.688 1 52.03 52 ILE B O 1
ATOM 6159 N N . ASP B 1 53 ? -4.188 19.094 32.906 1 49.12 53 ASP B N 1
ATOM 6160 C CA . ASP B 1 53 ? -5.398 19.906 33 1 49.12 53 ASP B CA 1
ATOM 6161 C C . ASP B 1 53 ? -5.746 20.188 34.438 1 49.12 53 ASP B C 1
ATOM 6163 O O . ASP B 1 53 ? -5.27 19.5 35.344 1 49.12 53 ASP B O 1
ATOM 6167 N N . VAL B 1 54 ? -6.309 21.219 34.688 1 48.59 54 VAL B N 1
ATOM 6168 C CA . VAL B 1 54 ? -6.609 21.766 36 1 48.59 54 VAL B CA 1
ATOM 6169 C C . VAL B 1 54 ? -7.23 20.672 36.875 1 48.59 54 VAL B C 1
ATOM 6171 O O . VAL B 1 54 ? -6.918 20.578 38.062 1 48.59 54 VAL B O 1
ATOM 6174 N N . ARG B 1 55 ? -7.996 19.828 36.312 1 46 55 ARG B N 1
ATOM 6175 C CA . ARG B 1 55 ? -8.664 18.766 37.094 1 46 55 ARG B CA 1
ATOM 6176 C C . ARG B 1 55 ? -7.68 17.672 37.469 1 46 55 ARG B C 1
ATOM 6178 O O . ARG B 1 55 ? -7.711 17.172 38.594 1 46 55 ARG B O 1
ATOM 6185 N N . GLY B 1 56 ? -6.984 17.375 36.438 1 55.09 56 GLY B N 1
ATOM 6186 C CA . GLY B 1 56 ? -5.961 16.375 36.719 1 55.09 56 GLY B CA 1
ATOM 6187 C C . GLY B 1 56 ? -4.91 16.875 37.688 1 55.09 56 GLY B C 1
ATOM 6188 O O . GLY B 1 56 ? -4.34 16.094 38.469 1 55.09 56 GLY B O 1
ATOM 6189 N N . GLU B 1 57 ? -4.949 18.078 37.625 1 58.5 57 GLU B N 1
ATOM 6190 C CA . GLU B 1 57 ? -3.947 18.703 38.469 1 58.5 57 GLU B CA 1
ATOM 6191 C C . GLU B 1 57 ? -4.273 18.484 39.938 1 58.5 57 GLU B C 1
ATOM 6193 O O . GLU B 1 57 ? -3.379 18.234 40.75 1 58.5 57 GLU B O 1
ATOM 6198 N N . ARG B 1 58 ? -5.555 18.562 40.281 1 58.66 58 ARG B N 1
ATOM 6199 C CA . ARG B 1 58 ? -5.945 18.359 41.656 1 58.66 58 ARG B CA 1
ATOM 6200 C C . ARG B 1 58 ? -5.641 16.938 42.125 1 58.66 58 ARG B C 1
ATOM 6202 O O . ARG B 1 58 ? -5.188 16.734 43.25 1 58.66 58 ARG B O 1
ATOM 6209 N N . ILE B 1 59 ? -5.953 16.078 41.219 1 61.53 59 ILE B N 1
ATOM 6210 C CA . ILE B 1 59 ? -5.715 14.68 41.531 1 61.53 59 ILE B CA 1
ATOM 6211 C C . ILE B 1 59 ? -4.215 14.43 41.656 1 61.53 59 ILE B C 1
ATOM 6213 O O . ILE B 1 59 ? -3.766 13.781 42.625 1 61.53 59 ILE B O 1
ATOM 6217 N N . VAL B 1 60 ? -3.621 15.023 40.781 1 65.19 60 VAL B N 1
ATOM 6218 C CA . VAL B 1 60 ? -2.174 14.828 40.781 1 65.19 60 VAL B CA 1
ATOM 6219 C C . VAL B 1 60 ? -1.56 15.609 41.969 1 65.19 60 VAL B C 1
ATOM 6221 O O . VAL B 1 60 ? -0.647 15.117 42.625 1 65.19 60 VAL B O 1
ATOM 6224 N N . GLN B 1 61 ? -2.299 16.641 42.094 1 66.88 61 GLN B N 1
ATOM 6225 C CA . GLN B 1 61 ? -1.824 17.438 43.219 1 66.88 61 GLN B CA 1
ATOM 6226 C C . GLN B 1 61 ? -2.098 16.734 44.562 1 66.88 61 GLN B C 1
ATOM 6228 O O . GLN B 1 61 ? -1.25 16.734 45.438 1 66.88 61 GLN B O 1
ATOM 6233 N N . ALA B 1 62 ? -3.234 16.203 44.656 1 66.94 62 ALA B N 1
ATOM 6234 C CA . ALA B 1 62 ? -3.564 15.453 45.875 1 66.94 62 ALA B CA 1
ATOM 6235 C C . ALA B 1 62 ? -2.635 14.258 46.031 1 66.94 62 ALA B C 1
ATOM 6237 O O . ALA B 1 62 ? -2.215 13.953 47.156 1 66.94 62 ALA B O 1
ATOM 6238 N N . ALA B 1 63 ? -2.33 13.688 45 1 66.88 63 ALA B N 1
ATOM 6239 C CA . ALA B 1 63 ? -1.394 12.57 45.031 1 66.88 63 ALA B CA 1
ATOM 6240 C C . ALA B 1 63 ? 0.013 13.039 45.406 1 66.88 63 ALA B C 1
ATOM 6242 O O . ALA B 1 63 ? 0.715 12.391 46.188 1 66.88 63 ALA B O 1
ATOM 6243 N N . LEU B 1 64 ? 0.227 14.148 44.906 1 69.81 64 LEU B N 1
ATOM 6244 C CA . LEU B 1 64 ? 1.54 14.727 45.156 1 69.81 64 LEU B CA 1
ATOM 6245 C C . LEU B 1 64 ? 1.641 15.188 46.625 1 69.81 64 LEU B C 1
ATOM 6247 O O . LEU B 1 64 ? 2.686 15.031 47.25 1 69.81 64 LEU B O 1
ATOM 6251 N N . ASP B 1 65 ? 0.469 15.656 47 1 71.56 65 ASP B N 1
ATOM 6252 C CA . ASP B 1 65 ? 0.411 16.078 48.406 1 71.56 65 ASP B CA 1
ATOM 6253 C C . ASP B 1 65 ? 0.601 14.875 49.344 1 71.56 65 ASP B C 1
ATOM 6255 O O . ASP B 1 65 ? 1.29 14.984 50.344 1 71.56 65 ASP B O 1
ATOM 6259 N N . LYS B 1 66 ? 0.089 13.805 48.969 1 71.62 66 LYS B N 1
ATOM 6260 C CA . LYS B 1 66 ? 0.195 12.586 49.781 1 71.62 66 LYS B CA 1
ATOM 6261 C C . LYS B 1 66 ? 1.611 12.023 49.719 1 71.62 66 LYS B C 1
ATOM 6263 O O . LYS B 1 66 ? 2.131 11.555 50.75 1 71.62 66 LYS B O 1
ATOM 6268 N N . VAL B 1 67 ? 2.188 12.195 48.688 1 71.31 67 VAL B N 1
ATOM 6269 C CA . VAL B 1 67 ? 3.52 11.625 48.531 1 71.31 67 VAL B CA 1
ATOM 6270 C C . VAL B 1 67 ? 4.562 12.539 49.156 1 71.31 67 VAL B C 1
ATOM 6272 O O . VAL B 1 67 ? 5.609 12.07 49.625 1 71.31 67 VAL B O 1
ATOM 6275 N N . SER B 1 68 ? 4.129 13.773 49.188 1 69.81 68 SER B N 1
ATOM 6276 C CA . SER B 1 68 ? 5.047 14.758 49.75 1 69.81 68 SER B CA 1
ATOM 6277 C C . SER B 1 68 ? 5.055 14.695 51.281 1 69.81 68 SER B C 1
ATOM 6279 O O . SER B 1 68 ? 5.945 15.258 51.906 1 69.81 68 SER B O 1
ATOM 6281 N N . GLU B 1 69 ? 4.129 14.055 51.781 1 73.44 69 GLU B N 1
ATOM 6282 C CA . GLU B 1 69 ? 4.086 13.93 53.219 1 73.44 69 GLU B CA 1
ATOM 6283 C C . GLU B 1 69 ? 5.25 13.086 53.75 1 73.44 69 GLU B C 1
ATOM 6285 O O . GLU B 1 69 ? 5.465 11.969 53.281 1 73.44 69 GLU B O 1
ATOM 6290 N N . GLY B 1 70 ? 6.211 13.68 54.719 1 71.38 70 GLY B N 1
ATOM 6291 C CA . GLY B 1 70 ? 7.336 13 55.344 1 71.38 70 GLY B CA 1
ATOM 6292 C C . GLY B 1 70 ? 8.625 13.148 54.562 1 71.38 70 GLY B C 1
ATOM 6293 O O . GLY B 1 70 ? 9.633 12.516 54.875 1 71.38 70 GLY B O 1
ATOM 6294 N N . ARG B 1 71 ? 8.469 13.852 53.438 1 75.81 71 ARG B N 1
ATOM 6295 C CA . ARG B 1 71 ? 9.648 14.062 52.594 1 75.81 71 ARG B CA 1
ATOM 6296 C C . ARG B 1 71 ? 9.844 15.539 52.281 1 75.81 71 ARG B C 1
ATOM 6298 O O . ARG B 1 71 ? 8.906 16.328 52.375 1 75.81 71 ARG B O 1
ATOM 6305 N N . THR B 1 72 ? 11.016 15.883 51.938 1 78.06 72 THR B N 1
ATOM 6306 C CA . THR B 1 72 ? 11.289 17.234 51.5 1 78.06 72 THR B CA 1
ATOM 6307 C C . THR B 1 72 ? 10.93 17.391 50 1 78.06 72 THR B C 1
ATOM 6309 O O . THR B 1 72 ? 11.453 16.672 49.156 1 78.06 72 THR B O 1
ATOM 6312 N N . THR B 1 73 ? 9.906 18.078 49.719 1 74.81 73 THR B N 1
ATOM 6313 C CA . THR B 1 73 ? 9.438 18.25 48.375 1 74.81 73 THR B CA 1
ATOM 6314 C C . THR B 1 73 ? 9.672 19.688 47.875 1 74.81 73 THR B C 1
ATOM 6316 O O . THR B 1 73 ? 9.328 20.641 48.594 1 74.81 73 THR B O 1
ATOM 6319 N N . ILE B 1 74 ? 10.344 19.844 46.812 1 75.62 74 ILE B N 1
ATOM 6320 C CA . ILE B 1 74 ? 10.547 21.141 46.156 1 75.62 74 ILE B CA 1
ATOM 6321 C C . ILE B 1 74 ? 9.727 21.203 44.875 1 75.62 74 ILE B C 1
ATOM 6323 O O . ILE B 1 74 ? 9.93 20.406 43.969 1 75.62 74 ILE B O 1
ATOM 6327 N N . THR B 1 75 ? 8.75 22 44.844 1 72.12 75 THR B N 1
ATOM 6328 C CA . THR B 1 75 ? 7.875 22.141 43.688 1 72.12 75 THR B CA 1
ATOM 6329 C C . THR B 1 75 ? 8.07 23.484 43 1 72.12 75 THR B C 1
ATOM 6331 O O . THR B 1 75 ? 8.07 24.531 43.656 1 72.12 75 THR B O 1
ATOM 6334 N N . ILE B 1 76 ? 8.367 23.469 41.781 1 71.5 76 ILE B N 1
ATOM 6335 C CA . ILE B 1 76 ? 8.383 24.672 40.938 1 71.5 76 ILE B CA 1
ATOM 6336 C C . ILE B 1 76 ? 7.086 24.766 40.125 1 71.5 76 ILE B C 1
ATOM 6338 O O . ILE B 1 76 ? 6.773 23.859 39.344 1 71.5 76 ILE B O 1
ATOM 6342 N N . ALA B 1 77 ? 6.211 25.688 40.438 1 64.38 77 ALA B N 1
ATOM 6343 C CA . ALA B 1 77 ? 4.902 25.75 39.812 1 64.38 77 ALA B CA 1
ATOM 6344 C C . ALA B 1 77 ? 4.625 27.156 39.281 1 64.38 77 ALA B C 1
ATOM 6346 O O . ALA B 1 77 ? 5.133 28.141 39.812 1 64.38 77 ALA B O 1
ATOM 6347 N N . HIS B 1 78 ? 3.91 27.219 38.219 1 57.94 78 HIS B N 1
ATOM 6348 C CA . HIS B 1 78 ? 3.402 28.484 37.719 1 57.94 78 HIS B CA 1
ATOM 6349 C C . HIS B 1 78 ? 1.978 28.75 38.219 1 57.94 78 HIS B C 1
ATOM 6351 O O . HIS B 1 78 ? 1.508 29.891 38.188 1 57.94 78 HIS B O 1
ATOM 6357 N N . ARG B 1 79 ? 1.441 27.625 38.688 1 61.72 79 ARG B N 1
ATOM 6358 C CA . ARG B 1 79 ? 0.056 27.719 39.125 1 61.72 79 ARG B CA 1
ATOM 6359 C C . ARG B 1 79 ? -0.024 27.828 40.625 1 61.72 79 ARG B C 1
ATOM 6361 O O . ARG B 1 79 ? 0.699 27.141 41.344 1 61.72 79 ARG B O 1
ATOM 6368 N N . LEU B 1 80 ? -0.933 28.578 41 1 64.62 80 LEU B N 1
ATOM 6369 C CA . LEU B 1 80 ? -1.1 28.906 42.406 1 64.62 80 LEU B CA 1
ATOM 6370 C C . LEU B 1 80 ? -1.625 27.688 43.188 1 64.62 80 LEU B C 1
ATOM 6372 O O . LEU B 1 80 ? -1.283 27.5 44.344 1 64.62 80 LEU B O 1
ATOM 6376 N N . SER B 1 81 ? -2.346 26.859 42.594 1 65 81 SER B N 1
ATOM 6377 C CA . SER B 1 81 ? -3.008 25.75 43.25 1 65 81 SER B CA 1
ATOM 6378 C C . SER B 1 81 ? -1.994 24.75 43.781 1 65 81 SER B C 1
ATOM 6380 O O . SER B 1 81 ? -2.217 24.125 44.844 1 65 81 SER B O 1
ATOM 6382 N N . THR B 1 82 ? -0.91 24.812 43.188 1 67.38 82 THR B N 1
ATOM 6383 C CA . THR B 1 82 ? 0.114 23.844 43.562 1 67.38 82 THR B CA 1
ATOM 6384 C C . THR B 1 82 ? 0.994 24.375 44.688 1 67.38 82 THR B C 1
ATOM 6386 O O . THR B 1 82 ? 1.573 23.594 45.438 1 67.38 82 THR B O 1
ATOM 6389 N N . ILE B 1 83 ? 0.898 25.656 44.844 1 70.31 83 ILE B N 1
ATOM 6390 C CA . ILE B 1 83 ? 1.869 26.25 45.75 1 70.31 83 ILE B CA 1
ATOM 6391 C C . ILE B 1 83 ? 1.192 26.609 47.094 1 70.31 83 ILE B C 1
ATOM 6393 O O . ILE B 1 83 ? 1.865 26.828 48.094 1 70.31 83 ILE B O 1
ATOM 6397 N N . LYS B 1 84 ? -0.116 26.578 47.125 1 73.12 84 LYS B N 1
ATOM 6398 C CA . LYS B 1 84 ? -0.883 27.047 48.281 1 73.12 84 LYS B CA 1
ATOM 6399 C C . LYS B 1 84 ? -0.598 26.188 49.5 1 73.12 84 LYS B C 1
ATOM 6401 O O . LYS B 1 84 ? -0.541 26.703 50.625 1 73.12 84 LYS B O 1
ATOM 6406 N N . LYS B 1 85 ? -0.261 24.922 49.344 1 70.94 85 LYS B N 1
ATOM 6407 C CA . LYS B 1 85 ? -0.142 24.016 50.469 1 70.94 85 LYS B CA 1
ATOM 6408 C C . LYS B 1 85 ? 1.319 23.812 50.875 1 70.94 85 LYS B C 1
ATOM 6410 O O . LYS B 1 85 ? 1.627 23 51.719 1 70.94 85 LYS B O 1
ATOM 6415 N N . ALA B 1 86 ? 2.119 24.594 50.312 1 76.06 86 ALA B N 1
ATOM 6416 C CA . ALA B 1 86 ? 3.545 24.438 50.594 1 76.06 86 ALA B CA 1
ATOM 6417 C C . ALA B 1 86 ? 3.91 25.031 51.938 1 76.06 86 ALA B C 1
ATOM 6419 O O . ALA B 1 86 ? 3.305 26.016 52.375 1 76.06 86 ALA B O 1
ATOM 6420 N N . ASP B 1 87 ? 4.758 24.406 52.75 1 78.5 87 ASP B N 1
ATOM 6421 C CA . ASP B 1 87 ? 5.191 24.859 54.062 1 78.5 87 ASP B CA 1
ATOM 6422 C C . ASP B 1 87 ? 6.008 26.141 53.969 1 78.5 87 ASP B C 1
ATOM 6424 O O . ASP B 1 87 ? 5.953 27 54.875 1 78.5 87 ASP B O 1
ATOM 6428 N N . LYS B 1 88 ? 6.773 26.188 52.875 1 80.31 88 LYS B N 1
ATOM 6429 C CA . LYS B 1 88 ? 7.609 27.359 52.625 1 80.31 88 LYS B CA 1
ATOM 6430 C C . LYS B 1 88 ? 7.559 27.766 51.156 1 80.31 88 LYS B C 1
ATOM 6432 O O . LYS B 1 88 ? 7.793 26.938 50.281 1 80.31 88 LYS B O 1
ATOM 6437 N N . ILE B 1 89 ? 7.086 28.906 50.875 1 77.75 89 ILE B N 1
ATOM 6438 C CA . ILE B 1 89 ? 6.992 29.438 49.531 1 77.75 89 ILE B CA 1
ATOM 6439 C C . ILE B 1 89 ? 8.109 30.453 49.281 1 77.75 89 ILE B C 1
ATOM 6441 O O . ILE B 1 89 ? 8.297 31.375 50.094 1 77.75 89 ILE B O 1
ATOM 6445 N N . VAL B 1 90 ? 8.859 30.25 48.281 1 80 90 VAL B N 1
ATOM 6446 C CA . VAL B 1 90 ? 9.953 31.141 47.906 1 80 90 VAL B CA 1
ATOM 6447 C C . VAL B 1 90 ? 9.641 31.844 46.594 1 80 90 VAL B C 1
ATOM 6449 O O . VAL B 1 90 ? 9.398 31.188 45.562 1 80 90 VAL B O 1
ATOM 6452 N N . VAL B 1 91 ? 9.422 33.062 46.594 1 77.62 91 VAL B N 1
ATOM 6453 C CA . VAL B 1 91 ? 9.125 33.844 45.406 1 77.62 91 VAL B CA 1
ATOM 6454 C C . VAL B 1 91 ? 10.422 34.469 44.875 1 77.62 91 VAL B C 1
ATOM 6456 O O . VAL B 1 91 ? 11.141 35.156 45.594 1 77.62 91 VAL B O 1
ATOM 6459 N N . MET B 1 92 ? 10.711 34.062 43.688 1 73.12 92 MET B N 1
ATOM 6460 C CA . MET B 1 92 ? 11.953 34.5 43.094 1 73.12 92 MET B CA 1
ATOM 6461 C C . MET B 1 92 ? 11.672 35.438 41.906 1 73.12 92 MET B C 1
ATOM 6463 O O . MET B 1 92 ? 10.766 35.188 41.125 1 73.12 92 MET B O 1
ATOM 6467 N N . LYS B 1 93 ? 12.211 36.594 41.812 1 66.81 93 LYS B N 1
ATOM 6468 C CA . LYS B 1 93 ? 12.156 37.531 40.688 1 66.81 93 LYS B CA 1
ATOM 6469 C C . LYS B 1 93 ? 13.555 37.875 40.188 1 66.81 93 LYS B C 1
ATOM 6471 O O . LYS B 1 93 ? 14.414 38.281 40.969 1 66.81 93 LYS B O 1
ATOM 6476 N N . LYS B 1 94 ? 13.898 37.625 38.906 1 60.41 94 LYS B N 1
ATOM 6477 C CA . LYS B 1 94 ? 15.188 37.906 38.281 1 60.41 94 LYS B CA 1
ATOM 6478 C C . LYS B 1 94 ? 16.328 37.25 39.062 1 60.41 94 LYS B C 1
ATOM 6480 O O . LYS B 1 94 ? 17.344 37.906 39.312 1 60.41 94 LYS B O 1
ATOM 6485 N N . GLY B 1 95 ? 16.078 36 39.594 1 64.25 95 GLY B N 1
ATOM 6486 C CA . GLY B 1 95 ? 17.125 35.219 40.25 1 64.25 95 GLY B CA 1
ATOM 6487 C C . GLY B 1 95 ? 17.312 35.562 41.719 1 64.25 95 GLY B C 1
ATOM 6488 O O . GLY B 1 95 ? 18.156 35 42.406 1 64.25 95 GLY B O 1
ATOM 6489 N N . LYS B 1 96 ? 16.672 36.562 42.125 1 70.12 96 LYS B N 1
ATOM 6490 C CA . LYS B 1 96 ? 16.828 36.969 43.531 1 70.12 96 LYS B CA 1
ATOM 6491 C C . LYS B 1 96 ? 15.594 36.625 44.344 1 70.12 96 LYS B C 1
ATOM 6493 O O . LYS B 1 96 ? 14.469 36.625 43.844 1 70.12 96 LYS B O 1
ATOM 6498 N N . LEU B 1 97 ? 15.797 36.219 45.625 1 74.19 97 LEU B N 1
ATOM 6499 C CA . LEU B 1 97 ? 14.734 35.875 46.594 1 74.19 97 LEU B CA 1
ATOM 6500 C C . LEU B 1 97 ? 14.008 37.156 47.031 1 74.19 97 LEU B C 1
ATOM 6502 O O . LEU B 1 97 ? 14.633 38.062 47.562 1 74.19 97 LEU B O 1
ATOM 6506 N N . ILE B 1 98 ? 12.828 37.312 46.719 1 76.94 98 ILE B N 1
ATOM 6507 C CA . ILE B 1 98 ? 12.07 38.531 47.062 1 76.94 98 ILE B CA 1
ATOM 6508 C C . ILE B 1 98 ? 11.297 38.281 48.375 1 76.94 98 ILE B C 1
ATOM 6510 O O . ILE B 1 98 ? 11.328 39.125 49.281 1 76.94 98 ILE B O 1
ATOM 6514 N N . GLU B 1 99 ? 10.539 37.25 48.344 1 79.38 99 GLU B N 1
ATOM 6515 C CA . GLU B 1 99 ? 9.68 36.969 49.5 1 79.38 99 GLU B CA 1
ATOM 6516 C C . GLU B 1 99 ? 9.719 35.5 49.875 1 79.38 99 GLU B C 1
ATOM 6518 O O . GLU B 1 99 ? 9.914 34.625 49.031 1 79.38 99 GLU B O 1
ATOM 6523 N N . GLU B 1 100 ? 9.867 35.156 51.094 1 80 100 GLU B N 1
ATOM 6524 C CA . GLU B 1 100 ? 9.797 33.781 51.594 1 80 100 GLU B CA 1
ATOM 6525 C C . GLU B 1 100 ? 8.812 33.656 52.75 1 80 100 GLU B C 1
ATOM 6527 O O . GLU B 1 100 ? 8.75 34.531 53.625 1 80 100 GLU B O 1
ATOM 6532 N N . GLY B 1 101 ? 7.887 32.844 52.844 1 80.62 101 GLY B N 1
ATOM 6533 C CA . GLY B 1 101 ? 6.914 32.625 53.906 1 80.62 101 GLY B CA 1
ATOM 6534 C C . GLY B 1 101 ? 5.867 31.594 53.562 1 80.62 101 GLY B C 1
ATOM 6535 O O . GLY B 1 101 ? 6.035 30.828 52.594 1 80.62 101 GLY B O 1
ATOM 6536 N N . THR B 1 102 ? 4.949 31.484 54.312 1 78.38 102 THR B N 1
ATOM 6537 C CA . THR B 1 102 ? 3.807 30.609 54.062 1 78.38 102 THR B CA 1
ATOM 6538 C C . THR B 1 102 ? 2.764 31.328 53.219 1 78.38 102 THR B C 1
ATOM 6540 O O . THR B 1 102 ? 2.795 32.562 53.094 1 78.38 102 THR B O 1
ATOM 6543 N N . HIS B 1 103 ? 1.845 30.625 52.594 1 77.81 103 HIS B N 1
ATOM 6544 C CA . HIS B 1 103 ? 0.804 31.203 51.75 1 77.81 103 HIS B CA 1
ATOM 6545 C C . HIS B 1 103 ? 0.054 32.312 52.469 1 77.81 103 HIS B C 1
ATOM 6547 O O . HIS B 1 103 ? -0.106 33.406 51.938 1 77.81 103 HIS B O 1
ATOM 6553 N N . GLU B 1 104 ? -0.312 31.953 53.688 1 77.19 104 GLU B N 1
ATOM 6554 C CA . GLU B 1 104 ? -1.073 32.906 54.469 1 77.19 104 GLU B CA 1
ATOM 6555 C C . GLU B 1 104 ? -0.201 34.094 54.906 1 77.19 104 GLU B C 1
ATOM 6557 O O . GLU B 1 104 ? -0.652 35.25 54.906 1 77.19 104 GLU B O 1
ATOM 6562 N N . GLY B 1 105 ? 1.071 33.75 55.219 1 79.62 105 GLY B N 1
ATOM 6563 C CA . GLY B 1 105 ? 1.997 34.781 55.656 1 79.62 105 GLY B CA 1
ATOM 6564 C C . GLY B 1 105 ? 2.379 35.75 54.562 1 79.62 105 GLY B C 1
ATOM 6565 O O . GLY B 1 105 ? 2.486 36.969 54.781 1 79.62 105 GLY B O 1
ATOM 6566 N N . LEU B 1 106 ? 2.414 35.219 53.344 1 79.81 106 LEU B N 1
ATOM 6567 C CA . LEU B 1 106 ? 2.844 36.031 52.219 1 79.81 106 LEU B CA 1
ATOM 6568 C C . LEU B 1 106 ? 1.677 36.844 51.656 1 79.81 106 LEU B C 1
ATOM 6570 O O . LEU B 1 106 ? 1.875 37.938 51.125 1 79.81 106 LEU B O 1
ATOM 6574 N N . LEU B 1 107 ? 0.45 36.344 51.875 1 76 107 LEU B N 1
ATOM 6575 C CA . LEU B 1 107 ? -0.75 37.031 51.406 1 76 107 LEU B CA 1
ATOM 6576 C C . LEU B 1 107 ? -1.05 38.219 52.344 1 76 107 LEU B C 1
ATOM 6578 O O . LEU B 1 107 ? -1.715 39.188 51.906 1 76 107 LEU B O 1
ATOM 6582 N N . SER B 1 108 ? -0.636 38.156 53.531 1 75.75 108 SER B N 1
ATOM 6583 C CA . SER B 1 108 ? -0.904 39.219 54.5 1 75.75 108 SER B CA 1
ATOM 6584 C C . SER B 1 108 ? -0.157 40.5 54.156 1 75.75 108 SER B C 1
ATOM 6586 O O . SER B 1 108 ? -0.55 41.594 54.594 1 75.75 108 SER B O 1
ATOM 6588 N N . ASN B 1 109 ? 0.895 40.406 53.312 1 73.06 109 ASN B N 1
ATOM 6589 C CA . ASN B 1 109 ? 1.571 41.594 52.812 1 73.06 109 ASN B CA 1
ATOM 6590 C C . ASN B 1 109 ? 1.013 42.062 51.469 1 73.06 109 ASN B C 1
ATOM 6592 O O . ASN B 1 109 ? 1.321 41.469 50.438 1 73.06 109 ASN B O 1
ATOM 6596 N N . PRO B 1 110 ? 0.002 42.875 51.344 1 70.62 110 PRO B N 1
ATOM 6597 C CA . PRO B 1 110 ? -0.689 43.281 50.125 1 70.62 110 PRO B CA 1
ATOM 6598 C C . PRO B 1 110 ? 0.263 43.812 49.062 1 70.62 110 PRO B C 1
ATOM 6600 O O . PRO B 1 110 ? -0.037 43.75 47.844 1 70.62 110 PRO B O 1
ATOM 6603 N N . ASP B 1 111 ? 1.352 44.344 49.344 1 68.44 111 ASP B N 1
ATOM 6604 C CA . ASP B 1 111 ? 2.273 44.969 48.375 1 68.44 111 ASP B CA 1
ATOM 6605 C C . ASP B 1 111 ? 3.379 44 47.969 1 68.44 111 ASP B C 1
ATOM 6607 O O . ASP B 1 111 ? 4.332 44.406 47.281 1 68.44 111 ASP B O 1
ATOM 6611 N N . GLY B 1 112 ? 3.322 42.719 48.25 1 73.31 112 GLY B N 1
ATOM 6612 C CA . GLY B 1 112 ? 4.383 41.781 47.938 1 73.31 112 GLY B CA 1
ATOM 6613 C C . GLY B 1 112 ? 4.285 41.156 46.562 1 73.31 112 GLY B C 1
ATOM 6614 O O . GLY B 1 112 ? 3.232 41.25 45.906 1 73.31 112 GLY B O 1
ATOM 6615 N N . ALA B 1 113 ? 5.387 40.625 46.062 1 74.19 113 ALA B N 1
ATOM 6616 C CA . ALA B 1 113 ? 5.441 40.031 44.75 1 74.19 113 ALA B CA 1
ATOM 6617 C C . ALA B 1 113 ? 4.551 38.781 44.656 1 74.19 113 ALA B C 1
ATOM 6619 O O . ALA B 1 113 ? 3.916 38.531 43.625 1 74.19 113 ALA B O 1
ATOM 6620 N N . TYR B 1 114 ? 4.359 38.125 45.75 1 75.56 114 TYR B N 1
ATOM 6621 C CA . TYR B 1 114 ? 3.51 36.938 45.812 1 75.56 114 TYR B CA 1
ATOM 6622 C C . TYR B 1 114 ? 2.035 37.312 45.781 1 75.56 114 TYR B C 1
ATOM 6624 O O . TYR B 1 114 ? 1.242 36.719 45.062 1 75.56 114 TYR B O 1
ATOM 6632 N N . SER B 1 115 ? 1.653 38.25 46.562 1 74.12 115 SER B N 1
ATOM 6633 C CA . SER B 1 115 ? 0.275 38.719 46.594 1 74.12 115 SER B CA 1
ATOM 6634 C C . SER B 1 115 ? -0.126 39.281 45.219 1 74.12 115 SER B C 1
ATOM 6636 O O . SER B 1 115 ? -1.256 39.094 44.781 1 74.12 115 SER B O 1
ATOM 6638 N N . ALA B 1 116 ? 0.769 39.906 44.531 1 68.56 116 ALA B N 1
ATOM 6639 C CA . ALA B 1 116 ? 0.505 40.406 43.188 1 68.56 116 ALA B CA 1
ATOM 6640 C C . ALA B 1 116 ? 0.314 39.25 42.188 1 68.56 116 ALA B C 1
ATOM 6642 O O . ALA B 1 116 ? -0.556 39.312 41.312 1 68.56 116 ALA B O 1
ATOM 6643 N N . LEU B 1 117 ? 1.056 38.25 42.312 1 67.5 117 LEU B N 1
ATOM 6644 C CA . LEU B 1 117 ? 0.941 37.062 41.469 1 67.5 117 LEU B CA 1
ATOM 6645 C C . LEU B 1 117 ? -0.358 36.344 41.75 1 67.5 117 LEU B C 1
ATOM 6647 O O . LEU B 1 117 ? -1.028 35.875 40.844 1 67.5 117 LEU B O 1
ATOM 6651 N N . VAL B 1 118 ? -0.652 36.219 43.031 1 66.81 118 VAL B N 1
ATOM 6652 C CA . VAL B 1 118 ? -1.886 35.531 43.438 1 66.81 118 VAL B CA 1
ATOM 6653 C C . VAL B 1 118 ? -3.09 36.375 43 1 66.81 118 VAL B C 1
ATOM 6655 O O . VAL B 1 118 ? -4.07 35.812 42.469 1 66.81 118 VAL B O 1
ATOM 6658 N N . ASN B 1 119 ? -2.949 37.594 43.219 1 62.22 119 ASN B N 1
ATOM 6659 C CA . ASN B 1 119 ? -4.027 38.469 42.781 1 62.22 119 ASN B CA 1
ATOM 6660 C C . ASN B 1 119 ? -4.148 38.5 41.281 1 62.22 119 ASN B C 1
ATOM 6662 O O . ASN B 1 119 ? -5.258 38.531 40.719 1 62.22 119 ASN B O 1
ATOM 6666 N N . ALA B 1 120 ? -3.027 38.531 40.594 1 54.72 120 ALA B N 1
ATOM 6667 C CA . ALA B 1 120 ? -3.039 38.469 39.156 1 54.72 120 ALA B CA 1
ATOM 6668 C C . ALA B 1 120 ? -3.611 37.125 38.656 1 54.72 120 ALA B C 1
ATOM 6670 O O . ALA B 1 120 ? -4.363 37.094 37.688 1 54.72 120 ALA B O 1
ATOM 6671 N N . GLN B 1 121 ? -3.234 36.125 39.375 1 50.81 121 GLN B N 1
ATOM 6672 C CA . GLN B 1 121 ? -3.775 34.812 39.062 1 50.81 121 GLN B CA 1
ATOM 6673 C C . GLN B 1 121 ? -5.211 34.688 39.531 1 50.81 121 GLN B C 1
ATOM 6675 O O . GLN B 1 121 ? -6.031 34 38.906 1 50.81 121 GLN B O 1
ATOM 6680 N N . GLN B 1 122 ? -5.426 35.062 40.875 1 48.03 122 GLN B N 1
ATOM 6681 C CA . GLN B 1 122 ? -6.793 35.094 41.375 1 48.03 122 GLN B CA 1
ATOM 6682 C C . GLN B 1 122 ? -7.684 35.969 40.5 1 48.03 122 GLN B C 1
ATOM 6684 O O . GLN B 1 122 ? -8.867 35.688 40.312 1 48.03 122 GLN B O 1
ATOM 6689 N N . LEU B 1 123 ? -7.219 37.188 40.188 1 39.62 123 LEU B N 1
ATOM 6690 C CA . LEU B 1 123 ? -7.949 38.031 39.25 1 39.62 123 LEU B CA 1
ATOM 6691 C C . LEU B 1 123 ? -8.148 37.344 37.906 1 39.62 123 LEU B C 1
ATOM 6693 O O . LEU B 1 123 ? -9.18 37.531 37.25 1 39.62 123 LEU B O 1
ATOM 6697 N N . SER B 1 124 ? -7.145 36.719 37.375 1 37.31 124 SER B N 1
ATOM 6698 C CA . SER B 1 124 ? -7.348 35.875 36.219 1 37.31 124 SER B CA 1
ATOM 6699 C C . SER B 1 124 ? -8.18 34.625 36.562 1 37.31 124 SER B C 1
ATOM 6701 O O . SER B 1 124 ? -8.93 34.125 35.719 1 37.31 124 SER B O 1
ATOM 6703 N N . LEU B 1 125 ? -7.961 33.906 37.719 1 35.78 125 LEU B N 1
ATOM 6704 C CA . LEU B 1 125 ? -8.766 32.781 38.219 1 35.78 125 LEU B CA 1
ATOM 6705 C C . LEU B 1 125 ? -9.938 33.281 39.062 1 35.78 125 LEU B C 1
ATOM 6707 O O . LEU B 1 125 ? -9.75 34.062 40 1 35.78 125 LEU B O 1
ATOM 6711 N N . GLY B 1 126 ? -11.07 33.719 38.688 1 28.44 126 GLY B N 1
ATOM 6712 C CA . GLY B 1 126 ? -12.227 34.094 39.469 1 28.44 126 GLY B CA 1
ATOM 6713 C C . GLY B 1 126 ? -12.305 33.375 40.812 1 28.44 126 GLY B C 1
ATOM 6714 O O . GLY B 1 126 ? -11.672 32.312 41 1 28.44 126 GLY B O 1
ATOM 6715 N N . GLU B 1 127 ? -12.672 33.938 42 1 30.66 127 GLU B N 1
ATOM 6716 C CA . GLU B 1 127 ? -12.961 33.531 43.375 1 30.66 127 GLU B CA 1
ATOM 6717 C C . GLU B 1 127 ? -13.711 32.188 43.406 1 30.66 127 GLU B C 1
ATOM 6719 O O . GLU B 1 127 ? -13.969 31.656 44.5 1 30.66 127 GLU B O 1
ATOM 6724 N N . ILE B 1 128 ? -14.484 31.719 42.469 1 30.7 128 ILE B N 1
ATOM 6725 C CA . ILE B 1 128 ? -15.578 30.766 42.656 1 30.7 128 ILE B CA 1
ATOM 6726 C C . ILE B 1 128 ? -15.016 29.406 43.031 1 30.7 128 ILE B C 1
ATOM 6728 O O . ILE B 1 128 ? -15.766 28.438 43.219 1 30.7 128 ILE B O 1
ATOM 6732 N N . TYR B 1 129 ? -13.766 29.094 43.062 1 29.72 129 TYR B N 1
ATOM 6733 C CA . TYR B 1 129 ? -13.484 27.656 43.125 1 29.72 129 TYR B CA 1
ATOM 6734 C C . TYR B 1 129 ? -13.508 27.156 44.562 1 29.72 129 TYR B C 1
ATOM 6736 O O . TYR B 1 129 ? -13.109 26.016 44.812 1 29.72 129 TYR B O 1
ATOM 6744 N N . GLN B 1 130 ? -13.789 27.875 45.656 1 27.69 130 GLN B N 1
ATOM 6745 C CA . GLN B 1 130 ? -13.531 27.266 46.938 1 27.69 130 GLN B CA 1
ATOM 6746 C C . GLN B 1 130 ? -14.492 26.109 47.219 1 27.69 130 GLN B C 1
ATOM 6748 O O . GLN B 1 130 ? -14.102 25.078 47.781 1 27.69 130 GLN B O 1
ATOM 6753 N N . GLU B 1 131 ? -15.844 26.328 47.25 1 27.05 131 GLU B N 1
ATOM 6754 C CA . GLU B 1 131 ? -16.766 25.5 48 1 27.05 131 GLU B CA 1
ATOM 6755 C C . GLU B 1 131 ? -16.891 24.109 47.375 1 27.05 131 GLU B C 1
ATOM 6757 O O . GLU B 1 131 ? -17.312 23.156 48.062 1 27.05 131 GLU B O 1
ATOM 6762 N N . GLU B 1 132 ? -16.938 23.922 46.156 1 26.62 132 GLU B N 1
ATOM 6763 C CA . GLU B 1 132 ? -17.547 22.719 45.594 1 26.62 132 GLU B CA 1
ATOM 6764 C C . GLU B 1 132 ? -16.625 21.5 45.781 1 26.62 132 GLU B C 1
ATOM 6766 O O . GLU B 1 132 ? -16.828 20.484 45.094 1 26.62 132 GLU B O 1
ATOM 6771 N N . SER B 1 133 ? -15.75 21.484 46.75 1 27.41 133 SER B N 1
ATOM 6772 C CA . SER B 1 133 ? -14.812 20.391 47 1 27.41 133 SER B CA 1
ATOM 6773 C C . SER B 1 133 ? -15.539 19.109 47.375 1 27.41 133 SER B C 1
ATOM 6775 O O . SER B 1 133 ? -14.992 18.016 47.219 1 27.41 133 SER B O 1
ATOM 6777 N N . ASN B 1 134 ? -16.641 19.172 48.156 1 24.86 134 ASN B N 1
ATOM 6778 C CA . ASN B 1 134 ? -17.141 18.031 48.906 1 24.86 134 ASN B CA 1
ATOM 6779 C C . ASN B 1 134 ? -17.766 16.984 48 1 24.86 134 ASN B C 1
ATOM 6781 O O . ASN B 1 134 ? -18.234 15.945 48.469 1 24.86 134 ASN B O 1
ATOM 6785 N N . LEU B 1 135 ? -18.391 17.391 46.906 1 23.98 135 LEU B N 1
ATOM 6786 C CA . LEU B 1 135 ? -19.406 16.484 46.406 1 23.98 135 LEU B CA 1
ATOM 6787 C C . LEU B 1 135 ? -18.766 15.25 45.75 1 23.98 135 LEU B C 1
ATOM 6789 O O . LEU B 1 135 ? -19.484 14.344 45.312 1 23.98 135 LEU B O 1
ATOM 6793 N N . VAL B 1 136 ? -17.547 15.242 45.344 1 29.03 136 VAL B N 1
ATOM 6794 C CA . VAL B 1 136 ? -17.234 14.062 44.562 1 29.03 136 VAL B CA 1
ATOM 6795 C C . VAL B 1 136 ? -17.078 12.844 45.469 1 29.03 136 VAL B C 1
ATOM 6797 O O . VAL B 1 136 ? -16.781 11.75 45 1 29.03 136 VAL B O 1
ATOM 6800 N N . GLU B 1 137 ? -17.141 12.992 46.812 1 27.66 137 GLU B N 1
ATOM 6801 C CA . GLU B 1 137 ? -16.828 11.82 47.625 1 27.66 137 GLU B CA 1
ATOM 6802 C C . GLU B 1 137 ? -17.859 10.719 47.438 1 27.66 137 GLU B C 1
ATOM 6804 O O . GLU B 1 137 ? -17.531 9.531 47.5 1 27.66 137 GLU B O 1
ATOM 6809 N N . THR B 1 138 ? -19.141 11.016 47.656 1 27.3 138 THR B N 1
ATOM 6810 C CA . THR B 1 138 ? -20.062 9.977 48.125 1 27.3 138 THR B CA 1
ATOM 6811 C C . THR B 1 138 ? -20.453 9.055 46.969 1 27.3 138 THR B C 1
ATOM 6813 O O . THR B 1 138 ? -21.359 8.219 47.125 1 27.3 138 THR B O 1
ATOM 6816 N N . MET B 1 139 ? -20.312 9.438 45.688 1 26.5 139 MET B N 1
ATOM 6817 C CA . MET B 1 139 ? -21.016 8.414 44.906 1 26.5 139 MET B CA 1
ATOM 6818 C C . MET B 1 139 ? -20.312 7.062 45.062 1 26.5 139 MET B C 1
ATOM 6820 O O . MET B 1 139 ? -19.094 6.973 44.938 1 26.5 139 MET B O 1
ATOM 6824 N N . ASP B 1 140 ? -20.953 6.086 45.75 1 26.77 140 ASP B N 1
ATOM 6825 C CA . ASP B 1 140 ? -20.625 4.695 46.031 1 26.77 140 ASP B CA 1
ATOM 6826 C C . ASP B 1 140 ? -20.031 3.998 44.812 1 26.77 140 ASP B C 1
ATOM 6828 O O . ASP B 1 140 ? -20.547 4.141 43.688 1 26.77 140 ASP B O 1
ATOM 6832 N N . PRO B 1 141 ? -18.812 3.631 44.875 1 30.08 141 PRO B N 1
ATOM 6833 C CA . PRO B 1 141 ? -18.031 2.936 43.844 1 30.08 141 PRO B CA 1
ATOM 6834 C C . PRO B 1 141 ? -18.828 1.827 43.156 1 30.08 141 PRO B C 1
ATOM 6836 O O . PRO B 1 141 ? -18.406 1.339 42.094 1 30.08 141 PRO B O 1
ATOM 6839 N N . ILE B 1 142 ? -19.812 1.151 43.875 1 29.3 142 ILE B N 1
ATOM 6840 C CA . ILE B 1 142 ? -20.5 -0.065 43.438 1 29.3 142 ILE B CA 1
ATOM 6841 C C . ILE B 1 142 ? -21.406 0.239 42.25 1 29.3 142 ILE B C 1
ATOM 6843 O O . ILE B 1 142 ? -21.484 -0.554 41.312 1 29.3 142 ILE B O 1
ATOM 6847 N N . ILE B 1 143 ? -22.281 1.302 42.406 1 28.45 143 ILE B N 1
ATOM 6848 C CA . ILE B 1 143 ? -23.281 1.464 41.344 1 28.45 143 ILE B CA 1
ATOM 6849 C C . ILE B 1 143 ? -22.625 1.933 40.062 1 28.45 143 ILE B C 1
ATOM 6851 O O . ILE B 1 143 ? -23.25 1.892 39 1 28.45 143 ILE B O 1
ATOM 6855 N N . GLN B 1 144 ? -21.578 2.686 40.094 1 28 144 GLN B N 1
ATOM 6856 C CA . GLN B 1 144 ? -20.969 3.156 38.875 1 28 144 GLN B CA 1
ATOM 6857 C C . GLN B 1 144 ? -20.406 1.993 38.062 1 28 144 GLN B C 1
ATOM 6859 O O . GLN B 1 144 ? -20.172 2.127 36.844 1 28 144 GLN B O 1
ATOM 6864 N N . GLU B 1 145 ? -19.922 0.968 38.625 1 29.75 145 GLU B N 1
ATOM 6865 C CA . GLU B 1 145 ? -19.469 -0.267 37.969 1 29.75 145 GLU B CA 1
ATOM 6866 C C . GLU B 1 145 ? -20.609 -0.932 37.188 1 29.75 145 GLU B C 1
ATOM 6868 O O . GLU B 1 145 ? -20.359 -1.518 36.125 1 29.75 145 GLU B O 1
ATOM 6873 N N . MET B 1 146 ? -21.812 -0.998 37.75 1 28.36 146 MET B N 1
ATOM 6874 C CA . MET B 1 146 ? -22.938 -1.686 37.125 1 28.36 146 MET B CA 1
ATOM 6875 C C . MET B 1 146 ? -23.438 -0.897 35.906 1 28.36 146 MET B C 1
ATOM 6877 O O . MET B 1 146 ? -23.906 -1.481 34.938 1 28.36 146 MET B O 1
ATOM 6881 N N . SER B 1 147 ? -23.75 0.455 36.031 1 28.61 147 SER B N 1
ATOM 6882 C CA . SER B 1 147 ? -24.406 1.155 34.938 1 28.61 147 SER B CA 1
ATOM 6883 C C . SER B 1 147 ? -23.422 1.446 33.812 1 28.61 147 SER B C 1
ATOM 6885 O O . SER B 1 147 ? -23.828 1.564 32.656 1 28.61 147 SER B O 1
ATOM 6887 N N . ALA B 1 148 ? -22.234 1.927 34 1 31.05 148 ALA B N 1
ATOM 6888 C CA . ALA B 1 148 ? -21.25 2.061 32.906 1 31.05 148 ALA B CA 1
ATOM 6889 C C . ALA B 1 148 ? -20.906 0.7 32.312 1 31.05 148 ALA B C 1
ATOM 6891 O O . ALA B 1 148 ? -20.5 0.614 31.156 1 31.05 148 ALA B O 1
ATOM 6892 N N . ALA B 1 149 ? -20.844 -0.375 33 1 30.97 149 ALA B N 1
ATOM 6893 C CA . ALA B 1 149 ? -20.75 -1.774 32.594 1 30.97 149 ALA B CA 1
ATOM 6894 C C . ALA B 1 149 ? -21.953 -2.178 31.734 1 30.97 149 ALA B C 1
ATOM 6896 O O . ALA B 1 149 ? -21.875 -3.137 30.953 1 30.97 149 ALA B O 1
ATOM 6897 N N . GLY B 1 150 ? -23.156 -1.728 32 1 27.48 150 GLY B N 1
ATOM 6898 C CA . GLY B 1 150 ? -24.297 -2.045 31.172 1 27.48 150 GLY B CA 1
ATOM 6899 C C . GLY B 1 150 ? -24.203 -1.422 29.781 1 27.48 150 GLY B C 1
ATOM 6900 O O . GLY B 1 150 ? -24.516 -2.068 28.781 1 27.48 150 GLY B O 1
ATOM 6901 N N . LYS B 1 151 ? -24.125 0.037 29.672 1 30.97 151 LYS B N 1
ATOM 6902 C CA . LYS B 1 151 ? -24.094 0.649 28.344 1 30.97 151 LYS B CA 1
ATOM 6903 C C . LYS B 1 151 ? -22.734 0.444 27.688 1 30.97 151 LYS B C 1
ATOM 6905 O O . LYS B 1 151 ? -22.609 0.547 26.469 1 30.97 151 LYS B O 1
ATOM 6910 N N . GLU B 1 152 ? -21.578 0.501 28.375 1 32.12 152 GLU B N 1
ATOM 6911 C CA . GLU B 1 152 ? -20.344 0.061 27.703 1 32.12 152 GLU B CA 1
ATOM 6912 C C . GLU B 1 152 ? -20.469 -1.387 27.234 1 32.12 152 GLU B C 1
ATOM 6914 O O . GLU B 1 152 ? -19.797 -1.791 26.281 1 32.12 152 GLU B O 1
ATOM 6919 N N . LYS B 1 153 ? -21.031 -2.297 27.969 1 32.06 153 LYS B N 1
ATOM 6920 C CA . LYS B 1 153 ? -21.438 -3.623 27.516 1 32.06 153 LYS B CA 1
ATOM 6921 C C . LYS B 1 153 ? -22.391 -3.525 26.328 1 32.06 153 LYS B C 1
ATOM 6923 O O . LYS B 1 153 ? -22.391 -4.41 25.469 1 32.06 153 LYS B O 1
ATOM 6928 N N . GLU B 1 154 ? -23.391 -2.662 26.375 1 30.17 154 GLU B N 1
ATOM 6929 C CA . GLU B 1 154 ? -24.172 -2.496 25.156 1 30.17 154 GLU B CA 1
ATOM 6930 C C . GLU B 1 154 ? -23.328 -1.968 24 1 30.17 154 GLU B C 1
ATOM 6932 O O . GLU B 1 154 ? -23.516 -2.359 22.859 1 30.17 154 GLU B O 1
ATOM 6937 N N . GLN B 1 155 ? -22.609 -0.75 24.219 1 32.25 155 GLN B N 1
ATOM 6938 C CA . GLN B 1 155 ? -21.812 -0.283 23.094 1 32.25 155 GLN B CA 1
ATOM 6939 C C . GLN B 1 155 ? -20.641 -1.218 22.828 1 32.25 155 GLN B C 1
ATOM 6941 O O . GLN B 1 155 ? -20.062 -1.196 21.734 1 32.25 155 GLN B O 1
ATOM 6946 N N . LYS B 1 156 ? -19.875 -1.656 23.844 1 34.03 156 LYS B N 1
ATOM 6947 C CA . LYS B 1 156 ? -18.906 -2.713 23.594 1 34.03 156 LYS B CA 1
ATOM 6948 C C . LYS B 1 156 ? -19.578 -3.979 23.078 1 34.03 156 LYS B C 1
ATOM 6950 O O . LYS B 1 156 ? -18.922 -4.984 22.812 1 34.03 156 LYS B O 1
ATOM 6955 N N . GLU B 1 157 ? -20.719 -4.234 23.469 1 32.97 157 GLU B N 1
ATOM 6956 C CA . GLU B 1 157 ? -21.391 -5.375 22.859 1 32.97 157 GLU B CA 1
ATOM 6957 C C . GLU B 1 157 ? -21.422 -5.25 21.344 1 32.97 157 GLU B C 1
ATOM 6959 O O . GLU B 1 157 ? -22.484 -5.391 20.719 1 32.97 157 GLU B O 1
ATOM 6964 N N . VAL B 1 158 ? -20.891 -4.191 20.859 1 37.09 158 VAL B N 1
ATOM 6965 C CA . VAL B 1 158 ? -20.625 -4.527 19.469 1 37.09 158 VAL B CA 1
ATOM 6966 C C . VAL B 1 158 ? -20.141 -5.973 19.375 1 37.09 158 VAL B C 1
ATOM 6968 O O . VAL B 1 158 ? -19.141 -6.344 19.984 1 37.09 158 VAL B O 1
ATOM 6971 N N . VAL B 1 159 ? -20.891 -6.906 19.406 1 36.72 159 VAL B N 1
ATOM 6972 C CA . VAL B 1 159 ? -20.719 -8.328 19.125 1 36.72 159 VAL B CA 1
ATOM 6973 C C . VAL B 1 159 ? -19.438 -8.547 18.312 1 36.72 159 VAL B C 1
ATOM 6975 O O . VAL B 1 159 ? -19.359 -8.125 17.156 1 36.72 159 VAL B O 1
ATOM 6978 N N . ALA B 1 160 ? -18.344 -8.438 18.984 1 44.5 160 ALA B N 1
ATOM 6979 C CA . ALA B 1 160 ? -17.094 -8.836 18.328 1 44.5 160 ALA B CA 1
ATOM 6980 C C . ALA B 1 160 ? -17.328 -9.984 17.359 1 44.5 160 ALA B C 1
ATOM 6982 O O . ALA B 1 160 ? -17.891 -11.016 17.734 1 44.5 160 ALA B O 1
ATOM 6983 N N . TYR B 1 161 ? -17.516 -9.688 16.25 1 58.97 161 TYR B N 1
ATOM 6984 C CA . TYR B 1 161 ? -17.578 -10.734 15.242 1 58.97 161 TYR B CA 1
ATOM 6985 C C . TYR B 1 161 ? -16.625 -11.867 15.562 1 58.97 161 TYR B C 1
ATOM 6987 O O . TYR B 1 161 ? -15.445 -11.633 15.859 1 58.97 161 TYR B O 1
ATOM 6995 N N . LYS B 1 162 ? -17.188 -12.914 16.172 1 61 162 LYS B N 1
ATOM 6996 C CA . LYS B 1 162 ? -16.375 -14.125 16.281 1 61 162 LYS B CA 1
ATOM 6997 C C . LYS B 1 162 ? -15.977 -14.641 14.891 1 61 162 LYS B C 1
ATOM 6999 O O . LYS B 1 162 ? -16.844 -14.914 14.055 1 61 162 LYS B O 1
ATOM 7004 N N . PRO B 1 163 ? -14.703 -14.5 14.641 1 68.56 163 PRO B N 1
ATOM 7005 C CA . PRO B 1 163 ? -14.281 -15 13.328 1 68.56 163 PRO B CA 1
ATOM 7006 C C . PRO B 1 163 ? -14.844 -16.391 13.023 1 68.56 163 PRO B C 1
ATOM 7008 O O . PRO B 1 163 ? -14.836 -17.266 13.891 1 68.56 163 PRO B O 1
ATOM 7011 N N . LYS B 1 164 ? -15.703 -16.469 12.109 1 69.06 164 LYS B N 1
ATOM 7012 C CA . LYS B 1 164 ? -16.25 -17.75 11.664 1 69.06 164 LYS B CA 1
ATOM 7013 C C . LYS B 1 164 ? -15.227 -18.547 10.852 1 69.06 164 LYS B C 1
ATOM 7015 O O . LYS B 1 164 ? -14.352 -17.953 10.211 1 69.06 164 LYS B O 1
ATOM 7020 N N . GLY B 1 165 ? -15.227 -19.75 11.148 1 66.75 165 GLY B N 1
ATOM 7021 C CA . GLY B 1 165 ? -14.383 -20.625 10.352 1 66.75 165 GLY B CA 1
ATOM 7022 C C . GLY B 1 165 ? -14.672 -20.531 8.867 1 66.75 165 GLY B C 1
ATOM 7023 O O . GLY B 1 165 ? -15.625 -19.875 8.445 1 66.75 165 GLY B O 1
ATOM 7024 N N . LEU B 1 166 ? -13.828 -21.078 8.055 1 74.38 166 LEU B N 1
ATOM 7025 C CA . LEU B 1 166 ? -13.945 -21.078 6.602 1 74.38 166 LEU B CA 1
ATOM 7026 C C . LEU B 1 166 ? -15.305 -21.609 6.164 1 74.38 166 LEU B C 1
ATOM 7028 O O . LEU B 1 166 ? -15.977 -21.016 5.328 1 74.38 166 LEU B O 1
ATOM 7032 N N . ALA B 1 167 ? -15.648 -22.688 6.758 1 75.06 167 ALA B N 1
ATOM 7033 C CA . ALA B 1 167 ? -16.906 -23.344 6.387 1 75.06 167 ALA B CA 1
ATOM 7034 C C . ALA B 1 167 ? -18.094 -22.484 6.777 1 75.06 167 ALA B C 1
ATOM 7036 O O . ALA B 1 167 ? -19.078 -22.406 6.039 1 75.06 167 ALA B O 1
ATOM 7037 N N . GLY B 1 168 ? -17.922 -21.844 7.816 1 74.94 168 GLY B N 1
ATOM 7038 C CA . GLY B 1 168 ? -19 -20.984 8.266 1 74.94 168 GLY B CA 1
ATOM 7039 C C . GLY B 1 168 ? -19.188 -19.75 7.387 1 74.94 168 GLY B C 1
ATOM 7040 O O . GLY B 1 168 ? -20.312 -19.406 7.031 1 74.94 168 GLY B O 1
ATOM 7041 N N . SER B 1 169 ? -18.125 -19.188 7.047 1 79.19 169 SER B N 1
ATOM 7042 C CA . SER B 1 169 ? -18.188 -18 6.203 1 79.19 169 SER B CA 1
ATOM 7043 C C . SER B 1 169 ? -18.672 -18.344 4.805 1 79.19 169 SER B C 1
ATOM 7045 O O . SER B 1 169 ? -19.516 -17.625 4.242 1 79.19 169 SER B O 1
ATOM 7047 N N . LEU B 1 170 ? -18.156 -19.469 4.309 1 79.38 170 LEU B N 1
ATOM 7048 C CA . LEU B 1 170 ? -18.578 -19.906 2.984 1 79.38 170 LEU B CA 1
ATOM 7049 C C . LEU B 1 170 ? -20.062 -20.25 2.969 1 79.38 170 LEU B C 1
ATOM 7051 O O . LEU B 1 170 ? -20.781 -19.891 2.025 1 79.38 170 LEU B O 1
ATOM 7055 N N . GLY B 1 171 ? -20.469 -20.953 4.027 1 79.31 171 GLY B N 1
ATOM 7056 C CA . GLY B 1 171 ? -21.875 -21.312 4.125 1 79.31 171 GLY B CA 1
ATOM 7057 C C . GLY B 1 171 ? -22.797 -20.109 4.203 1 79.31 171 GLY B C 1
ATOM 7058 O O . GLY B 1 171 ? -23.844 -20.078 3.572 1 79.31 171 GLY B O 1
ATOM 7059 N N . LEU B 1 172 ? -22.375 -19.094 4.891 1 82 172 LEU B N 1
ATOM 7060 C CA . LEU B 1 172 ? -23.156 -17.875 5.043 1 82 172 LEU B CA 1
ATOM 7061 C C . LEU B 1 172 ? -23.266 -17.125 3.721 1 82 172 LEU B C 1
ATOM 7063 O O . LEU B 1 172 ? -24.344 -16.672 3.344 1 82 172 LEU B O 1
ATOM 7067 N N . PHE B 1 173 ? -22.219 -17.047 3.039 1 84.25 173 PHE B N 1
ATOM 7068 C CA . PHE B 1 173 ? -22.219 -16.297 1.783 1 84.25 173 PHE B CA 1
ATOM 7069 C C . PHE B 1 173 ? -23.031 -17.031 0.724 1 84.25 173 PHE B C 1
ATOM 7071 O O . PHE B 1 173 ? -23.719 -16.406 -0.077 1 84.25 173 PHE B O 1
ATOM 7078 N N . LEU B 1 174 ? -22.922 -18.391 0.776 1 82.44 174 LEU B N 1
ATOM 7079 C CA . LEU B 1 174 ? -23.703 -19.172 -0.172 1 82.44 174 LEU B CA 1
ATOM 7080 C C . LEU B 1 174 ? -25.188 -19.062 0.122 1 82.44 174 LEU B C 1
ATOM 7082 O O . LEU B 1 174 ? -26 -19.031 -0.799 1 82.44 174 LEU B O 1
ATOM 7086 N N . TYR B 1 175 ? -25.453 -18.953 1.394 1 80.5 175 TYR B N 1
ATOM 7087 C CA . TYR B 1 175 ? -26.844 -18.797 1.795 1 80.5 175 TYR B CA 1
ATOM 7088 C C . TYR B 1 175 ? -27.391 -17.438 1.373 1 80.5 175 TYR B C 1
ATOM 7090 O O . TYR B 1 175 ? -28.531 -17.328 0.937 1 80.5 175 TYR B O 1
ATOM 7098 N N . GLU B 1 176 ? -26.594 -16.422 1.49 1 84.06 176 GLU B N 1
ATOM 7099 C CA . GLU B 1 176 ? -27.016 -15.07 1.141 1 84.06 176 GLU B CA 1
ATOM 7100 C C . GLU B 1 176 ? -27.188 -14.922 -0.367 1 84.06 176 GLU B C 1
ATOM 7102 O O . GLU B 1 176 ? -27.984 -14.094 -0.824 1 84.06 176 GLU B O 1
ATOM 7107 N N . GLN B 1 177 ? -26.516 -15.758 -1.091 1 81.56 177 GLN B N 1
ATOM 7108 C CA . GLN B 1 177 ? -26.578 -15.664 -2.545 1 81.56 177 GLN B CA 1
ATOM 7109 C C . GLN B 1 177 ? -27.547 -16.703 -3.115 1 81.56 177 GLN B C 1
ATOM 7111 O O . GLN B 1 177 ? -27.422 -17.094 -4.277 1 81.56 177 GLN B O 1
ATOM 7116 N N . ARG B 1 178 ? -28.484 -17.125 -2.402 1 81.69 178 ARG B N 1
ATOM 7117 C CA . ARG B 1 178 ? -29.422 -18.172 -2.793 1 81.69 178 ARG B CA 1
ATOM 7118 C C . ARG B 1 178 ? -30.266 -17.734 -3.984 1 81.69 178 ARG B C 1
ATOM 7120 O O . ARG B 1 178 ? -30.75 -18.562 -4.75 1 81.69 178 ARG B O 1
ATOM 7127 N N . ALA B 1 179 ? -30.312 -16.359 -4.16 1 80.69 179 ALA B N 1
ATOM 7128 C CA . ALA B 1 179 ? -31.125 -15.859 -5.258 1 80.69 179 ALA B CA 1
ATOM 7129 C C . ALA B 1 179 ? -30.5 -16.188 -6.609 1 80.69 179 ALA B C 1
ATOM 7131 O O . ALA B 1 179 ? -31.203 -16.281 -7.621 1 80.69 179 ALA B O 1
ATOM 7132 N N . ARG B 1 180 ? -29.297 -16.438 -6.672 1 84.44 180 ARG B N 1
ATOM 7133 C CA . ARG B 1 180 ? -28.594 -16.75 -7.91 1 84.44 180 ARG B CA 1
ATOM 7134 C C . ARG B 1 180 ? -28.125 -18.203 -7.938 1 84.44 180 ARG B C 1
ATOM 7136 O O . ARG B 1 180 ? -27 -18.484 -8.328 1 84.44 180 ARG B O 1
ATOM 7143 N N . TRP B 1 181 ? -28.984 -19.141 -7.598 1 86.69 181 TRP B N 1
ATOM 7144 C CA . TRP B 1 181 ? -28.656 -20.547 -7.469 1 86.69 181 TRP B CA 1
ATOM 7145 C C . TRP B 1 181 ? -28.375 -21.172 -8.828 1 86.69 181 TRP B C 1
ATOM 7147 O O . TRP B 1 181 ? -27.625 -22.156 -8.938 1 86.69 181 TRP B O 1
ATOM 7157 N N . GLN B 1 182 ? -28.906 -20.578 -9.867 1 89.81 182 GLN B N 1
ATOM 7158 C CA . GLN B 1 182 ? -28.734 -21.141 -11.203 1 89.81 182 GLN B CA 1
ATOM 7159 C C . GLN B 1 182 ? -27.281 -21.109 -11.633 1 89.81 182 GLN B C 1
ATOM 7161 O O . GLN B 1 182 ? -26.781 -22.062 -12.234 1 89.81 182 GLN B O 1
ATOM 7166 N N . TRP B 1 183 ? -26.641 -20 -11.32 1 87.62 183 TRP B N 1
ATOM 7167 C CA . TRP B 1 183 ? -25.234 -19.891 -11.703 1 87.62 183 TRP B CA 1
ATOM 7168 C C . TRP B 1 183 ? -24.359 -20.828 -10.867 1 87.62 183 TRP B C 1
ATOM 7170 O O . TRP B 1 183 ? -23.375 -21.375 -11.367 1 87.62 183 TRP B O 1
ATOM 7180 N N . TYR B 1 184 ? -24.75 -21.031 -9.602 1 89.06 184 TYR B N 1
ATOM 7181 C CA . TYR B 1 184 ? -23.984 -21.938 -8.75 1 89.06 184 TYR B CA 1
ATOM 7182 C C . TYR B 1 184 ? -24.203 -23.391 -9.172 1 89.06 184 TYR B C 1
ATOM 7184 O O . TYR B 1 184 ? -23.281 -24.203 -9.109 1 89.06 184 TYR B O 1
ATOM 7192 N N . LEU B 1 185 ? -25.359 -23.672 -9.609 1 91.19 185 LEU B N 1
ATOM 7193 C CA . LEU B 1 185 ? -25.641 -25.016 -10.117 1 91.19 185 LEU B CA 1
ATOM 7194 C C . LEU B 1 185 ? -24.828 -25.297 -11.375 1 91.19 185 LEU B C 1
ATOM 7196 O O . LEU B 1 185 ? -24.281 -26.391 -11.539 1 91.19 185 LEU B O 1
ATOM 7200 N N . MET B 1 186 ? -24.812 -24.312 -12.203 1 91 186 MET B N 1
ATOM 7201 C CA . MET B 1 186 ? -24.031 -24.469 -13.422 1 91 186 MET B CA 1
ATOM 7202 C C . MET B 1 186 ? -22.547 -24.641 -13.094 1 91 186 MET B C 1
ATOM 7204 O O . MET B 1 186 ? -21.859 -25.422 -13.758 1 91 186 MET B O 1
ATOM 7208 N N . LEU B 1 187 ? -22.109 -23.984 -12.117 1 90.25 187 LEU B N 1
ATOM 7209 C CA . LEU B 1 187 ? -20.719 -24.094 -11.688 1 90.25 187 LEU B CA 1
ATOM 7210 C C . LEU B 1 187 ? -20.438 -25.484 -11.133 1 90.25 187 LEU B C 1
ATOM 7212 O O . LEU B 1 187 ? -19.406 -26.094 -11.469 1 90.25 187 LEU B O 1
ATOM 7216 N N . ILE B 1 188 ? -21.344 -26.047 -10.367 1 91.31 188 ILE B N 1
ATOM 7217 C CA . ILE B 1 188 ? -21.156 -27.344 -9.75 1 91.31 188 ILE B CA 1
ATOM 7218 C C . ILE B 1 188 ? -21.188 -28.438 -10.828 1 91.31 188 ILE B C 1
ATOM 7220 O O . ILE B 1 188 ? -20.359 -29.359 -10.812 1 91.31 188 ILE B O 1
ATOM 7224 N N . ILE B 1 189 ? -22.062 -28.281 -11.742 1 93.62 189 ILE B N 1
ATOM 7225 C CA . ILE B 1 189 ? -22.172 -29.25 -12.828 1 93.62 189 ILE B CA 1
ATOM 7226 C C . ILE B 1 189 ? -20.906 -29.203 -13.688 1 93.62 189 ILE B C 1
ATOM 7228 O O . ILE B 1 189 ? -20.359 -30.25 -14.055 1 93.62 189 ILE B O 1
ATOM 7232 N N . GLY B 1 190 ? -20.531 -27.984 -13.961 1 91.94 190 GLY B N 1
ATOM 7233 C CA . GLY B 1 190 ? -19.297 -27.844 -14.727 1 91.94 190 GLY B CA 1
ATOM 7234 C C . GLY B 1 190 ? -18.078 -28.391 -14 1 91.94 190 GLY B C 1
ATOM 7235 O O . GLY B 1 190 ? -17.234 -29.047 -14.609 1 91.94 190 GLY B O 1
ATOM 7236 N N . ALA B 1 191 ? -18 -28.172 -12.758 1 90.94 191 ALA B N 1
ATOM 7237 C CA . ALA B 1 191 ? -16.859 -28.641 -11.961 1 90.94 191 ALA B CA 1
ATOM 7238 C C . ALA B 1 191 ? -16.859 -30.156 -11.852 1 90.94 191 ALA B C 1
ATOM 7240 O O . ALA B 1 191 ? -15.805 -30.797 -11.977 1 90.94 191 ALA B O 1
ATOM 7241 N N . ILE B 1 192 ? -18 -30.766 -11.68 1 92.69 192 ILE B N 1
ATOM 7242 C CA . ILE B 1 192 ? -18.109 -32.219 -11.578 1 92.69 192 ILE B CA 1
ATOM 7243 C C . ILE B 1 192 ? -17.766 -32.844 -12.914 1 92.69 192 ILE B C 1
ATOM 7245 O O . ILE B 1 192 ? -17.016 -33.844 -12.961 1 92.69 192 ILE B O 1
ATOM 7249 N N . ALA B 1 193 ? -18.234 -32.25 -13.922 1 92.88 193 ALA B N 1
ATOM 7250 C CA . ALA B 1 193 ? -17.969 -32.781 -15.25 1 92.88 193 ALA B CA 1
ATOM 7251 C C . ALA B 1 193 ? -16.484 -32.656 -15.594 1 92.88 193 ALA B C 1
ATOM 7253 O O . ALA B 1 193 ? -15.898 -33.562 -16.188 1 92.88 193 ALA B O 1
ATOM 7254 N N . ALA B 1 194 ? -15.953 -31.578 -15.258 1 89.19 194 ALA B N 1
ATOM 7255 C CA . ALA B 1 194 ? -14.531 -31.375 -15.516 1 89.19 194 ALA B CA 1
ATOM 7256 C C . ALA B 1 194 ? -13.68 -32.312 -14.664 1 89.19 194 ALA B C 1
ATOM 7258 O O . ALA B 1 194 ? -12.664 -32.844 -15.133 1 89.19 194 ALA B O 1
ATOM 7259 N N . GLY B 1 195 ? -14.109 -32.5 -13.445 1 88.5 195 GLY B N 1
ATOM 7260 C CA . GLY B 1 195 ? -13.391 -33.406 -12.578 1 88.5 195 GLY B CA 1
ATOM 7261 C C . GLY B 1 195 ? -13.523 -34.875 -12.992 1 88.5 195 GLY B C 1
ATOM 7262 O O . GLY B 1 195 ? -12.594 -35.656 -12.812 1 88.5 195 GLY B O 1
ATOM 7263 N N . ALA B 1 196 ? -14.594 -35.219 -13.609 1 90.88 196 ALA B N 1
ATOM 7264 C CA . ALA B 1 196 ? -14.852 -36.594 -14.031 1 90.88 196 ALA B CA 1
ATOM 7265 C C . ALA B 1 196 ? -14.078 -36.938 -15.297 1 90.88 196 ALA B C 1
ATOM 7267 O O . ALA B 1 196 ? -13.93 -38.094 -15.641 1 90.88 196 ALA B O 1
ATOM 7268 N N . ALA B 1 197 ? -13.586 -35.938 -15.906 1 88.12 197 ALA B N 1
ATOM 7269 C CA . ALA B 1 197 ? -12.836 -36.156 -17.141 1 88.12 197 ALA B CA 1
ATOM 7270 C C . ALA B 1 197 ? -11.547 -36.938 -16.875 1 88.12 197 ALA B C 1
ATOM 7272 O O . ALA B 1 197 ? -11.109 -37.75 -17.688 1 88.12 197 ALA B O 1
ATOM 7273 N N . TYR B 1 198 ? -10.984 -36.844 -15.719 1 86.69 198 TYR B N 1
ATOM 7274 C CA . TYR B 1 198 ? -9.688 -37.438 -15.422 1 86.69 198 TYR B CA 1
ATOM 7275 C C . TYR B 1 198 ? -9.812 -38.938 -15.18 1 86.69 198 TYR B C 1
ATOM 7277 O O . TYR B 1 198 ? -9.062 -39.719 -15.75 1 86.69 198 TYR B O 1
ATOM 7285 N N . PRO B 1 199 ? -10.844 -39.344 -14.383 1 87.81 199 PRO B N 1
ATOM 7286 C CA . PRO B 1 199 ? -11.023 -40.812 -14.242 1 87.81 199 PRO B CA 1
ATOM 7287 C C . PRO B 1 199 ? -11.398 -41.469 -15.562 1 87.81 199 PRO B C 1
ATOM 7289 O O . PRO B 1 199 ? -10.977 -42.594 -15.82 1 87.81 199 PRO B O 1
ATOM 7292 N N . ILE B 1 200 ? -12.172 -40.781 -16.375 1 89.75 200 ILE B N 1
ATOM 7293 C CA . ILE B 1 200 ? -12.539 -41.344 -17.672 1 89.75 200 ILE B CA 1
ATOM 7294 C C . ILE B 1 200 ? -11.305 -41.469 -18.562 1 89.75 200 ILE B C 1
ATOM 7296 O O . ILE B 1 200 ? -11.148 -42.438 -19.297 1 89.75 200 ILE B O 1
ATOM 7300 N N . GLN B 1 201 ? -10.477 -40.531 -18.453 1 88.25 201 GLN B N 1
ATOM 7301 C CA . GLN B 1 201 ? -9.219 -40.531 -19.188 1 88.25 201 GLN B CA 1
ATOM 7302 C C . GLN B 1 201 ? -8.336 -41.688 -18.766 1 88.25 201 GLN B C 1
ATOM 7304 O O . GLN B 1 201 ? -7.699 -42.344 -19.609 1 88.25 201 GLN B O 1
ATOM 7309 N N . ALA B 1 202 ? -8.289 -41.906 -17.5 1 86.5 202 ALA B N 1
ATOM 7310 C CA . ALA B 1 202 ? -7.512 -43.031 -16.984 1 86.5 202 ALA B CA 1
ATOM 7311 C C . ALA B 1 202 ? -8.023 -44.375 -17.547 1 86.5 202 ALA B C 1
ATOM 7313 O O . ALA B 1 202 ? -7.23 -45.219 -17.953 1 86.5 202 ALA B O 1
ATOM 7314 N N . TYR B 1 203 ? -9.305 -44.5 -17.625 1 87.12 203 TYR B N 1
ATOM 7315 C CA . TYR B 1 203 ? -9.906 -45.719 -18.156 1 87.12 203 TYR B CA 1
ATOM 7316 C C . TYR B 1 203 ? -9.609 -45.875 -19.656 1 87.12 203 TYR B C 1
ATOM 7318 O O . TYR B 1 203 ? -9.219 -46.938 -20.094 1 87.12 203 TYR B O 1
ATOM 7326 N N . LEU B 1 204 ? -9.789 -44.781 -20.375 1 87 204 LEU B N 1
ATOM 7327 C CA . LEU B 1 204 ? -9.562 -44.844 -21.812 1 87 204 LEU B CA 1
ATOM 7328 C C . LEU B 1 204 ? -8.094 -45.125 -22.125 1 87 204 LEU B C 1
ATOM 7330 O O . LEU B 1 204 ? -7.785 -45.844 -23.062 1 87 204 LEU B O 1
ATOM 7334 N N . PHE B 1 205 ? -7.211 -44.594 -21.375 1 83.62 205 PHE B N 1
ATOM 7335 C CA . PHE B 1 205 ? -5.781 -44.812 -21.562 1 83.62 205 PHE B CA 1
ATOM 7336 C C . PHE B 1 205 ? -5.414 -46.281 -21.297 1 83.62 205 PHE B C 1
ATOM 7338 O O . PHE B 1 205 ? -4.617 -46.875 -22.031 1 83.62 205 PHE B O 1
ATOM 7345 N N . ALA B 1 206 ? -5.949 -46.781 -20.234 1 82.06 206 ALA B N 1
ATOM 7346 C CA . ALA B 1 206 ? -5.691 -48.188 -19.906 1 82.06 206 ALA B CA 1
ATOM 7347 C C . ALA B 1 206 ? -6.16 -49.094 -21.031 1 82.06 206 ALA B C 1
ATOM 7349 O O . ALA B 1 206 ? -5.496 -50.094 -21.344 1 82.06 206 ALA B O 1
ATOM 7350 N N . GLN B 1 207 ? -7.293 -48.719 -21.625 1 82.25 207 GLN B N 1
ATOM 7351 C CA . GLN B 1 207 ? -7.816 -49.531 -22.719 1 82.25 207 GLN B CA 1
ATOM 7352 C C . GLN B 1 207 ? -6.898 -49.469 -23.938 1 82.25 207 GLN B C 1
ATOM 7354 O O . GLN B 1 207 ? -6.742 -50.469 -24.656 1 82.25 207 GLN B O 1
ATOM 7359 N N . ILE B 1 208 ? -6.305 -48.344 -24.141 1 79.38 208 ILE B N 1
ATOM 7360 C CA . ILE B 1 208 ? -5.406 -48.188 -25.266 1 79.38 208 ILE B CA 1
ATOM 7361 C C . ILE B 1 208 ? -4.168 -49.062 -25.094 1 79.38 208 ILE B C 1
ATOM 7363 O O . ILE B 1 208 ? -3.666 -49.656 -26.047 1 79.38 208 ILE B O 1
ATOM 7367 N N . ILE B 1 209 ? -3.68 -49.188 -23.891 1 77.38 209 ILE B N 1
ATOM 7368 C CA . ILE B 1 209 ? -2.506 -50 -23.609 1 77.38 209 ILE B CA 1
ATOM 7369 C C . ILE B 1 209 ? -2.826 -51.469 -23.891 1 77.38 209 ILE B C 1
ATOM 7371 O O . ILE B 1 209 ? -1.981 -52.219 -24.406 1 77.38 209 ILE B O 1
ATOM 7375 N N . SER B 1 210 ? -4.055 -51.875 -23.625 1 75.94 210 SER B N 1
ATOM 7376 C CA . SER B 1 210 ? -4.441 -53.25 -23.859 1 75.94 210 SER B CA 1
ATOM 7377 C C . SER B 1 210 ? -4.547 -53.562 -25.359 1 75.94 210 SER B C 1
ATOM 7379 O O . SER B 1 210 ? -4.332 -54.688 -25.781 1 75.94 210 SER B O 1
ATOM 7381 N N . VAL B 1 211 ? -4.938 -52.5 -26.062 1 74.75 211 VAL B N 1
ATOM 7382 C CA . VAL B 1 211 ? -5.125 -52.688 -27.484 1 74.75 211 VAL B CA 1
ATOM 7383 C C . VAL B 1 211 ? -3.775 -52.938 -28.156 1 74.75 211 VAL B C 1
ATOM 7385 O O . VAL B 1 211 ? -3.705 -53.594 -29.188 1 74.75 211 VAL B O 1
ATOM 7388 N N . PHE B 1 212 ? -2.711 -52.5 -27.531 1 71.06 212 PHE B N 1
ATOM 7389 C CA . PHE B 1 212 ? -1.396 -52.625 -28.141 1 71.06 212 PHE B CA 1
ATOM 7390 C C . PHE B 1 212 ? -0.897 -54.062 -28.078 1 71.06 212 PHE B C 1
ATOM 7392 O O . PHE B 1 212 ? 0.091 -54.406 -28.719 1 71.06 212 PHE B O 1
ATOM 7399 N N . SER B 1 213 ? -1.653 -54.875 -27.281 1 67.06 213 SER B N 1
ATOM 7400 C CA . SER B 1 213 ? -1.32 -56.312 -27.25 1 67.06 213 SER B CA 1
ATOM 7401 C C . SER B 1 213 ? -1.894 -57.031 -28.469 1 67.06 213 SER B C 1
ATOM 7403 O O . SER B 1 213 ? -1.475 -58.125 -28.797 1 67.06 213 SER B O 1
ATOM 7405 N N . LEU B 1 214 ? -2.729 -56.188 -29.188 1 71.44 214 LEU B N 1
ATOM 7406 C CA . LEU B 1 214 ? -3.348 -56.812 -30.359 1 71.44 214 LEU B CA 1
ATOM 7407 C C . LEU B 1 214 ? -2.496 -56.562 -31.609 1 71.44 214 LEU B C 1
ATOM 7409 O O . LEU B 1 214 ? -1.567 -55.75 -31.578 1 71.44 214 LEU B O 1
ATOM 7413 N N . THR B 1 215 ? -2.551 -57.406 -32.531 1 70.69 215 THR B N 1
ATOM 7414 C CA . THR B 1 215 ? -1.734 -57.312 -33.75 1 70.69 215 THR B CA 1
ATOM 7415 C C . THR B 1 215 ? -2.613 -57.125 -34.969 1 70.69 215 THR B C 1
ATOM 7417 O O . THR B 1 215 ? -3.783 -57.531 -34.969 1 70.69 215 THR B O 1
ATOM 7420 N N . GLY B 1 216 ? -2.205 -56.312 -36 1 73.56 216 GLY B N 1
ATOM 7421 C CA . GLY B 1 216 ? -2.773 -56.25 -37.344 1 73.56 216 GLY B CA 1
ATOM 7422 C C . GLY B 1 216 ? -3.891 -55.25 -37.5 1 73.56 216 GLY B C 1
ATOM 7423 O O . GLY B 1 216 ? -3.807 -54.156 -36.938 1 73.56 216 GLY B O 1
ATOM 7424 N N . PRO B 1 217 ? -4.914 -55.594 -38.281 1 75.5 217 PRO B N 1
ATOM 7425 C CA . PRO B 1 217 ? -6.039 -54.719 -38.594 1 75.5 217 PRO B CA 1
ATOM 7426 C C . PRO B 1 217 ? -6.914 -54.438 -37.375 1 75.5 217 PRO B C 1
ATOM 7428 O O . PRO B 1 217 ? -7.531 -53.375 -37.281 1 75.5 217 PRO B O 1
ATOM 7431 N N . LYS B 1 218 ? -6.941 -55.344 -36.438 1 80.38 218 LYS B N 1
ATOM 7432 C CA . LYS B 1 218 ? -7.723 -55.156 -35.219 1 80.38 218 LYS B CA 1
ATOM 7433 C C . LYS B 1 218 ? -7.113 -54.062 -34.344 1 80.38 218 LYS B C 1
ATOM 7435 O O . LYS B 1 218 ? -7.836 -53.312 -33.688 1 80.38 218 LYS B O 1
ATOM 7440 N N . LEU B 1 219 ? -5.832 -53.969 -34.469 1 80.62 219 LEU B N 1
ATOM 7441 C CA . LEU B 1 219 ? -5.137 -52.938 -33.719 1 80.62 219 LEU B CA 1
ATOM 7442 C C . LEU B 1 219 ? -5.492 -51.531 -34.25 1 80.62 219 LEU B C 1
ATOM 7444 O O . LEU B 1 219 ? -5.746 -50.625 -33.5 1 80.62 219 LEU B O 1
ATOM 7448 N N . LYS B 1 220 ? -5.551 -51.469 -35.594 1 80.94 220 LYS B N 1
ATOM 7449 C CA . LYS B 1 220 ? -5.855 -50.156 -36.219 1 80.94 220 LYS B CA 1
ATOM 7450 C C . LYS B 1 220 ? -7.285 -49.719 -35.906 1 80.94 220 LYS B C 1
ATOM 7452 O O . LYS B 1 220 ? -7.527 -48.562 -35.562 1 80.94 220 LYS B O 1
ATOM 7457 N N . ALA B 1 221 ? -8.195 -50.656 -36.031 1 83.75 221 ALA B N 1
ATOM 7458 C CA . ALA B 1 221 ? -9.594 -50.344 -35.75 1 83.75 221 ALA B CA 1
ATOM 7459 C C . ALA B 1 221 ? -9.781 -49.969 -34.281 1 83.75 221 ALA B C 1
ATOM 7461 O O . ALA B 1 221 ? -10.531 -49.031 -33.938 1 83.75 221 ALA B O 1
ATOM 7462 N N . ALA B 1 222 ? -9.125 -50.656 -33.375 1 84.25 222 ALA B N 1
ATOM 7463 C CA . ALA B 1 222 ? -9.234 -50.375 -31.938 1 84.25 222 ALA B CA 1
ATOM 7464 C C . ALA B 1 222 ? -8.602 -49.031 -31.594 1 84.25 222 ALA B C 1
ATOM 7466 O O . ALA B 1 222 ? -9.148 -48.281 -30.781 1 84.25 222 ALA B O 1
ATOM 7467 N N . THR B 1 223 ? -7.52 -48.812 -32.219 1 81.94 223 THR B N 1
ATOM 7468 C CA . THR B 1 223 ? -6.848 -47.531 -31.938 1 81.94 223 THR B CA 1
ATOM 7469 C C . THR B 1 223 ? -7.676 -46.375 -32.438 1 81.94 223 THR B C 1
ATOM 7471 O O . THR B 1 223 ? -7.734 -45.312 -31.797 1 81.94 223 THR B O 1
ATOM 7474 N N . GLU B 1 224 ? -8.266 -46.531 -33.594 1 85.31 224 GLU B N 1
ATOM 7475 C CA . GLU B 1 224 ? -9.109 -45.469 -34.125 1 85.31 224 GLU B CA 1
ATOM 7476 C C . GLU B 1 224 ? -10.328 -45.219 -33.25 1 85.31 224 GLU B C 1
ATOM 7478 O O . GLU B 1 224 ? -10.75 -44.094 -33.031 1 85.31 224 GLU B O 1
ATOM 7483 N N . HIS B 1 225 ? -10.859 -46.312 -32.75 1 86.88 225 HIS B N 1
ATOM 7484 C CA . HIS B 1 225 ? -12.016 -46.188 -31.859 1 86.88 225 HIS B CA 1
ATOM 7485 C C . HIS B 1 225 ? -11.656 -45.438 -3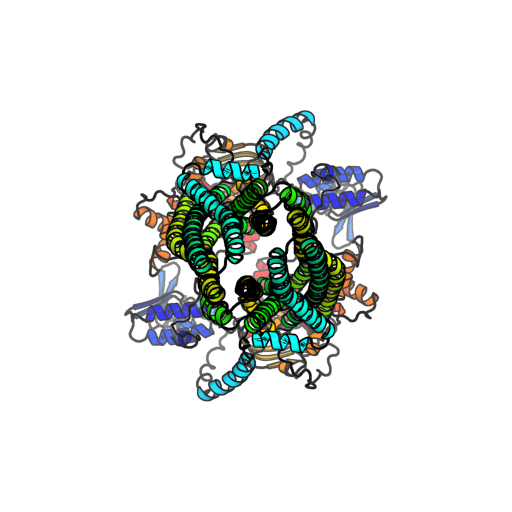0.578 1 86.88 225 HIS B C 1
ATOM 7487 O O . HIS B 1 225 ? -12.359 -44.531 -30.156 1 86.88 225 HIS B O 1
ATOM 7493 N N . TYR B 1 226 ? -10.578 -45.812 -29.969 1 85.44 226 TYR B N 1
ATOM 7494 C CA . TYR B 1 226 ? -10.203 -45.188 -28.703 1 85.44 226 TYR B CA 1
ATOM 7495 C C . TYR B 1 226 ? -9.68 -43.781 -28.922 1 85.44 226 TYR B C 1
ATOM 7497 O O . TYR B 1 226 ? -9.82 -42.906 -28.047 1 85.44 226 TYR B O 1
ATOM 7505 N N . ALA B 1 227 ? -9.047 -43.5 -30.016 1 85.38 227 ALA B N 1
ATOM 7506 C CA . ALA B 1 227 ? -8.648 -42.125 -30.344 1 85.38 227 ALA B CA 1
ATOM 7507 C C . ALA B 1 227 ? -9.867 -41.219 -30.484 1 85.38 227 ALA B C 1
ATOM 7509 O O . ALA B 1 227 ? -9.852 -40.094 -30.031 1 85.38 227 ALA B O 1
ATOM 7510 N N . LEU B 1 228 ? -10.891 -41.781 -31.062 1 87.19 228 LEU B N 1
ATOM 7511 C CA . LEU B 1 228 ? -12.125 -41 -31.203 1 87.19 228 LEU B CA 1
ATOM 7512 C C . LEU B 1 228 ? -12.766 -40.75 -29.844 1 87.19 228 LEU B C 1
ATOM 7514 O O . LEU B 1 228 ? -13.32 -39.688 -29.594 1 87.19 228 LEU B O 1
ATOM 7518 N N . MET B 1 229 ? -12.703 -41.75 -28.969 1 88.75 229 MET B N 1
ATOM 7519 C CA . MET B 1 229 ? -13.25 -41.562 -27.625 1 88.75 229 MET B CA 1
ATOM 7520 C C . MET B 1 229 ? -12.492 -40.5 -26.875 1 88.75 229 MET B C 1
ATOM 7522 O O . MET B 1 229 ? -13.094 -39.719 -26.109 1 88.75 229 MET B O 1
ATOM 7526 N N . PHE B 1 230 ? -11.195 -40.438 -27.062 1 87.31 230 PHE B N 1
ATOM 7527 C CA . PHE B 1 230 ? -10.398 -39.406 -26.438 1 87.31 230 PHE B CA 1
ATOM 7528 C C . PHE B 1 230 ? -10.773 -38.031 -26.984 1 87.31 230 PHE B C 1
ATOM 7530 O O . PHE B 1 230 ? -10.805 -37.031 -26.234 1 87.31 230 PHE B O 1
ATOM 7537 N N . PHE B 1 231 ? -11.047 -38 -28.25 1 87.25 231 PHE B N 1
ATOM 7538 C CA . PHE B 1 231 ? -11.445 -36.719 -28.875 1 87.25 231 PHE B CA 1
ATOM 7539 C C . PHE B 1 231 ? -12.781 -36.25 -28.312 1 87.25 231 PHE B C 1
ATOM 7541 O O . PHE B 1 231 ? -12.953 -35.062 -28.031 1 87.25 231 PHE B O 1
ATOM 7548 N N . ILE B 1 232 ? -13.688 -37.188 -28.141 1 90.75 232 ILE B N 1
ATOM 7549 C CA . ILE B 1 232 ? -15 -36.844 -27.594 1 90.75 232 ILE B CA 1
ATOM 7550 C C . ILE B 1 232 ? -14.852 -36.406 -26.141 1 90.75 232 ILE B C 1
ATOM 7552 O O . ILE B 1 232 ? -15.531 -35.5 -25.688 1 90.75 232 ILE B O 1
ATOM 7556 N N . LEU B 1 233 ? -13.977 -37.062 -25.406 1 90.31 233 LEU B N 1
ATOM 7557 C CA . LEU B 1 233 ? -13.695 -36.656 -24.031 1 90.31 233 LEU B CA 1
ATOM 7558 C C . LEU B 1 233 ? -13.094 -35.281 -23.984 1 90.31 233 LEU B C 1
ATOM 7560 O O . LEU B 1 233 ? -13.414 -34.5 -23.078 1 90.31 233 LEU B O 1
ATOM 7564 N N . GLY B 1 234 ? -12.242 -35.031 -24.938 1 88.06 234 GLY B N 1
ATOM 7565 C CA . GLY B 1 234 ? -11.664 -33.688 -25.016 1 88.06 234 GLY B CA 1
ATOM 7566 C C . GLY B 1 234 ? -12.695 -32.594 -25.25 1 88.06 234 GLY B C 1
ATOM 7567 O O . GLY B 1 234 ? -12.664 -31.547 -24.609 1 88.06 234 GLY B O 1
ATOM 7568 N N . LEU B 1 235 ? -13.578 -32.875 -26.125 1 88.94 235 LEU B N 1
ATOM 7569 C CA . LEU B 1 235 ? -14.648 -31.906 -26.406 1 88.94 235 LEU B CA 1
ATOM 7570 C C . LEU B 1 235 ? -15.57 -31.75 -25.203 1 88.94 235 LEU B C 1
ATOM 7572 O O . LEU B 1 235 ? -16.016 -30.641 -24.891 1 88.94 235 LEU B O 1
ATOM 7576 N N . GLY B 1 236 ? -15.914 -32.875 -24.594 1 90.5 236 GLY B N 1
ATOM 7577 C CA . GLY B 1 236 ? -16.734 -32.812 -23.406 1 90.5 236 GLY B CA 1
ATOM 7578 C C . GLY B 1 236 ? -16.078 -32.094 -22.25 1 90.5 236 GLY B C 1
ATOM 7579 O O . GLY B 1 236 ? -16.734 -31.297 -21.562 1 90.5 236 GLY B O 1
ATOM 7580 N N . ALA B 1 237 ? -14.82 -32.344 -22.062 1 90.06 237 ALA B N 1
ATOM 7581 C CA . ALA B 1 237 ? -14.078 -31.641 -21.016 1 90.06 237 ALA B CA 1
ATOM 7582 C C . ALA B 1 237 ? -14 -30.141 -21.312 1 90.06 237 ALA B C 1
ATOM 7584 O O . ALA B 1 237 ? -14.078 -29.328 -20.391 1 90.06 237 ALA B O 1
ATOM 7585 N N . GLY B 1 238 ? -13.812 -29.797 -22.609 1 88.81 238 GLY B N 1
ATOM 7586 C CA . GLY B 1 238 ? -13.805 -28.406 -23 1 88.81 238 GLY B CA 1
ATOM 7587 C C . GLY B 1 238 ? -15.109 -27.688 -22.672 1 88.81 238 GLY B C 1
ATOM 7588 O O . GLY B 1 238 ? -15.102 -26.562 -22.156 1 88.81 238 GLY B O 1
ATOM 7589 N N . LEU B 1 239 ? -16.141 -28.359 -22.875 1 91.56 239 LEU B N 1
ATOM 7590 C CA . LEU B 1 239 ? -17.453 -27.797 -22.578 1 91.56 239 LEU B CA 1
ATOM 7591 C C . LEU B 1 239 ? -17.641 -27.656 -21.062 1 91.56 239 LEU B C 1
ATOM 7593 O O . LEU B 1 239 ? -18.234 -26.672 -20.609 1 91.56 239 LEU B O 1
ATOM 7597 N N . ALA B 1 240 ? -17.219 -28.625 -20.359 1 92.06 240 ALA B N 1
ATOM 7598 C CA . ALA B 1 240 ? -17.312 -28.562 -18.906 1 92.06 240 ALA B CA 1
ATOM 7599 C C . ALA B 1 240 ? -16.5 -27.406 -18.344 1 92.06 240 ALA B C 1
ATOM 7601 O O . ALA B 1 240 ? -16.984 -26.672 -17.484 1 92.06 240 ALA B O 1
ATOM 7602 N N . TRP B 1 241 ? -15.359 -27.219 -18.906 1 88.5 241 TRP B N 1
ATOM 7603 C CA . TRP B 1 241 ? -14.5 -26.141 -18.438 1 88.5 241 TRP B CA 1
ATOM 7604 C C . TRP B 1 241 ? -15.086 -24.781 -18.828 1 88.5 241 TRP B C 1
ATOM 7606 O O . TRP B 1 241 ? -14.93 -23.797 -18.109 1 88.5 241 TRP B O 1
ATOM 7616 N N . PHE B 1 242 ? -15.695 -24.797 -19.953 1 88.44 242 PHE B N 1
ATOM 7617 C CA . PHE B 1 242 ? -16.344 -23.578 -20.406 1 88.44 242 PHE B CA 1
ATOM 7618 C C . PHE B 1 242 ? -17.484 -23.203 -19.469 1 88.44 242 PHE B C 1
ATOM 7620 O O . PHE B 1 242 ? -17.609 -22.047 -19.047 1 88.44 242 PHE B O 1
ATOM 7627 N N . LEU B 1 243 ? -18.25 -24.156 -19.156 1 89.56 243 LEU B N 1
ATOM 7628 C CA . LEU B 1 243 ? -19.375 -23.922 -18.266 1 89.56 243 LEU B CA 1
ATOM 7629 C C . LEU B 1 243 ? -18.891 -23.469 -16.891 1 89.56 243 LEU B C 1
ATOM 7631 O O . LEU B 1 243 ? -19.469 -22.578 -16.281 1 89.56 243 LEU B O 1
ATOM 7635 N N . MET B 1 244 ? -17.938 -24.094 -16.438 1 88.88 244 MET B N 1
ATOM 7636 C CA . MET B 1 244 ? -17.391 -23.766 -15.141 1 88.88 244 MET B CA 1
ATOM 7637 C C . MET B 1 244 ? -16.766 -22.375 -15.148 1 88.88 244 MET B C 1
ATOM 7639 O O . MET B 1 244 ? -16.984 -21.578 -14.234 1 88.88 244 MET B O 1
ATOM 7643 N N . GLY B 1 245 ? -16 -22.094 -16.172 1 83.94 245 GLY B N 1
ATOM 7644 C CA . GLY B 1 245 ? -15.344 -20.812 -16.266 1 83.94 245 GLY B CA 1
ATOM 7645 C C . GLY B 1 245 ? -16.312 -19.656 -16.422 1 83.94 245 GLY B C 1
ATOM 7646 O O . GLY B 1 245 ? -16.172 -18.625 -15.766 1 83.94 245 GLY B O 1
ATOM 7647 N N . TYR B 1 246 ? -17.25 -19.875 -17.234 1 86 246 TYR B N 1
ATOM 7648 C CA . TYR B 1 246 ? -18.25 -18.844 -17.484 1 86 246 TYR B CA 1
ATOM 7649 C C . TYR B 1 246 ? -19.078 -18.562 -16.219 1 86 246 TYR B C 1
ATOM 7651 O O . TYR B 1 246 ? -19.266 -17.406 -15.852 1 86 246 TYR B O 1
ATOM 7659 N N . SER B 1 247 ? -19.547 -19.531 -15.609 1 88.38 247 SER B N 1
ATOM 7660 C CA . SER B 1 247 ? -20.359 -19.375 -14.406 1 88.38 247 SER B CA 1
ATOM 7661 C C . SER B 1 247 ? -19.531 -18.766 -13.273 1 88.38 247 SER B C 1
ATOM 7663 O O . SER B 1 247 ? -20.031 -17.906 -12.531 1 88.38 247 SER B O 1
ATOM 7665 N N . SER B 1 248 ? -18.312 -19.188 -13.133 1 86.62 248 SER B N 1
ATOM 7666 C CA . SER B 1 248 ? -17.453 -18.688 -12.062 1 86.62 248 SER B CA 1
ATOM 7667 C C . SER B 1 248 ? -17.156 -17.203 -12.25 1 86.62 248 SER B C 1
ATOM 7669 O O . SER B 1 248 ? -17.109 -16.438 -11.273 1 86.62 248 SER B O 1
ATOM 7671 N N . THR B 1 249 ? -16.969 -16.781 -13.453 1 80.75 249 THR B N 1
ATOM 7672 C CA . THR B 1 249 ? -16.641 -15.383 -13.727 1 80.75 249 THR B CA 1
ATOM 7673 C C . THR B 1 249 ? -17.844 -14.484 -13.43 1 80.75 249 THR B C 1
ATOM 7675 O O . THR B 1 249 ? -17.688 -13.391 -12.898 1 80.75 249 THR B O 1
ATOM 7678 N N . ILE B 1 250 ? -18.938 -14.922 -13.781 1 83.5 250 ILE B N 1
ATOM 7679 C CA . ILE B 1 250 ? -20.141 -14.148 -13.531 1 83.5 250 ILE B CA 1
ATOM 7680 C C . ILE B 1 250 ? -20.391 -14.047 -12.023 1 83.5 250 ILE B C 1
ATOM 7682 O O . ILE B 1 250 ? -20.719 -12.977 -11.516 1 83.5 250 ILE B O 1
ATOM 7686 N N . ILE B 1 251 ? -20.266 -15.133 -11.383 1 85.31 251 ILE B N 1
ATOM 7687 C CA . ILE B 1 251 ? -20.453 -15.156 -9.938 1 85.31 251 ILE B CA 1
ATOM 7688 C C . ILE B 1 251 ? -19.438 -14.234 -9.266 1 85.31 251 ILE B C 1
ATOM 7690 O O . ILE B 1 251 ? -19.781 -13.5 -8.336 1 85.31 251 ILE B O 1
ATOM 7694 N N . SER B 1 252 ? -18.188 -14.359 -9.695 1 82.69 252 SER B N 1
ATOM 7695 C CA . SER B 1 252 ? -17.125 -13.531 -9.125 1 82.69 252 SER B CA 1
ATOM 7696 C C . SER B 1 252 ? -17.438 -12.047 -9.273 1 82.69 252 SER B C 1
ATOM 7698 O O . SER B 1 252 ? -17.172 -11.258 -8.359 1 82.69 252 SER B O 1
ATOM 7700 N N . GLY B 1 253 ? -17.969 -11.664 -10.398 1 79.25 253 GLY B N 1
ATOM 7701 C CA . GLY B 1 253 ? -18.344 -10.273 -10.617 1 79.25 253 GLY B CA 1
ATOM 7702 C C . GLY B 1 253 ? -19.469 -9.812 -9.703 1 79.25 253 GLY B C 1
ATOM 7703 O O . GLY B 1 253 ? -19.406 -8.711 -9.148 1 79.25 253 GLY B O 1
ATOM 7704 N N . HIS B 1 254 ? -20.375 -10.609 -9.531 1 83.19 254 HIS B N 1
ATOM 7705 C CA . HIS B 1 254 ? -21.516 -10.273 -8.68 1 83.19 254 HIS B CA 1
ATOM 7706 C C . HIS B 1 254 ? -21.109 -10.203 -7.211 1 83.19 254 HIS B C 1
ATOM 7708 O O . HIS B 1 254 ? -21.547 -9.312 -6.48 1 83.19 254 HIS B O 1
ATOM 7714 N N . ILE B 1 255 ? -20.297 -11.094 -6.793 1 83.5 255 ILE B N 1
ATOM 7715 C CA . ILE B 1 255 ? -19.875 -11.148 -5.398 1 83.5 255 ILE B CA 1
ATOM 7716 C C . ILE B 1 255 ? -19.031 -9.914 -5.066 1 83.5 255 ILE B C 1
ATOM 7718 O O . ILE B 1 255 ? -19.203 -9.312 -4.004 1 83.5 255 ILE B O 1
ATOM 7722 N N . THR B 1 256 ? -18.141 -9.617 -5.895 1 82.69 256 THR B N 1
ATOM 7723 C CA . THR B 1 256 ? -17.281 -8.469 -5.645 1 82.69 256 THR B CA 1
ATOM 7724 C C . THR B 1 256 ? -18.094 -7.188 -5.566 1 82.69 256 THR B C 1
ATOM 7726 O O . THR B 1 256 ? -17.859 -6.336 -4.707 1 82.69 256 THR B O 1
ATOM 7729 N N . SER B 1 257 ? -19.141 -7.098 -6.41 1 84.88 257 SER B N 1
ATOM 7730 C CA . SER B 1 257 ? -19.953 -5.895 -6.449 1 84.88 257 SER B CA 1
ATOM 7731 C C . SER B 1 257 ? -20.844 -5.797 -5.215 1 84.88 257 SER B C 1
ATOM 7733 O O . SER B 1 257 ? -20.938 -4.738 -4.586 1 84.88 257 SER B O 1
ATOM 7735 N N . ILE B 1 258 ? -21.484 -6.816 -4.871 1 86.44 258 ILE B N 1
ATOM 7736 C CA . ILE B 1 258 ? -22.453 -6.816 -3.783 1 86.44 258 ILE B CA 1
ATOM 7737 C C . ILE B 1 258 ? -21.75 -6.602 -2.451 1 86.44 258 ILE B C 1
ATOM 7739 O O . ILE B 1 258 ? -22.172 -5.773 -1.641 1 86.44 258 ILE B O 1
ATOM 7743 N N . TYR B 1 259 ? -20.719 -7.305 -2.26 1 87.94 259 TYR B N 1
ATOM 7744 C CA . TYR B 1 259 ? -20.062 -7.234 -0.956 1 87.94 259 TYR B CA 1
ATOM 7745 C C . TYR B 1 259 ? -19.219 -5.98 -0.84 1 87.94 259 TYR B C 1
ATOM 7747 O O . TYR B 1 259 ? -19 -5.465 0.261 1 87.94 259 TYR B O 1
ATOM 7755 N N . ARG B 1 260 ? -18.719 -5.586 -1.934 1 87.56 260 ARG B N 1
ATOM 7756 C CA . ARG B 1 260 ? -18.047 -4.293 -1.901 1 87.56 260 ARG B CA 1
ATOM 7757 C C . ARG B 1 260 ? -19.016 -3.178 -1.524 1 87.56 260 ARG B C 1
ATOM 7759 O O . ARG B 1 260 ? -18.672 -2.295 -0.733 1 87.56 260 ARG B O 1
ATOM 7766 N N . GLN B 1 261 ? -20.141 -3.215 -2.139 1 88.75 261 GLN B N 1
ATOM 7767 C CA . GLN B 1 261 ? -21.188 -2.246 -1.817 1 88.75 261 GLN B CA 1
ATOM 7768 C C . GLN B 1 261 ? -21.594 -2.344 -0.35 1 88.75 261 GLN B C 1
ATOM 7770 O O . GLN B 1 261 ? -21.734 -1.324 0.33 1 88.75 261 GLN B O 1
ATOM 7775 N N . GLU B 1 262 ? -21.797 -3.49 0.037 1 88.56 262 GLU B N 1
ATOM 7776 C CA . GLU B 1 262 ? -22.188 -3.699 1.427 1 88.56 262 GLU B CA 1
ATOM 7777 C C . GLU B 1 262 ? -21.109 -3.213 2.387 1 88.56 262 GLU B C 1
ATOM 7779 O O . GLU B 1 262 ? -21.406 -2.602 3.412 1 88.56 262 GLU B O 1
ATOM 7784 N N . TYR B 1 263 ? -19.859 -3.584 2.064 1 89.06 263 TYR B N 1
ATOM 7785 C CA . TYR B 1 263 ? -18.719 -3.184 2.877 1 89.06 263 TYR B CA 1
ATOM 7786 C C . TYR B 1 263 ? -18.609 -1.665 2.961 1 89.06 263 TYR B C 1
ATOM 7788 O O . TYR B 1 263 ? -18.406 -1.108 4.043 1 89.06 263 TYR B O 1
ATOM 7796 N N . PHE B 1 264 ? -18.859 -1.06 1.904 1 89.31 264 PHE B N 1
ATOM 7797 C CA . PHE B 1 264 ? -18.781 0.394 1.809 1 89.31 264 PHE B CA 1
ATOM 7798 C C . PHE B 1 264 ? -19.922 1.049 2.582 1 89.31 264 PHE B C 1
ATOM 7800 O O . PHE B 1 264 ? -19.703 2.012 3.322 1 89.31 264 PHE B O 1
ATOM 7807 N N . GLU B 1 265 ? -21.031 0.59 2.396 1 88 265 GLU B N 1
ATOM 7808 C CA . GLU B 1 265 ? -22.203 1.108 3.098 1 88 265 GLU B CA 1
ATOM 7809 C C . GLU B 1 265 ? -22.047 0.968 4.609 1 88 265 GLU B C 1
ATOM 7811 O O . GLU B 1 265 ? -22.406 1.874 5.363 1 88 265 GLU B O 1
ATOM 7816 N N . SER B 1 266 ? -21.578 -0.169 4.98 1 88.06 266 SER B N 1
ATOM 7817 C CA . SER B 1 266 ? -21.391 -0.411 6.406 1 88.06 266 SER B CA 1
ATOM 7818 C C . SER B 1 266 ? -20.375 0.559 7 1 88.06 266 SER B C 1
ATOM 7820 O O . SER B 1 266 ? -20.516 1 8.141 1 88.06 266 SER B O 1
ATOM 7822 N N . ILE B 1 267 ? -19.359 0.857 6.281 1 87.69 267 ILE B N 1
ATOM 7823 C CA . ILE B 1 267 ? -18.312 1.76 6.75 1 87.69 267 ILE B CA 1
ATOM 7824 C C . ILE B 1 267 ? -18.875 3.174 6.883 1 87.69 267 ILE B C 1
ATOM 7826 O O . ILE B 1 267 ? -18.594 3.869 7.863 1 87.69 267 ILE B O 1
ATOM 7830 N N . LEU B 1 268 ? -19.719 3.525 5.926 1 85.25 268 LEU B N 1
ATOM 7831 C CA . LEU B 1 268 ? -20.266 4.879 5.918 1 85.25 268 LEU B CA 1
ATOM 7832 C C . LEU B 1 268 ? -21.25 5.078 7.066 1 85.25 268 LEU B C 1
ATOM 7834 O O . LEU B 1 268 ? -21.422 6.199 7.543 1 85.25 268 LEU B O 1
ATOM 7838 N N . HIS B 1 269 ? -21.844 4.035 7.488 1 82.69 269 HIS B N 1
ATOM 7839 C CA . HIS B 1 269 ? -22.859 4.156 8.523 1 82.69 269 HIS B CA 1
ATOM 7840 C C . HIS B 1 269 ? -22.25 3.977 9.914 1 82.69 269 HIS B C 1
ATOM 7842 O O . HIS B 1 269 ? -22.969 4.027 10.914 1 82.69 269 HIS B O 1
ATOM 7848 N N . LYS B 1 270 ? -21.016 3.822 9.953 1 83 270 LYS B N 1
ATOM 7849 C CA . LYS B 1 270 ? -20.359 3.732 11.258 1 83 270 LYS B CA 1
ATOM 7850 C C . LYS B 1 270 ? -20.297 5.098 11.938 1 83 270 LYS B C 1
ATOM 7852 O O . LYS B 1 270 ? -20.266 6.129 11.266 1 83 270 LYS B O 1
ATOM 7857 N N . PRO B 1 271 ? -20.391 5.07 13.195 1 81.19 271 PRO B N 1
ATOM 7858 C CA . PRO B 1 271 ? -20.312 6.348 13.906 1 81.19 271 PRO B CA 1
ATOM 7859 C C . PRO B 1 271 ? -18.953 7.023 13.773 1 81.19 271 PRO B C 1
ATOM 7861 O O . PRO B 1 271 ? -17.953 6.355 13.484 1 81.19 271 PRO B O 1
ATOM 7864 N N . ILE B 1 272 ? -18.891 8.25 13.93 1 80.94 272 ILE B N 1
ATOM 7865 C CA . ILE B 1 272 ? -17.703 9.062 13.742 1 80.94 272 ILE B CA 1
ATOM 7866 C C . ILE B 1 272 ? -16.594 8.602 14.695 1 80.94 272 ILE B C 1
ATOM 7868 O O . ILE B 1 272 ? -15.414 8.672 14.367 1 80.94 272 ILE B O 1
ATOM 7872 N N . ALA B 1 273 ? -17 8.141 15.844 1 77.75 273 ALA B N 1
ATOM 7873 C CA . ALA B 1 273 ? -16.031 7.668 16.828 1 77.75 273 ALA B CA 1
ATOM 7874 C C . ALA B 1 273 ? -15.203 6.516 16.266 1 77.75 273 ALA B C 1
ATOM 7876 O O . ALA B 1 273 ? -14.039 6.336 16.641 1 77.75 273 ALA B O 1
ATOM 7877 N N . PHE B 1 274 ? -15.812 5.793 15.422 1 80.38 274 PHE B N 1
ATOM 7878 C CA . PHE B 1 274 ? -15.148 4.668 14.773 1 80.38 274 PHE B CA 1
ATOM 7879 C C . PHE B 1 274 ? -13.984 5.152 13.914 1 80.38 274 PHE B C 1
ATOM 7881 O O . PHE B 1 274 ? -12.93 4.52 13.875 1 80.38 274 PHE B O 1
ATOM 7888 N N . PHE B 1 275 ? -14.156 6.246 13.234 1 79.62 275 PHE B N 1
ATOM 7889 C CA . PHE B 1 275 ? -13.172 6.77 12.289 1 79.62 275 PHE B CA 1
ATOM 7890 C C . PHE B 1 275 ? -12.016 7.441 13.023 1 79.62 275 PHE B C 1
ATOM 7892 O O . PHE B 1 275 ? -10.961 7.684 12.438 1 79.62 275 PHE B O 1
ATOM 7899 N N . ASP B 1 276 ? -12.227 7.723 14.258 1 76.25 276 ASP B N 1
ATOM 7900 C CA . ASP B 1 276 ? -11.203 8.391 15.055 1 76.25 276 ASP B CA 1
ATOM 7901 C C . ASP B 1 276 ? -10.141 7.402 15.523 1 76.25 276 ASP B C 1
ATOM 7903 O O . ASP B 1 276 ? -9.031 7.797 15.891 1 76.25 276 ASP B O 1
ATOM 7907 N N . ALA B 1 277 ? -10.516 6.145 15.492 1 72.69 277 ALA B N 1
ATOM 7908 C CA . ALA B 1 277 ? -9.562 5.125 15.906 1 72.69 277 ALA B CA 1
ATOM 7909 C C . ALA B 1 277 ? -8.398 5.027 14.922 1 72.69 277 ALA B C 1
ATOM 7911 O O . ALA B 1 277 ? -8.602 5.113 13.703 1 72.69 277 ALA B O 1
ATOM 7912 N N . GLU B 1 278 ? -7.273 4.938 15.414 1 65.75 278 GLU B N 1
ATOM 7913 C CA . GLU B 1 278 ? -6.074 4.895 14.586 1 65.75 278 GLU B CA 1
ATOM 7914 C C . GLU B 1 278 ? -6.121 3.723 13.609 1 65.75 278 GLU B C 1
ATOM 7916 O O . GLU B 1 278 ? -5.621 3.82 12.492 1 65.75 278 GLU B O 1
ATOM 7921 N N . GLU B 1 279 ? -6.695 2.666 14.062 1 71.56 279 GLU B N 1
ATOM 7922 C CA . GLU B 1 279 ? -6.789 1.474 13.219 1 71.56 279 GLU B CA 1
ATOM 7923 C C . GLU B 1 279 ? -7.773 1.683 12.07 1 71.56 279 GLU B C 1
ATOM 7925 O O . GLU B 1 279 ? -7.73 0.963 11.07 1 71.56 279 GLU B O 1
ATOM 7930 N N . ASN B 1 280 ? -8.594 2.66 12.25 1 79.94 280 ASN B N 1
ATOM 7931 C CA . ASN B 1 280 ? -9.617 2.932 11.242 1 79.94 280 ASN B CA 1
ATOM 7932 C C . ASN B 1 280 ? -9.367 4.262 10.539 1 79.94 280 ASN B C 1
ATOM 7934 O O . ASN B 1 280 ? -10.289 5.062 10.367 1 79.94 280 ASN B O 1
ATOM 7938 N N . SER B 1 281 ? -8.117 4.359 10.156 1 77 281 SER B N 1
ATOM 7939 C CA . SER B 1 281 ? -7.777 5.559 9.398 1 77 281 SER B CA 1
ATOM 7940 C C . SER B 1 281 ? -8.375 5.52 7.996 1 77 281 SER B C 1
ATOM 7942 O O . SER B 1 281 ? -8.742 4.453 7.504 1 77 281 SER B O 1
ATOM 7944 N N . SER B 1 282 ? -8.57 6.652 7.43 1 78.62 282 SER B N 1
ATOM 7945 C CA . SER B 1 282 ? -9.164 6.75 6.102 1 78.62 282 SER B CA 1
ATOM 7946 C C . SER B 1 282 ? -8.391 5.93 5.078 1 78.62 282 SER B C 1
ATOM 7948 O O . SER B 1 282 ? -8.977 5.285 4.211 1 78.62 282 SER B O 1
ATOM 7950 N N . GLY B 1 283 ? -7.109 5.996 5.227 1 68.25 283 GLY B N 1
ATOM 7951 C CA . GLY B 1 283 ? -6.285 5.215 4.316 1 68.25 283 GLY B CA 1
ATOM 7952 C C . GLY B 1 283 ? -6.469 3.717 4.477 1 68.25 283 GLY B C 1
ATOM 7953 O O . GLY B 1 283 ? -6.586 2.992 3.486 1 68.25 283 GLY B O 1
ATOM 7954 N N . GLU B 1 284 ? -6.559 3.295 5.656 1 75.56 284 GLU B N 1
ATOM 7955 C CA . GLU B 1 284 ? -6.73 1.872 5.938 1 75.56 284 GLU B CA 1
ATOM 7956 C C . GLU B 1 284 ? -8.102 1.38 5.48 1 75.56 284 GLU B C 1
ATOM 7958 O O . GLU B 1 284 ? -8.219 0.293 4.91 1 75.56 284 GLU B O 1
ATOM 7963 N N . LEU B 1 285 ? -9.047 2.146 5.781 1 85.62 285 LEU B N 1
ATOM 7964 C CA . LEU B 1 285 ? -10.406 1.751 5.43 1 85.62 285 LEU B CA 1
ATOM 7965 C C . LEU B 1 285 ? -10.586 1.72 3.914 1 85.62 285 LEU B C 1
ATOM 7967 O O . LEU B 1 285 ? -11.266 0.838 3.385 1 85.62 285 LEU B O 1
ATOM 7971 N N . THR B 1 286 ? -9.969 2.676 3.295 1 82.44 286 THR B N 1
ATOM 7972 C CA . THR B 1 286 ? -10.008 2.682 1.836 1 82.44 286 THR B CA 1
ATOM 7973 C C . THR B 1 286 ? -9.32 1.443 1.271 1 82.44 286 THR B C 1
ATOM 7975 O O . THR B 1 286 ? -9.805 0.84 0.311 1 82.44 286 THR B O 1
ATOM 7978 N N . GLY B 1 287 ? -8.195 1.08 1.855 1 78.69 287 GLY B N 1
ATOM 7979 C CA . GLY B 1 287 ? -7.508 -0.136 1.456 1 78.69 287 GLY B CA 1
ATOM 7980 C C . GLY B 1 287 ? -8.336 -1.39 1.674 1 78.69 287 GLY B C 1
ATOM 7981 O O . GLY B 1 287 ? -8.344 -2.287 0.829 1 78.69 287 GLY B O 1
ATOM 7982 N N . ARG B 1 288 ? -9.031 -1.453 2.68 1 83.12 288 ARG B N 1
ATOM 7983 C CA . ARG B 1 288 ? -9.859 -2.609 3.012 1 83.12 288 ARG B CA 1
ATOM 7984 C C . ARG B 1 288 ? -11.008 -2.764 2.023 1 83.12 288 ARG B C 1
ATOM 7986 O O . ARG B 1 288 ? -11.305 -3.873 1.58 1 83.12 288 ARG B O 1
ATOM 7993 N N . VAL B 1 289 ? -11.602 -1.687 1.699 1 86.81 289 VAL B N 1
ATOM 7994 C CA . VAL B 1 289 ? -12.727 -1.726 0.774 1 86.81 289 VAL B CA 1
ATOM 7995 C C . VAL B 1 289 ? -12.242 -2.129 -0.616 1 86.81 289 VAL B C 1
ATOM 7997 O O . VAL B 1 289 ? -12.961 -2.803 -1.359 1 86.81 289 VAL B O 1
ATOM 8000 N N . ALA B 1 290 ? -11.055 -1.757 -0.881 1 79.75 290 ALA B N 1
ATOM 8001 C CA . ALA B 1 290 ? -10.508 -2.061 -2.201 1 79.75 290 ALA B CA 1
ATOM 8002 C C . ALA B 1 290 ? -10.016 -3.504 -2.273 1 79.75 290 ALA B C 1
ATOM 8004 O O . ALA B 1 290 ? -10.219 -4.184 -3.281 1 79.75 290 ALA B O 1
ATOM 8005 N N . ASN B 1 291 ? -9.492 -4.031 -1.218 1 79.38 291 ASN B N 1
ATOM 8006 C CA . ASN B 1 291 ? -8.758 -5.289 -1.279 1 79.38 291 ASN B CA 1
ATOM 8007 C C . ASN B 1 291 ? -9.594 -6.457 -0.766 1 79.38 291 ASN B C 1
ATOM 8009 O O . ASN B 1 291 ? -9.562 -7.547 -1.336 1 79.38 291 ASN B O 1
ATOM 8013 N N . ASP B 1 292 ? -10.273 -6.301 0.256 1 85.56 292 ASP B N 1
ATOM 8014 C CA . ASP B 1 292 ? -10.945 -7.406 0.933 1 85.56 292 ASP B CA 1
ATOM 8015 C C . ASP B 1 292 ? -11.969 -8.07 0.015 1 85.56 292 ASP B C 1
ATOM 8017 O O . ASP B 1 292 ? -12.008 -9.297 -0.091 1 85.56 292 ASP B O 1
ATOM 8021 N N . PRO B 1 293 ? -12.797 -7.281 -0.638 1 85.94 293 PRO B N 1
ATOM 8022 C CA . PRO B 1 293 ? -13.758 -7.938 -1.523 1 85.94 293 PRO B CA 1
ATOM 8023 C C . PRO B 1 293 ? -13.086 -8.672 -2.684 1 85.94 293 PRO B C 1
ATOM 8025 O O . PRO B 1 293 ? -13.594 -9.695 -3.145 1 85.94 293 PRO B O 1
ATOM 8028 N N . THR B 1 294 ? -11.992 -8.195 -3.115 1 79.75 294 THR B N 1
ATOM 8029 C CA . THR B 1 294 ? -11.258 -8.867 -4.18 1 79.75 294 THR B CA 1
ATOM 8030 C C . THR B 1 294 ? -10.703 -10.203 -3.697 1 79.75 294 THR B C 1
ATOM 8032 O O . THR B 1 294 ? -10.664 -11.18 -4.453 1 79.75 294 THR B O 1
ATOM 8035 N N . GLN B 1 295 ? -10.289 -10.195 -2.49 1 81 295 GLN B N 1
ATOM 8036 C CA . GLN B 1 295 ? -9.828 -11.453 -1.912 1 81 295 GLN B CA 1
ATOM 8037 C C . GLN B 1 295 ? -10.984 -12.43 -1.707 1 81 295 GLN B C 1
ATOM 8039 O O . GLN B 1 295 ? -10.812 -13.641 -1.862 1 81 295 GLN B O 1
ATOM 8044 N N . LEU B 1 296 ? -12.062 -11.867 -1.337 1 83.94 296 LEU B N 1
ATOM 8045 C CA . LEU B 1 296 ? -13.242 -12.703 -1.116 1 83.94 296 LEU B CA 1
ATOM 8046 C C . LEU B 1 296 ? -13.688 -13.375 -2.412 1 83.94 296 LEU B C 1
ATOM 8048 O O . LEU B 1 296 ? -14.219 -14.484 -2.389 1 83.94 296 LEU B O 1
ATOM 8052 N N . GLN B 1 297 ? -13.453 -12.703 -3.473 1 81.62 297 GLN B N 1
ATOM 8053 C CA . GLN B 1 297 ? -13.805 -13.25 -4.777 1 81.62 297 GLN B CA 1
ATOM 8054 C C . GLN B 1 297 ? -13.039 -14.539 -5.059 1 81.62 297 GLN B C 1
ATOM 8056 O O . GLN B 1 297 ? -13.531 -15.422 -5.77 1 81.62 297 GLN B O 1
ATOM 8061 N N . GLN B 1 298 ? -11.898 -14.641 -4.523 1 73.31 298 GLN B N 1
ATOM 8062 C CA . GLN B 1 298 ? -11.094 -15.836 -4.727 1 73.31 298 GLN B CA 1
ATOM 8063 C C . GLN B 1 298 ? -11.727 -17.047 -4.047 1 73.31 298 GLN B C 1
ATOM 8065 O O . GLN B 1 298 ? -11.531 -18.188 -4.48 1 73.31 298 GLN B O 1
ATOM 8070 N N . LEU B 1 299 ? -12.461 -16.828 -2.975 1 72.94 299 LEU B N 1
ATOM 8071 C CA . LEU B 1 299 ? -13.125 -17.891 -2.248 1 72.94 299 LEU B CA 1
ATOM 8072 C C . LEU B 1 299 ? -14.336 -18.406 -3.02 1 72.94 299 LEU B C 1
ATOM 8074 O O . LEU B 1 299 ? -14.68 -19.578 -2.945 1 72.94 299 LEU B O 1
ATOM 8078 N N . LEU B 1 300 ? -14.922 -17.5 -3.77 1 71.19 300 LEU B N 1
ATOM 8079 C CA . LEU B 1 300 ? -16.172 -17.891 -4.414 1 71.19 300 LEU B CA 1
ATOM 8080 C C . LEU B 1 300 ? -16.031 -17.875 -5.93 1 71.19 300 LEU B C 1
ATOM 8082 O O . LEU B 1 300 ? -16.938 -18.281 -6.652 1 71.19 300 LEU B O 1
ATOM 8086 N N . GLY B 1 301 ? -14.961 -17.547 -6.406 1 72.56 301 GLY B N 1
ATOM 8087 C CA . GLY B 1 301 ? -14.75 -17.438 -7.84 1 72.56 301 GLY B CA 1
ATOM 8088 C C . GLY B 1 301 ? -14.039 -18.641 -8.43 1 72.56 301 GLY B C 1
ATOM 8089 O O . GLY B 1 301 ? -14.359 -19.781 -8.094 1 72.56 301 GLY B O 1
ATOM 8090 N N . ILE B 1 302 ? -13.109 -18.406 -9.273 1 73.75 302 ILE B N 1
ATOM 8091 C CA . ILE B 1 302 ? -12.469 -19.406 -10.117 1 73.75 302 ILE B CA 1
ATOM 8092 C C . ILE B 1 302 ? -11.602 -20.328 -9.25 1 73.75 302 ILE B C 1
ATOM 8094 O O . ILE B 1 302 ? -11.547 -21.531 -9.492 1 73.75 302 ILE B O 1
ATOM 8098 N N . ASN B 1 303 ? -11.039 -19.828 -8.219 1 75.88 303 ASN B N 1
ATOM 8099 C CA . ASN B 1 303 ? -10.18 -20.641 -7.367 1 75.88 303 ASN B CA 1
ATOM 8100 C C . ASN B 1 303 ? -10.984 -21.703 -6.617 1 75.88 303 ASN B C 1
ATOM 8102 O O . ASN B 1 303 ? -10.547 -22.859 -6.508 1 75.88 303 ASN B O 1
ATOM 8106 N N . MET B 1 304 ? -12.047 -21.328 -6.227 1 80.06 304 MET B N 1
ATOM 8107 C CA . MET B 1 304 ? -12.883 -22.297 -5.523 1 80.06 304 MET B CA 1
ATOM 8108 C C . MET B 1 304 ? -13.43 -23.344 -6.484 1 80.06 304 MET B C 1
ATOM 8110 O O . MET B 1 304 ? -13.586 -24.5 -6.117 1 80.06 304 MET B O 1
ATOM 8114 N N . ALA B 1 305 ? -13.75 -22.812 -7.617 1 84.19 305 ALA B N 1
ATOM 8115 C CA . ALA B 1 305 ? -14.195 -23.766 -8.633 1 84.19 305 ALA B CA 1
ATOM 8116 C C . ALA B 1 305 ? -13.109 -24.797 -8.938 1 84.19 305 ALA B C 1
ATOM 8118 O O . ALA B 1 305 ? -13.406 -25.969 -9.133 1 84.19 305 ALA B O 1
ATOM 8119 N N . MET B 1 306 ? -11.883 -24.375 -8.938 1 84.62 306 MET B N 1
ATOM 8120 C CA . MET B 1 306 ? -10.758 -25.281 -9.188 1 84.62 306 MET B CA 1
ATOM 8121 C C . MET B 1 306 ? -10.586 -26.266 -8.039 1 84.62 306 MET B C 1
ATOM 8123 O O . MET B 1 306 ? -10.258 -27.422 -8.258 1 84.62 306 MET B O 1
ATOM 8127 N N . VAL B 1 307 ? -10.844 -25.781 -6.875 1 84.56 307 VAL B N 1
ATOM 8128 C CA . VAL B 1 307 ? -10.766 -26.641 -5.707 1 84.56 307 VAL B CA 1
ATOM 8129 C C . VAL B 1 307 ? -11.852 -27.719 -5.781 1 84.56 307 VAL B C 1
ATOM 8131 O O . VAL B 1 307 ? -11.594 -28.891 -5.516 1 84.56 307 VAL B O 1
ATOM 8134 N N . LEU B 1 308 ? -13 -27.297 -6.18 1 87.38 308 LEU B N 1
ATOM 8135 C CA . LEU B 1 308 ? -14.102 -28.25 -6.316 1 87.38 308 LEU B CA 1
ATOM 8136 C C . LEU B 1 308 ? -13.805 -29.281 -7.402 1 87.38 308 LEU B C 1
ATOM 8138 O O . LEU B 1 308 ? -14.102 -30.469 -7.234 1 87.38 308 LEU B O 1
ATOM 8142 N N . THR B 1 309 ? -13.312 -28.781 -8.453 1 89.5 309 THR B N 1
ATOM 8143 C CA . THR B 1 309 ? -12.938 -29.688 -9.531 1 89.5 309 THR B CA 1
ATOM 8144 C C . THR B 1 309 ? -11.875 -30.688 -9.062 1 89.5 309 THR B C 1
ATOM 8146 O O . THR B 1 309 ? -11.922 -31.859 -9.406 1 89.5 309 THR B O 1
ATOM 8149 N N . ALA B 1 310 ? -10.93 -30.188 -8.328 1 87.31 310 ALA B N 1
ATOM 8150 C CA . ALA B 1 310 ? -9.867 -31.047 -7.82 1 87.31 310 ALA B CA 1
ATOM 8151 C C . ALA B 1 310 ? -10.422 -32.094 -6.871 1 87.31 310 ALA B C 1
ATOM 8153 O O . ALA B 1 310 ? -10.023 -33.281 -6.934 1 87.31 310 ALA B O 1
ATOM 8154 N N . ILE B 1 311 ? -11.336 -31.781 -6.09 1 88.75 311 ILE B N 1
ATOM 8155 C CA . ILE B 1 311 ? -11.953 -32.719 -5.164 1 88.75 311 ILE B CA 1
ATOM 8156 C C . ILE B 1 311 ? -12.719 -33.781 -5.941 1 88.75 311 ILE B C 1
ATOM 8158 O O . ILE B 1 311 ? -12.633 -34.969 -5.625 1 88.75 311 ILE B O 1
ATOM 8162 N N . CYS B 1 312 ? -13.43 -33.312 -6.922 1 91.19 312 CYS B N 1
ATOM 8163 C CA . CYS B 1 312 ? -14.172 -34.25 -7.75 1 91.19 312 CYS B CA 1
ATOM 8164 C C . CYS B 1 312 ? -13.234 -35.188 -8.516 1 91.19 312 CYS B C 1
ATOM 8166 O O . CYS B 1 312 ? -13.523 -36.375 -8.688 1 91.19 312 CYS B O 1
ATOM 8168 N N . ASN B 1 313 ? -12.148 -34.594 -8.969 1 90.12 313 ASN B N 1
ATOM 8169 C CA . ASN B 1 313 ? -11.141 -35.375 -9.656 1 90.12 313 ASN B CA 1
ATOM 8170 C C . ASN B 1 313 ? -10.539 -36.438 -8.734 1 90.12 313 ASN B C 1
ATOM 8172 O O . ASN B 1 313 ? -10.445 -37.625 -9.109 1 90.12 313 ASN B O 1
ATOM 8176 N N . ILE B 1 314 ? -10.164 -36.062 -7.551 1 86.94 314 ILE B N 1
ATOM 8177 C CA . ILE B 1 314 ? -9.57 -37 -6.59 1 86.94 314 ILE B CA 1
ATOM 8178 C C . ILE B 1 314 ? -10.562 -38.094 -6.242 1 86.94 314 ILE B C 1
ATOM 8180 O O . ILE B 1 314 ? -10.234 -39.281 -6.289 1 86.94 314 ILE B O 1
ATOM 8184 N N . THR B 1 315 ? -11.789 -37.719 -5.934 1 89.69 315 THR B N 1
ATOM 8185 C CA . THR B 1 315 ? -12.82 -38.688 -5.559 1 89.69 315 THR B CA 1
ATOM 8186 C C . THR B 1 315 ? -13.133 -39.625 -6.715 1 89.69 315 THR B C 1
ATOM 8188 O O . THR B 1 315 ? -13.289 -40.844 -6.516 1 89.69 315 THR B O 1
ATOM 8191 N N . GLY B 1 316 ? -13.258 -39.062 -7.883 1 89.88 316 GLY B N 1
ATOM 8192 C CA . GLY B 1 316 ? -13.5 -39.875 -9.055 1 89.88 316 GLY B CA 1
ATOM 8193 C C . GLY B 1 316 ? -12.391 -40.875 -9.32 1 89.88 316 GLY B C 1
ATOM 8194 O O . GLY B 1 316 ? -12.656 -42.031 -9.641 1 89.88 316 GLY B O 1
ATOM 8195 N N . CYS B 1 317 ? -11.18 -40.438 -9.227 1 88.38 317 CYS B N 1
ATOM 8196 C CA . CYS B 1 317 ? -10.031 -41.312 -9.461 1 88.38 317 CYS B CA 1
ATOM 8197 C C . CYS B 1 317 ? -9.945 -42.406 -8.406 1 88.38 317 CYS B C 1
ATOM 8199 O O . CYS B 1 317 ? -9.625 -43.562 -8.719 1 88.38 317 CYS B O 1
ATOM 8201 N N . ILE B 1 318 ? -10.266 -42.094 -7.203 1 87 318 ILE B N 1
ATOM 8202 C CA . ILE B 1 318 ? -10.234 -43.094 -6.137 1 87 318 ILE B CA 1
ATOM 8203 C C . ILE B 1 318 ? -11.328 -44.125 -6.367 1 87 318 ILE B C 1
ATOM 8205 O O . ILE B 1 318 ? -11.094 -45.344 -6.215 1 87 318 ILE B O 1
ATOM 8209 N N . ILE B 1 319 ? -12.508 -43.688 -6.773 1 90.44 319 ILE B N 1
ATOM 8210 C CA . ILE B 1 319 ? -13.633 -44.562 -7.004 1 90.44 319 ILE B CA 1
ATOM 8211 C C . ILE B 1 319 ? -13.297 -45.562 -8.125 1 90.44 319 ILE B C 1
ATOM 8213 O O . ILE B 1 319 ? -13.453 -46.781 -7.965 1 90.44 319 ILE B O 1
ATOM 8217 N N . ILE B 1 320 ? -12.75 -45.031 -9.219 1 90.12 320 ILE B N 1
ATOM 8218 C CA . ILE B 1 320 ? -12.453 -45.906 -10.359 1 90.12 320 ILE B CA 1
ATOM 8219 C C . ILE B 1 320 ? -11.305 -46.844 -10.008 1 90.12 320 ILE B C 1
ATOM 8221 O O . ILE B 1 320 ? -11.273 -48 -10.453 1 90.12 320 ILE B O 1
ATOM 8225 N N . ALA B 1 321 ? -10.336 -46.375 -9.266 1 89.19 321 ALA B N 1
ATOM 8226 C CA . ALA B 1 321 ? -9.211 -47.219 -8.859 1 89.19 321 ALA B CA 1
ATOM 8227 C C . ALA B 1 321 ? -9.688 -48.375 -7.984 1 89.19 321 ALA B C 1
ATOM 8229 O O . ALA B 1 321 ? -9.234 -49.531 -8.141 1 89.19 321 ALA B O 1
ATOM 8230 N N . PHE B 1 322 ? -10.664 -48.188 -7.125 1 89.5 322 PHE B N 1
ATOM 8231 C CA . PHE B 1 322 ? -11.188 -49.219 -6.246 1 89.5 322 PHE B CA 1
ATOM 8232 C C . PHE B 1 322 ? -12.031 -50.219 -7.031 1 89.5 322 PHE B C 1
ATOM 8234 O O . PHE B 1 322 ? -12.023 -51.406 -6.734 1 89.5 322 PHE B O 1
ATOM 8241 N N . VAL B 1 323 ? -12.797 -49.75 -8.016 1 90.31 323 VAL B N 1
ATOM 8242 C CA . VAL B 1 323 ? -13.672 -50.594 -8.805 1 90.31 323 VAL B CA 1
ATOM 8243 C C . VAL B 1 323 ? -12.836 -51.562 -9.648 1 90.31 323 VAL B C 1
ATOM 8245 O O . VAL B 1 323 ? -13.18 -52.75 -9.781 1 90.31 323 VAL B O 1
ATOM 8248 N N . PHE B 1 324 ? -11.68 -51.188 -10.188 1 87.62 324 PHE B N 1
ATOM 8249 C CA . PHE B 1 324 ? -10.883 -52.031 -11.078 1 87.62 324 PHE B CA 1
ATOM 8250 C C . PHE B 1 324 ? -9.867 -52.844 -10.297 1 87.62 324 PHE B C 1
ATOM 8252 O O . PHE B 1 324 ? -9.461 -53.906 -10.734 1 87.62 324 PHE B O 1
ATOM 8259 N N . GLY B 1 325 ? -9.328 -52.281 -9.102 1 87.5 325 GLY B N 1
ATOM 8260 C CA . GLY B 1 325 ? -8.375 -53.031 -8.289 1 87.5 325 GLY B CA 1
ATOM 8261 C C . GLY B 1 325 ? -8.273 -52.5 -6.867 1 87.5 325 GLY B C 1
ATOM 8262 O O . GLY B 1 325 ? -7.535 -51.562 -6.605 1 87.5 325 GLY B O 1
ATOM 8263 N N . TRP B 1 326 ? -8.812 -53.188 -6 1 85.69 326 TRP B N 1
ATOM 8264 C CA . TRP B 1 326 ? -8.906 -52.688 -4.641 1 85.69 326 TRP B CA 1
ATOM 8265 C C . TRP B 1 326 ? -7.609 -52.906 -3.877 1 85.69 326 TRP B C 1
ATOM 8267 O O . TRP B 1 326 ? -7.246 -52.094 -3.01 1 85.69 326 TRP B O 1
ATOM 8277 N N . LYS B 1 327 ? -6.828 -54 -4.219 1 87.12 327 LYS B N 1
ATOM 8278 C CA . LYS B 1 327 ? -5.621 -54.312 -3.453 1 87.12 327 LYS B CA 1
ATOM 8279 C C . LYS B 1 327 ? -4.531 -53.281 -3.721 1 87.12 327 LYS B C 1
ATOM 8281 O O . LYS B 1 327 ? -3.943 -52.719 -2.785 1 87.12 327 LYS B O 1
ATOM 8286 N N . LEU B 1 328 ? -4.32 -53.031 -5.008 1 86.5 328 LEU B N 1
ATOM 8287 C CA . LEU B 1 328 ? -3.314 -52.031 -5.367 1 86.5 328 LEU B CA 1
ATOM 8288 C C . LEU B 1 328 ? -3.748 -50.625 -4.938 1 86.5 328 LEU B C 1
ATOM 8290 O O . LEU B 1 328 ? -2.924 -49.844 -4.492 1 86.5 328 LEU B O 1
ATOM 8294 N N . THR B 1 329 ? -5.012 -50.406 -5.078 1 87.62 329 THR B N 1
ATOM 8295 C CA . THR B 1 329 ? -5.539 -49.094 -4.719 1 87.62 329 THR B CA 1
ATOM 8296 C C . THR B 1 329 ? -5.355 -48.812 -3.227 1 87.62 329 THR B C 1
ATOM 8298 O O . THR B 1 329 ? -5.008 -47.719 -2.828 1 87.62 329 THR B O 1
ATOM 8301 N N . CYS B 1 330 ? -5.516 -49.812 -2.422 1 85.12 330 CYS B N 1
ATOM 8302 C CA . CYS B 1 330 ? -5.367 -49.656 -0.979 1 85.12 330 CYS B CA 1
ATOM 8303 C C . CYS B 1 330 ? -3.934 -49.281 -0.616 1 85.12 330 CYS B C 1
ATOM 8305 O O . CYS B 1 330 ? -3.709 -48.438 0.24 1 85.12 330 CYS B O 1
ATOM 8307 N N . VAL B 1 331 ? -2.982 -49.844 -1.283 1 81.31 331 VAL B N 1
ATOM 8308 C CA . VAL B 1 331 ? -1.583 -49.562 -0.972 1 81.31 331 VAL B CA 1
ATOM 8309 C C . VAL B 1 331 ? -1.215 -48.156 -1.438 1 81.31 331 VAL B C 1
ATOM 8311 O O . VAL B 1 331 ? -0.568 -47.406 -0.707 1 81.31 331 VAL B O 1
ATOM 8314 N N . VAL B 1 332 ? -1.702 -47.844 -2.621 1 78.94 332 VAL B N 1
ATOM 8315 C CA . VAL B 1 332 ? -1.301 -46.531 -3.182 1 78.94 332 VAL B CA 1
ATOM 8316 C C . VAL B 1 332 ? -2.092 -45.406 -2.516 1 78.94 332 VAL B C 1
ATOM 8318 O O . VAL B 1 332 ? -1.548 -44.344 -2.248 1 78.94 332 VAL B O 1
ATOM 8321 N N . ALA B 1 333 ? -3.316 -45.688 -2.227 1 77.44 333 ALA B N 1
ATOM 8322 C CA . ALA B 1 333 ? -4.172 -44.656 -1.633 1 77.44 333 ALA B CA 1
ATOM 8323 C C . ALA B 1 333 ? -3.777 -44.375 -0.185 1 77.44 333 ALA B C 1
ATOM 8325 O O . ALA B 1 333 ? -3.818 -43.219 0.27 1 77.44 333 ALA B O 1
ATOM 8326 N N . PHE B 1 334 ? -3.312 -45.375 0.485 1 78.75 334 PHE B N 1
ATOM 8327 C CA . PHE B 1 334 ? -3.088 -45.188 1.914 1 78.75 334 PHE B CA 1
ATOM 8328 C C . PHE B 1 334 ? -1.608 -44.969 2.207 1 78.75 334 PHE B C 1
ATOM 8330 O O . PHE B 1 334 ? -1.246 -44.5 3.291 1 78.75 334 PHE B O 1
ATOM 8337 N N . VAL B 1 335 ? -0.754 -45.25 1.284 1 78.06 335 VAL B N 1
ATOM 8338 C CA . VAL B 1 335 ? 0.667 -45.031 1.528 1 78.06 335 VAL B CA 1
ATOM 8339 C C . VAL B 1 335 ? 1.179 -43.906 0.639 1 78.06 335 VAL B C 1
ATOM 8341 O O . VAL B 1 335 ? 1.673 -42.906 1.137 1 78.06 335 VAL B O 1
ATOM 8344 N N . ALA B 1 336 ? 0.927 -44.062 -0.705 1 76.56 336 ALA B N 1
ATOM 8345 C CA . ALA B 1 336 ? 1.507 -43.125 -1.653 1 76.56 336 ALA B CA 1
ATOM 8346 C C . ALA B 1 336 ? 0.802 -41.781 -1.58 1 76.56 336 ALA B C 1
ATOM 8348 O O . ALA B 1 336 ? 1.453 -40.719 -1.55 1 76.56 336 ALA B O 1
ATOM 8349 N N . LEU B 1 337 ? -0.486 -41.812 -1.46 1 77.44 337 LEU B N 1
ATOM 8350 C CA . LEU B 1 337 ? -1.253 -40.562 -1.516 1 77.44 337 LEU B CA 1
ATOM 8351 C C . LEU B 1 337 ? -1.002 -39.719 -0.276 1 77.44 337 LEU B C 1
ATOM 8353 O O . LEU B 1 337 ? -0.705 -38.531 -0.386 1 77.44 337 LEU B O 1
ATOM 8357 N N . PRO B 1 338 ? -1.059 -40.312 0.901 1 76.62 338 PRO B N 1
ATOM 8358 C CA . PRO B 1 338 ? -0.766 -39.5 2.086 1 76.62 338 PRO B CA 1
ATOM 8359 C C . PRO B 1 338 ? 0.66 -38.938 2.088 1 76.62 338 PRO B C 1
ATOM 8361 O O . PRO B 1 338 ? 0.896 -37.812 2.559 1 76.62 338 PRO B O 1
ATOM 8364 N N . LEU B 1 339 ? 1.58 -39.656 1.578 1 76.19 339 LEU B N 1
ATOM 8365 C CA . LEU B 1 339 ? 2.963 -39.188 1.518 1 76.19 339 LEU B CA 1
ATOM 8366 C C . LEU B 1 339 ? 3.102 -38 0.569 1 76.19 339 LEU B C 1
ATOM 8368 O O . LEU B 1 339 ? 3.826 -37.031 0.863 1 76.19 339 LEU B O 1
ATOM 8372 N N . LEU B 1 340 ? 2.389 -38.094 -0.514 1 75.56 340 LEU B N 1
ATOM 8373 C CA . LEU B 1 340 ? 2.428 -37 -1.48 1 75.56 340 LEU B CA 1
ATOM 8374 C C . LEU B 1 340 ? 1.731 -35.75 -0.927 1 75.56 340 LEU B C 1
ATOM 8376 O O . LEU B 1 340 ? 2.225 -34.625 -1.088 1 75.56 340 LEU B O 1
ATOM 8380 N N . ILE B 1 341 ? 0.659 -36 -0.216 1 74.25 341 ILE B N 1
ATOM 8381 C CA . ILE B 1 341 ? -0.092 -34.906 0.368 1 74.25 341 ILE B CA 1
ATOM 8382 C C . ILE B 1 341 ? 0.714 -34.25 1.501 1 74.25 341 ILE B C 1
ATOM 8384 O O . ILE B 1 341 ? 0.795 -33.031 1.607 1 74.25 341 ILE B O 1
ATOM 8388 N N . CYS B 1 342 ? 1.301 -35.094 2.271 1 75.44 342 CYS B N 1
ATOM 8389 C CA . CYS B 1 342 ? 2.105 -34.594 3.383 1 75.44 342 CYS B CA 1
ATOM 8390 C C . CYS B 1 342 ? 3.32 -33.812 2.879 1 75.44 342 CYS B C 1
ATOM 8392 O O . CYS B 1 342 ? 3.672 -32.781 3.432 1 75.44 342 CYS B O 1
ATOM 8394 N N . GLY B 1 343 ? 3.945 -34.375 1.836 1 72.62 343 GLY B N 1
ATOM 8395 C CA . GLY B 1 343 ? 5.055 -33.656 1.233 1 72.62 343 GLY B CA 1
ATOM 8396 C C . GLY B 1 343 ? 4.656 -32.281 0.701 1 72.62 343 GLY B C 1
ATOM 8397 O O . GLY B 1 343 ? 5.336 -31.297 0.958 1 72.62 343 GLY B O 1
ATOM 8398 N N . SER B 1 344 ? 3.559 -32.281 0.111 1 72.12 344 SER B N 1
ATOM 8399 C CA . SER B 1 344 ? 3.068 -31.031 -0.445 1 72.12 344 SER B CA 1
ATOM 8400 C C . SER B 1 344 ? 2.623 -30.078 0.658 1 72.12 344 SER B C 1
ATOM 8402 O O . SER B 1 344 ? 2.863 -28.859 0.574 1 72.12 344 SER B O 1
ATOM 8404 N N . PHE B 1 345 ? 2.033 -30.656 1.642 1 72.75 345 PHE B N 1
ATOM 8405 C CA . PHE B 1 345 ? 1.556 -29.859 2.762 1 72.75 345 PHE B CA 1
ATOM 8406 C C . PHE B 1 345 ? 2.719 -29.188 3.48 1 72.75 345 PHE B C 1
ATOM 8408 O O . PHE B 1 345 ? 2.68 -27.984 3.75 1 72.75 345 PHE B O 1
ATOM 8415 N N . TYR B 1 346 ? 3.684 -29.906 3.719 1 74.31 346 TYR B N 1
ATOM 8416 C CA . TYR B 1 346 ? 4.836 -29.359 4.422 1 74.31 346 TYR B CA 1
ATOM 8417 C C . TYR B 1 346 ? 5.574 -28.359 3.553 1 74.31 346 TYR B C 1
ATOM 8419 O O . TYR B 1 346 ? 6.109 -27.359 4.055 1 74.31 346 TYR B O 1
ATOM 8427 N N . ARG B 1 347 ? 5.539 -28.578 2.338 1 72 347 ARG B N 1
ATOM 8428 C CA . ARG B 1 347 ? 6.156 -27.625 1.42 1 72 347 ARG B CA 1
ATOM 8429 C C . ARG B 1 347 ? 5.457 -26.281 1.483 1 72 347 ARG B C 1
ATOM 8431 O O . ARG B 1 347 ? 6.105 -25.25 1.641 1 72 347 ARG B O 1
ATOM 8438 N N . ILE B 1 348 ? 4.266 -26.328 1.471 1 69.25 348 ILE B N 1
ATOM 8439 C CA . ILE B 1 348 ? 3.5 -25.078 1.448 1 69.25 348 ILE B CA 1
ATOM 8440 C C . ILE B 1 348 ? 3.629 -24.375 2.795 1 69.25 348 ILE B C 1
ATOM 8442 O O . ILE B 1 348 ? 3.828 -23.156 2.846 1 69.25 348 ILE B O 1
ATOM 8446 N N . ARG B 1 349 ? 3.49 -25.125 3.795 1 69.5 349 ARG B N 1
ATOM 8447 C CA . ARG B 1 349 ? 3.607 -24.562 5.137 1 69.5 349 ARG B CA 1
ATOM 8448 C C . ARG B 1 349 ? 4.953 -23.875 5.32 1 69.5 349 ARG B C 1
ATOM 8450 O O . ARG B 1 349 ? 5.02 -22.766 5.848 1 69.5 349 ARG B O 1
ATOM 8457 N N . TYR B 1 350 ? 5.895 -24.531 4.914 1 70 350 TYR B N 1
ATOM 8458 C CA . TYR B 1 350 ? 7.23 -23.984 5.074 1 70 350 TYR B CA 1
ATOM 8459 C C . TYR B 1 350 ? 7.438 -22.781 4.16 1 70 350 TYR B C 1
ATOM 8461 O O . TYR B 1 350 ? 8.133 -21.828 4.52 1 70 350 TYR B O 1
ATOM 8469 N N . GLU B 1 351 ? 6.848 -22.828 3.053 1 68.44 351 GLU B N 1
ATOM 8470 C CA . GLU B 1 351 ? 6.93 -21.703 2.129 1 68.44 351 GLU B CA 1
ATOM 8471 C C . GLU B 1 351 ? 6.277 -20.453 2.725 1 68.44 351 GLU B C 1
ATOM 8473 O O . GLU B 1 351 ? 6.82 -19.359 2.613 1 68.44 351 GLU B O 1
ATOM 8478 N N . ILE B 1 352 ? 5.254 -20.688 3.354 1 65.06 352 ILE B N 1
ATOM 8479 C CA . ILE B 1 352 ? 4.543 -19.562 3.979 1 65.06 352 ILE B CA 1
ATOM 8480 C C . ILE B 1 352 ? 5.371 -19.016 5.137 1 65.06 352 ILE B C 1
ATOM 8482 O O . ILE B 1 352 ? 5.5 -17.797 5.285 1 65.06 352 ILE B O 1
ATOM 8486 N N . GLN B 1 353 ? 5.875 -19.906 5.902 1 65.94 353 GLN B N 1
ATOM 8487 C CA . GLN B 1 353 ? 6.695 -19.484 7.035 1 65.94 353 GLN B CA 1
ATOM 8488 C C . GLN B 1 353 ? 7.941 -18.734 6.562 1 65.94 353 GLN B C 1
ATOM 8490 O O . GLN B 1 353 ? 8.352 -17.75 7.176 1 65.94 353 GLN B O 1
ATOM 8495 N N . PHE B 1 354 ? 8.484 -19.25 5.516 1 63.62 354 PHE B N 1
ATOM 8496 C CA . PHE B 1 354 ? 9.68 -18.625 4.965 1 63.62 354 PHE B CA 1
ATOM 8497 C C . PHE B 1 354 ? 9.359 -17.25 4.418 1 63.62 354 PHE B C 1
ATOM 8499 O O . PHE B 1 354 ? 10.148 -16.312 4.582 1 63.62 354 PHE B O 1
ATOM 8506 N N . GLU B 1 355 ? 8.312 -17.125 3.854 1 63.12 355 GLU B N 1
ATOM 8507 C CA . GLU B 1 355 ? 7.891 -15.836 3.316 1 63.12 355 GLU B CA 1
ATOM 8508 C C . GLU B 1 355 ? 7.645 -14.82 4.434 1 63.12 355 GLU B C 1
ATOM 8510 O O . GLU B 1 355 ? 8.008 -13.656 4.312 1 63.12 355 GLU B O 1
ATOM 8515 N N . LYS B 1 356 ? 7.039 -15.273 5.457 1 63.84 356 LYS B N 1
ATOM 8516 C CA . LYS B 1 356 ? 6.785 -14.398 6.602 1 63.84 356 LYS B CA 1
ATOM 8517 C C . LYS B 1 356 ? 8.094 -13.922 7.23 1 63.84 356 LYS B C 1
ATOM 8519 O O . LYS B 1 356 ? 8.219 -12.758 7.602 1 63.84 356 LYS B O 1
ATOM 8524 N N . MET B 1 357 ? 8.914 -14.867 7.355 1 63.41 357 MET B N 1
ATOM 8525 C CA . MET B 1 357 ? 10.219 -14.531 7.922 1 63.41 357 MET B CA 1
ATOM 8526 C C . MET B 1 357 ? 10.961 -13.547 7.027 1 63.41 357 MET B C 1
ATOM 8528 O O . MET B 1 357 ? 11.562 -12.586 7.516 1 63.41 357 MET B O 1
ATOM 8532 N N . ASN B 1 358 ? 10.898 -13.781 5.707 1 62.97 358 ASN B N 1
ATOM 8533 C CA . ASN B 1 358 ? 11.523 -12.883 4.742 1 62.97 358 ASN B CA 1
ATOM 8534 C C . ASN B 1 358 ? 10.922 -11.477 4.812 1 62.97 358 ASN B C 1
ATOM 8536 O O . ASN B 1 358 ? 11.648 -10.484 4.766 1 62.97 358 ASN B O 1
ATOM 8540 N N . GLN B 1 359 ? 9.734 -11.453 5.012 1 62.78 359 GLN B N 1
ATOM 8541 C CA . GLN B 1 359 ? 9.047 -10.172 5.074 1 62.78 359 GLN B CA 1
ATOM 8542 C C . GLN B 1 359 ? 9.406 -9.414 6.348 1 62.78 359 GLN B C 1
ATOM 8544 O O . GLN B 1 359 ? 9.547 -8.195 6.332 1 62.78 359 GLN B O 1
ATOM 8549 N N . ALA B 1 360 ? 9.539 -10.102 7.41 1 63 360 ALA B N 1
ATOM 8550 C CA . ALA B 1 360 ? 9.867 -9.469 8.688 1 63 360 ALA B CA 1
ATOM 8551 C C . ALA B 1 360 ? 11.258 -8.844 8.641 1 63 360 ALA B C 1
ATOM 8553 O O . ALA B 1 360 ? 11.461 -7.727 9.133 1 63 360 ALA B O 1
ATOM 8554 N N . VAL B 1 361 ? 12.172 -9.625 8.156 1 61.47 361 VAL B N 1
ATOM 8555 C CA . VAL B 1 361 ? 13.547 -9.156 8.055 1 61.47 361 VAL B CA 1
ATOM 8556 C C . VAL B 1 361 ? 13.609 -7.941 7.129 1 61.47 361 VAL B C 1
ATOM 8558 O O . VAL B 1 361 ? 14.289 -6.957 7.43 1 61.47 361 VAL B O 1
ATOM 8561 N N . PHE B 1 362 ? 12.828 -7.93 6.172 1 64.69 362 PHE B N 1
ATOM 8562 C CA . PHE B 1 362 ? 12.867 -6.852 5.191 1 64.69 362 PHE B CA 1
ATOM 8563 C C . PHE B 1 362 ? 12.055 -5.656 5.664 1 64.69 362 PHE B C 1
ATOM 8565 O O . PHE B 1 362 ? 12.328 -4.516 5.281 1 64.69 362 PHE B O 1
ATOM 8572 N N . ALA B 1 363 ? 11.25 -5.984 6.594 1 67.5 363 ALA B N 1
ATOM 8573 C CA . ALA B 1 363 ? 10.453 -4.887 7.141 1 67.5 363 ALA B CA 1
ATOM 8574 C C . ALA B 1 363 ? 11.336 -3.908 7.914 1 67.5 363 ALA B C 1
ATOM 8576 O O . ALA B 1 363 ? 11.172 -2.691 7.789 1 67.5 363 ALA B O 1
ATOM 8577 N N . GLU B 1 364 ? 12.312 -4.402 8.641 1 73.62 364 GLU B N 1
ATOM 8578 C CA . GLU B 1 364 ? 13.203 -3.551 9.422 1 73.62 364 GLU B CA 1
ATOM 8579 C C . GLU B 1 364 ? 14.117 -2.73 8.508 1 73.62 364 GLU B C 1
ATOM 8581 O O . GLU B 1 364 ? 14.312 -1.534 8.734 1 73.62 364 GLU B O 1
ATOM 8586 N N . SER B 1 365 ? 14.688 -3.4 7.586 1 77.5 365 SER B N 1
ATOM 8587 C CA . SER B 1 365 ? 15.555 -2.691 6.656 1 77.5 365 SER B CA 1
ATOM 8588 C C . SER B 1 365 ? 14.773 -1.668 5.84 1 77.5 365 SER B C 1
ATOM 8590 O O . SER B 1 365 ? 15.281 -0.584 5.539 1 77.5 365 SER B O 1
ATOM 8592 N N . SER B 1 366 ? 13.594 -2.014 5.578 1 77.62 366 SER B N 1
ATOM 8593 C CA . SER B 1 366 ? 12.75 -1.1 4.812 1 77.62 366 SER B CA 1
ATOM 8594 C C . SER B 1 366 ? 12.383 0.13 5.637 1 77.62 366 SER B C 1
ATOM 8596 O O . SER B 1 366 ? 12.305 1.239 5.102 1 77.62 366 SER B O 1
ATOM 8598 N N . LYS B 1 367 ? 12.188 -0.124 6.883 1 76.12 367 LYS B N 1
ATOM 8599 C CA . LYS B 1 367 ? 11.898 0.989 7.781 1 76.12 367 LYS B CA 1
ATOM 8600 C C . LYS B 1 367 ? 13.078 1.956 7.855 1 76.12 367 LYS B C 1
ATOM 8602 O O . LYS B 1 367 ? 12.891 3.174 7.828 1 76.12 367 LYS B O 1
ATOM 8607 N N . PHE B 1 368 ? 14.227 1.433 8.008 1 81.31 368 PHE B N 1
ATOM 8608 C CA . PHE B 1 368 ? 15.438 2.238 8.055 1 81.31 368 PHE B CA 1
ATOM 8609 C C . PHE B 1 368 ? 15.617 3.023 6.758 1 81.31 368 PHE B C 1
ATOM 8611 O O . PHE B 1 368 ? 15.977 4.203 6.785 1 81.31 368 PHE B O 1
ATOM 8618 N N . ALA B 1 369 ? 15.398 2.344 5.695 1 84.75 369 ALA B N 1
ATOM 8619 C CA . ALA B 1 369 ? 15.523 3.008 4.398 1 84.75 369 ALA B CA 1
ATOM 8620 C C . ALA B 1 369 ? 14.492 4.121 4.254 1 84.75 369 ALA B C 1
ATOM 8622 O O . ALA B 1 369 ? 14.789 5.188 3.713 1 84.75 369 ALA B O 1
ATOM 8623 N N . ALA B 1 370 ? 13.344 3.85 4.727 1 81.38 370 ALA B N 1
ATOM 8624 C CA . ALA B 1 370 ? 12.273 4.84 4.648 1 81.38 370 ALA B CA 1
ATOM 8625 C C . ALA B 1 370 ? 12.625 6.086 5.457 1 81.38 370 ALA B C 1
ATOM 8627 O O . ALA B 1 370 ? 12.375 7.211 5.012 1 81.38 370 ALA B O 1
ATOM 8628 N N . GLU B 1 371 ? 13.211 5.914 6.547 1 79.38 371 GLU B N 1
ATOM 8629 C CA . GLU B 1 371 ? 13.625 7.023 7.406 1 79.38 371 GLU B CA 1
ATOM 8630 C C . GLU B 1 371 ? 14.734 7.844 6.75 1 79.38 371 GLU B C 1
ATOM 8632 O O . GLU B 1 371 ? 14.703 9.078 6.785 1 79.38 371 GLU B O 1
ATOM 8637 N N . ALA B 1 372 ? 15.648 7.117 6.273 1 84.38 372 ALA B N 1
ATOM 8638 C CA . ALA B 1 372 ? 16.781 7.793 5.645 1 84.38 372 ALA B CA 1
ATOM 8639 C C . ALA B 1 372 ? 16.328 8.57 4.41 1 84.38 372 ALA B C 1
ATOM 8641 O O . ALA B 1 372 ? 16.797 9.688 4.176 1 84.38 372 ALA B O 1
ATOM 8642 N N . ILE B 1 373 ? 15.438 8.023 3.688 1 86.12 373 ILE B N 1
ATOM 8643 C CA . ILE B 1 373 ? 14.977 8.664 2.459 1 86.12 373 ILE B CA 1
ATOM 8644 C C . ILE B 1 373 ? 14.086 9.852 2.797 1 86.12 373 ILE B C 1
ATOM 8646 O O . ILE B 1 373 ? 14.141 10.891 2.127 1 86.12 373 ILE B O 1
ATOM 8650 N N . SER B 1 374 ? 13.312 9.664 3.783 1 79.69 374 SER B N 1
ATOM 8651 C CA . SER B 1 374 ? 12.453 10.766 4.207 1 79.69 374 SER B CA 1
ATOM 8652 C C . SER B 1 374 ? 13.281 11.938 4.727 1 79.69 374 SER B C 1
ATOM 8654 O O . SER B 1 374 ? 12.867 13.094 4.609 1 79.69 374 SER B O 1
ATOM 8656 N N . ALA B 1 375 ? 14.383 11.617 5.301 1 80 375 ALA B N 1
ATOM 8657 C CA . ALA B 1 375 ? 15.281 12.641 5.832 1 80 375 ALA B CA 1
ATOM 8658 C C . ALA B 1 375 ? 16.438 12.914 4.867 1 80 375 ALA B C 1
ATOM 8660 O O . ALA B 1 375 ? 17.578 13.102 5.293 1 80 375 ALA B O 1
ATOM 8661 N N . PHE B 1 376 ? 16.172 12.891 3.623 1 81.81 376 PHE B N 1
ATOM 8662 C CA . PHE B 1 376 ? 17.234 12.984 2.627 1 81.81 376 PHE B CA 1
ATOM 8663 C C . PHE B 1 376 ? 17.969 14.312 2.736 1 81.81 376 PHE B C 1
ATOM 8665 O O . PHE B 1 376 ? 19.172 14.375 2.521 1 81.81 376 PHE B O 1
ATOM 8672 N N . ARG B 1 377 ? 17.328 15.383 3.084 1 77.56 377 ARG B N 1
ATOM 8673 C CA . ARG B 1 377 ? 17.969 16.688 3.203 1 77.56 377 ARG B CA 1
ATOM 8674 C C . ARG B 1 377 ? 18.969 16.703 4.34 1 77.56 377 ARG B C 1
ATOM 8676 O O . ARG B 1 377 ? 20.078 17.25 4.195 1 77.56 377 ARG B O 1
ATOM 8683 N N . THR B 1 378 ? 18.578 16.078 5.387 1 76.88 378 THR B N 1
ATOM 8684 C CA . THR B 1 378 ? 19.469 15.992 6.535 1 76.88 378 THR B CA 1
ATOM 8685 C C . THR B 1 378 ? 20.672 15.102 6.227 1 76.88 378 THR B C 1
ATOM 8687 O O . THR B 1 378 ? 21.797 15.422 6.598 1 76.88 378 THR B O 1
ATOM 8690 N N . VAL B 1 379 ? 20.422 14.062 5.598 1 82.25 379 VAL B N 1
ATOM 8691 C CA . VAL B 1 379 ? 21.469 13.109 5.27 1 82.25 379 VAL B CA 1
ATOM 8692 C C . VAL B 1 379 ? 22.484 13.766 4.34 1 82.25 379 VAL B C 1
ATOM 8694 O O . VAL B 1 379 ? 23.703 13.602 4.52 1 82.25 379 VAL B O 1
ATOM 8697 N N . THR B 1 380 ? 22 14.492 3.422 1 80.12 380 THR B N 1
ATOM 8698 C CA . THR B 1 380 ? 22.875 15.141 2.457 1 80.12 380 THR B CA 1
ATOM 8699 C C . THR B 1 380 ? 23.609 16.312 3.096 1 80.12 380 THR B C 1
ATOM 8701 O O . THR B 1 380 ? 24.797 16.547 2.828 1 80.12 380 THR B O 1
ATOM 8704 N N . SER B 1 381 ? 22.875 17.062 3.91 1 77.94 381 SER B N 1
ATOM 8705 C CA . SER B 1 381 ? 23.469 18.234 4.539 1 77.94 381 SER B CA 1
ATOM 8706 C C . SER B 1 381 ? 24.594 17.844 5.496 1 77.94 381 SER B C 1
ATOM 8708 O O . SER B 1 381 ? 25.609 18.547 5.594 1 77.94 381 SER B O 1
ATOM 8710 N N . LEU B 1 382 ? 24.453 16.641 6.078 1 76.38 382 LEU B N 1
ATOM 8711 C CA . LEU B 1 382 ? 25.438 16.188 7.055 1 76.38 382 LEU B CA 1
ATOM 8712 C C . LEU B 1 382 ? 26.406 15.18 6.426 1 76.38 382 LEU B C 1
ATOM 8714 O O . LEU B 1 382 ? 27.281 14.648 7.109 1 76.38 382 LEU B O 1
ATOM 8718 N N . THR B 1 383 ? 26.266 14.906 5.195 1 76.62 383 THR B N 1
ATOM 8719 C CA . THR B 1 383 ? 27.109 13.984 4.449 1 76.62 383 THR B CA 1
ATOM 8720 C C . THR B 1 383 ? 27.172 12.625 5.137 1 76.62 383 THR B C 1
ATOM 8722 O O . THR B 1 383 ? 28.25 12.086 5.367 1 76.62 383 THR B O 1
ATOM 8725 N N . LEU B 1 384 ? 26.031 12.234 5.555 1 79.19 384 LEU B N 1
ATOM 8726 C CA . LEU B 1 384 ? 25.938 10.969 6.27 1 79.19 384 LEU B CA 1
ATOM 8727 C C . LEU B 1 384 ? 25.688 9.82 5.301 1 79.19 384 LEU B C 1
ATOM 8729 O O . LEU B 1 384 ? 25.359 8.711 5.719 1 79.19 384 LEU B O 1
ATOM 8733 N N . GLU B 1 385 ? 25.828 10.008 4.094 1 82.69 385 GLU B N 1
ATOM 8734 C CA . GLU B 1 385 ? 25.484 8.992 3.104 1 82.69 385 GLU B CA 1
ATOM 8735 C C . GLU B 1 385 ? 26.266 7.699 3.336 1 82.69 385 GLU B C 1
ATOM 8737 O O . GLU B 1 385 ? 25.688 6.613 3.371 1 82.69 385 GLU B O 1
ATOM 8742 N N . ASP B 1 386 ? 27.547 7.777 3.586 1 81.5 386 ASP B N 1
ATOM 8743 C CA . ASP B 1 386 ? 28.391 6.598 3.74 1 81.5 386 ASP B CA 1
ATOM 8744 C C . ASP B 1 386 ? 28.062 5.859 5.039 1 81.5 386 ASP B C 1
ATOM 8746 O O . ASP B 1 386 ? 28.031 4.625 5.066 1 81.5 386 ASP B O 1
ATOM 8750 N N . MET B 1 387 ? 27.828 6.641 6.016 1 81.06 387 MET B N 1
ATOM 8751 C CA . MET B 1 387 ? 27.5 6.023 7.301 1 81.06 387 MET B CA 1
ATOM 8752 C C . MET B 1 387 ? 26.172 5.273 7.223 1 81.06 387 MET B C 1
ATOM 8754 O O . MET B 1 387 ? 26.062 4.164 7.742 1 81.06 387 MET B O 1
ATOM 8758 N N . ILE B 1 388 ? 25.25 5.926 6.648 1 84.94 388 ILE B N 1
ATOM 8759 C CA . ILE B 1 388 ? 23.938 5.316 6.543 1 84.94 388 ILE B CA 1
ATOM 8760 C C . ILE B 1 388 ? 24 4.082 5.648 1 84.94 388 ILE B C 1
ATOM 8762 O O . ILE B 1 388 ? 23.359 3.07 5.922 1 84.94 388 ILE B O 1
ATOM 8766 N N . CYS B 1 389 ? 24.781 4.172 4.617 1 86.56 389 CYS B N 1
ATOM 8767 C CA . CYS B 1 389 ? 24.938 3.037 3.713 1 86.56 389 CYS B CA 1
ATOM 8768 C C . CYS B 1 389 ? 25.609 1.865 4.418 1 86.56 389 CYS B C 1
ATOM 8770 O O . CYS B 1 389 ? 25.219 0.711 4.215 1 86.56 389 CYS B O 1
ATOM 8772 N N . THR B 1 390 ? 26.562 2.176 5.23 1 86 390 THR B N 1
ATOM 8773 C CA . THR B 1 390 ? 27.25 1.12 5.961 1 86 390 THR B CA 1
ATOM 8774 C C . THR B 1 390 ? 26.328 0.463 6.977 1 86 390 THR B C 1
ATOM 8776 O O . THR B 1 390 ? 26.328 -0.76 7.133 1 86 390 THR B O 1
ATOM 8779 N N . ARG B 1 391 ? 25.594 1.279 7.594 1 81.81 391 ARG B N 1
ATOM 8780 C CA . ARG B 1 391 ? 24.625 0.733 8.547 1 81.81 391 ARG B CA 1
ATOM 8781 C C . ARG B 1 391 ? 23.594 -0.13 7.84 1 81.81 391 ARG B C 1
ATOM 8783 O O . ARG B 1 391 ? 23.172 -1.165 8.367 1 81.81 391 ARG B O 1
ATOM 8790 N N . TYR B 1 392 ? 23.156 0.322 6.746 1 86.75 392 TYR B N 1
ATOM 8791 C CA . TYR B 1 392 ? 22.203 -0.441 5.957 1 86.75 392 TYR B CA 1
ATOM 8792 C C . TYR B 1 392 ? 22.797 -1.77 5.508 1 86.75 392 TYR B C 1
ATOM 8794 O O . TYR B 1 392 ? 22.109 -2.797 5.512 1 86.75 392 TYR B O 1
ATOM 8802 N N . GLU B 1 393 ? 24.016 -1.751 5.125 1 86.88 393 GLU B N 1
ATOM 8803 C CA . GLU B 1 393 ? 24.703 -2.965 4.703 1 86.88 393 GLU B CA 1
ATOM 8804 C C . GLU B 1 393 ? 24.781 -3.977 5.844 1 86.88 393 GLU B C 1
ATOM 8806 O O . GLU B 1 393 ? 24.625 -5.18 5.625 1 86.88 393 GLU B O 1
ATOM 8811 N N . GLU B 1 394 ? 25.031 -3.449 6.949 1 84.56 394 GLU B N 1
ATOM 8812 C CA . GLU B 1 394 ? 25.109 -4.324 8.109 1 84.56 394 GLU B CA 1
ATOM 8813 C C . GLU B 1 394 ? 23.766 -4.973 8.406 1 84.56 394 GLU B C 1
ATOM 8815 O O . GLU B 1 394 ? 23.688 -6.152 8.758 1 84.56 394 GLU B O 1
ATOM 8820 N N . LEU B 1 395 ? 22.766 -4.234 8.25 1 79.25 395 LEU B N 1
ATOM 8821 C CA . LEU B 1 395 ? 21.422 -4.754 8.484 1 79.25 395 LEU B CA 1
ATOM 8822 C C . LEU B 1 395 ? 21.078 -5.836 7.465 1 79.25 395 LEU B C 1
ATOM 8824 O O . LEU B 1 395 ? 20.469 -6.852 7.812 1 79.25 395 LEU B O 1
ATOM 8828 N N . LEU B 1 396 ? 21.5 -5.574 6.289 1 82.62 396 LEU B N 1
ATOM 8829 C CA . LEU B 1 396 ? 21.203 -6.523 5.219 1 82.62 396 LEU B CA 1
ATOM 8830 C C . LEU B 1 396 ? 22.031 -7.801 5.383 1 82.62 396 LEU B C 1
ATOM 8832 O O . LEU B 1 396 ? 21.531 -8.898 5.117 1 82.62 396 LEU B O 1
ATOM 8836 N N . GLU B 1 397 ? 23.281 -7.672 5.75 1 81.5 397 GLU B N 1
ATOM 8837 C CA . GLU B 1 397 ? 24.141 -8.836 5.926 1 81.5 397 GLU B CA 1
ATOM 8838 C C . GLU B 1 397 ? 23.609 -9.75 7.023 1 81.5 397 GLU B C 1
ATOM 8840 O O . GLU B 1 397 ? 23.703 -10.977 6.91 1 81.5 397 GLU B O 1
ATOM 8845 N N . TRP B 1 398 ? 23.141 -9.164 7.965 1 74.81 398 TRP B N 1
ATOM 8846 C CA . TRP B 1 398 ? 22.547 -9.938 9.047 1 74.81 398 TRP B CA 1
ATOM 8847 C C . TRP B 1 398 ? 21.344 -10.734 8.547 1 74.81 398 TRP B C 1
ATOM 8849 O O . TRP B 1 398 ? 21.156 -11.898 8.914 1 74.81 398 TRP B O 1
ATOM 8859 N N . HIS B 1 399 ? 20.672 -10.234 7.66 1 70.81 399 HIS B N 1
ATOM 8860 C CA . HIS B 1 399 ? 19.484 -10.883 7.117 1 70.81 399 HIS B CA 1
ATOM 8861 C C . HIS B 1 399 ? 19.859 -12.023 6.176 1 70.81 399 HIS B C 1
ATOM 8863 O O . HIS B 1 399 ? 19.219 -13.078 6.18 1 70.81 399 HIS B O 1
ATOM 8869 N N . VAL B 1 400 ? 20.938 -11.766 5.473 1 75.44 400 VAL B N 1
ATOM 8870 C CA . VAL B 1 400 ? 21.359 -12.773 4.508 1 75.44 400 VAL B CA 1
ATOM 8871 C C . VAL B 1 400 ? 21.891 -14.008 5.238 1 75.44 400 VAL B C 1
ATOM 8873 O O . VAL B 1 400 ? 21.609 -15.141 4.836 1 75.44 400 VAL B O 1
ATOM 8876 N N . LYS B 1 401 ? 22.547 -13.773 6.262 1 76.44 401 LYS B N 1
ATOM 8877 C CA . LYS B 1 401 ? 23.094 -14.898 7.027 1 76.44 401 LYS B CA 1
ATOM 8878 C C . LYS B 1 401 ? 21.984 -15.711 7.668 1 76.44 401 LYS B C 1
ATOM 8880 O O . LYS B 1 401 ? 22.047 -16.938 7.711 1 76.44 401 LYS B O 1
ATOM 8885 N N . GLY B 1 402 ? 20.953 -15.117 8.109 1 69.44 402 GLY B N 1
ATOM 8886 C CA . GLY B 1 402 ? 19.797 -15.812 8.641 1 69.44 402 GLY B CA 1
ATOM 8887 C C . GLY B 1 402 ? 19.031 -16.578 7.59 1 69.44 402 GLY B C 1
ATOM 8888 O O . GLY B 1 402 ? 18.578 -17.703 7.832 1 69.44 402 GLY B O 1
ATOM 8889 N N . HIS B 1 403 ? 19 -16.062 6.461 1 68.69 403 HIS B N 1
ATOM 8890 C CA . HIS B 1 403 ? 18.312 -16.656 5.328 1 68.69 403 HIS B CA 1
ATOM 8891 C C . HIS B 1 403 ? 19 -17.938 4.871 1 68.69 403 HIS B C 1
ATOM 8893 O O . HIS B 1 403 ? 18.344 -18.922 4.535 1 68.69 403 HIS B O 1
ATOM 8899 N N . ALA B 1 404 ? 20.328 -17.922 4.895 1 73.12 404 ALA B N 1
ATOM 8900 C CA . ALA B 1 404 ? 21.109 -19.062 4.434 1 73.12 404 ALA B CA 1
ATOM 8901 C C . ALA B 1 404 ? 20.891 -20.281 5.336 1 73.12 404 ALA B C 1
ATOM 8903 O O . ALA B 1 404 ? 20.828 -21.406 4.855 1 73.12 404 ALA B O 1
ATOM 8904 N N . LYS B 1 405 ? 20.703 -20.062 6.57 1 74.56 405 LYS B N 1
ATOM 8905 C CA . LYS B 1 405 ? 20.5 -21.156 7.512 1 74.56 405 LYS B CA 1
ATOM 8906 C C . LYS B 1 405 ? 19.125 -21.797 7.32 1 74.56 405 LYS B C 1
ATOM 8908 O O . LYS B 1 405 ? 18.984 -23.016 7.367 1 74.56 405 LYS B O 1
ATOM 8913 N N . LYS B 1 406 ? 18.188 -21.031 7.055 1 71.25 406 LYS B N 1
ATOM 8914 C CA . LYS B 1 406 ? 16.812 -21.531 6.902 1 71.25 406 LYS B CA 1
ATOM 8915 C C . LYS B 1 406 ? 16.594 -22.125 5.52 1 71.25 406 LYS B C 1
ATOM 8917 O O . LYS B 1 406 ? 15.703 -22.953 5.332 1 71.25 406 LYS B O 1
ATOM 8922 N N . SER B 1 407 ? 17.484 -21.781 4.633 1 73.69 407 SER B N 1
ATOM 8923 C CA . SER B 1 407 ? 17.344 -22.234 3.252 1 73.69 407 SER B CA 1
ATOM 8924 C C . SER B 1 407 ? 17.641 -23.734 3.139 1 73.69 407 SER B C 1
ATOM 8926 O O . SER B 1 407 ? 17.016 -24.422 2.338 1 73.69 407 SER B O 1
ATOM 8928 N N . ARG B 1 408 ? 18.453 -24.25 4.02 1 77.44 408 ARG B N 1
ATOM 8929 C CA . ARG B 1 408 ? 18.797 -25.672 3.971 1 77.44 408 ARG B CA 1
ATOM 8930 C C . ARG B 1 408 ? 17.562 -26.531 4.254 1 77.44 408 ARG B C 1
ATOM 8932 O O . ARG B 1 408 ? 17.312 -27.5 3.539 1 77.44 408 ARG B O 1
ATOM 8939 N N . TYR B 1 409 ? 16.859 -26.172 5.168 1 75.56 409 TYR B N 1
ATOM 8940 C CA . TYR B 1 409 ? 15.688 -26.938 5.555 1 75.56 409 TYR B CA 1
ATOM 8941 C C . TYR B 1 409 ? 14.586 -26.828 4.508 1 75.56 409 TYR B C 1
ATOM 8943 O O . TYR B 1 409 ? 13.938 -27.812 4.168 1 75.56 409 TYR B O 1
ATOM 8951 N N . SER B 1 410 ? 14.445 -25.672 3.998 1 76.25 410 SER B N 1
ATOM 8952 C CA . SER B 1 410 ? 13.406 -25.469 2.99 1 76.25 410 SER B CA 1
ATOM 8953 C C . SER B 1 410 ? 13.727 -26.219 1.707 1 76.25 410 SER B C 1
ATOM 8955 O O . SER B 1 410 ? 12.828 -26.766 1.062 1 76.25 410 SER B O 1
ATOM 8957 N N . SER B 1 411 ? 15.031 -26.297 1.451 1 80.94 411 SER B N 1
ATOM 8958 C CA . SER B 1 411 ? 15.43 -27 0.232 1 80.94 411 SER B CA 1
ATOM 8959 C C . SER B 1 411 ? 15.242 -28.5 0.371 1 80.94 411 SER B C 1
ATOM 8961 O O . SER B 1 411 ? 14.883 -29.188 -0.596 1 80.94 411 SER B O 1
ATOM 8963 N N . ILE B 1 412 ? 15.344 -29.016 1.552 1 82.31 412 ILE B N 1
ATOM 8964 C CA . ILE B 1 412 ? 15.156 -30.438 1.794 1 82.31 412 ILE B CA 1
ATOM 8965 C C . ILE B 1 412 ? 13.688 -30.812 1.63 1 82.31 412 ILE B C 1
ATOM 8967 O O . ILE B 1 412 ? 13.352 -31.828 1.024 1 82.31 412 ILE B O 1
ATOM 8971 N N . VAL B 1 413 ? 12.945 -30.016 2.162 1 77 413 VAL B N 1
ATOM 8972 C CA . VAL B 1 413 ? 11.516 -30.266 2.08 1 77 413 VAL B CA 1
ATOM 8973 C C . VAL B 1 413 ? 11.055 -30.188 0.626 1 77 413 VAL B C 1
ATOM 8975 O O . VAL B 1 413 ? 10.234 -30.984 0.181 1 77 413 VAL B O 1
ATOM 8978 N N . PHE B 1 414 ? 11.602 -29.297 -0.056 1 76 414 PHE B N 1
ATOM 8979 C CA . PHE B 1 414 ? 11.266 -29.141 -1.466 1 76 414 PHE B CA 1
ATOM 8980 C C . PHE B 1 414 ? 11.727 -30.344 -2.273 1 76 414 PHE B C 1
ATOM 8982 O O . PHE B 1 414 ? 10.961 -30.891 -3.074 1 76 414 PHE B O 1
ATOM 8989 N N . ALA B 1 415 ? 12.93 -30.672 -2.041 1 81.94 415 ALA B N 1
ATOM 8990 C CA . ALA B 1 415 ? 13.5 -31.812 -2.754 1 81.94 415 ALA B CA 1
ATOM 8991 C C . ALA B 1 415 ? 12.75 -33.094 -2.422 1 81.94 415 ALA B C 1
ATOM 8993 O O . ALA B 1 415 ? 12.492 -33.906 -3.307 1 81.94 415 ALA B O 1
ATOM 8994 N N . ALA B 1 416 ? 12.375 -33.25 -1.186 1 80.75 416 ALA B N 1
ATOM 8995 C CA . ALA B 1 416 ? 11.633 -34.438 -0.752 1 80.75 416 ALA B CA 1
ATOM 8996 C C . ALA B 1 416 ? 10.258 -34.5 -1.404 1 80.75 416 ALA B C 1
ATOM 8998 O O . ALA B 1 416 ? 9.805 -35.562 -1.831 1 80.75 416 ALA B O 1
ATOM 8999 N N . SER B 1 417 ? 9.633 -33.406 -1.512 1 76.75 417 SER B N 1
ATOM 9000 C CA . SER B 1 417 ? 8.297 -33.375 -2.096 1 76.75 417 SER B CA 1
ATOM 9001 C C . SER B 1 417 ? 8.32 -33.781 -3.566 1 76.75 417 SER B C 1
ATOM 9003 O O . SER B 1 417 ? 7.426 -34.469 -4.039 1 76.75 417 SER B O 1
ATOM 9005 N N . GLU B 1 418 ? 9.297 -33.375 -4.242 1 74.81 418 GLU B N 1
ATOM 9006 C CA . GLU B 1 418 ? 9.383 -33.688 -5.668 1 74.81 418 GLU B CA 1
ATOM 9007 C C . GLU B 1 418 ? 9.828 -35.125 -5.895 1 74.81 418 GLU B C 1
ATOM 9009 O O . GLU B 1 418 ? 9.43 -35.75 -6.879 1 74.81 418 GLU B O 1
ATOM 9014 N N . SER B 1 419 ? 10.648 -35.625 -4.977 1 78.69 419 SER B N 1
ATOM 9015 C CA . SER B 1 419 ? 11.188 -37 -5.102 1 78.69 419 SER B CA 1
ATOM 9016 C C . SER B 1 419 ? 10.156 -38.031 -4.68 1 78.69 419 SER B C 1
ATOM 9018 O O . SER B 1 419 ? 10.156 -39.156 -5.184 1 78.69 419 SER B O 1
ATOM 9020 N N . PHE B 1 420 ? 9.258 -37.688 -3.822 1 78.56 420 PHE B N 1
ATOM 9021 C CA . PHE B 1 420 ? 8.273 -38.625 -3.314 1 78.56 420 PHE B CA 1
ATOM 9022 C C . PHE B 1 420 ? 7.355 -39.094 -4.434 1 78.56 420 PHE B C 1
ATOM 9024 O O . PHE B 1 420 ? 6.902 -40.25 -4.43 1 78.56 420 PHE B O 1
ATOM 9031 N N . GLY B 1 421 ? 7.121 -38.219 -5.387 1 77.5 421 GLY B N 1
ATOM 9032 C CA . GLY B 1 421 ? 6.289 -38.625 -6.508 1 77.5 421 GLY B CA 1
ATOM 9033 C C . GLY B 1 421 ? 6.859 -39.781 -7.277 1 77.5 421 GLY B C 1
ATOM 9034 O O . GLY B 1 421 ? 6.141 -40.75 -7.566 1 77.5 421 GLY B O 1
ATOM 9035 N N . LEU B 1 422 ? 8.133 -39.812 -7.488 1 80.56 422 LEU B N 1
ATOM 9036 C CA . LEU B 1 422 ? 8.789 -40.875 -8.211 1 80.56 422 LEU B CA 1
ATOM 9037 C C . LEU B 1 422 ? 8.875 -42.125 -7.348 1 80.56 422 LEU B C 1
ATOM 9039 O O . LEU B 1 422 ? 8.734 -43.25 -7.852 1 80.56 422 LEU B O 1
ATOM 9043 N N . GLY B 1 423 ? 9.141 -41.938 -6.027 1 79.12 423 GLY B N 1
ATOM 9044 C CA . GLY B 1 423 ? 9.148 -43.062 -5.125 1 79.12 423 GLY B CA 1
ATOM 9045 C C . GLY B 1 423 ? 7.816 -43.781 -5.055 1 79.12 423 GLY B C 1
ATOM 9046 O O . GLY B 1 423 ? 7.766 -45 -5.027 1 79.12 423 GLY B O 1
ATOM 9047 N N . CYS B 1 424 ? 6.781 -43.062 -5.09 1 80.56 424 CYS B N 1
ATOM 9048 C CA . CYS B 1 424 ? 5.445 -43.625 -5.059 1 80.56 424 CYS B CA 1
ATOM 9049 C C . CYS B 1 424 ? 5.148 -44.375 -6.348 1 80.56 424 CYS B C 1
ATOM 9051 O O . CYS B 1 424 ? 4.484 -45.438 -6.328 1 80.56 424 CYS B O 1
ATOM 9053 N N . MET B 1 425 ? 5.602 -43.844 -7.469 1 82.5 425 MET B N 1
ATOM 9054 C CA . MET B 1 425 ? 5.441 -44.562 -8.734 1 82.5 425 MET B CA 1
ATOM 9055 C C . MET B 1 425 ? 6.184 -45.875 -8.719 1 82.5 425 MET B C 1
ATOM 9057 O O . MET B 1 425 ? 5.664 -46.906 -9.195 1 82.5 425 MET B O 1
ATOM 9061 N N . ALA B 1 426 ? 7.422 -45.844 -8.094 1 83.38 426 ALA B N 1
ATOM 9062 C CA . ALA B 1 426 ? 8.211 -47.062 -7.977 1 83.38 426 ALA B CA 1
ATOM 9063 C C . ALA B 1 426 ? 7.477 -48.094 -7.133 1 83.38 426 ALA B C 1
ATOM 9065 O O . ALA B 1 426 ? 7.445 -49.281 -7.484 1 83.38 426 ALA B O 1
ATOM 9066 N N . LEU B 1 427 ? 6.914 -47.656 -6.086 1 83.25 427 LEU B N 1
ATOM 9067 C CA . LEU B 1 427 ? 6.168 -48.562 -5.207 1 83.25 427 LEU B CA 1
ATOM 9068 C C . LEU B 1 427 ? 4.957 -49.156 -5.926 1 83.25 427 LEU B C 1
ATOM 9070 O O . LEU B 1 427 ? 4.652 -50.312 -5.777 1 83.25 427 LEU B O 1
ATOM 9074 N N . SER B 1 428 ? 4.277 -48.344 -6.68 1 83.12 428 SER B N 1
ATOM 9075 C CA . SER B 1 428 ? 3.104 -48.781 -7.422 1 83.12 428 SER B CA 1
ATOM 9076 C C . SER B 1 428 ? 3.477 -49.812 -8.477 1 83.12 428 SER B C 1
ATOM 9078 O O . SER B 1 428 ? 2.752 -50.812 -8.68 1 83.12 428 SER B O 1
ATOM 9080 N N . PHE B 1 429 ? 4.582 -49.656 -9.102 1 82.94 429 PHE B N 1
ATOM 9081 C CA . PHE B 1 429 ? 5.008 -50.594 -10.133 1 82.94 429 PHE B CA 1
ATOM 9082 C C . PHE B 1 429 ? 5.488 -51.906 -9.508 1 82.94 429 PHE B C 1
ATOM 9084 O O . PHE B 1 429 ? 5.25 -52.969 -10.055 1 82.94 429 PHE B O 1
ATOM 9091 N N . TRP B 1 430 ? 6.223 -51.781 -8.391 1 83.25 430 TRP B N 1
ATOM 9092 C CA . TRP B 1 430 ? 6.707 -53 -7.727 1 83.25 430 TRP B CA 1
ATOM 9093 C C . TRP B 1 430 ? 5.547 -53.844 -7.25 1 83.25 430 TRP B C 1
ATOM 9095 O O . TRP B 1 430 ? 5.477 -55.031 -7.57 1 83.25 430 TRP B O 1
ATOM 9105 N N . TYR B 1 431 ? 4.629 -53.25 -6.547 1 84.19 431 TYR B N 1
ATOM 9106 C CA . TYR B 1 431 ? 3.494 -54 -6.035 1 84.19 431 TYR B CA 1
ATOM 9107 C C . TYR B 1 431 ? 2.545 -54.406 -7.164 1 84.19 431 TYR B C 1
ATOM 9109 O O . TYR B 1 431 ? 1.985 -55.5 -7.164 1 84.19 431 TYR B O 1
ATOM 9117 N N . GLY B 1 432 ? 2.248 -53.469 -8.055 1 82.62 432 GLY B N 1
ATOM 9118 C CA . GLY B 1 432 ? 1.414 -53.812 -9.203 1 82.62 432 GLY B CA 1
ATOM 9119 C C . GLY B 1 432 ? 1.985 -54.906 -10.062 1 82.62 432 GLY B C 1
ATOM 9120 O O . GLY B 1 432 ? 1.244 -55.75 -10.562 1 82.62 432 GLY B O 1
ATOM 9121 N N . GLY B 1 433 ? 3.326 -54.906 -10.25 1 79.94 433 GLY B N 1
ATOM 9122 C CA . GLY B 1 433 ? 3.984 -55.969 -11 1 79.94 433 GLY B CA 1
ATOM 9123 C C . GLY B 1 433 ? 3.836 -57.344 -10.359 1 79.94 433 GLY B C 1
ATOM 9124 O O . GLY B 1 433 ? 3.658 -58.344 -11.062 1 79.94 433 GLY B O 1
ATOM 9125 N N . THR B 1 434 ? 3.887 -57.344 -9.031 1 82.38 434 THR B N 1
ATOM 9126 C CA . THR B 1 434 ? 3.727 -58.625 -8.312 1 82.38 434 THR B CA 1
ATOM 9127 C C . THR B 1 434 ? 2.309 -59.156 -8.484 1 82.38 434 THR B C 1
ATOM 9129 O O . THR B 1 434 ? 2.109 -60.375 -8.609 1 82.38 434 THR B O 1
ATOM 9132 N N . LEU B 1 435 ? 1.359 -58.25 -8.484 1 85.06 435 LEU B N 1
ATOM 9133 C CA . LEU B 1 435 ? -0.03 -58.688 -8.641 1 85.06 435 LEU B CA 1
ATOM 9134 C C . LEU B 1 435 ? -0.3 -59.125 -10.07 1 85.06 435 LEU B C 1
ATOM 9136 O O . LEU B 1 435 ? -1.138 -60 -10.305 1 85.06 435 LEU B O 1
ATOM 9140 N N . LEU B 1 436 ? 0.352 -58.562 -11.008 1 82.19 436 LEU B N 1
ATOM 9141 C CA . LEU B 1 436 ? 0.223 -58.969 -12.406 1 82.19 436 LEU B CA 1
ATOM 9142 C C . LEU B 1 436 ? 0.844 -60.344 -12.633 1 82.19 436 LEU B C 1
ATOM 9144 O O . LEU B 1 436 ? 0.306 -61.156 -13.391 1 82.19 436 LEU B O 1
ATOM 9148 N N . ALA B 1 437 ? 2.047 -60.562 -11.977 1 79.12 437 ALA B N 1
ATOM 9149 C CA . ALA B 1 437 ? 2.742 -61.844 -12.117 1 79.12 437 ALA B CA 1
ATOM 9150 C C . ALA B 1 437 ? 1.918 -63 -11.523 1 79.12 437 ALA B C 1
ATOM 9152 O O . ALA B 1 437 ? 1.951 -64.125 -12.031 1 79.12 437 ALA B O 1
ATOM 9153 N N . SER B 1 438 ? 1.23 -62.656 -10.477 1 81.06 438 SER B N 1
ATOM 9154 C CA . SER B 1 438 ? 0.4 -63.688 -9.852 1 81.06 438 SER B CA 1
ATOM 9155 C C . SER B 1 438 ? -0.916 -63.844 -10.602 1 81.06 438 SER B C 1
ATOM 9157 O O . SER B 1 438 ? -1.734 -64.688 -10.242 1 81.06 438 SER B O 1
ATOM 9159 N N . ARG B 1 439 ? -1.23 -63.125 -11.758 1 79.81 439 ARG B N 1
ATOM 9160 C CA . ARG B 1 439 ? -2.379 -63.188 -12.656 1 79.81 439 ARG B CA 1
ATOM 9161 C C . ARG B 1 439 ? -3.656 -62.75 -11.945 1 79.81 439 ARG B C 1
ATOM 9163 O O . ARG B 1 439 ? -4.746 -63.219 -12.273 1 79.81 439 ARG B O 1
ATOM 9170 N N . GLU B 1 440 ? -3.469 -62.062 -10.898 1 81.88 440 GLU B N 1
ATOM 9171 C CA . GLU B 1 440 ? -4.648 -61.531 -10.227 1 81.88 440 GLU B CA 1
ATOM 9172 C C . GLU B 1 440 ? -5.18 -60.281 -10.945 1 81.88 440 GLU B C 1
ATOM 9174 O O . GLU B 1 440 ? -6.391 -60.062 -11 1 81.88 440 GLU B O 1
ATOM 9179 N N . TYR B 1 441 ? -4.273 -59.469 -11.508 1 82.88 441 TYR B N 1
ATOM 9180 C CA . TYR B 1 441 ? -4.645 -58.281 -12.242 1 82.88 441 TYR B CA 1
ATOM 9181 C C . TYR B 1 441 ? -4.266 -58.375 -13.711 1 82.88 441 TYR B C 1
ATOM 9183 O O . TYR B 1 441 ? -3.289 -59.062 -14.055 1 82.88 441 TYR B O 1
ATOM 9191 N N . GLY B 1 442 ? -5.23 -57.938 -14.508 1 80.31 442 GLY B N 1
ATOM 9192 C CA . GLY B 1 442 ? -4.867 -57.75 -15.898 1 80.31 442 GLY B CA 1
ATOM 9193 C C . GLY B 1 442 ? -4.168 -56.438 -16.172 1 80.31 442 GLY B C 1
ATOM 9194 O O . GLY B 1 442 ? -4.113 -55.562 -15.289 1 80.31 442 GLY B O 1
ATOM 9195 N N . PRO B 1 443 ? -3.459 -56.281 -17.281 1 79.19 443 PRO B N 1
ATOM 9196 C CA . PRO B 1 443 ? -2.791 -55 -17.625 1 79.19 443 PRO B CA 1
ATOM 9197 C C . PRO B 1 443 ? -3.736 -53.812 -17.594 1 79.19 443 PRO B C 1
ATOM 9199 O O . PRO B 1 443 ? -3.346 -52.719 -17.156 1 79.19 443 PRO B O 1
ATOM 9202 N N . VAL B 1 444 ? -4.973 -54.062 -17.953 1 82.5 444 VAL B N 1
ATOM 9203 C CA . VAL B 1 444 ? -5.941 -52.969 -17.984 1 82.5 444 VAL B CA 1
ATOM 9204 C C . VAL B 1 444 ? -6.246 -52.531 -16.547 1 82.5 444 VAL B C 1
ATOM 9206 O O . VAL B 1 444 ? -6.262 -51.312 -16.25 1 82.5 444 VAL B O 1
ATOM 9209 N N . ASN B 1 445 ? -6.445 -53.469 -15.625 1 86.94 445 ASN B N 1
ATOM 9210 C CA . ASN B 1 445 ? -6.73 -53.125 -14.234 1 86.94 445 ASN B CA 1
ATOM 9211 C C . ASN B 1 445 ? -5.574 -52.406 -13.578 1 86.94 445 ASN B C 1
ATOM 9213 O O . ASN B 1 445 ? -5.789 -51.438 -12.812 1 86.94 445 ASN B O 1
ATOM 9217 N N . PHE B 1 446 ? -4.449 -52.781 -13.922 1 83.81 446 PHE B N 1
ATOM 9218 C CA . PHE B 1 446 ? -3.273 -52.156 -13.32 1 83.81 446 PHE B CA 1
ATOM 9219 C C . PHE B 1 446 ? -3.115 -50.719 -13.797 1 83.81 446 PHE B C 1
ATOM 9221 O O . PHE B 1 446 ? -2.91 -49.812 -12.984 1 83.81 446 PHE B O 1
ATOM 9228 N N . PHE B 1 447 ? -3.24 -50.5 -15.062 1 83.38 447 PHE B N 1
ATOM 9229 C CA . PHE B 1 447 ? -2.945 -49.188 -15.609 1 83.38 447 PHE B CA 1
ATOM 9230 C C . PHE B 1 447 ? -4.055 -48.188 -15.266 1 83.38 447 PHE B C 1
ATOM 9232 O O . PHE B 1 447 ? -3.797 -47 -15.078 1 83.38 447 PHE B O 1
ATOM 9239 N N . VAL B 1 448 ? -5.242 -48.688 -15.195 1 87.44 448 VAL B N 1
ATOM 9240 C CA . VAL B 1 448 ? -6.324 -47.812 -14.773 1 87.44 448 VAL B CA 1
ATOM 9241 C C . VAL B 1 448 ? -6.059 -47.312 -13.359 1 87.44 448 VAL B C 1
ATOM 9243 O O . VAL B 1 448 ? -6.156 -46.094 -13.094 1 87.44 448 VAL B O 1
ATOM 9246 N N . VAL B 1 449 ? -5.719 -48.219 -12.484 1 85 449 VAL B N 1
ATOM 9247 C CA . VAL B 1 449 ? -5.461 -47.875 -11.094 1 85 449 VAL B CA 1
ATOM 9248 C C . VAL B 1 449 ? -4.242 -46.969 -11.016 1 85 449 VAL B C 1
ATOM 9250 O O . VAL B 1 449 ? -4.254 -45.938 -10.297 1 85 449 VAL B O 1
ATOM 9253 N N . TYR B 1 450 ? -3.225 -47.188 -11.812 1 81.25 450 TYR B N 1
ATOM 9254 C CA . TYR B 1 450 ? -1.991 -46.406 -11.789 1 81.25 450 TYR B CA 1
ATOM 9255 C C . TYR B 1 450 ? -2.24 -44.969 -12.25 1 81.25 450 TYR B C 1
ATOM 9257 O O . TYR B 1 450 ? -1.858 -44.031 -11.57 1 81.25 450 TYR B O 1
ATOM 9265 N N . ILE B 1 451 ? -2.812 -44.781 -13.367 1 82.81 451 ILE B N 1
ATOM 9266 C CA . ILE B 1 451 ? -3.041 -43.469 -13.938 1 82.81 451 ILE B CA 1
ATOM 9267 C C . ILE B 1 451 ? -4 -42.688 -13.047 1 82.81 451 ILE B C 1
ATOM 9269 O O . ILE B 1 451 ? -3.816 -41.469 -12.828 1 82.81 451 ILE B O 1
ATOM 9273 N N . ALA B 1 452 ? -4.98 -43.406 -12.562 1 84 452 ALA B N 1
ATOM 9274 C CA . ALA B 1 452 ? -5.945 -42.75 -11.672 1 84 452 ALA B CA 1
ATOM 9275 C C . ALA B 1 452 ? -5.262 -42.219 -10.422 1 84 452 ALA B C 1
ATOM 9277 O O . ALA B 1 452 ? -5.535 -41.094 -9.992 1 84 452 ALA B O 1
ATOM 9278 N N . ILE B 1 453 ? -4.41 -42.906 -9.953 1 77.88 453 ILE B N 1
ATOM 9279 C CA . ILE B 1 453 ? -3.752 -42.5 -8.711 1 77.88 453 ILE B CA 1
ATOM 9280 C C . ILE B 1 453 ? -2.801 -41.344 -8.984 1 77.88 453 ILE 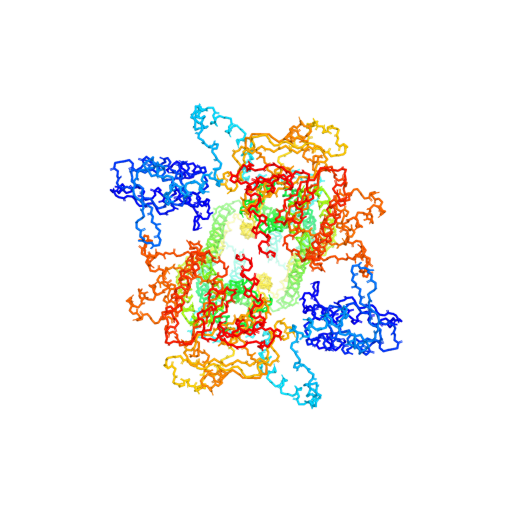B C 1
ATOM 9282 O O . ILE B 1 453 ? -2.719 -40.406 -8.195 1 77.88 453 ILE B O 1
ATOM 9286 N N . ILE B 1 454 ? -2.074 -41.406 -10.117 1 76 454 ILE B N 1
ATOM 9287 C CA . ILE B 1 454 ? -1.16 -40.312 -10.469 1 76 454 ILE B CA 1
ATOM 9288 C C . ILE B 1 454 ? -1.944 -39.031 -10.672 1 76 454 ILE B C 1
ATOM 9290 O O . ILE B 1 454 ? -1.557 -37.969 -10.164 1 76 454 ILE B O 1
ATOM 9294 N N . ASN B 1 455 ? -3.008 -39.156 -11.359 1 79.81 455 ASN B N 1
ATOM 9295 C CA . ASN B 1 455 ? -3.854 -38 -11.586 1 79.81 455 ASN B CA 1
ATOM 9296 C C . ASN B 1 455 ? -4.449 -37.469 -10.281 1 79.81 455 ASN B C 1
ATOM 9298 O O . ASN B 1 455 ? -4.523 -36.25 -10.062 1 79.81 455 ASN B O 1
ATOM 9302 N N . GLY B 1 456 ? -4.926 -38.406 -9.461 1 76.06 456 GLY B N 1
ATOM 9303 C CA . GLY B 1 456 ? -5.453 -38 -8.156 1 76.06 456 GLY B CA 1
ATOM 9304 C C . GLY B 1 456 ? -4.434 -37.312 -7.285 1 76.06 456 GLY B C 1
ATOM 9305 O O . GLY B 1 456 ? -4.758 -36.344 -6.609 1 76.06 456 GLY B O 1
ATOM 9306 N N . ALA B 1 457 ? -3.26 -37.812 -7.328 1 73.19 457 ALA B N 1
ATOM 9307 C CA . ALA B 1 457 ? -2.195 -37.219 -6.531 1 73.19 457 ALA B CA 1
ATOM 9308 C C . ALA B 1 457 ? -1.868 -35.812 -7.023 1 73.19 457 ALA B C 1
ATOM 9310 O O . ALA B 1 457 ? -1.623 -34.906 -6.219 1 73.19 457 ALA B O 1
ATOM 9311 N N . GLU B 1 458 ? -1.785 -35.625 -8.305 1 74.06 458 GLU B N 1
ATOM 9312 C CA . GLU B 1 458 ? -1.534 -34.312 -8.883 1 74.06 458 GLU B CA 1
ATOM 9313 C C . GLU B 1 458 ? -2.625 -33.312 -8.484 1 74.06 458 GLU B C 1
ATOM 9315 O O . GLU B 1 458 ? -2.334 -32.156 -8.156 1 74.06 458 GLU B O 1
ATOM 9320 N N . SER B 1 459 ? -3.779 -33.781 -8.539 1 78.62 459 SER B N 1
ATOM 9321 C CA . SER B 1 459 ? -4.91 -32.938 -8.148 1 78.62 459 SER B CA 1
ATOM 9322 C C . SER B 1 459 ? -4.859 -32.594 -6.668 1 78.62 459 SER B C 1
ATOM 9324 O O . SER B 1 459 ? -5.211 -31.484 -6.273 1 78.62 459 SER B O 1
ATOM 9326 N N . ALA B 1 460 ? -4.477 -33.531 -5.895 1 74.69 460 ALA B N 1
ATOM 9327 C CA . ALA B 1 460 ? -4.344 -33.281 -4.461 1 74.69 460 ALA B CA 1
ATOM 9328 C C . ALA B 1 460 ? -3.299 -32.188 -4.191 1 74.69 460 ALA B C 1
ATOM 9330 O O . ALA B 1 460 ? -3.484 -31.344 -3.311 1 74.69 460 ALA B O 1
ATOM 9331 N N . GLY B 1 461 ? -2.236 -32.281 -4.906 1 68.94 461 GLY B N 1
ATOM 9332 C CA . GLY B 1 461 ? -1.229 -31.25 -4.789 1 68.94 461 GLY B CA 1
ATOM 9333 C C . GLY B 1 461 ? -1.749 -29.875 -5.156 1 68.94 461 GLY B C 1
ATOM 9334 O O . GLY B 1 461 ? -1.453 -28.891 -4.477 1 68.94 461 GLY B O 1
ATOM 9335 N N . SER B 1 462 ? -2.482 -29.859 -6.195 1 72.62 462 SER B N 1
ATOM 9336 C CA . SER B 1 462 ? -3.061 -28.594 -6.637 1 72.62 462 SER B CA 1
ATOM 9337 C C . SER B 1 462 ? -4.035 -28.031 -5.602 1 72.62 462 SER B C 1
ATOM 9339 O O . SER B 1 462 ? -4.09 -26.828 -5.383 1 72.62 462 SER B O 1
ATOM 9341 N N . LEU B 1 463 ? -4.711 -28.938 -4.977 1 75.5 463 LEU B N 1
ATOM 9342 C CA . LEU B 1 463 ? -5.664 -28.547 -3.945 1 75.5 463 LEU B CA 1
ATOM 9343 C C . LEU B 1 463 ? -4.953 -27.844 -2.791 1 75.5 463 LEU B C 1
ATOM 9345 O O . LEU B 1 463 ? -5.434 -26.828 -2.285 1 75.5 463 LEU B O 1
ATOM 9349 N N . LEU B 1 464 ? -3.857 -28.312 -2.439 1 70 464 LEU B N 1
ATOM 9350 C CA . LEU B 1 464 ? -3.123 -27.781 -1.294 1 70 464 LEU B CA 1
ATOM 9351 C C . LEU B 1 464 ? -2.492 -26.438 -1.626 1 70 464 LEU B C 1
ATOM 9353 O O . LEU B 1 464 ? -2.289 -25.609 -0.738 1 70 464 LEU B O 1
ATOM 9357 N N . SER B 1 465 ? -2.258 -26.25 -2.877 1 69.56 465 SER B N 1
ATOM 9358 C CA . SER B 1 465 ? -1.648 -25 -3.311 1 69.56 465 SER B CA 1
ATOM 9359 C C . SER B 1 465 ? -2.613 -23.828 -3.152 1 69.56 465 SER B C 1
ATOM 9361 O O . SER B 1 465 ? -2.191 -22.672 -3.094 1 69.56 465 SER B O 1
ATOM 9363 N N . PHE B 1 466 ? -3.852 -24.062 -3.033 1 73.56 466 PHE B N 1
ATOM 9364 C CA . PHE B 1 466 ? -4.855 -23.016 -2.881 1 73.56 466 PHE B CA 1
ATOM 9365 C C . PHE B 1 466 ? -5.051 -22.672 -1.41 1 73.56 466 PHE B C 1
ATOM 9367 O O . PHE B 1 466 ? -5.832 -21.766 -1.078 1 73.56 466 PHE B O 1
ATOM 9374 N N . GLY B 1 467 ? -4.367 -23.281 -0.572 1 69.69 467 GLY B N 1
ATOM 9375 C CA . GLY B 1 467 ? -4.504 -23.094 0.865 1 69.69 467 GLY B CA 1
ATOM 9376 C C . GLY B 1 467 ? -4.312 -21.656 1.303 1 69.69 467 GLY B C 1
ATOM 9377 O O . GLY B 1 467 ? -5.188 -21.078 1.957 1 69.69 467 GLY B O 1
ATOM 9378 N N . PRO B 1 468 ? -3.199 -21.094 0.85 1 66.62 468 PRO B N 1
ATOM 9379 C CA . PRO B 1 468 ? -2.977 -19.703 1.249 1 66.62 468 PRO B CA 1
ATOM 9380 C C . PRO B 1 468 ? -4.066 -18.766 0.742 1 66.62 468 PRO B C 1
ATOM 9382 O O . PRO B 1 468 ? -4.461 -17.828 1.45 1 66.62 468 PRO B O 1
ATOM 9385 N N . ASN B 1 469 ? -4.531 -18.984 -0.432 1 72.5 469 ASN B N 1
ATOM 9386 C CA . ASN B 1 469 ? -5.613 -18.172 -0.983 1 72.5 469 ASN B CA 1
ATOM 9387 C C . ASN B 1 469 ? -6.887 -18.281 -0.151 1 72.5 469 ASN B C 1
ATOM 9389 O O . ASN B 1 469 ? -7.57 -17.297 0.091 1 72.5 469 ASN B O 1
ATOM 9393 N N . ILE B 1 470 ? -7.062 -19.453 0.319 1 75.38 470 ILE B N 1
ATOM 9394 C CA . ILE B 1 470 ? -8.258 -19.703 1.113 1 75.38 470 ILE B CA 1
ATOM 9395 C C . ILE B 1 470 ? -8.141 -19.016 2.469 1 75.38 470 ILE B C 1
ATOM 9397 O O . ILE B 1 470 ? -9.109 -18.453 2.975 1 75.38 470 ILE B O 1
ATOM 9401 N N . ALA B 1 471 ? -6.992 -19.094 2.982 1 72.31 471 ALA B N 1
ATOM 9402 C CA . ALA B 1 471 ? -6.762 -18.453 4.277 1 72.31 471 ALA B CA 1
ATOM 9403 C C . ALA B 1 471 ? -6.961 -16.938 4.184 1 72.31 471 ALA B C 1
ATOM 9405 O O . ALA B 1 471 ? -7.609 -16.344 5.043 1 72.31 471 ALA B O 1
ATOM 9406 N N . GLN B 1 472 ? -6.434 -16.406 3.146 1 76.06 472 GLN B N 1
ATOM 9407 C CA . GLN B 1 472 ? -6.574 -14.961 2.947 1 76.06 472 GLN B CA 1
ATOM 9408 C C . GLN B 1 472 ? -8.031 -14.578 2.697 1 76.06 472 GLN B C 1
ATOM 9410 O O . GLN B 1 472 ? -8.5 -13.555 3.191 1 76.06 472 GLN B O 1
ATOM 9415 N N . ALA B 1 473 ? -8.695 -15.297 1.91 1 81.25 473 ALA B N 1
ATOM 9416 C CA . ALA B 1 473 ? -10.102 -15.039 1.62 1 81.25 473 ALA B CA 1
ATOM 9417 C C . ALA B 1 473 ? -10.953 -15.172 2.881 1 81.25 473 ALA B C 1
ATOM 9419 O O . ALA B 1 473 ? -11.891 -14.398 3.082 1 81.25 473 ALA B O 1
ATOM 9420 N N . SER B 1 474 ? -10.641 -16.125 3.715 1 81.75 474 SER B N 1
ATOM 9421 C CA . SER B 1 474 ? -11.367 -16.312 4.965 1 81.75 474 SER B CA 1
ATOM 9422 C C . SER B 1 474 ? -11.156 -15.141 5.91 1 81.75 474 SER B C 1
ATOM 9424 O O . SER B 1 474 ? -12.086 -14.719 6.609 1 81.75 474 SER B O 1
ATOM 9426 N N . ALA B 1 475 ? -9.992 -14.68 5.934 1 81.19 475 ALA B N 1
ATOM 9427 C CA . ALA B 1 475 ? -9.703 -13.508 6.758 1 81.19 475 ALA B CA 1
ATOM 9428 C C . ALA B 1 475 ? -10.477 -12.289 6.262 1 81.19 475 ALA B C 1
ATOM 9430 O O . ALA B 1 475 ? -11.023 -11.523 7.062 1 81.19 475 ALA B O 1
ATOM 9431 N N . ALA B 1 476 ? -10.438 -12.148 4.98 1 85.38 476 ALA B N 1
ATOM 9432 C CA . ALA B 1 476 ? -11.18 -11.031 4.391 1 85.38 476 ALA B CA 1
ATOM 9433 C C . ALA B 1 476 ? -12.672 -11.156 4.66 1 85.38 476 ALA B C 1
ATOM 9435 O O . ALA B 1 476 ? -13.344 -10.164 4.945 1 85.38 476 ALA B O 1
ATOM 9436 N N . ALA B 1 477 ? -13.172 -12.336 4.594 1 86 477 ALA B N 1
ATOM 9437 C CA . ALA B 1 477 ? -14.586 -12.586 4.863 1 86 477 ALA B CA 1
ATOM 9438 C C . ALA B 1 477 ? -14.953 -12.195 6.293 1 86 477 ALA B C 1
ATOM 9440 O O . ALA B 1 477 ? -15.984 -11.562 6.527 1 86 477 ALA B O 1
ATOM 9441 N N . ASN B 1 478 ? -14.156 -12.523 7.148 1 84.81 478 ASN B N 1
ATOM 9442 C CA . ASN B 1 478 ? -14.406 -12.211 8.555 1 84.81 478 ASN B CA 1
ATOM 9443 C C . ASN B 1 478 ? -14.375 -10.711 8.805 1 84.81 478 ASN B C 1
ATOM 9445 O O . ASN B 1 478 ? -15.141 -10.203 9.625 1 84.81 478 ASN B O 1
ATOM 9449 N N . ARG B 1 479 ? -13.516 -10.102 8.117 1 84.56 479 ARG B N 1
ATOM 9450 C CA . ARG B 1 479 ? -13.453 -8.656 8.266 1 84.56 479 ARG B CA 1
ATOM 9451 C C . ARG B 1 479 ? -14.711 -7.992 7.723 1 84.56 479 ARG B C 1
ATOM 9453 O O . ARG B 1 479 ? -15.273 -7.094 8.352 1 84.56 479 ARG B O 1
ATOM 9460 N N . ILE B 1 480 ? -15.125 -8.406 6.66 1 87.5 480 ILE B N 1
ATOM 9461 C CA . ILE B 1 480 ? -16.328 -7.848 6.035 1 87.5 480 ILE B CA 1
ATOM 9462 C C . ILE B 1 480 ? -17.547 -8.117 6.918 1 87.5 480 ILE B C 1
ATOM 9464 O O . ILE B 1 480 ? -18.359 -7.223 7.145 1 87.5 480 ILE B O 1
ATOM 9468 N N . LEU B 1 481 ? -17.609 -9.289 7.445 1 85.62 481 LEU B N 1
ATOM 9469 C CA . LEU B 1 481 ? -18.75 -9.664 8.273 1 85.62 481 LEU B CA 1
ATOM 9470 C C . LEU B 1 481 ? -18.719 -8.938 9.609 1 85.62 481 LEU B C 1
ATOM 9472 O O . LEU B 1 481 ? -19.766 -8.625 10.172 1 85.62 481 LEU B O 1
ATOM 9476 N N . SER B 1 482 ? -17.547 -8.648 10.07 1 83.44 482 SER B N 1
ATOM 9477 C CA . SER B 1 482 ? -17.406 -7.941 11.336 1 83.44 482 SER B CA 1
ATOM 9478 C C . SER B 1 482 ? -17.906 -6.5 11.219 1 83.44 482 SER B C 1
ATOM 9480 O O . SER B 1 482 ? -18.297 -5.891 12.211 1 83.44 482 SER B O 1
ATOM 9482 N N . PHE B 1 483 ? -17.844 -5.965 10.008 1 85.06 483 PHE B N 1
ATOM 9483 C CA . PHE B 1 483 ? -18.25 -4.582 9.805 1 85.06 483 PHE B CA 1
ATOM 9484 C C . PHE B 1 483 ? -19.75 -4.48 9.609 1 85.06 483 PHE B C 1
ATOM 9486 O O . PHE B 1 483 ? -20.312 -3.383 9.633 1 85.06 483 PHE B O 1
ATOM 9493 N N . ARG B 1 484 ? -20.328 -5.586 9.43 1 81.31 484 ARG B N 1
ATOM 9494 C CA . ARG B 1 484 ? -21.781 -5.574 9.195 1 81.31 484 ARG B CA 1
ATOM 9495 C C . ARG B 1 484 ? -22.516 -5.051 10.422 1 81.31 484 ARG B C 1
ATOM 9497 O O . ARG B 1 484 ? -22.188 -5.398 11.555 1 81.31 484 ARG B O 1
ATOM 9504 N N . LEU B 1 485 ? -23.25 -3.906 10.133 1 69.56 485 LEU B N 1
ATOM 9505 C CA . LEU B 1 485 ? -24.016 -3.23 11.172 1 69.56 485 LEU B CA 1
ATOM 9506 C C . LEU B 1 485 ? -25.141 -4.121 11.688 1 69.56 485 LEU B C 1
ATOM 9508 O O . LEU B 1 485 ? -25.766 -4.852 10.914 1 69.56 485 LEU B O 1
ATOM 9512 N N . PRO B 1 486 ? -25.125 -4.316 13.016 1 59.19 486 PRO B N 1
ATOM 9513 C CA . PRO B 1 486 ? -26.297 -5.027 13.531 1 59.19 486 PRO B CA 1
ATOM 9514 C C . PRO B 1 486 ? -27.609 -4.434 13.031 1 59.19 486 PRO B C 1
ATOM 9516 O O . PRO B 1 486 ? -27.688 -3.234 12.758 1 59.19 486 PRO B O 1
ATOM 9519 N N . ALA B 1 487 ? -28.547 -5.105 12.344 1 49.56 487 ALA B N 1
ATOM 9520 C CA . ALA B 1 487 ? -29.875 -4.668 11.898 1 49.56 487 ALA B CA 1
ATOM 9521 C C . ALA B 1 487 ? -30.484 -3.676 12.883 1 49.56 487 ALA B C 1
ATOM 9523 O O . ALA B 1 487 ? -30.875 -4.051 13.992 1 49.56 487 ALA B O 1
ATOM 9524 N N . GLU B 1 488 ? -29.828 -2.605 13.125 1 52.66 488 GLU B N 1
ATOM 9525 C CA . GLU B 1 488 ? -30.438 -1.646 14.039 1 52.66 488 GLU B CA 1
ATOM 9526 C C . GLU B 1 488 ? -31.922 -1.467 13.734 1 52.66 488 GLU B C 1
ATOM 9528 O O . GLU B 1 488 ? -32.344 -1.602 12.586 1 52.66 488 GLU B O 1
ATOM 9533 N N . ALA B 1 489 ? -32.844 -1.401 14.797 1 40.34 489 ALA B N 1
ATOM 9534 C CA . ALA B 1 489 ? -34.25 -1.157 15.016 1 40.34 489 ALA B CA 1
ATOM 9535 C C . ALA B 1 489 ? -34.688 0.165 14.391 1 40.34 489 ALA B C 1
ATOM 9537 O O . ALA B 1 489 ? -34.375 1.238 14.898 1 40.34 489 ALA B O 1
ATOM 9538 N N . THR B 1 490 ? -34.281 0.44 13.156 1 44.84 490 THR B N 1
ATOM 9539 C CA . THR B 1 490 ? -34.906 1.622 12.57 1 44.84 490 THR B CA 1
ATOM 9540 C C . THR B 1 490 ? -36.188 1.96 13.305 1 44.84 490 THR B C 1
ATOM 9542 O O . THR B 1 490 ? -36.938 2.869 12.906 1 44.84 490 THR B O 1
ATOM 9545 N N . GLY B 1 491 ? -36.75 0.96 13.906 1 41.38 491 GLY B N 1
ATOM 9546 C CA . GLY B 1 491 ? -38.188 1.053 14.133 1 41.38 491 GLY B CA 1
ATOM 9547 C C . GLY B 1 491 ? -38.594 2.264 14.953 1 41.38 491 GLY B C 1
ATOM 9548 O O . GLY B 1 491 ? -39.75 2.461 15.25 1 41.38 491 GLY B O 1
ATOM 9549 N N . ASN B 1 492 ? -37.812 2.643 16.078 1 45.59 492 ASN B N 1
ATOM 9550 C CA . ASN B 1 492 ? -38.719 3.254 17.062 1 45.59 492 ASN B CA 1
ATOM 9551 C C . ASN B 1 492 ? -39.125 4.664 16.641 1 45.59 492 ASN B C 1
ATOM 9553 O O . ASN B 1 492 ? -38.312 5.41 16.094 1 45.59 492 ASN B O 1
ATOM 9557 N N . SER B 1 493 ? -40.312 5.008 16.531 1 53.56 493 SER B N 1
ATOM 9558 C CA . SER B 1 493 ? -41.031 6.266 16.406 1 53.56 493 SER B CA 1
ATOM 9559 C C . SER B 1 493 ? -40.406 7.359 17.266 1 53.56 493 SER B C 1
ATOM 9561 O O . SER B 1 493 ? -40.656 7.449 18.469 1 53.56 493 SER B O 1
ATOM 9563 N N . ALA B 1 494 ? -39.219 7.746 16.969 1 61.03 494 ALA B N 1
ATOM 9564 C CA . ALA B 1 494 ? -38.531 8.773 17.766 1 61.03 494 ALA B CA 1
ATOM 9565 C C . ALA B 1 494 ? -39.312 10.094 17.703 1 61.03 494 ALA B C 1
ATOM 9567 O O . ALA B 1 494 ? -39.969 10.398 16.703 1 61.03 494 ALA B O 1
ATOM 9568 N N . PRO B 1 495 ? -39.469 10.75 18.828 1 66.06 495 PRO B N 1
ATOM 9569 C CA . PRO B 1 495 ? -40.156 12.039 18.891 1 66.06 495 PRO B CA 1
ATOM 9570 C C . PRO B 1 495 ? -39.562 13.078 17.938 1 66.06 495 PRO B C 1
ATOM 9572 O O . PRO B 1 495 ? -38.375 13.062 17.672 1 66.06 495 PRO B O 1
ATOM 9575 N N . GLN B 1 496 ? -40.406 13.633 17.047 1 69.56 496 GLN B N 1
ATOM 9576 C CA . GLN B 1 496 ? -40 14.742 16.188 1 69.56 496 GLN B CA 1
ATOM 9577 C C . GLN B 1 496 ? -40 16.062 16.953 1 69.56 496 GLN B C 1
ATOM 9579 O O . GLN B 1 496 ? -40.812 16.266 17.875 1 69.56 496 GLN B O 1
ATOM 9584 N N . ILE B 1 497 ? -38.906 16.781 16.797 1 72.88 497 ILE B N 1
ATOM 9585 C CA . ILE B 1 497 ? -38.844 18.094 17.422 1 72.88 497 ILE B CA 1
ATOM 9586 C C . ILE B 1 497 ? -39.969 18.969 16.906 1 72.88 497 ILE B C 1
ATOM 9588 O O . ILE B 1 497 ? -40.219 19.047 15.688 1 72.88 497 ILE B O 1
ATOM 9592 N N . GLN B 1 498 ? -40.781 19.422 17.859 1 70.44 498 GLN B N 1
ATOM 9593 C CA . GLN B 1 498 ? -41.906 20.297 17.516 1 70.44 498 GLN B CA 1
ATOM 9594 C C . GLN B 1 498 ? -41.469 21.766 17.531 1 70.44 498 GLN B C 1
ATOM 9596 O O . GLN B 1 498 ? -40.5 22.125 18.188 1 70.44 498 GLN B O 1
ATOM 9601 N N . ASN B 1 499 ? -42.031 22.703 16.734 1 70.31 499 ASN B N 1
ATOM 9602 C CA . ASN B 1 499 ? -41.906 24.156 16.734 1 70.31 499 ASN B CA 1
ATOM 9603 C C . ASN B 1 499 ? -40.531 24.609 16.266 1 70.31 499 ASN B C 1
ATOM 9605 O O . ASN B 1 499 ? -39.844 25.344 16.984 1 70.31 499 ASN B O 1
ATOM 9609 N N . ILE B 1 500 ? -40.125 24.188 15.117 1 75.44 500 ILE B N 1
ATOM 9610 C CA . ILE B 1 500 ? -38.75 24.438 14.633 1 75.44 500 ILE B CA 1
ATOM 9611 C C . ILE B 1 500 ? -38.75 25.641 13.695 1 75.44 500 ILE B C 1
ATOM 9613 O O . ILE B 1 500 ? -37.719 26.094 13.234 1 75.44 500 ILE B O 1
ATOM 9617 N N . GLU B 1 501 ? -39.906 26.391 13.625 1 79.06 501 GLU B N 1
ATOM 9618 C CA . GLU B 1 501 ? -39.938 27.547 12.727 1 79.06 501 GLU B CA 1
ATOM 9619 C C . GLU B 1 501 ? -39.219 28.734 13.352 1 79.06 501 GLU B C 1
ATOM 9621 O O . GLU B 1 501 ? -39.531 29.125 14.484 1 79.06 501 GLU B O 1
ATOM 9626 N N . GLY B 1 502 ? -38.25 29.359 12.781 1 80.88 502 GLY B N 1
ATOM 9627 C CA . GLY B 1 502 ? -37.531 30.531 13.25 1 80.88 502 GLY B CA 1
ATOM 9628 C C . GLY B 1 502 ? -36.281 30.188 14.039 1 80.88 502 GLY B C 1
ATOM 9629 O O . GLY B 1 502 ? -35.688 31.047 14.68 1 80.88 502 GLY B O 1
ATOM 9630 N N . GLY B 1 503 ? -36.031 28.953 14.07 1 88.69 503 GLY B N 1
ATOM 9631 C CA . GLY B 1 503 ? -34.844 28.531 14.82 1 88.69 503 GLY B CA 1
ATOM 9632 C C . GLY B 1 503 ? -35.188 27.594 15.969 1 88.69 503 GLY B C 1
ATOM 9633 O O . GLY B 1 503 ? -36.312 27.141 16.094 1 88.69 503 GLY B O 1
ATOM 9634 N N . ALA B 1 504 ? -34.156 27.188 16.734 1 91.12 504 ALA B N 1
ATOM 9635 C CA . ALA B 1 504 ? -34.344 26.281 17.859 1 91.12 504 ALA B CA 1
ATOM 9636 C C . ALA B 1 504 ? -33.562 26.75 19.078 1 91.12 504 ALA B C 1
ATOM 9638 O O . ALA B 1 504 ? -32.5 27.391 18.953 1 91.12 504 ALA B O 1
ATOM 9639 N N . LYS B 1 505 ? -34.156 26.531 20.219 1 93.12 505 LYS B N 1
ATOM 9640 C CA . LYS B 1 505 ? -33.5 26.781 21.484 1 93.12 505 LYS B CA 1
ATOM 9641 C C . LYS B 1 505 ? -32.531 25.656 21.828 1 93.12 505 LYS B C 1
ATOM 9643 O O . LYS B 1 505 ? -32.875 24.484 21.734 1 93.12 505 LYS B O 1
ATOM 9648 N N . ILE B 1 506 ? -31.297 25.953 22.109 1 95 506 ILE B N 1
ATOM 9649 C CA . ILE B 1 506 ? -30.281 24.969 22.438 1 95 506 ILE B CA 1
ATOM 9650 C C . ILE B 1 506 ? -29.812 25.172 23.875 1 95 506 ILE B C 1
ATOM 9652 O O . ILE B 1 506 ? -29.453 26.297 24.266 1 95 506 ILE B O 1
ATOM 9656 N N . GLU B 1 507 ? -29.828 24.125 24.641 1 95.38 507 GLU B N 1
ATOM 9657 C CA . GLU B 1 507 ? -29.406 24.203 26.047 1 95.38 507 GLU B CA 1
ATOM 9658 C C . GLU B 1 507 ? -28.469 23.047 26.391 1 95.38 507 GLU B C 1
ATOM 9660 O O . GLU B 1 507 ? -28.828 21.875 26.203 1 95.38 507 GLU B O 1
ATOM 9665 N N . LEU B 1 508 ? -27.312 23.344 26.719 1 95.88 508 LEU B N 1
ATOM 9666 C CA . LEU B 1 508 ? -26.391 22.375 27.281 1 95.88 508 LEU B CA 1
ATOM 9667 C C . LEU B 1 508 ? -26.422 22.438 28.812 1 95.88 508 LEU B C 1
ATOM 9669 O O . LEU B 1 508 ? -26.109 23.469 29.406 1 95.88 508 LEU B O 1
ATOM 9673 N N . LYS B 1 509 ? -26.828 21.328 29.391 1 94.62 509 LYS B N 1
ATOM 9674 C CA . LYS B 1 509 ? -26.984 21.266 30.828 1 94.62 509 LYS B CA 1
ATOM 9675 C C . LYS B 1 509 ? -25.953 20.328 31.469 1 94.62 509 LYS B C 1
ATOM 9677 O O . LYS B 1 509 ? -26.078 19.109 31.359 1 94.62 509 LYS B O 1
ATOM 9682 N N . ASP B 1 510 ? -25.031 20.859 32.156 1 92.94 510 ASP B N 1
ATOM 9683 C CA . ASP B 1 510 ? -24.031 20.109 32.906 1 92.94 510 ASP B CA 1
ATOM 9684 C C . ASP B 1 510 ? -23.375 19.031 32.062 1 92.94 510 ASP B C 1
ATOM 9686 O O . ASP B 1 510 ? -23.359 17.844 32.438 1 92.94 510 ASP B O 1
ATOM 9690 N N . VAL B 1 511 ? -22.953 19.469 31 1 93.44 511 VAL B N 1
ATOM 9691 C CA . VAL B 1 511 ? -22.438 18.531 30.016 1 93.44 511 VAL B CA 1
ATOM 9692 C C . VAL B 1 511 ? -21 18.156 30.359 1 93.44 511 VAL B C 1
ATOM 9694 O O . VAL B 1 511 ? -20.156 19.031 30.547 1 93.44 511 VAL B O 1
ATOM 9697 N N . TRP B 1 512 ? -20.75 16.828 30.453 1 91.25 512 TRP B N 1
ATOM 9698 C CA . TRP B 1 512 ? -19.422 16.234 30.594 1 91.25 512 TRP B CA 1
ATOM 9699 C C . TRP B 1 512 ? -19.047 15.414 29.375 1 91.25 512 TRP B C 1
ATOM 9701 O O . TRP B 1 512 ? -19.828 14.57 28.922 1 91.25 512 TRP B O 1
ATOM 9711 N N . PHE B 1 513 ? -17.859 15.695 28.844 1 91 513 PHE B N 1
ATOM 9712 C CA . PHE B 1 513 ? -17.516 15.008 27.594 1 91 513 PHE B CA 1
ATOM 9713 C C . PHE B 1 513 ? -16.016 14.734 27.531 1 91 513 PHE B C 1
ATOM 9715 O O . PHE B 1 513 ? -15.211 15.586 27.906 1 91 513 PHE B O 1
ATOM 9722 N N . LYS B 1 514 ? -15.766 13.547 27.078 1 85.19 514 LYS B N 1
ATOM 9723 C CA . LYS B 1 514 ? -14.414 13.109 26.75 1 85.19 514 LYS B CA 1
ATOM 9724 C C . LYS B 1 514 ? -14.383 12.344 25.438 1 85.19 514 LYS B C 1
ATOM 9726 O O . LYS B 1 514 ? -15.281 11.539 25.156 1 85.19 514 LYS B O 1
ATOM 9731 N N . TYR B 1 515 ? -13.484 12.789 24.609 1 80.25 515 TYR B N 1
ATOM 9732 C CA . TYR B 1 515 ? -13.344 12.016 23.375 1 80.25 515 TYR B CA 1
ATOM 9733 C C . TYR B 1 515 ? -12.977 10.57 23.688 1 80.25 515 TYR B C 1
ATOM 9735 O O . TYR B 1 515 ? -12.195 10.305 24.609 1 80.25 515 TYR B O 1
ATOM 9743 N N . PRO B 1 516 ? -13.531 9.664 22.922 1 75.38 516 PRO B N 1
ATOM 9744 C CA . PRO B 1 516 ? -13.203 8.25 23.172 1 75.38 516 PRO B CA 1
ATOM 9745 C C . PRO B 1 516 ? -11.719 7.953 23 1 75.38 516 PRO B C 1
ATOM 9747 O O . PRO B 1 516 ? -11.195 7.031 23.641 1 75.38 516 PRO B O 1
ATOM 9750 N N . THR B 1 517 ? -11.133 8.695 22.219 1 64.25 517 THR B N 1
ATOM 9751 C CA . THR B 1 517 ? -9.727 8.445 21.922 1 64.25 517 THR B CA 1
ATOM 9752 C C . THR B 1 517 ? -8.828 9.148 22.938 1 64.25 517 THR B C 1
ATOM 9754 O O . THR B 1 517 ? -7.629 8.859 23.016 1 64.25 517 THR B O 1
ATOM 9757 N N . ARG B 1 518 ? -9.492 10.078 23.641 1 62.88 518 ARG B N 1
ATOM 9758 C CA . ARG B 1 518 ? -8.719 10.852 24.609 1 62.88 518 ARG B CA 1
ATOM 9759 C C . ARG B 1 518 ? -9.172 10.562 26.031 1 62.88 518 ARG B C 1
ATOM 9761 O O . ARG B 1 518 ? -10.344 10.266 26.266 1 62.88 518 ARG B O 1
ATOM 9768 N N . ASP B 1 519 ? -8.344 10.547 26.922 1 58.19 519 ASP B N 1
ATOM 9769 C CA . ASP B 1 519 ? -8.688 10.227 28.297 1 58.19 519 ASP B CA 1
ATOM 9770 C C . ASP B 1 519 ? -8.992 11.492 29.094 1 58.19 519 ASP B C 1
ATOM 9772 O O . ASP B 1 519 ? -9.555 11.422 30.203 1 58.19 519 ASP B O 1
ATOM 9776 N N . VAL B 1 520 ? -8.641 12.656 28.594 1 63.31 520 VAL B N 1
ATOM 9777 C CA . VAL B 1 520 ? -8.867 13.906 29.312 1 63.31 520 VAL B CA 1
ATOM 9778 C C . VAL B 1 520 ? -10.219 14.5 28.906 1 63.31 520 VAL B C 1
ATOM 9780 O O . VAL B 1 520 ? -10.523 14.617 27.719 1 63.31 520 VAL B O 1
ATOM 9783 N N . PRO B 1 521 ? -10.984 14.688 29.953 1 80.38 521 PRO B N 1
ATOM 9784 C CA . PRO B 1 521 ? -12.266 15.312 29.609 1 80.38 521 PRO B CA 1
ATOM 9785 C C . PRO B 1 521 ? -12.109 16.734 29.078 1 80.38 521 PRO B C 1
ATOM 9787 O O . PRO B 1 521 ? -11.258 17.484 29.562 1 80.38 521 PRO B O 1
ATOM 9790 N N . ILE B 1 522 ? -12.789 17.078 28.141 1 83.06 522 ILE B N 1
ATOM 9791 C CA . ILE B 1 522 ? -12.766 18.406 27.547 1 83.06 522 ILE B CA 1
ATOM 9792 C C . ILE B 1 522 ? -13.727 19.328 28.297 1 83.06 522 ILE B C 1
ATOM 9794 O O . ILE B 1 522 ? -13.406 20.484 28.547 1 83.06 522 ILE B O 1
ATOM 9798 N N . PHE B 1 523 ? -14.945 18.75 28.688 1 89.44 523 PHE B N 1
ATOM 9799 C CA . PHE B 1 523 ? -15.938 19.531 29.422 1 89.44 523 PHE B CA 1
ATOM 9800 C C . PHE B 1 523 ? -16.219 18.906 30.797 1 89.44 523 PHE B C 1
ATOM 9802 O O . PHE B 1 523 ? -16.312 17.688 30.922 1 89.44 523 PHE B O 1
ATOM 9809 N N . THR B 1 524 ? -16.234 19.75 31.828 1 87.38 524 THR B N 1
ATOM 9810 C CA . THR B 1 524 ? -16.5 19.328 33.188 1 87.38 524 THR B CA 1
ATOM 9811 C C . THR B 1 524 ? -17.719 20.062 33.75 1 87.38 524 THR B C 1
ATOM 9813 O O . THR B 1 524 ? -17.625 20.703 34.812 1 87.38 524 THR B O 1
ATOM 9816 N N . GLY B 1 525 ? -18.766 19.953 33.156 1 89 525 GLY B N 1
ATOM 9817 C CA . GLY B 1 525 ? -20 20.594 33.594 1 89 525 GLY B CA 1
ATOM 9818 C C . GLY B 1 525 ? -20.281 21.891 32.844 1 89 525 GLY B C 1
ATOM 9819 O O . GLY B 1 525 ? -20.484 22.938 33.469 1 89 525 GLY B O 1
ATOM 9820 N N . LEU B 1 526 ? -20.344 21.797 31.594 1 91.81 526 LEU B N 1
ATOM 9821 C CA . LEU B 1 526 ? -20.578 22.938 30.719 1 91.81 526 LEU B CA 1
ATOM 9822 C C . LEU B 1 526 ? -22.062 23.281 30.656 1 91.81 526 LEU B C 1
ATOM 9824 O O . LEU B 1 526 ? -22.906 22.406 30.469 1 91.81 526 LEU B O 1
ATOM 9828 N N . ASN B 1 527 ? -22.391 24.562 30.953 1 94.06 527 ASN B N 1
ATOM 9829 C CA . ASN B 1 527 ? -23.75 25.062 30.859 1 94.06 527 ASN B CA 1
ATOM 9830 C C . ASN B 1 527 ? -23.859 26.219 29.859 1 94.06 527 ASN B C 1
ATOM 9832 O O . ASN B 1 527 ? -23.203 27.25 30.031 1 94.06 527 ASN B O 1
ATOM 9836 N N . ILE B 1 528 ? -24.594 26.031 28.812 1 94.75 528 ILE B N 1
ATOM 9837 C CA . ILE B 1 528 ? -24.812 27.047 27.781 1 94.75 528 ILE B CA 1
ATOM 9838 C C . ILE B 1 528 ? -26.281 27.078 27.375 1 94.75 528 ILE B C 1
ATOM 9840 O O . ILE B 1 528 ? -26.906 26.031 27.219 1 94.75 528 ILE B O 1
ATOM 9844 N N . THR B 1 529 ? -26.844 28.234 27.359 1 95 529 THR B N 1
ATOM 9845 C CA . THR B 1 529 ? -28.219 28.391 26.875 1 95 529 THR B CA 1
ATOM 9846 C C . THR B 1 529 ? -28.266 29.375 25.719 1 95 529 THR B C 1
ATOM 9848 O O . THR B 1 529 ? -27.906 30.547 25.875 1 95 529 THR B O 1
ATOM 9851 N N . ILE B 1 530 ? -28.656 28.922 24.609 1 94.94 530 ILE B N 1
ATOM 9852 C CA . ILE B 1 530 ? -28.875 29.75 23.422 1 94.94 530 ILE B CA 1
ATOM 9853 C C . ILE B 1 530 ? -30.375 29.844 23.125 1 94.94 530 ILE B C 1
ATOM 9855 O O . ILE B 1 530 ? -31.047 28.828 22.969 1 94.94 530 ILE B O 1
ATOM 9859 N N . LYS B 1 531 ? -30.828 31.031 23.062 1 92.88 531 LYS B N 1
ATOM 9860 C CA . LYS B 1 531 ? -32.25 31.234 22.812 1 92.88 531 LYS B CA 1
ATOM 9861 C C . LYS B 1 531 ? -32.594 31.031 21.344 1 92.88 531 LYS B C 1
ATOM 9863 O O . LYS B 1 531 ? -31.719 31 20.484 1 92.88 531 LYS B O 1
ATOM 9868 N N . LYS B 1 532 ? -33.938 30.844 21.109 1 92.62 532 LYS B N 1
ATOM 9869 C CA . LYS B 1 532 ? -34.438 30.609 19.766 1 92.62 532 LYS B CA 1
ATOM 9870 C C . LYS B 1 532 ? -34.156 31.812 18.859 1 92.62 532 LYS B C 1
ATOM 9872 O O . LYS B 1 532 ? -34.438 32.938 19.203 1 92.62 532 LYS B O 1
ATOM 9877 N N . GLY B 1 533 ? -33.438 31.5 17.672 1 89.81 533 GLY B N 1
ATOM 9878 C CA . GLY B 1 533 ? -33.188 32.531 16.656 1 89.81 533 GLY B CA 1
ATOM 9879 C C . GLY B 1 533 ? -32 33.406 17 1 89.81 533 GLY B C 1
ATOM 9880 O O . GLY B 1 533 ? -31.75 34.406 16.312 1 89.81 533 GLY B O 1
ATOM 9881 N N . GLN B 1 534 ? -31.297 33.062 18 1 91.12 534 GLN B N 1
ATOM 9882 C CA . GLN B 1 534 ? -30.188 33.875 18.469 1 91.12 534 GLN B CA 1
ATOM 9883 C C . GLN B 1 534 ? -28.891 33.562 17.719 1 91.12 534 GLN B C 1
ATOM 9885 O O . GLN B 1 534 ? -28.672 32.406 17.344 1 91.12 534 GLN B O 1
ATOM 9890 N N . PHE B 1 535 ? -28.125 34.594 17.438 1 92 535 PHE B N 1
ATOM 9891 C CA . PHE B 1 535 ? -26.766 34.438 16.938 1 92 535 PHE B CA 1
ATOM 9892 C C . PHE B 1 535 ? -25.781 34.344 18.078 1 92 535 PHE B C 1
ATOM 9894 O O . PHE B 1 535 ? -25.469 35.344 18.734 1 92 535 PHE B O 1
ATOM 9901 N N . ALA B 1 536 ? -25.281 33.125 18.312 1 92.75 536 ALA B N 1
ATOM 9902 C CA . ALA B 1 536 ? -24.375 32.875 19.422 1 92.75 536 ALA B CA 1
ATOM 9903 C C . ALA B 1 536 ? -22.938 32.656 18.938 1 92.75 536 ALA B C 1
ATOM 9905 O O . ALA B 1 536 ? -22.719 31.922 17.969 1 92.75 536 ALA B O 1
ATOM 9906 N N . ALA B 1 537 ? -21.969 33.281 19.516 1 91.81 537 ALA B N 1
ATOM 9907 C CA . ALA B 1 537 ? -20.562 33.094 19.188 1 91.81 537 ALA B CA 1
ATOM 9908 C C . ALA B 1 537 ? -19.797 32.438 20.328 1 91.81 537 ALA B C 1
ATOM 9910 O O . ALA B 1 537 ? -20.016 32.75 21.5 1 91.81 537 ALA B O 1
ATOM 9911 N N . LEU B 1 538 ? -19.062 31.5 19.984 1 91.62 538 LEU B N 1
ATOM 9912 C CA . LEU B 1 538 ? -18.172 30.828 20.938 1 91.62 538 LEU B CA 1
ATOM 9913 C C . LEU B 1 538 ? -16.719 31.297 20.734 1 91.62 538 LEU B C 1
ATOM 9915 O O . LEU B 1 538 ? -16.172 31.156 19.656 1 91.62 538 LEU B O 1
ATOM 9919 N N . VAL B 1 539 ? -16.156 31.875 21.812 1 87.19 539 VAL B N 1
ATOM 9920 C CA . VAL B 1 539 ? -14.789 32.375 21.719 1 87.19 539 VAL B CA 1
ATOM 9921 C C . VAL B 1 539 ? -13.961 31.797 22.859 1 87.19 539 VAL B C 1
ATOM 9923 O O . VAL B 1 539 ? -14.5 31.453 23.922 1 87.19 539 VAL B O 1
ATOM 9926 N N . GLY B 1 540 ? -12.711 31.609 22.578 1 80.31 540 GLY B N 1
ATOM 9927 C CA . GLY B 1 540 ? -11.781 31.094 23.562 1 80.31 540 GLY B CA 1
ATOM 9928 C C . GLY B 1 540 ? -10.453 30.656 22.969 1 80.31 540 GLY B C 1
ATOM 9929 O O . GLY B 1 540 ? -10.273 30.719 21.75 1 80.31 540 GLY B O 1
ATOM 9930 N N . PRO B 1 541 ? -9.609 30.312 23.844 1 71.81 541 PRO B N 1
ATOM 9931 C CA . PRO B 1 541 ? -8.312 29.859 23.328 1 71.81 541 PRO B CA 1
ATOM 9932 C C . PRO B 1 541 ? -8.414 28.531 22.578 1 71.81 541 PRO B C 1
ATOM 9934 O O . PRO B 1 541 ? -9.438 27.859 22.656 1 71.81 541 PRO B O 1
ATOM 9937 N N . SER B 1 542 ? -7.43 28.312 21.828 1 69.62 542 SER B N 1
ATOM 9938 C CA . SER B 1 542 ? -7.391 27.062 21.078 1 69.62 542 SER B CA 1
ATOM 9939 C C . SER B 1 542 ? -7.395 25.859 22.016 1 69.62 542 SER B C 1
ATOM 9941 O O . SER B 1 542 ? -6.727 25.875 23.047 1 69.62 542 SER B O 1
ATOM 9943 N N . GLY B 1 543 ? -8.219 24.922 21.734 1 70.5 543 GLY B N 1
ATOM 9944 C CA . GLY B 1 543 ? -8.25 23.688 22.516 1 70.5 543 GLY B CA 1
ATOM 9945 C C . GLY B 1 543 ? -9.242 23.734 23.656 1 70.5 543 GLY B C 1
ATOM 9946 O O . GLY B 1 543 ? -9.352 22.766 24.422 1 70.5 543 GLY B O 1
ATOM 9947 N N . CYS B 1 544 ? -9.922 24.812 23.719 1 73.94 544 CYS B N 1
ATOM 9948 C CA . CYS B 1 544 ? -10.828 24.922 24.859 1 73.94 544 CYS B CA 1
ATOM 9949 C C . CYS B 1 544 ? -12.109 24.141 24.609 1 73.94 544 CYS B C 1
ATOM 9951 O O . CYS B 1 544 ? -12.914 23.953 25.516 1 73.94 544 CYS B O 1
ATOM 9953 N N . GLY B 1 545 ? -12.297 23.609 23.422 1 82.06 545 GLY B N 1
ATOM 9954 C CA . GLY B 1 545 ? -13.43 22.734 23.172 1 82.06 545 GLY B CA 1
ATOM 9955 C C . GLY B 1 545 ? -14.477 23.344 22.266 1 82.06 545 GLY B C 1
ATOM 9956 O O . GLY B 1 545 ? -15.602 22.844 22.188 1 82.06 545 GLY B O 1
ATOM 9957 N N . LYS B 1 546 ? -14.273 24.375 21.688 1 86.25 546 LYS B N 1
ATOM 9958 C CA . LYS B 1 546 ? -15.242 25.047 20.812 1 86.25 546 LYS B CA 1
ATOM 9959 C C . LYS B 1 546 ? -15.742 24.109 19.734 1 86.25 546 LYS B C 1
ATOM 9961 O O . LYS B 1 546 ? -16.953 23.953 19.531 1 86.25 546 LYS B O 1
ATOM 9966 N N . THR B 1 547 ? -14.797 23.469 19.109 1 85.19 547 THR B N 1
ATOM 9967 C CA . THR B 1 547 ? -15.141 22.531 18.047 1 85.19 547 THR B CA 1
ATOM 9968 C C . THR B 1 547 ? -15.875 21.312 18.594 1 85.19 547 THR B C 1
ATOM 9970 O O . THR B 1 547 ? -16.734 20.734 17.922 1 85.19 547 THR B O 1
ATOM 9973 N N . SER B 1 548 ? -15.547 20.984 19.797 1 89.56 548 SER B N 1
ATOM 9974 C CA . SER B 1 548 ? -16.203 19.859 20.453 1 89.56 548 SER B CA 1
ATOM 9975 C C . SER B 1 548 ? -17.688 20.125 20.672 1 89.56 548 SER B C 1
ATOM 9977 O O . SER B 1 548 ? -18.516 19.219 20.594 1 89.56 548 SER B O 1
ATOM 9979 N N . ILE B 1 549 ? -17.969 21.375 20.969 1 92.31 549 ILE B N 1
ATOM 9980 C CA . ILE B 1 549 ? -19.359 21.734 21.172 1 92.31 549 ILE B CA 1
ATOM 9981 C C . ILE B 1 549 ? -20.141 21.531 19.859 1 92.31 549 ILE B C 1
ATOM 9983 O O . ILE B 1 549 ? -21.25 21 19.875 1 92.31 549 ILE B O 1
ATOM 9987 N N . VAL B 1 550 ? -19.531 21.938 18.797 1 90.38 550 VAL B N 1
ATOM 9988 C CA . VAL B 1 550 ? -20.141 21.75 17.484 1 90.38 550 VAL B CA 1
ATOM 9989 C C . VAL B 1 550 ? -20.328 20.266 17.188 1 90.38 550 VAL B C 1
ATOM 9991 O O . VAL B 1 550 ? -21.375 19.859 16.688 1 90.38 550 VAL B O 1
ATOM 9994 N N . SER B 1 551 ? -19.422 19.5 17.531 1 90 551 SER B N 1
ATOM 9995 C CA . SER B 1 551 ? -19.469 18.062 17.297 1 90 551 SER B CA 1
ATOM 9996 C C . SER B 1 551 ? -20.578 17.422 18.125 1 90 551 SER B C 1
ATOM 9998 O O . SER B 1 551 ? -21.219 16.469 17.688 1 90 551 SER B O 1
ATOM 10000 N N . LEU B 1 552 ? -20.719 17.906 19.312 1 91.75 552 LEU B N 1
ATOM 10001 C CA . LEU B 1 552 ? -21.75 17.375 20.188 1 91.75 552 LEU B CA 1
ATOM 10002 C C . LE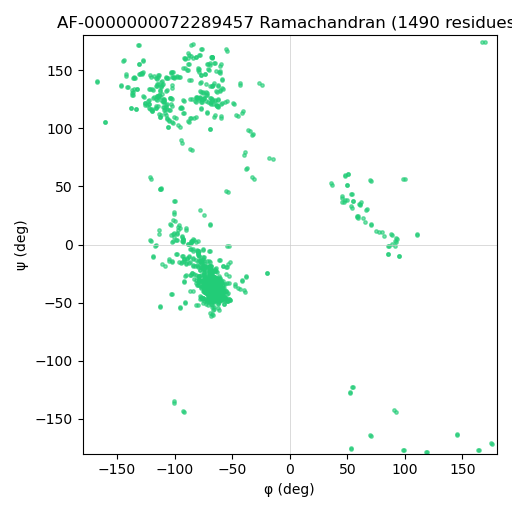U B 1 552 ? -23.141 17.766 19.703 1 91.75 552 LEU B C 1
ATOM 10004 O O . LEU B 1 552 ? -24.094 16.969 19.781 1 91.75 552 LEU B O 1
ATOM 10008 N N . LEU B 1 553 ? -23.203 18.984 19.234 1 92.19 553 LEU B N 1
ATOM 10009 C CA . LEU B 1 553 ? -24.5 19.438 18.703 1 92.19 553 LEU B CA 1
ATOM 10010 C C . LEU B 1 553 ? -24.906 18.641 17.484 1 92.19 553 LEU B C 1
ATOM 10012 O O . LEU B 1 553 ? -26.094 18.422 17.234 1 92.19 553 LEU B O 1
ATOM 10016 N N . GLU B 1 554 ? -23.906 18.188 16.766 1 89.81 554 GLU B N 1
ATOM 10017 C CA . GLU B 1 554 ? -24.172 17.344 15.602 1 89.81 554 GLU B CA 1
ATOM 10018 C C . GLU B 1 554 ? -24.359 15.891 16 1 89.81 554 GLU B C 1
ATOM 10020 O O . GLU B 1 554 ? -24.625 15.039 15.148 1 89.81 554 GLU B O 1
ATOM 10025 N N . ARG B 1 555 ? -24.172 15.578 17.188 1 88.5 555 ARG B N 1
ATOM 10026 C CA . ARG B 1 555 ? -24.297 14.234 17.766 1 88.5 555 ARG B CA 1
ATOM 10027 C C . ARG B 1 555 ? -23.297 13.281 17.125 1 88.5 555 ARG B C 1
ATOM 10029 O O . ARG B 1 555 ? -23.641 12.148 16.781 1 88.5 555 ARG B O 1
ATOM 10036 N N . PHE B 1 556 ? -22.172 13.875 16.875 1 86.56 556 PHE B N 1
ATOM 10037 C CA . PHE B 1 556 ? -21.094 13 16.438 1 86.56 556 PHE B CA 1
ATOM 10038 C C . PHE B 1 556 ? -20.656 12.086 17.578 1 86.56 556 PHE B C 1
ATOM 10040 O O . PHE B 1 556 ? -20.203 10.961 17.344 1 86.56 556 PHE B O 1
ATOM 10047 N N . TYR B 1 557 ? -20.797 12.672 18.766 1 86.62 557 TYR B N 1
ATOM 10048 C CA . TYR B 1 557 ? -20.438 11.961 19.984 1 86.62 557 TYR B CA 1
ATOM 10049 C C . TYR B 1 557 ? -21.547 12.055 21.016 1 86.62 557 TYR B C 1
ATOM 10051 O O . TYR B 1 557 ? -22.359 12.977 20.984 1 86.62 557 TYR B O 1
ATOM 10059 N N . ASP B 1 558 ? -21.531 11.086 21.859 1 85.62 558 ASP B N 1
ATOM 10060 C CA . ASP B 1 558 ? -22.469 11.125 22.969 1 85.62 558 ASP B CA 1
ATOM 10061 C C . ASP B 1 558 ? -21.797 11.664 24.234 1 85.62 558 ASP B C 1
ATOM 10063 O O . ASP B 1 558 ? -20.594 11.484 24.422 1 85.62 558 ASP B O 1
ATOM 10067 N N . VAL B 1 559 ? -22.625 12.367 24.938 1 90.12 559 VAL B N 1
ATOM 10068 C CA . VAL B 1 559 ? -22.094 12.969 26.172 1 90.12 559 VAL B CA 1
ATOM 10069 C C . VAL B 1 559 ? -22.047 11.922 27.281 1 90.12 559 VAL B C 1
ATOM 10071 O O . VAL B 1 559 ? -22.828 10.977 27.281 1 90.12 559 VAL B O 1
ATOM 10074 N N . GLN B 1 560 ? -21.172 12.008 28.172 1 86.75 560 GLN B N 1
ATOM 10075 C CA . GLN B 1 560 ? -21.031 11.078 29.281 1 86.75 560 GLN B CA 1
ATOM 10076 C C . GLN B 1 560 ? -22.016 11.406 30.391 1 86.75 560 GLN B C 1
ATOM 10078 O O . GLN B 1 560 ? -22.641 10.5 30.969 1 86.75 560 GLN B O 1
ATOM 10083 N N . LYS B 1 561 ? -21.984 12.617 30.766 1 89.06 561 LYS B N 1
ATOM 10084 C CA . LYS B 1 561 ? -22.938 13.133 31.75 1 89.06 561 LYS B CA 1
ATOM 10085 C C . LYS B 1 561 ? -23.578 14.43 31.266 1 89.06 561 LYS B C 1
ATOM 10087 O O . LYS B 1 561 ? -22.984 15.18 30.484 1 89.06 561 LYS B O 1
ATOM 10092 N N . GLY B 1 562 ? -24.812 14.586 31.656 1 90.56 562 GLY B N 1
ATOM 10093 C CA . GLY B 1 562 ? -25.531 15.781 31.266 1 90.56 562 GLY B CA 1
ATOM 10094 C C . GLY B 1 562 ? -26.453 15.555 30.078 1 90.56 562 GLY B C 1
ATOM 10095 O O . GLY B 1 562 ? -26.703 14.406 29.688 1 90.56 562 GLY B O 1
ATOM 10096 N N . LYS B 1 563 ? -27.062 16.672 29.688 1 93.25 563 LYS B N 1
ATOM 10097 C CA . LYS B 1 563 ? -27.984 16.547 28.562 1 93.25 563 LYS B CA 1
ATOM 10098 C C . LYS B 1 563 ? -27.906 17.766 27.656 1 93.25 563 LYS B C 1
ATOM 10100 O O . LYS B 1 563 ? -27.594 18.875 28.094 1 93.25 563 LYS B O 1
ATOM 10105 N N . ILE B 1 564 ? -28.094 17.516 26.484 1 93.88 564 ILE B N 1
ATOM 10106 C CA . ILE B 1 564 ? -28.234 18.578 25.5 1 93.88 564 ILE B CA 1
ATOM 10107 C C . ILE B 1 564 ? -29.688 18.625 25.016 1 93.88 564 ILE B C 1
ATOM 10109 O O . ILE B 1 564 ? -30.219 17.625 24.531 1 93.88 564 ILE B O 1
ATOM 10113 N N . LEU B 1 565 ? -30.219 19.812 25.219 1 93.31 565 LEU B N 1
ATOM 10114 C CA . LEU B 1 565 ? -31.625 19.953 24.875 1 93.31 565 LEU B CA 1
ATOM 10115 C C . LEU B 1 565 ? -31.812 20.859 23.672 1 93.31 565 LEU B C 1
ATOM 10117 O O . LEU B 1 565 ? -31.125 21.891 23.547 1 93.31 565 LEU B O 1
ATOM 10121 N N . CYS B 1 566 ? -32.625 20.453 22.812 1 91.62 566 CYS B N 1
ATOM 10122 C CA . CYS B 1 566 ? -33.094 21.266 21.688 1 91.62 566 CYS B CA 1
ATOM 10123 C C . CYS B 1 566 ? -34.594 21.516 21.797 1 91.62 566 CYS B C 1
ATOM 10125 O O . CYS B 1 566 ? -35.406 20.578 21.672 1 91.62 566 CYS B O 1
ATOM 10127 N N . ASN B 1 567 ? -35 22.703 21.922 1 90 567 ASN B N 1
ATOM 10128 C CA . ASN B 1 567 ? -36.375 23.031 22.219 1 90 567 ASN B CA 1
ATOM 10129 C C . ASN B 1 567 ? -36.938 22.156 23.344 1 90 567 ASN B C 1
ATOM 10131 O O . ASN B 1 567 ? -38 21.531 23.188 1 90 567 ASN B O 1
ATOM 10135 N N . ASP B 1 568 ? -36.188 21.906 24.312 1 86.88 568 ASP B N 1
ATOM 10136 C CA . ASP B 1 568 ? -36.531 21.234 25.578 1 86.88 568 ASP B CA 1
ATOM 10137 C C . ASP B 1 568 ? -36.625 19.734 25.391 1 86.88 568 ASP B C 1
ATOM 10139 O O . ASP B 1 568 ? -37.156 19.031 26.25 1 86.88 568 ASP B O 1
ATOM 10143 N N . THR B 1 569 ? -36.188 19.266 24.266 1 89.06 569 THR B N 1
ATOM 10144 C CA . THR B 1 569 ? -36.125 17.828 24.047 1 89.06 569 THR B CA 1
ATOM 10145 C C . THR B 1 569 ? -34.656 17.359 23.969 1 89.06 569 THR B C 1
ATOM 10147 O O . THR B 1 569 ? -33.844 18 23.312 1 89.06 569 THR B O 1
ATOM 10150 N N . ASP B 1 570 ? -34.5 16.266 24.562 1 90.31 570 ASP B N 1
ATOM 10151 C CA . ASP B 1 570 ? -33.156 15.711 24.562 1 90.31 570 ASP B CA 1
ATOM 10152 C C . ASP B 1 570 ? -32.781 15.188 23.172 1 90.31 570 ASP B C 1
ATOM 10154 O O . ASP B 1 570 ? -33.531 14.422 22.562 1 90.31 570 ASP B O 1
ATOM 10158 N N . ILE B 1 571 ? -31.625 15.594 22.719 1 89.44 571 ILE B N 1
ATOM 10159 C CA . ILE B 1 571 ? -31.203 15.25 21.359 1 89.44 571 ILE B CA 1
ATOM 10160 C C . ILE B 1 571 ? -30.922 13.75 21.266 1 89.44 571 ILE B C 1
ATOM 10162 O O . ILE B 1 571 ? -30.922 13.172 20.188 1 89.44 571 ILE B O 1
ATOM 10166 N N . SER B 1 572 ? -30.625 13.117 22.391 1 87.12 572 SER B N 1
ATOM 10167 C CA . SER B 1 572 ? -30.344 11.688 22.406 1 87.12 572 SER B CA 1
ATOM 10168 C C . SER B 1 572 ? -31.594 10.875 22.094 1 87.12 572 SER B C 1
ATOM 10170 O O . SER B 1 572 ? -31.5 9.727 21.656 1 87.12 572 SER B O 1
ATOM 10172 N N . GLU B 1 573 ? -32.719 11.43 22.266 1 82.81 573 GLU B N 1
ATOM 10173 C CA . GLU B 1 573 ? -34 10.734 22.047 1 82.81 573 GLU B CA 1
ATOM 10174 C C . GLU B 1 573 ? -34.531 10.961 20.625 1 82.81 573 GLU B C 1
ATOM 10176 O O . GLU B 1 573 ? -35.438 10.273 20.172 1 82.81 573 GLU B O 1
ATOM 10181 N N . LEU B 1 574 ? -33.906 11.836 19.953 1 83.31 574 LEU B N 1
ATOM 10182 C CA . LEU B 1 574 ? -34.375 12.18 18.609 1 83.31 574 LEU B CA 1
ATOM 10183 C C . LEU B 1 574 ? -33.75 11.242 17.578 1 83.31 574 LEU B C 1
ATOM 10185 O O . LEU B 1 574 ? -32.719 10.625 17.828 1 83.31 574 LEU B O 1
ATOM 10189 N N . ASP B 1 575 ? -34.5 11.156 16.5 1 82.44 575 ASP B N 1
ATOM 10190 C CA . ASP B 1 575 ? -33.938 10.453 15.352 1 82.44 575 ASP B CA 1
ATOM 10191 C C . ASP B 1 575 ? -32.75 11.234 14.766 1 82.44 575 ASP B C 1
ATOM 10193 O O . ASP B 1 575 ? -32.875 12.414 14.445 1 82.44 575 ASP B O 1
ATOM 10197 N N . ILE B 1 576 ? -31.688 10.633 14.664 1 82.31 576 ILE B N 1
ATOM 10198 C CA . ILE B 1 576 ? -30.438 11.281 14.289 1 82.31 576 ILE B CA 1
ATOM 10199 C C . ILE B 1 576 ? -30.547 11.867 12.883 1 82.31 576 ILE B C 1
ATOM 10201 O O . ILE B 1 576 ? -30.031 12.945 12.609 1 82.31 576 ILE B O 1
ATOM 10205 N N . ARG B 1 577 ? -31.203 11.234 12.016 1 79.31 577 ARG B N 1
ATOM 10206 C CA . ARG B 1 577 ? -31.328 11.695 10.641 1 79.31 577 ARG B CA 1
ATOM 10207 C C . ARG B 1 577 ? -32.188 12.953 10.547 1 79.31 577 ARG B C 1
ATOM 10209 O O . ARG B 1 577 ? -31.828 13.898 9.844 1 79.31 577 ARG B O 1
ATOM 10216 N N . GLN B 1 578 ? -33.219 12.867 11.281 1 80.62 578 GLN B N 1
ATOM 10217 C CA . GLN B 1 578 ? -34.094 14.031 11.273 1 80.62 578 GLN B CA 1
ATOM 10218 C C . GLN B 1 578 ? -33.469 15.219 11.969 1 80.62 578 GLN B C 1
ATOM 10220 O O . GLN B 1 578 ? -33.656 16.359 11.555 1 80.62 578 GLN B O 1
ATOM 10225 N N . TYR B 1 579 ? -32.812 14.883 12.961 1 87.5 579 TYR B N 1
ATOM 10226 C CA . TYR B 1 579 ? -32.125 15.93 13.695 1 87.5 579 TYR B CA 1
ATOM 10227 C C . TYR B 1 579 ? -31.078 16.594 12.82 1 87.5 579 TYR B C 1
ATOM 10229 O O . TYR B 1 579 ? -30.969 17.828 12.781 1 87.5 579 TYR B O 1
ATOM 10237 N N . ARG B 1 580 ? -30.406 15.859 12.055 1 86 580 ARG B N 1
ATOM 10238 C CA . ARG B 1 580 ? -29.328 16.391 11.242 1 86 580 ARG B CA 1
ATOM 10239 C C . ARG B 1 580 ? -29.859 17.109 10.008 1 86 580 ARG B C 1
ATOM 10241 O O . ARG B 1 580 ? -29.188 17.953 9.422 1 86 580 ARG B O 1
ATOM 10248 N N . LYS B 1 581 ? -31.016 16.75 9.688 1 82.44 581 LYS B N 1
ATOM 10249 C CA . LYS B 1 581 ? -31.641 17.469 8.57 1 82.44 581 LYS B CA 1
ATOM 10250 C C . LYS B 1 581 ? -31.953 18.922 8.938 1 82.44 581 LYS B C 1
ATOM 10252 O O . LYS B 1 581 ? -32.031 19.781 8.07 1 82.44 581 LYS B O 1
ATOM 10257 N N . MET B 1 582 ? -32.062 19.094 10.219 1 86.44 582 MET B N 1
ATOM 10258 C CA . MET B 1 582 ? -32.406 20.438 10.695 1 86.44 582 MET B CA 1
ATOM 10259 C C . MET B 1 582 ? -31.125 21.266 10.922 1 86.44 582 MET B C 1
ATOM 10261 O O . MET B 1 582 ? -31.188 22.484 11.031 1 86.44 582 MET B O 1
ATOM 10265 N N . ILE B 1 583 ? -30.031 20.547 10.891 1 89.75 583 ILE B N 1
ATOM 10266 C CA . ILE B 1 583 ? -28.781 21.219 11.211 1 89.75 583 ILE B CA 1
ATOM 10267 C C . ILE B 1 583 ? -27.875 21.234 9.984 1 89.75 583 ILE B C 1
ATOM 10269 O O . ILE B 1 583 ? -27.859 20.281 9.203 1 89.75 583 ILE B O 1
ATOM 10273 N N . SER B 1 584 ? -27.219 22.312 9.719 1 88.94 584 SER B N 1
ATOM 10274 C CA . SER B 1 584 ? -26.172 22.391 8.703 1 88.94 584 SER B CA 1
ATOM 10275 C C . SER B 1 584 ? -24.844 22.844 9.305 1 88.94 584 SER B C 1
ATOM 10277 O O . SER B 1 584 ? -24.812 23.75 10.148 1 88.94 584 SER B O 1
ATOM 10279 N N . LEU B 1 585 ? -23.812 22.141 8.938 1 88.25 585 LEU B N 1
ATOM 10280 C CA . LEU B 1 585 ? -22.484 22.438 9.477 1 88.25 585 LEU B CA 1
ATOM 10281 C C . LEU B 1 585 ? -21.562 22.922 8.375 1 88.25 585 LEU B C 1
ATOM 10283 O O . LEU B 1 585 ? -21.484 22.312 7.301 1 88.25 585 LEU B O 1
ATOM 10287 N N . VAL B 1 586 ? -20.984 24.031 8.602 1 85.81 586 VAL B N 1
ATOM 10288 C CA . VAL B 1 586 ? -19.859 24.484 7.789 1 85.81 586 VAL B CA 1
ATOM 10289 C C . VAL B 1 586 ? -18.547 24.266 8.539 1 85.81 586 VAL B C 1
ATOM 10291 O O . VAL B 1 586 ? -18.234 24.984 9.492 1 85.81 586 VAL B O 1
ATOM 10294 N N . ALA B 1 587 ? -17.859 23.297 8.102 1 81.31 587 ALA B N 1
ATOM 10295 C CA . ALA B 1 587 ? -16.641 22.859 8.789 1 81.31 587 ALA B CA 1
ATOM 10296 C C . ALA B 1 587 ? -15.484 23.812 8.508 1 81.31 587 ALA B C 1
ATOM 10298 O O . ALA B 1 587 ? -15.578 24.656 7.621 1 81.31 587 ALA B O 1
ATOM 10299 N N . GLN B 1 588 ? -14.422 23.562 9.336 1 72.94 588 GLN B N 1
ATOM 10300 C CA . GLN B 1 588 ? -13.211 24.359 9.227 1 72.94 588 GLN B CA 1
ATOM 10301 C C . GLN B 1 588 ? -12.531 24.156 7.875 1 72.94 588 GLN B C 1
ATOM 10303 O O . GLN B 1 588 ? -12.125 25.109 7.219 1 72.94 588 GLN B O 1
ATOM 10308 N N . GLU B 1 589 ? -12.453 22.875 7.527 1 72.12 589 GLU B N 1
ATOM 10309 C CA . GLU B 1 589 ? -11.906 22.531 6.215 1 72.12 589 GLU B CA 1
ATOM 10310 C C . GLU B 1 589 ? -13.008 22.078 5.262 1 72.12 589 GLU B C 1
ATOM 10312 O O . GLU B 1 589 ? -13.586 21 5.438 1 72.12 589 GLU B O 1
ATOM 10317 N N . PRO B 1 590 ? -13.266 23.031 4.293 1 76.25 590 PRO B N 1
ATOM 10318 C CA . PRO B 1 590 ? -14.328 22.656 3.363 1 76.25 590 PRO B CA 1
ATOM 10319 C C . PRO B 1 590 ? -13.938 21.5 2.447 1 76.25 590 PRO B C 1
ATOM 10321 O O . PRO B 1 590 ? -12.828 21.469 1.92 1 76.25 590 PRO B O 1
ATOM 10324 N N . THR B 1 591 ? -14.75 20.469 2.434 1 78.69 591 THR B N 1
ATOM 10325 C CA . THR B 1 591 ? -14.523 19.328 1.554 1 78.69 591 THR B CA 1
ATOM 10326 C C . THR B 1 591 ? -15.516 19.328 0.396 1 78.69 591 THR B C 1
ATOM 10328 O O . THR B 1 591 ? -16.719 19.469 0.608 1 78.69 591 THR B O 1
ATOM 10331 N N . LEU B 1 592 ? -15.016 19.375 -0.774 1 81.5 592 LEU B N 1
ATOM 10332 C CA . LEU B 1 592 ? -15.859 19.281 -1.962 1 81.5 592 LEU B CA 1
ATOM 10333 C C . LEU B 1 592 ? -15.68 17.922 -2.637 1 81.5 592 LEU B C 1
ATOM 10335 O O . LEU B 1 592 ? -14.594 17.344 -2.604 1 81.5 592 LEU B O 1
ATOM 10339 N N . PHE B 1 593 ? -16.719 17.391 -3.152 1 78.06 593 PHE B N 1
ATOM 10340 C CA . PHE B 1 593 ? -16.703 16.109 -3.852 1 78.06 593 PHE B CA 1
ATOM 10341 C C . PHE B 1 593 ? -16.453 16.312 -5.344 1 78.06 593 PHE B C 1
ATOM 10343 O O . PHE B 1 593 ? -16.641 17.422 -5.863 1 78.06 593 PHE B O 1
ATOM 10350 N N . GLU B 1 594 ? -16.031 15.242 -5.922 1 76.5 594 GLU B N 1
ATOM 10351 C CA . GLU B 1 594 ? -15.844 15.312 -7.367 1 76.5 594 GLU B CA 1
ATOM 10352 C C . GLU B 1 594 ? -17.172 15.555 -8.078 1 76.5 594 GLU B C 1
ATOM 10354 O O . GLU B 1 594 ? -18.203 14.977 -7.711 1 76.5 594 GLU B O 1
ATOM 10359 N N . GLY B 1 595 ? -17.125 16.547 -9 1 78.88 595 GLY B N 1
ATOM 10360 C CA . GLY B 1 595 ? -18.328 16.922 -9.727 1 78.88 595 GLY B CA 1
ATOM 10361 C C . GLY B 1 595 ? -18.406 18.406 -10.023 1 78.88 595 GLY B C 1
ATOM 10362 O O . GLY B 1 595 ? -17.406 19.125 -9.938 1 78.88 595 GLY B O 1
ATOM 10363 N N . THR B 1 596 ? -19.625 18.797 -10.352 1 87.38 596 THR B N 1
ATOM 10364 C CA . THR B 1 596 ? -19.844 20.203 -10.68 1 87.38 596 THR B CA 1
ATOM 10365 C C . THR B 1 596 ? -20.156 21 -9.422 1 87.38 596 THR B C 1
ATOM 10367 O O . THR B 1 596 ? -20.469 20.422 -8.375 1 87.38 596 THR B O 1
ATOM 10370 N N . ILE B 1 597 ? -20.047 22.266 -9.586 1 89.31 597 ILE B N 1
ATOM 10371 C CA . ILE B 1 597 ? -20.391 23.156 -8.477 1 89.31 597 ILE B CA 1
ATOM 10372 C C . ILE B 1 597 ? -21.859 22.969 -8.109 1 89.31 597 ILE B C 1
ATOM 10374 O O . ILE B 1 597 ? -22.219 22.891 -6.93 1 89.31 597 ILE B O 1
ATOM 10378 N N . LYS B 1 598 ? -22.656 22.812 -9.141 1 89.19 598 LYS B N 1
ATOM 10379 C CA . LYS B 1 598 ? -24.094 22.609 -8.945 1 89.19 598 LYS B CA 1
ATOM 10380 C C . LYS B 1 598 ? -24.359 21.328 -8.164 1 89.19 598 LYS B C 1
ATOM 10382 O O . LYS B 1 598 ? -25.125 21.328 -7.199 1 89.19 598 LYS B O 1
ATOM 10387 N N . GLU B 1 599 ? -23.734 20.312 -8.492 1 85.19 599 GLU B N 1
ATOM 10388 C CA . GLU B 1 599 ? -23.922 19.031 -7.84 1 85.19 599 GLU B CA 1
ATOM 10389 C C . GLU B 1 599 ? -23.453 19.078 -6.387 1 85.19 599 GLU B C 1
ATOM 10391 O O . GLU B 1 599 ? -24.031 18.422 -5.52 1 85.19 599 GLU B O 1
ATOM 10396 N N . ASN B 1 600 ? -22.391 19.812 -6.176 1 87 600 ASN B N 1
ATOM 10397 C CA . ASN B 1 600 ? -21.844 19.922 -4.828 1 87 600 ASN B CA 1
ATOM 10398 C C . ASN B 1 600 ? -22.781 20.703 -3.906 1 87 600 ASN B C 1
ATOM 10400 O O . ASN B 1 600 ? -22.859 20.422 -2.709 1 87 600 ASN B O 1
ATOM 10404 N N . ILE B 1 601 ? -23.438 21.656 -4.449 1 88.75 601 ILE B N 1
ATOM 10405 C CA . ILE B 1 601 ? -24.328 22.469 -3.635 1 88.75 601 ILE B CA 1
ATOM 10406 C C . ILE B 1 601 ? -25.641 21.703 -3.396 1 88.75 601 ILE B C 1
ATOM 10408 O O . ILE B 1 601 ? -26.219 21.781 -2.312 1 88.75 601 ILE B O 1
ATOM 10412 N N . TYR B 1 602 ? -26.016 20.875 -4.359 1 86 602 TYR B N 1
ATOM 10413 C CA . TYR B 1 602 ? -27.266 20.141 -4.258 1 86 602 TYR B CA 1
ATOM 10414 C C . TYR B 1 602 ? -27.094 18.875 -3.428 1 86 602 TYR B C 1
ATOM 10416 O O . TYR B 1 602 ? -28.047 18.109 -3.223 1 86 602 TYR B O 1
ATOM 10424 N N . LEU B 1 603 ? -25.953 18.75 -2.93 1 81.19 603 LEU B N 1
ATOM 10425 C CA . LEU B 1 603 ? -25.719 17.531 -2.164 1 81.19 603 LEU B CA 1
ATOM 10426 C C . LEU B 1 603 ? -26.625 17.469 -0.944 1 81.19 603 LEU B C 1
ATOM 10428 O O . LEU B 1 603 ? -26.625 18.375 -0.105 1 81.19 603 LEU B O 1
ATOM 10432 N N . GLY B 1 604 ? -27.484 16.484 -0.801 1 73.25 604 GLY B N 1
ATOM 10433 C CA . GLY B 1 604 ? -28.328 16.266 0.362 1 73.25 604 GLY B CA 1
ATOM 10434 C C . GLY B 1 604 ? -29.719 16.859 0.212 1 73.25 604 GLY B C 1
ATOM 10435 O O . GLY B 1 604 ? -30.516 16.797 1.144 1 73.25 604 GLY B O 1
ATOM 10436 N N . VAL B 1 605 ? -29.922 17.641 -0.822 1 80.12 605 VAL B N 1
ATOM 10437 C CA . VAL B 1 605 ? -31.234 18.234 -1.032 1 80.12 605 VAL B CA 1
ATOM 10438 C C . VAL B 1 605 ? -31.969 17.484 -2.139 1 80.12 605 VAL B C 1
ATOM 10440 O O . VAL B 1 605 ? -31.344 16.812 -2.965 1 80.12 605 VAL B O 1
ATOM 10443 N N . ASP B 1 606 ? -33.25 17.484 -1.963 1 74.31 606 ASP B N 1
ATOM 10444 C CA . ASP B 1 606 ? -34.094 16.797 -2.922 1 74.31 606 ASP B CA 1
ATOM 10445 C C . ASP B 1 606 ? -33.906 17.344 -4.332 1 74.31 606 ASP B C 1
ATOM 10447 O O . ASP B 1 606 ? -33.656 18.547 -4.504 1 74.31 606 ASP B O 1
ATOM 10451 N N . GLU B 1 607 ? -33.781 16.547 -5.242 1 67.31 607 GLU B N 1
ATOM 10452 C CA . GLU B 1 607 ? -33.594 16.891 -6.648 1 67.31 607 GLU B CA 1
ATOM 10453 C C . GLU B 1 607 ? -34.656 17.859 -7.145 1 67.31 607 GLU B C 1
ATOM 10455 O O . GLU B 1 607 ? -34.438 18.594 -8.109 1 67.31 607 GLU B O 1
ATOM 10460 N N . SER B 1 608 ? -35.719 17.984 -6.375 1 76.69 608 SER B N 1
ATOM 10461 C CA . SER B 1 608 ? -36.844 18.797 -6.832 1 76.69 608 SER B CA 1
ATOM 10462 C C . SER B 1 608 ? -36.625 20.266 -6.457 1 76.69 608 SER B C 1
ATOM 10464 O O . SER B 1 608 ? -37.438 21.125 -6.82 1 76.69 608 SER B O 1
ATOM 10466 N N . THR B 1 609 ? -35.531 20.594 -5.836 1 82.94 609 THR B N 1
ATOM 10467 C CA . THR B 1 609 ? -35.281 21.969 -5.449 1 82.94 609 THR B CA 1
ATOM 10468 C C . THR B 1 609 ? -35.062 22.844 -6.68 1 82.94 609 THR B C 1
ATOM 10470 O O . THR B 1 609 ? -34.219 22.531 -7.52 1 82.94 609 THR B O 1
ATOM 10473 N N . PRO B 1 610 ? -35.875 23.844 -6.852 1 86.38 610 PRO B N 1
ATOM 10474 C CA . PRO B 1 610 ? -35.781 24.703 -8.031 1 86.38 610 PRO B CA 1
ATOM 10475 C C . PRO B 1 610 ? -34.406 25.391 -8.148 1 86.38 610 PRO B C 1
ATOM 10477 O O . PRO B 1 610 ? -33.75 25.641 -7.141 1 86.38 610 PRO B O 1
ATOM 10480 N N . GLU B 1 611 ? -34.031 25.734 -9.242 1 88.06 611 GLU B N 1
ATOM 10481 C CA . GLU B 1 611 ? -32.75 26.406 -9.547 1 88.06 611 GLU B CA 1
ATOM 10482 C C . GLU B 1 611 ? -32.75 27.828 -9.008 1 88.06 611 GLU B C 1
ATOM 10484 O O . GLU B 1 611 ? -31.688 28.375 -8.703 1 88.06 611 GLU B O 1
ATOM 10489 N N . GLU B 1 612 ? -33.969 28.359 -8.891 1 88.75 612 GLU B N 1
ATOM 10490 C CA . GLU B 1 612 ? -34.031 29.703 -8.336 1 88.75 612 GLU B CA 1
ATOM 10491 C C . GLU B 1 612 ? -33.5 29.75 -6.906 1 88.75 612 GLU B C 1
ATOM 10493 O O . GLU B 1 612 ? -32.844 30.719 -6.512 1 88.75 612 GLU B O 1
ATOM 10498 N N . THR B 1 613 ? -33.75 28.734 -6.199 1 90.56 613 THR B N 1
ATOM 10499 C CA . THR B 1 613 ? -33.25 28.656 -4.832 1 90.56 613 THR B CA 1
ATOM 10500 C C . THR B 1 613 ? -31.734 28.547 -4.82 1 90.56 613 THR B C 1
ATOM 10502 O O . THR B 1 613 ? -31.062 29.125 -3.951 1 90.56 613 THR B O 1
ATOM 10505 N N . LEU B 1 614 ? -31.25 27.859 -5.793 1 91.81 614 LEU B N 1
ATOM 10506 C CA . LEU B 1 614 ? -29.797 27.734 -5.938 1 91.81 614 LEU B CA 1
ATOM 10507 C C . LEU B 1 614 ? -29.141 29.094 -6.137 1 91.81 614 LEU B C 1
ATOM 10509 O O . LEU B 1 614 ? -28.141 29.406 -5.488 1 91.81 614 LEU B O 1
ATOM 10513 N N . HIS B 1 615 ? -29.766 29.875 -6.961 1 92 615 HIS B N 1
ATOM 10514 C CA . HIS B 1 615 ? -29.203 31.188 -7.25 1 92 615 HIS B CA 1
ATOM 10515 C C . HIS B 1 615 ? -29.312 32.094 -6.043 1 92 615 HIS B C 1
ATOM 10517 O O . HIS B 1 615 ? -28.391 32.875 -5.766 1 92 615 HIS B O 1
ATOM 10523 N N . GLU B 1 616 ? -30.359 31.969 -5.379 1 89.69 616 GLU B N 1
ATOM 10524 C CA . GLU B 1 616 ? -30.562 32.812 -4.199 1 89.69 616 GLU B CA 1
ATOM 10525 C C . GLU B 1 616 ? -29.547 32.5 -3.111 1 89.69 616 GLU B C 1
ATOM 10527 O O . GLU B 1 616 ? -28.953 33.406 -2.531 1 89.69 616 GLU B O 1
ATOM 10532 N N . VAL B 1 617 ? -29.375 31.25 -2.871 1 90.31 617 VAL B N 1
ATOM 10533 C CA . VAL B 1 617 ? -28.453 30.859 -1.808 1 90.31 617 VAL B CA 1
ATOM 10534 C C . VAL B 1 617 ? -27.031 31.219 -2.195 1 90.31 617 VAL B C 1
ATOM 10536 O O . VAL B 1 617 ? -26.219 31.594 -1.338 1 90.31 617 VAL B O 1
ATOM 10539 N N . CYS B 1 618 ? -26.719 31.094 -3.426 1 92.56 618 CYS B N 1
ATOM 10540 C CA . CYS B 1 618 ? -25.375 31.453 -3.887 1 92.56 618 CYS B CA 1
ATOM 10541 C C . CYS B 1 618 ? -25.156 32.969 -3.791 1 92.56 618 CYS B C 1
ATOM 10543 O O . CYS B 1 618 ? -24.031 33.406 -3.549 1 92.56 618 CYS B O 1
ATOM 10545 N N . ARG B 1 619 ? -26.172 33.688 -3.98 1 88.5 619 ARG B N 1
ATOM 10546 C CA . ARG B 1 619 ? -26.078 35.125 -3.781 1 88.5 619 ARG B CA 1
ATOM 10547 C C . ARG B 1 619 ? -25.891 35.469 -2.309 1 88.5 619 ARG B C 1
ATOM 10549 O O . ARG B 1 619 ? -25.094 36.344 -1.969 1 88.5 619 ARG B O 1
ATOM 10556 N N . ASP B 1 620 ? -26.594 34.75 -1.525 1 85.62 620 ASP B N 1
ATOM 10557 C CA . ASP B 1 620 ? -26.469 34.938 -0.086 1 85.62 620 ASP B CA 1
ATOM 10558 C C . ASP B 1 620 ? -25.062 34.625 0.393 1 85.62 620 ASP B C 1
ATOM 10560 O O . ASP B 1 620 ? -24.531 35.25 1.303 1 85.62 620 ASP B O 1
ATOM 10564 N N . ALA B 1 621 ? -24.531 33.625 -0.216 1 88.19 621 ALA B N 1
ATOM 10565 C CA . ALA B 1 621 ? -23.188 33.219 0.152 1 88.19 621 ALA B CA 1
ATOM 10566 C C . ALA B 1 621 ? -22.125 34.031 -0.594 1 88.19 621 ALA B C 1
ATOM 10568 O O . ALA B 1 621 ? -20.938 33.781 -0.469 1 88.19 621 ALA B O 1
ATOM 10569 N N . GLU B 1 622 ? -22.516 34.969 -1.38 1 85.38 622 GLU B N 1
ATOM 10570 C CA . GLU B 1 622 ? -21.641 35.875 -2.121 1 85.38 622 GLU B CA 1
ATOM 10571 C C . GLU B 1 622 ? -20.734 35.094 -3.076 1 85.38 622 GLU B C 1
ATOM 10573 O O . GLU B 1 622 ? -19.547 35.406 -3.172 1 85.38 622 GLU B O 1
ATOM 10578 N N . ILE B 1 623 ? -21.203 34 -3.666 1 87.75 623 ILE B N 1
ATOM 10579 C CA . ILE B 1 623 ? -20.375 33.219 -4.555 1 87.75 623 ILE B CA 1
ATOM 10580 C C . ILE B 1 623 ? -20.984 33.188 -5.953 1 87.75 623 ILE B C 1
ATOM 10582 O O . ILE B 1 623 ? -20.328 32.75 -6.914 1 87.75 623 ILE B O 1
ATOM 10586 N N . HIS B 1 624 ? -22.203 33.656 -6.035 1 89.56 624 HIS B N 1
ATOM 10587 C CA . HIS B 1 624 ? -22.938 33.625 -7.301 1 89.56 624 HIS B CA 1
ATOM 10588 C C . HIS B 1 624 ? -22.156 34.312 -8.414 1 89.56 624 HIS B C 1
ATOM 10590 O O . HIS B 1 624 ? -22.031 33.781 -9.516 1 89.56 624 HIS B O 1
ATOM 10596 N N . ASP B 1 625 ? -21.656 35.406 -8.133 1 82.94 625 ASP B N 1
ATOM 10597 C CA . ASP B 1 625 ? -20.953 36.188 -9.148 1 82.94 625 ASP B CA 1
ATOM 10598 C C . ASP B 1 625 ? -19.688 35.469 -9.617 1 82.94 625 ASP B C 1
ATOM 10600 O O . ASP B 1 625 ? -19.359 35.5 -10.797 1 82.94 625 ASP B O 1
ATOM 10604 N N . PHE B 1 626 ? -19.047 34.906 -8.75 1 83.94 626 PHE B N 1
ATOM 10605 C CA . PHE B 1 626 ? -17.859 34.156 -9.109 1 83.94 626 PHE B CA 1
ATOM 10606 C C . PHE B 1 626 ? -18.203 32.969 -10 1 83.94 626 PHE B C 1
ATOM 10608 O O . PHE B 1 626 ? -17.547 32.719 -11.016 1 83.94 626 PHE B O 1
ATOM 10615 N N . ILE B 1 627 ? -19.25 32.25 -9.609 1 90.38 627 ILE B N 1
ATOM 10616 C CA . ILE B 1 627 ? -19.656 31.078 -10.367 1 90.38 627 ILE B CA 1
ATOM 10617 C C . ILE B 1 627 ? -20.031 31.484 -11.789 1 90.38 627 ILE B C 1
ATOM 10619 O O . ILE B 1 627 ? -19.688 30.797 -12.758 1 90.38 627 ILE B O 1
ATOM 10623 N N . MET B 1 628 ? -20.719 32.562 -11.852 1 84.56 628 MET B N 1
ATOM 10624 C CA . MET B 1 628 ? -21.172 33.062 -13.156 1 84.56 628 MET B CA 1
ATOM 10625 C C . MET B 1 628 ? -19.984 33.531 -13.992 1 84.56 628 MET B C 1
ATOM 10627 O O . MET B 1 628 ? -20.078 33.562 -15.219 1 84.56 628 MET B O 1
ATOM 10631 N N . SER B 1 629 ? -18.906 33.844 -13.305 1 78.44 629 SER B N 1
ATOM 10632 C CA . SER B 1 629 ? -17.719 34.281 -14.016 1 78.44 629 SER B CA 1
ATOM 10633 C C . SER B 1 629 ? -16.938 33.125 -14.602 1 78.44 629 SER B C 1
ATOM 10635 O O . SER B 1 629 ? -16.094 33.312 -15.492 1 78.44 629 SER B O 1
ATOM 10637 N N . LEU B 1 630 ? -17.266 32.031 -14.156 1 85.81 630 LEU B N 1
ATOM 10638 C CA . LEU B 1 630 ? -16.594 30.828 -14.672 1 85.81 630 LEU B CA 1
ATOM 10639 C C . LEU B 1 630 ? -17.172 30.438 -16.031 1 85.81 630 LEU B C 1
ATOM 10641 O O . LEU B 1 630 ? -18.359 30.641 -16.281 1 85.81 630 LEU B O 1
ATOM 10645 N N . PRO B 1 631 ? -16.469 29.844 -16.875 1 79.88 631 PRO B N 1
ATOM 10646 C CA . PRO B 1 631 ? -16.922 29.5 -18.219 1 79.88 631 PRO B CA 1
ATOM 10647 C C . PRO B 1 631 ? -18.141 28.562 -18.203 1 79.88 631 PRO B C 1
ATOM 10649 O O . PRO B 1 631 ? -19.062 28.734 -19.016 1 79.88 631 PRO B O 1
ATOM 10652 N N . ASP B 1 632 ? -18.156 27.656 -17.359 1 87.25 632 ASP B N 1
ATOM 10653 C CA . ASP B 1 632 ? -19.25 26.703 -17.344 1 87.25 632 ASP B CA 1
ATOM 10654 C C . ASP B 1 632 ? -20.234 27.016 -16.219 1 87.25 632 ASP B C 1
ATOM 10656 O O . ASP B 1 632 ? -21.125 26.219 -15.922 1 87.25 632 ASP B O 1
ATOM 10660 N N . GLY B 1 633 ? -20 28.141 -15.617 1 86.75 633 GLY B N 1
ATOM 10661 C CA . GLY B 1 633 ? -20.906 28.547 -14.555 1 86.75 633 GLY B CA 1
ATOM 10662 C C . GLY B 1 633 ? -21.062 27.484 -13.469 1 86.75 633 GLY B C 1
ATOM 10663 O O . GLY B 1 633 ? -20.062 27 -12.938 1 86.75 633 GLY B O 1
ATOM 10664 N N . TYR B 1 634 ? -22.344 27.109 -13.312 1 89.56 634 TYR B N 1
ATOM 10665 C CA . TYR B 1 634 ? -22.656 26.156 -12.266 1 89.56 634 TYR B CA 1
ATOM 10666 C C . TYR B 1 634 ? -22.234 24.75 -12.664 1 89.56 634 TYR B C 1
ATOM 10668 O O . TYR B 1 634 ? -22.109 23.859 -11.82 1 89.56 634 TYR B O 1
ATOM 10676 N N . ASN B 1 635 ? -21.938 24.578 -13.844 1 87.69 635 ASN B N 1
ATOM 10677 C CA . ASN B 1 635 ? -21.578 23.266 -14.344 1 87.69 635 ASN B CA 1
ATOM 10678 C C . ASN B 1 635 ? -20.062 23.078 -14.391 1 87.69 635 ASN B C 1
ATOM 10680 O O . ASN B 1 635 ? -19.562 22.109 -14.953 1 87.69 635 ASN B O 1
ATOM 10684 N N . THR B 1 636 ? -19.469 23.984 -13.703 1 85.81 636 THR B N 1
ATOM 10685 C CA . THR B 1 636 ? -18 23.875 -13.656 1 85.81 636 THR B CA 1
ATOM 10686 C C . THR B 1 636 ? -17.578 22.688 -12.797 1 85.81 636 THR B C 1
ATOM 10688 O O . THR B 1 636 ? -18.062 22.516 -11.68 1 85.81 636 THR B O 1
ATOM 10691 N N . ASN B 1 637 ? -16.734 21.844 -13.328 1 83.56 637 ASN B N 1
ATOM 10692 C CA . ASN B 1 637 ? -16.203 20.703 -12.594 1 83.56 637 ASN B CA 1
ATOM 10693 C C . ASN B 1 637 ? -15.109 21.109 -11.617 1 83.56 637 ASN B C 1
ATOM 10695 O O . ASN B 1 637 ? -14.117 21.719 -12.008 1 83.56 637 ASN B O 1
ATOM 10699 N N . VAL B 1 638 ? -15.281 20.938 -10.328 1 79.81 638 VAL B N 1
ATOM 10700 C CA . VAL B 1 638 ? -14.359 21.375 -9.281 1 79.81 638 VAL B CA 1
ATOM 10701 C C . VAL B 1 638 ? -13.211 20.359 -9.156 1 79.81 638 VAL B C 1
ATOM 10703 O O . VAL B 1 638 ? -12.164 20.688 -8.586 1 79.81 638 VAL B O 1
ATOM 10706 N N . GLY B 1 639 ? -13.211 19.297 -9.828 1 67.06 639 GLY B N 1
ATOM 10707 C CA . GLY B 1 639 ? -12.141 18.312 -9.75 1 67.06 639 GLY B CA 1
ATOM 10708 C C . GLY B 1 639 ? -12.109 17.578 -8.43 1 67.06 639 GLY B C 1
ATOM 10709 O O . GLY B 1 639 ? -13.031 17.688 -7.625 1 67.06 639 GLY B O 1
ATOM 10710 N N . ASN B 1 640 ? -10.891 16.891 -8.164 1 63.91 640 ASN B N 1
ATOM 10711 C CA . ASN B 1 640 ? -10.719 16.141 -6.922 1 63.91 640 ASN B CA 1
ATOM 10712 C C . ASN B 1 640 ? -10.438 17.062 -5.746 1 63.91 640 ASN B C 1
ATOM 10714 O O . ASN B 1 640 ? -9.516 17.891 -5.805 1 63.91 640 ASN B O 1
ATOM 10718 N N . LYS B 1 641 ? -11.219 17.047 -4.711 1 61.84 641 LYS B N 1
ATOM 10719 C CA . LYS B 1 641 ? -11.117 17.812 -3.469 1 61.84 641 LYS B CA 1
ATOM 10720 C C . LYS B 1 641 ? -11.148 19.312 -3.74 1 61.84 641 LYS B C 1
ATOM 10722 O O . LYS B 1 641 ? -10.633 20.109 -2.949 1 61.84 641 LYS B O 1
ATOM 10727 N N . GLY B 1 642 ? -11.758 19.703 -4.883 1 63 642 GLY B N 1
ATOM 10728 C CA . GLY B 1 642 ? -11.93 21.125 -5.18 1 63 642 GLY B CA 1
ATOM 10729 C C . GLY B 1 642 ? -10.617 21.844 -5.422 1 63 642 GLY B C 1
ATOM 10730 O O . GLY B 1 642 ? -10.477 23.016 -5.059 1 63 642 GLY B O 1
ATOM 10731 N N . VAL B 1 643 ? -9.672 21.141 -5.914 1 58.16 643 VAL B N 1
ATOM 10732 C CA . VAL B 1 643 ? -8.32 21.672 -6.062 1 58.16 643 VAL B CA 1
ATOM 10733 C C . VAL B 1 643 ? -8.344 22.891 -6.98 1 58.16 643 VAL B C 1
ATOM 10735 O O . VAL B 1 643 ? -7.523 23.797 -6.836 1 58.16 643 VAL B O 1
ATOM 10738 N N . ALA B 1 644 ? -9.422 23.078 -7.648 1 60.09 644 ALA B N 1
ATOM 10739 C CA . ALA B 1 644 ? -9.523 24.141 -8.648 1 60.09 644 ALA B CA 1
ATOM 10740 C C . ALA B 1 644 ? -9.961 25.453 -8.008 1 60.09 644 ALA B C 1
ATOM 10742 O O . ALA B 1 644 ? -9.867 26.516 -8.625 1 60.09 644 ALA B O 1
ATOM 10743 N N . LEU B 1 645 ? -10.391 25.391 -6.754 1 75.31 645 LEU B N 1
ATOM 10744 C CA . LEU B 1 645 ? -10.984 26.547 -6.09 1 75.31 645 LEU B CA 1
ATOM 10745 C C . LEU B 1 645 ? -10.094 27.031 -4.945 1 75.31 645 LEU B C 1
ATOM 10747 O O . LEU B 1 645 ? -9.32 26.25 -4.383 1 75.31 645 LEU B O 1
ATOM 10751 N N . SER B 1 646 ? -10.109 28.344 -4.77 1 70 646 SER B N 1
ATOM 10752 C CA . SER B 1 646 ? -9.391 28.891 -3.627 1 70 646 SER B CA 1
ATOM 10753 C C . SER B 1 646 ? -10.055 28.484 -2.312 1 70 646 SER B C 1
ATOM 10755 O O . SER B 1 646 ? -11.195 28.016 -2.305 1 70 646 SER B O 1
ATOM 10757 N N . GLY B 1 647 ? -9.328 28.578 -1.233 1 73.88 647 GLY B N 1
ATOM 10758 C CA . GLY B 1 647 ? -9.875 28.266 0.08 1 73.88 647 GLY B CA 1
ATOM 10759 C C . GLY B 1 647 ? -11.141 29.031 0.399 1 73.88 647 GLY B C 1
ATOM 10760 O O . GLY B 1 647 ? -12.102 28.453 0.911 1 73.88 647 GLY B O 1
ATOM 10761 N N . GLY B 1 648 ? -11.125 30.312 0.043 1 75.38 648 GLY B N 1
ATOM 10762 C CA . GLY B 1 648 ? -12.297 31.141 0.296 1 75.38 648 GLY B CA 1
ATOM 10763 C C . GLY B 1 648 ? -13.492 30.75 -0.551 1 75.38 648 GLY B C 1
ATOM 10764 O O . GLY B 1 648 ? -14.625 30.766 -0.076 1 75.38 648 GLY B O 1
ATOM 10765 N N . GLN B 1 649 ? -13.188 30.453 -1.801 1 80.31 649 GLN B N 1
ATOM 10766 C CA . GLN B 1 649 ? -14.25 30.016 -2.699 1 80.31 649 GLN B CA 1
ATOM 10767 C C . GLN B 1 649 ? -14.859 28.688 -2.236 1 80.31 649 GLN B C 1
ATOM 10769 O O . GLN B 1 649 ? -16.078 28.516 -2.27 1 80.31 649 GLN B O 1
ATOM 10774 N N . LYS B 1 650 ? -14.047 27.828 -1.771 1 86.06 650 LYS B N 1
ATOM 10775 C CA . LYS B 1 650 ? -14.531 26.547 -1.259 1 86.06 650 LYS B CA 1
ATOM 10776 C C . LYS B 1 650 ? -15.43 26.75 -0.038 1 86.06 650 LYS B C 1
ATOM 10778 O O . LYS B 1 650 ? -16.438 26.062 0.116 1 86.06 650 LYS B O 1
ATOM 10783 N N . GLN B 1 651 ? -14.984 27.672 0.71 1 83.88 651 GLN B N 1
ATOM 10784 C CA . GLN B 1 651 ? -15.758 27.953 1.918 1 83.88 651 GLN B CA 1
ATOM 10785 C C . GLN B 1 651 ? -17.125 28.531 1.576 1 83.88 651 GLN B C 1
ATOM 10787 O O . GLN B 1 651 ? -18.125 28.156 2.189 1 83.88 651 GLN B O 1
ATOM 10792 N N . ARG B 1 652 ? -17.156 29.438 0.663 1 85.69 652 ARG B N 1
ATOM 10793 C CA . ARG B 1 652 ? -18.422 30.062 0.276 1 85.69 652 ARG B CA 1
ATOM 10794 C C . ARG B 1 652 ? -19.344 29.062 -0.402 1 85.69 652 ARG B C 1
ATOM 10796 O O . ARG B 1 652 ? -20.562 29.125 -0.249 1 85.69 652 ARG B O 1
ATOM 10803 N N . ILE B 1 653 ? -18.75 28.172 -1.111 1 88.62 653 ILE B N 1
ATOM 10804 C CA . ILE B 1 653 ? -19.547 27.109 -1.703 1 88.62 653 ILE B CA 1
ATOM 10805 C C . ILE B 1 653 ? -20.125 26.219 -0.601 1 88.62 653 ILE B C 1
ATOM 10807 O O . ILE B 1 653 ? -21.266 25.766 -0.682 1 88.62 653 ILE B O 1
ATOM 10811 N N . SER B 1 654 ? -19.328 25.969 0.391 1 87.38 654 SER B N 1
ATOM 10812 C CA . SER B 1 654 ? -19.797 25.172 1.522 1 87.38 654 SER B CA 1
ATOM 10813 C C . SER B 1 654 ? -20.922 25.859 2.271 1 87.38 654 SER B C 1
ATOM 10815 O O . SER B 1 654 ? -21.828 25.203 2.775 1 87.38 654 SER B O 1
ATOM 10817 N N . ILE B 1 655 ? -20.781 27.156 2.316 1 86.31 655 ILE B N 1
ATOM 10818 C CA . ILE B 1 655 ? -21.844 27.938 2.959 1 86.31 655 ILE B CA 1
ATOM 10819 C C . ILE B 1 655 ? -23.125 27.828 2.135 1 86.31 655 ILE B C 1
ATOM 10821 O O . ILE B 1 655 ? -24.219 27.656 2.688 1 86.31 655 ILE B O 1
ATOM 10825 N N . ALA B 1 656 ? -22.984 27.969 0.838 1 89.69 656 ALA B N 1
ATOM 10826 C CA . ALA B 1 656 ? -24.141 27.828 -0.045 1 89.69 656 ALA B CA 1
ATOM 10827 C C . ALA B 1 656 ? -24.781 26.453 0.113 1 89.69 656 ALA B C 1
ATOM 10829 O O . ALA B 1 656 ? -26.016 26.344 0.122 1 89.69 656 ALA B O 1
ATOM 10830 N N . ARG B 1 657 ? -24 25.516 0.211 1 89.19 657 ARG B N 1
ATOM 10831 C CA . ARG B 1 657 ? -24.484 24.156 0.409 1 89.19 657 ARG B CA 1
ATOM 10832 C C . ARG B 1 657 ? -25.25 24.016 1.715 1 89.19 657 ARG B C 1
ATOM 10834 O O . ARG B 1 657 ? -26.281 23.344 1.77 1 89.19 657 ARG B O 1
ATOM 10841 N N . ALA B 1 658 ? -24.75 24.625 2.684 1 87.38 658 ALA B N 1
ATOM 10842 C CA . ALA B 1 658 ? -25.422 24.594 3.982 1 87.38 658 ALA B CA 1
ATOM 10843 C C . ALA B 1 658 ? -26.75 25.344 3.938 1 87.38 658 ALA B C 1
ATOM 10845 O O . ALA B 1 658 ? -27.719 24.922 4.547 1 87.38 658 ALA B O 1
ATOM 10846 N N . LEU B 1 659 ? -26.828 26.406 3.197 1 88.31 659 LEU B N 1
ATOM 10847 C CA . LEU B 1 659 ? -27.984 27.297 3.189 1 88.31 659 LEU B CA 1
ATOM 10848 C C . LEU B 1 659 ? -29.109 26.703 2.334 1 88.31 659 LEU B C 1
ATOM 10850 O O . LEU B 1 659 ? -30.297 26.953 2.602 1 88.31 659 LEU B O 1
ATOM 10854 N N . ILE B 1 660 ? -28.719 26.016 1.349 1 89.19 660 ILE B N 1
ATOM 10855 C CA . ILE B 1 660 ? -29.734 25.516 0.43 1 89.19 660 ILE B CA 1
ATOM 10856 C C . ILE B 1 660 ? -30.656 24.531 1.163 1 89.19 660 ILE B C 1
ATOM 10858 O O . ILE B 1 660 ? -31.797 24.328 0.765 1 89.19 660 ILE B O 1
ATOM 10862 N N . ARG B 1 661 ? -30.219 23.984 2.172 1 86.81 661 ARG B N 1
ATOM 10863 C CA . ARG B 1 661 ? -30.984 23.031 2.969 1 86.81 661 ARG B CA 1
ATOM 10864 C C . ARG B 1 661 ? -31.969 23.766 3.883 1 86.81 661 ARG B C 1
ATOM 10866 O O . ARG B 1 661 ? -32.875 23.141 4.453 1 86.81 661 ARG B O 1
ATOM 10873 N N . ASN B 1 662 ? -31.812 25.062 3.936 1 85 662 ASN B N 1
ATOM 10874 C CA . ASN B 1 662 ? -32.656 25.891 4.805 1 85 662 ASN B CA 1
ATOM 10875 C C . ASN B 1 662 ? -32.688 25.344 6.234 1 85 662 ASN B C 1
ATOM 10877 O O . ASN B 1 662 ? -33.75 25.031 6.766 1 85 662 ASN B O 1
ATOM 10881 N N . PRO B 1 663 ? -31.562 25.297 6.82 1 89.19 663 PRO B N 1
ATOM 10882 C CA . PRO B 1 663 ? -31.469 24.75 8.18 1 89.19 663 PRO B CA 1
ATOM 10883 C C . PRO B 1 663 ? -32.125 25.656 9.219 1 89.19 663 PRO B C 1
ATOM 10885 O O . PRO B 1 663 ? -32.219 26.875 9.016 1 89.19 663 PRO B O 1
ATOM 10888 N N . LYS B 1 664 ? -32.5 25.047 10.289 1 91.19 664 LYS B N 1
ATOM 10889 C CA . LYS B 1 664 ? -33.031 25.797 11.43 1 91.19 664 LYS B CA 1
ATOM 10890 C C . LYS B 1 664 ? -31.922 26.172 12.398 1 91.19 664 LYS B C 1
ATOM 10892 O O . LYS B 1 664 ? -32.062 27.141 13.141 1 91.19 664 LYS B O 1
ATOM 10897 N N . ILE B 1 665 ? -30.938 25.328 12.336 1 92.12 665 ILE B N 1
ATOM 10898 C CA . ILE B 1 665 ? -29.75 25.594 13.133 1 92.12 665 ILE B CA 1
ATOM 10899 C C . ILE B 1 665 ? -28.516 25.594 12.227 1 92.12 665 ILE B C 1
ATOM 10901 O O . ILE B 1 665 ? -28.266 24.625 11.5 1 92.12 665 ILE B O 1
ATOM 10905 N N . LEU B 1 666 ? -27.812 26.656 12.211 1 91.75 666 LEU B N 1
ATOM 10906 C CA . LEU B 1 666 ? -26.609 26.766 11.398 1 91.75 666 LEU B CA 1
ATOM 10907 C C . LEU B 1 666 ? -25.359 26.797 12.273 1 91.75 666 LEU B C 1
ATOM 10909 O O . LEU B 1 666 ? -25.234 27.625 13.172 1 91.75 666 LEU B O 1
ATOM 10913 N N . LEU B 1 667 ? -24.516 25.812 12.086 1 91.81 667 LEU B N 1
ATOM 10914 C CA . LEU B 1 667 ? -23.266 25.719 12.828 1 91.81 667 LEU B CA 1
ATOM 10915 C C . LEU B 1 667 ? -22.078 26.125 11.953 1 91.81 667 LEU B C 1
ATOM 10917 O O . LEU B 1 667 ? -21.922 25.609 10.844 1 91.81 667 LEU B O 1
ATOM 10921 N N . LEU B 1 668 ? -21.281 27.062 12.422 1 88.44 668 LEU B N 1
ATOM 10922 C CA . LEU B 1 668 ? -20.094 27.516 11.703 1 88.44 668 LEU B CA 1
ATOM 10923 C C . LEU B 1 668 ? -18.828 27.281 12.531 1 88.44 668 LEU B C 1
ATOM 10925 O O . LEU B 1 668 ? -18.672 27.844 13.609 1 88.44 668 LEU B O 1
ATOM 10929 N N . ASP B 1 669 ? -17.906 26.406 12.078 1 85.81 669 ASP B N 1
ATOM 10930 C CA . ASP B 1 669 ? -16.688 26.062 12.797 1 85.81 669 ASP B CA 1
ATOM 10931 C C . ASP B 1 669 ? -15.469 26.734 12.148 1 85.81 669 ASP B C 1
ATOM 10933 O O . ASP B 1 669 ? -14.859 26.172 11.234 1 85.81 669 ASP B O 1
ATOM 10937 N N . GLU B 1 670 ? -14.898 27.766 12.773 1 72.56 670 GLU B N 1
ATOM 10938 C CA . GLU B 1 670 ? -13.719 28.531 12.367 1 72.56 670 GLU B CA 1
ATOM 10939 C C . GLU B 1 670 ? -13.664 28.688 10.852 1 72.56 670 GLU B C 1
ATOM 10941 O O . GLU B 1 670 ? -12.625 28.469 10.234 1 72.56 670 GLU B O 1
ATOM 10946 N N . ALA B 1 671 ? -14.625 29.141 10.18 1 62.53 671 ALA B N 1
ATOM 10947 C CA . ALA B 1 671 ? -14.781 29.141 8.727 1 62.53 671 ALA B CA 1
ATOM 10948 C C . ALA B 1 671 ? -13.977 30.266 8.086 1 62.53 671 ALA B C 1
ATOM 10950 O O . ALA B 1 671 ? -13.773 30.281 6.871 1 62.53 671 ALA B O 1
ATOM 10951 N N . THR B 1 672 ? -13.344 31.156 8.914 1 60.91 672 THR B N 1
ATOM 10952 C CA . THR B 1 672 ? -12.688 32.312 8.32 1 60.91 672 THR B CA 1
ATOM 10953 C C . THR B 1 672 ? -11.195 32.312 8.664 1 60.91 672 THR B C 1
ATOM 10955 O O . THR B 1 672 ? -10.477 33.25 8.312 1 60.91 672 THR B O 1
ATOM 10958 N N . SER B 1 673 ? -10.664 31.344 9.344 1 55.62 673 SER B N 1
ATOM 10959 C CA . SER B 1 673 ? -9.312 31.422 9.883 1 55.62 673 SER B CA 1
ATOM 10960 C C . SER B 1 673 ? -8.273 31.422 8.766 1 55.62 673 SER B C 1
ATOM 10962 O O . SER B 1 673 ? -7.223 32.062 8.891 1 55.62 673 SER B O 1
ATOM 10964 N N . SER B 1 674 ? -8.484 30.75 7.711 1 54.12 674 SER B N 1
ATOM 10965 C CA . SER B 1 674 ? -7.441 30.609 6.699 1 54.12 674 SER B CA 1
ATOM 10966 C C . SER B 1 674 ? -7.719 31.516 5.5 1 54.12 674 SER B C 1
ATOM 10968 O O . SER B 1 674 ? -7.035 31.422 4.477 1 54.12 674 SER B O 1
ATOM 10970 N N . LEU B 1 675 ? -8.617 32.469 5.777 1 60.44 675 LEU B N 1
ATOM 10971 C CA . LEU B 1 675 ? -9.039 33.281 4.625 1 60.44 675 LEU B CA 1
ATOM 10972 C C . LEU B 1 675 ? -8.352 34.625 4.613 1 60.44 675 LEU B C 1
ATOM 10974 O O . LEU B 1 675 ? -7.98 35.156 5.664 1 60.44 675 LEU B O 1
ATOM 10978 N N . ASP B 1 676 ? -8.109 35.156 3.424 1 56.38 676 ASP B N 1
ATOM 10979 C CA . ASP B 1 676 ? -7.633 36.531 3.262 1 56.38 676 ASP B CA 1
ATOM 10980 C C . ASP B 1 676 ? -8.711 37.531 3.668 1 56.38 676 ASP B C 1
ATOM 10982 O O . ASP B 1 676 ? -9.883 37.156 3.781 1 56.38 676 ASP B O 1
ATOM 10986 N N . SER B 1 677 ? -8.289 38.719 3.92 1 57.47 677 SER B N 1
ATOM 10987 C CA . SER B 1 677 ? -9.148 39.781 4.457 1 57.47 677 SER B CA 1
ATOM 10988 C C . SER B 1 677 ? -10.352 40.031 3.549 1 57.47 677 SER B C 1
ATOM 10990 O O . SER B 1 677 ? -11.461 40.25 4.027 1 57.47 677 SER B O 1
ATOM 10992 N N . GLU B 1 678 ? -10.102 39.938 2.311 1 61.25 678 GLU B N 1
ATOM 10993 C CA . GLU B 1 678 ? -11.203 40.188 1.379 1 61.25 678 GLU B CA 1
ATOM 10994 C C . GLU B 1 678 ? -12.211 39.031 1.417 1 61.25 678 GLU B C 1
ATOM 10996 O O . GLU B 1 678 ? -13.422 39.281 1.461 1 61.25 678 GLU B O 1
ATOM 11001 N N . SER B 1 679 ? -11.648 37.906 1.315 1 70.38 679 SER B N 1
ATOM 11002 C CA . SER B 1 679 ? -12.516 36.75 1.385 1 70.38 679 SER B CA 1
ATOM 11003 C C . SER B 1 679 ? -13.25 36.656 2.717 1 70.38 679 SER B C 1
ATOM 11005 O O . SER B 1 679 ? -14.406 36.25 2.771 1 70.38 679 SER B O 1
ATOM 11007 N N . GLU B 1 680 ? -12.562 37.188 3.68 1 72.81 680 GLU B N 1
ATOM 11008 C CA . GLU B 1 680 ? -13.156 37.188 5.012 1 72.81 680 GLU B CA 1
ATOM 11009 C C . GLU B 1 680 ? -14.383 38.094 5.07 1 72.81 680 GLU B C 1
ATOM 11011 O O . GLU B 1 680 ? -15.391 37.719 5.684 1 72.81 680 GLU B O 1
ATOM 11016 N N . LYS B 1 681 ? -14.234 39.25 4.484 1 72.38 681 LYS B N 1
ATOM 11017 C CA . LYS B 1 681 ? -15.359 40.188 4.473 1 72.38 681 LYS B CA 1
ATOM 11018 C C . LYS B 1 681 ? -16.562 39.594 3.746 1 72.38 681 LYS B C 1
ATOM 11020 O O . LYS B 1 681 ? -17.703 39.75 4.191 1 72.38 681 LYS B O 1
ATOM 11025 N N . LEU B 1 682 ? -16.266 38.938 2.666 1 77.19 682 LEU B N 1
ATOM 11026 C CA . LEU B 1 682 ? -17.344 38.312 1.885 1 77.19 682 LEU B CA 1
ATOM 11027 C C . LEU B 1 682 ? -18 37.188 2.67 1 77.19 682 LEU B C 1
ATOM 11029 O O . LEU B 1 682 ? -19.234 37.062 2.66 1 77.19 682 LEU B O 1
ATOM 11033 N N . VAL B 1 683 ? -17.188 36.469 3.305 1 78.44 683 VAL B N 1
ATOM 11034 C CA . VAL B 1 683 ? -17.703 35.344 4.078 1 78.44 683 VAL B CA 1
ATOM 11035 C C . VAL B 1 683 ? -18.484 35.875 5.281 1 78.44 683 VAL B C 1
ATOM 11037 O O . VAL B 1 683 ? -19.516 35.312 5.648 1 78.44 683 VAL B O 1
ATOM 11040 N N . GLN B 1 684 ? -18.016 36.938 5.82 1 77.31 684 GLN B N 1
ATOM 11041 C CA . GLN B 1 684 ? -18.719 37.531 6.941 1 77.31 684 GLN B CA 1
ATOM 11042 C C . GLN B 1 684 ? -20.078 38.062 6.516 1 77.31 684 GLN B C 1
ATOM 11044 O O . GLN B 1 684 ? -21.062 37.938 7.242 1 77.31 684 GLN B O 1
ATOM 11049 N N . ALA B 1 685 ? -20.078 38.688 5.426 1 77.81 685 ALA B N 1
ATOM 11050 C CA . ALA B 1 685 ? -21.344 39.188 4.895 1 77.81 685 ALA B CA 1
ATOM 11051 C C . ALA B 1 685 ? -22.328 38.062 4.652 1 77.81 685 ALA B C 1
ATOM 11053 O O . ALA B 1 685 ? -23.531 38.188 4.902 1 77.81 685 ALA B O 1
ATOM 11054 N N . ALA B 1 686 ? -21.797 37.031 4.16 1 80 686 ALA B N 1
ATOM 11055 C CA . ALA B 1 686 ? -22.625 35.844 3.914 1 80 686 ALA B CA 1
ATOM 11056 C C . ALA B 1 686 ? -23.219 35.312 5.215 1 80 686 ALA B C 1
ATOM 11058 O O . ALA B 1 686 ? -24.375 34.875 5.25 1 80 686 ALA B O 1
ATOM 11059 N N . PHE B 1 687 ? -22.484 35.375 6.23 1 79.38 687 PHE B N 1
ATOM 11060 C CA . PHE B 1 687 ? -22.938 34.906 7.539 1 79.38 687 PHE B CA 1
ATOM 11061 C C . PHE B 1 687 ? -24.062 35.781 8.062 1 79.38 687 PHE B C 1
ATOM 11063 O O . PHE B 1 687 ? -25.047 35.25 8.625 1 79.38 687 PHE B O 1
ATOM 11070 N N . GLU B 1 688 ? -23.922 37.031 7.914 1 77.25 688 GLU B N 1
ATOM 11071 C CA . GLU B 1 688 ? -24.922 37.969 8.414 1 77.25 688 GLU B CA 1
ATOM 11072 C C . GLU B 1 688 ? -26.266 37.812 7.699 1 77.25 688 GLU B C 1
ATOM 11074 O O . GLU B 1 688 ? -27.312 37.875 8.328 1 77.25 688 GLU B O 1
ATOM 11079 N N . ARG B 1 689 ? -26.125 37.531 6.449 1 78.12 689 ARG B N 1
ATOM 11080 C CA . ARG B 1 689 ? -27.344 37.312 5.676 1 78.12 689 ARG B CA 1
ATOM 11081 C C . ARG B 1 689 ? -28 36 6.047 1 78.12 689 ARG B C 1
ATOM 11083 O O . ARG B 1 689 ? -29.219 35.875 6.035 1 78.12 689 ARG B O 1
ATOM 11090 N N . ALA B 1 690 ? -27.109 35.062 6.301 1 78.5 690 ALA B N 1
ATOM 11091 C CA . ALA B 1 690 ? -27.594 33.688 6.598 1 78.5 690 ALA B CA 1
ATOM 11092 C C . ALA B 1 690 ? -28.188 33.625 8 1 78.5 690 ALA B C 1
ATOM 11094 O O . ALA B 1 690 ? -28.953 32.719 8.305 1 78.5 690 ALA B O 1
ATOM 11095 N N . ALA B 1 691 ? -27.906 34.531 8.852 1 79.69 691 ALA B N 1
ATOM 11096 C CA . ALA B 1 691 ? -28.281 34.5 10.266 1 79.69 691 ALA B CA 1
ATOM 11097 C C . ALA B 1 691 ? -29.781 34.781 10.43 1 79.69 691 ALA B C 1
ATOM 11099 O O . ALA B 1 691 ? -30.375 34.406 11.438 1 79.69 691 ALA B O 1
ATOM 11100 N N . THR B 1 692 ? -30.391 35.344 9.461 1 78.94 692 THR B N 1
ATOM 11101 C CA . THR B 1 692 ? -31.781 35.781 9.633 1 78.94 692 THR B CA 1
ATOM 11102 C C . THR B 1 692 ? -32.719 34.562 9.656 1 78.94 692 THR B C 1
ATOM 11104 O O . THR B 1 692 ? -32.656 33.719 8.773 1 78.94 692 THR B O 1
ATOM 11107 N N . GLY B 1 693 ? -33.5 34.438 10.766 1 81.25 693 GLY B N 1
ATOM 11108 C CA . GLY B 1 693 ? -34.594 33.438 10.836 1 81.25 693 GLY B CA 1
ATOM 11109 C C . GLY B 1 693 ? -34.125 32.094 11.336 1 81.25 693 GLY B C 1
ATOM 11110 O O . GLY B 1 693 ? -34.781 31.078 11.117 1 81.25 693 GLY B O 1
ATOM 11111 N N . ARG B 1 694 ? -32.969 32 11.789 1 90.12 694 ARG B N 1
ATOM 11112 C CA . ARG B 1 694 ? -32.438 30.719 12.281 1 90.12 694 ARG B CA 1
ATOM 11113 C C . ARG B 1 694 ? -31.516 30.922 13.461 1 90.12 694 ARG B C 1
ATOM 11115 O O . ARG B 1 694 ? -31.062 32.031 13.719 1 90.12 694 ARG B O 1
ATOM 11122 N N . THR B 1 695 ? -31.312 29.906 14.273 1 93 695 THR B N 1
ATOM 11123 C CA . THR B 1 695 ? -30.328 29.922 15.352 1 93 695 THR B CA 1
ATOM 11124 C C . THR B 1 695 ? -28.922 29.625 14.82 1 93 695 THR B C 1
ATOM 11126 O O . THR B 1 695 ? -28.734 28.656 14.086 1 93 695 THR B O 1
ATOM 11129 N N . MET B 1 696 ? -28.047 30.438 15.023 1 92.38 696 MET B N 1
ATOM 11130 C CA . MET B 1 696 ? -26.688 30.297 14.484 1 92.38 696 MET B CA 1
ATOM 11131 C C . MET B 1 696 ? -25.656 30.203 15.609 1 92.38 696 MET B C 1
ATOM 11133 O O . MET B 1 696 ? -25.703 30.953 16.578 1 92.38 696 MET B O 1
ATOM 11137 N N . VAL B 1 697 ? -24.859 29.172 15.562 1 92.44 697 VAL B N 1
ATOM 11138 C CA . VAL B 1 697 ? -23.75 28.984 16.5 1 92.44 697 VAL B CA 1
ATOM 11139 C C . VAL B 1 697 ? -22.422 29.062 15.742 1 92.44 697 VAL B C 1
ATOM 11141 O O . VAL B 1 697 ? -22.156 28.25 14.859 1 92.44 697 VAL B O 1
ATOM 11144 N N . VAL B 1 698 ? -21.594 30 16.078 1 89.94 698 VAL B N 1
ATOM 11145 C CA . VAL B 1 698 ? -20.359 30.25 15.32 1 89.94 698 VAL B CA 1
ATOM 11146 C C . VAL B 1 698 ? -19.156 30.141 16.25 1 89.94 698 VAL B C 1
ATOM 11148 O O . VAL B 1 698 ? -19.156 30.734 17.344 1 89.94 698 VAL B O 1
ATOM 11151 N N . VAL B 1 699 ? -18.266 29.281 15.883 1 88.12 699 VAL B N 1
ATOM 11152 C CA . VAL B 1 699 ? -16.953 29.234 16.531 1 88.12 699 VAL B CA 1
ATOM 11153 C C . VAL B 1 699 ? -16.016 30.234 15.867 1 88.12 699 VAL B C 1
ATOM 11155 O O . VAL B 1 699 ? -15.68 30.078 14.688 1 88.12 699 VAL B O 1
ATOM 11158 N N . ALA B 1 700 ? -15.672 31.312 16.531 1 76.44 700 ALA B N 1
ATOM 11159 C CA . ALA B 1 700 ? -14.891 32.344 15.875 1 76.44 700 ALA B CA 1
ATOM 11160 C C . ALA B 1 700 ? -13.57 32.594 16.609 1 76.44 700 ALA B C 1
ATOM 11162 O O . ALA B 1 700 ? -13.508 32.469 17.828 1 76.44 700 ALA B O 1
ATOM 11163 N N . HIS B 1 701 ? -12.688 32.875 15.875 1 64.62 701 HIS B N 1
ATOM 11164 C CA . HIS B 1 701 ? -11.398 33.312 16.406 1 64.62 701 HIS B CA 1
ATOM 11165 C C . HIS B 1 701 ? -11.172 34.781 16.109 1 64.62 701 HIS B C 1
ATOM 11167 O O . HIS B 1 701 ? -10.344 35.438 16.766 1 64.62 701 HIS B O 1
ATOM 11173 N N . ARG B 1 702 ? -11.969 35.25 15.172 1 66 702 ARG B N 1
ATOM 11174 C CA . ARG B 1 702 ? -11.773 36.625 14.766 1 66 702 ARG B CA 1
ATOM 11175 C C . ARG B 1 702 ? -12.836 37.531 15.383 1 66 702 ARG B C 1
ATOM 11177 O O . ARG B 1 702 ? -14 37.156 15.484 1 66 702 ARG B O 1
ATOM 11184 N N . LEU B 1 703 ? -12.438 38.719 15.727 1 68.25 703 LEU B N 1
ATOM 11185 C CA . LEU B 1 703 ? -13.273 39.688 16.438 1 68.25 703 LEU B CA 1
ATOM 11186 C C . LEU B 1 703 ? -14.398 40.188 15.539 1 68.25 703 LEU B C 1
ATOM 11188 O O . LEU B 1 703 ? -15.516 40.406 16 1 68.25 703 LEU B O 1
ATOM 11192 N N . ALA B 1 704 ? -14.133 40.312 14.266 1 68.44 704 ALA B N 1
ATOM 11193 C CA . ALA B 1 704 ? -15.117 40.844 13.344 1 68.44 704 ALA B CA 1
ATOM 11194 C C . ALA B 1 704 ? -16.375 40 13.289 1 68.44 704 ALA B C 1
ATOM 11196 O O . ALA B 1 704 ? -17.484 40.5 13.164 1 68.44 704 ALA B O 1
ATOM 11197 N N . THR B 1 705 ? -16.203 38.781 13.43 1 73.31 705 THR B N 1
ATOM 11198 C CA . THR B 1 705 ? -17.312 37.844 13.367 1 73.31 705 THR B CA 1
ATOM 11199 C C . THR B 1 705 ? -18.094 37.844 14.68 1 73.31 705 THR B C 1
ATOM 11201 O O . THR B 1 705 ? -19.312 37.688 14.68 1 73.31 705 THR B O 1
ATOM 11204 N N . VAL B 1 706 ? -17.469 38.125 15.719 1 78.5 706 VAL B N 1
ATOM 11205 C CA . VAL B 1 706 ? -18.031 38 17.062 1 78.5 706 VAL B CA 1
ATOM 11206 C C . VAL B 1 706 ? -18.797 39.281 17.422 1 78.5 706 VAL B C 1
ATOM 11208 O O . VAL B 1 706 ? -19.734 39.25 18.219 1 78.5 706 VAL B O 1
ATOM 11211 N N . GLN B 1 707 ? -18.438 40.406 16.828 1 80.44 707 GLN B N 1
ATOM 11212 C CA . GLN B 1 707 ? -19 41.688 17.203 1 80.44 707 GLN B CA 1
ATOM 11213 C C . GLN B 1 707 ? -20.5 41.75 16.922 1 80.44 707 GLN B C 1
ATOM 11215 O O . GLN B 1 707 ? -21.234 42.438 17.641 1 80.44 707 GLN B O 1
ATOM 11220 N N . ASN B 1 708 ? -20.984 41.062 15.93 1 78.5 708 ASN B N 1
ATOM 11221 C CA . ASN B 1 708 ? -22.375 41.125 15.539 1 78.5 708 ASN B CA 1
ATOM 11222 C C . ASN B 1 708 ? -23.203 40.031 16.203 1 78.5 708 ASN B C 1
ATOM 11224 O O . ASN B 1 708 ? -24.406 39.906 15.938 1 78.5 708 ASN B O 1
ATOM 11228 N N . ALA B 1 709 ? -22.625 39.312 17.078 1 88.5 709 ALA B N 1
ATOM 11229 C CA . ALA B 1 709 ? -23.344 38.25 17.734 1 88.5 709 ALA B CA 1
ATOM 11230 C C . ALA B 1 709 ? -24.281 38.781 18.812 1 88.5 709 ALA B C 1
ATOM 11232 O O . ALA B 1 709 ? -24 39.812 19.438 1 88.5 709 ALA B O 1
ATOM 11233 N N . ASP B 1 710 ? -25.422 38.156 19.016 1 89.25 710 ASP B N 1
ATOM 11234 C CA . ASP B 1 710 ? -26.375 38.531 20.062 1 89.25 710 ASP B CA 1
ATOM 11235 C C . ASP B 1 710 ? -25.844 38.125 21.453 1 89.25 710 ASP B C 1
ATOM 11237 O O . ASP B 1 710 ? -26.078 38.844 22.422 1 89.25 710 ASP B O 1
ATOM 11241 N N . VAL B 1 711 ? -25.203 37.031 21.453 1 92.94 711 VAL B N 1
ATOM 11242 C CA . VAL B 1 711 ? -24.625 36.531 22.703 1 92.94 711 VAL B CA 1
ATOM 11243 C C . VAL B 1 711 ? -23.266 35.906 22.438 1 92.94 711 VAL B C 1
ATOM 11245 O O . VAL B 1 711 ? -23.078 35.219 21.438 1 92.94 711 VAL B O 1
ATOM 11248 N N . ILE B 1 712 ? -22.344 36.219 23.266 1 93.25 712 ILE B N 1
ATOM 11249 C CA . ILE B 1 712 ? -21 35.688 23.172 1 93.25 712 ILE B CA 1
ATOM 11250 C C . ILE B 1 712 ? -20.672 34.844 24.391 1 93.25 712 ILE B C 1
ATOM 11252 O O . ILE B 1 712 ? -20.875 35.281 25.531 1 93.25 712 ILE B O 1
ATOM 11256 N N . PHE B 1 713 ? -20.281 33.656 24.141 1 93.38 713 PHE B N 1
ATOM 11257 C CA . PHE B 1 713 ? -19.828 32.75 25.203 1 93.38 713 PHE B CA 1
ATOM 11258 C C . PHE B 1 713 ? -18.312 32.625 25.203 1 93.38 713 PHE B C 1
ATOM 11260 O O . PHE B 1 713 ? -17.734 32.156 24.234 1 93.38 713 PHE B O 1
ATOM 11267 N N . VAL B 1 714 ? -17.672 33.062 26.234 1 91.06 714 VAL B N 1
ATOM 11268 C CA . VAL B 1 714 ? -16.234 32.906 26.359 1 91.06 714 VAL B CA 1
ATOM 11269 C C . VAL B 1 714 ? -15.914 31.625 27.109 1 91.06 714 VAL B C 1
ATOM 11271 O O . VAL B 1 714 ? -16.266 31.469 28.281 1 91.06 714 VAL B O 1
ATOM 11274 N N . LEU B 1 715 ? -15.312 30.766 26.312 1 89.69 715 LEU B N 1
ATOM 11275 C CA . LEU B 1 715 ? -15.031 29.438 26.859 1 89.69 715 LEU B CA 1
ATOM 11276 C C . LEU B 1 715 ? -13.602 29.359 27.391 1 89.69 715 LEU B C 1
ATOM 11278 O O . LEU B 1 715 ? -12.695 29.984 26.828 1 89.69 715 LEU B O 1
ATOM 11282 N N . GLY B 1 716 ? -13.461 28.609 28.5 1 83.31 716 GLY B N 1
ATOM 11283 C CA . GLY B 1 716 ? -12.164 28.344 29.094 1 83.31 716 GLY B CA 1
ATOM 11284 C C . GLY B 1 716 ? -12.188 27.25 30.141 1 83.31 716 GLY B C 1
ATOM 11285 O O . GLY B 1 716 ? -13.156 27.141 30.891 1 83.31 716 GLY B O 1
ATOM 11286 N N . GLU B 1 717 ? -11.172 26.469 30.125 1 76.38 717 GLU B N 1
ATOM 11287 C CA . GLU B 1 717 ? -10.984 25.438 31.125 1 76.38 717 GLU B CA 1
ATOM 11288 C C . GLU B 1 717 ? -12.203 24.516 31.219 1 76.38 717 GLU B C 1
ATOM 11290 O O . GLU B 1 717 ? -12.68 24.203 32.312 1 76.38 717 GLU B O 1
ATOM 11295 N N . GLY B 1 718 ? -12.859 24.328 30.141 1 82.12 718 GLY B N 1
ATOM 11296 C CA . GLY B 1 718 ? -13.953 23.359 30.062 1 82.12 718 GLY B CA 1
ATOM 11297 C C . GLY B 1 718 ? -15.289 23.938 30.5 1 82.12 718 GLY B C 1
ATOM 11298 O O . GLY B 1 718 ? -16.281 23.219 30.609 1 82.12 718 GLY B O 1
ATOM 11299 N N . ARG B 1 719 ? -15.328 25.203 30.922 1 88.12 719 ARG B N 1
ATOM 11300 C CA . ARG B 1 719 ? -16.547 25.875 31.344 1 88.12 719 ARG B CA 1
ATOM 11301 C C . ARG B 1 719 ? -16.688 27.234 30.688 1 88.12 719 ARG B C 1
ATOM 11303 O O . ARG B 1 719 ? -15.812 27.656 29.938 1 88.12 719 ARG B O 1
ATOM 11310 N N . VAL B 1 720 ? -17.859 27.859 30.875 1 92.62 720 VAL B N 1
ATOM 11311 C CA . VAL B 1 720 ? -18.094 29.203 30.359 1 92.62 720 VAL B CA 1
ATOM 11312 C C . VAL B 1 720 ? -17.594 30.234 31.375 1 92.62 720 VAL B C 1
ATOM 11314 O O . VAL B 1 720 ? -18 30.234 32.531 1 92.62 720 VAL B O 1
ATOM 11317 N N . LEU B 1 721 ? -16.766 31.094 30.953 1 89.38 721 LEU B N 1
ATOM 11318 C CA . LEU B 1 721 ? -16.156 32.094 31.828 1 89.38 721 LEU B CA 1
ATOM 11319 C C . LEU B 1 721 ? -16.984 33.375 31.859 1 89.38 721 LEU B C 1
ATOM 11321 O O . LEU B 1 721 ? -17.172 33.969 32.906 1 89.38 721 LEU B O 1
ATOM 11325 N N . GLU B 1 722 ? -17.312 33.844 30.672 1 91.69 722 GLU B N 1
ATOM 11326 C CA . GLU B 1 722 ? -18.094 35.094 30.531 1 91.69 722 GLU B CA 1
ATOM 11327 C C . GLU B 1 722 ? -19.203 34.906 29.5 1 91.69 722 GLU B C 1
ATOM 11329 O O . GLU B 1 722 ? -19.062 34.156 28.547 1 91.69 722 GLU B O 1
ATOM 11334 N N . VAL B 1 723 ? -20.359 35.531 29.766 1 93.62 723 VAL B N 1
ATOM 11335 C CA . VAL B 1 723 ? -21.484 35.531 28.828 1 93.62 723 VAL B CA 1
ATOM 11336 C C . VAL B 1 723 ? -22.031 36.969 28.672 1 93.62 723 VAL B C 1
ATOM 11338 O O . VAL B 1 723 ? -22.141 37.688 29.656 1 93.62 723 VAL B O 1
ATOM 11341 N N . GLY B 1 724 ? -22.266 37.406 27.531 1 91.25 724 GLY B N 1
ATOM 11342 C CA . GLY B 1 724 ? -22.859 38.688 27.266 1 91.25 724 GLY B CA 1
ATOM 11343 C C . GLY B 1 724 ? -22.688 39.156 25.828 1 91.25 724 GLY B C 1
ATOM 11344 O O . GLY B 1 724 ? -22.328 38.344 24.953 1 91.25 724 GLY B O 1
ATOM 11345 N N . ASP B 1 725 ? -23.109 40.281 25.516 1 89.88 725 ASP B N 1
ATOM 11346 C CA . ASP B 1 725 ? -22.906 40.875 24.188 1 89.88 725 ASP B CA 1
ATOM 11347 C C . ASP B 1 725 ? -21.547 41.562 24.094 1 89.88 725 ASP B C 1
ATOM 11349 O O . ASP B 1 725 ? -20.844 41.688 25.094 1 89.88 725 ASP B O 1
ATOM 11353 N N . HIS B 1 726 ? -21.203 42 22.906 1 88.38 726 HIS B N 1
ATOM 11354 C CA . HIS B 1 726 ? -19.891 42.562 22.641 1 88.38 726 HIS B CA 1
ATOM 11355 C C . HIS B 1 726 ? -19.625 43.781 23.547 1 88.38 726 HIS B C 1
ATOM 11357 O O . HIS B 1 726 ? -18.594 43.844 24.219 1 88.38 726 HIS B O 1
ATOM 11363 N N . SER B 1 727 ? -20.609 44.656 23.625 1 84.69 727 SER B N 1
ATOM 11364 C CA . SER B 1 727 ? -20.453 45.906 24.391 1 84.69 727 SER B CA 1
ATOM 11365 C C . SER B 1 727 ? -20.422 45.625 25.891 1 84.69 727 SER B C 1
ATOM 11367 O O . SER B 1 727 ? -19.625 46.219 26.625 1 84.69 727 SER B O 1
ATOM 11369 N N . ALA B 1 728 ? -21.266 44.719 26.281 1 88.56 728 ALA B N 1
ATOM 11370 C CA . ALA B 1 728 ? -21.359 44.375 27.703 1 88.56 728 ALA B CA 1
ATOM 11371 C C . ALA B 1 728 ? -20.078 43.688 28.188 1 88.56 728 ALA B C 1
ATOM 11373 O O . ALA B 1 728 ? -19.609 43.938 29.297 1 88.56 728 ALA B O 1
ATOM 11374 N N . LEU B 1 729 ? -19.516 42.875 27.344 1 89.5 729 LEU B N 1
ATOM 11375 C CA . LEU B 1 729 ? -18.328 42.125 27.734 1 89.5 729 LEU B CA 1
ATOM 11376 C C . LEU B 1 729 ? -17.094 43.031 27.719 1 89.5 729 LEU B C 1
ATOM 11378 O O . LEU B 1 729 ? -16.156 42.812 28.5 1 89.5 729 LEU B O 1
ATOM 11382 N N . LEU B 1 730 ? -17.125 44 26.828 1 85.44 730 LEU B N 1
ATOM 11383 C CA . LEU B 1 730 ? -16.031 44.969 26.812 1 85.44 730 LEU B CA 1
ATOM 11384 C C . LEU B 1 730 ? -16.031 45.812 28.062 1 85.44 730 LEU B C 1
ATOM 11386 O O . LEU B 1 730 ? -14.977 46.188 28.594 1 85.44 730 LEU B O 1
ATOM 11390 N N . ARG B 1 731 ? -17.234 46.125 28.516 1 81.12 731 ARG B N 1
ATOM 11391 C CA . ARG B 1 731 ? -17.391 46.969 29.703 1 81.12 731 ARG B CA 1
ATOM 11392 C C . ARG B 1 731 ? -16.953 46.219 30.969 1 81.12 731 ARG B C 1
ATOM 11394 O O . ARG B 1 731 ? -16.453 46.812 31.906 1 81.12 731 ARG B O 1
ATOM 11401 N N . LYS B 1 732 ? -17.109 44.969 30.906 1 86.06 732 LYS B N 1
ATOM 11402 C CA . LYS B 1 732 ? -16.781 44.125 32.062 1 86.06 732 LYS B CA 1
ATOM 11403 C C . LYS B 1 732 ? -15.266 43.969 32.188 1 86.06 732 LYS B C 1
ATOM 11405 O O . LYS B 1 732 ? -14.766 43.594 33.281 1 86.06 732 LYS B O 1
ATOM 11410 N N . LYS B 1 733 ? -14.414 44.281 31.188 1 79.25 733 LYS B N 1
ATOM 11411 C CA . LYS B 1 733 ? -12.953 44.219 31.156 1 79.25 733 LYS B CA 1
ATOM 11412 C C . LYS B 1 733 ? -12.461 42.844 31.656 1 79.25 733 LYS B C 1
ATOM 11414 O O . LYS B 1 733 ? -11.555 42.781 32.5 1 79.25 733 LYS B O 1
ATOM 11419 N N . GLY B 1 734 ? -13.109 41.844 31.328 1 81.5 734 GLY B N 1
ATOM 11420 C CA . GLY B 1 734 ? -12.719 40.5 31.719 1 81.5 734 GLY B CA 1
ATOM 11421 C C . GLY B 1 734 ? -11.852 39.812 30.688 1 81.5 734 GLY B C 1
ATOM 11422 O O . GLY B 1 734 ? -10.969 40.438 30.094 1 81.5 734 GLY B O 1
ATOM 11423 N N . VAL B 1 735 ? -12.055 38.469 30.516 1 80.69 735 VAL B N 1
ATOM 11424 C CA . VAL B 1 735 ? -11.242 37.625 29.609 1 80.69 735 VAL B CA 1
ATOM 11425 C C . VAL B 1 735 ? -11.492 38.062 28.172 1 80.69 735 VAL B C 1
ATOM 11427 O O . VAL B 1 735 ? -10.555 38.094 27.359 1 80.69 735 VAL B O 1
ATOM 11430 N N . TYR B 1 736 ? -12.656 38.375 27.891 1 86.12 736 TYR B N 1
ATOM 11431 C CA . TYR B 1 736 ? -13.023 38.812 26.547 1 86.12 736 TYR B CA 1
ATOM 11432 C C . TYR B 1 736 ? -12.305 40.094 26.172 1 86.12 736 TYR B C 1
ATOM 11434 O O . TYR B 1 736 ? -11.836 40.25 25.047 1 86.12 736 TYR B O 1
ATOM 11442 N N . TYR B 1 737 ? -12.352 40.938 27.078 1 80.12 737 TYR B N 1
ATOM 11443 C CA . TYR B 1 737 ? -11.672 42.219 26.859 1 80.12 737 TYR B CA 1
ATOM 11444 C C . TYR B 1 737 ? -10.188 42 26.594 1 80.12 737 TYR B C 1
ATOM 11446 O O . TYR B 1 737 ? -9.617 42.656 25.703 1 80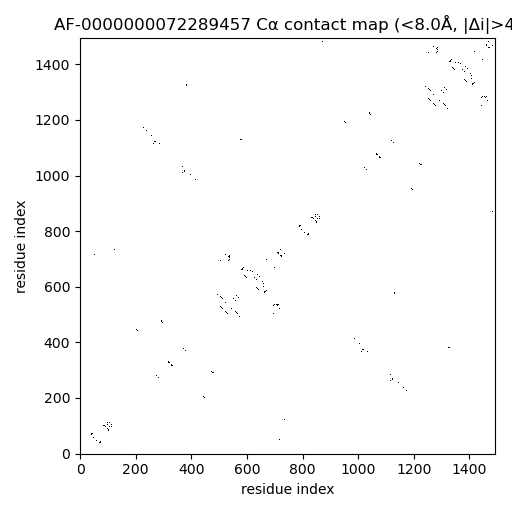.12 737 TYR B O 1
ATOM 11454 N N . GLN B 1 738 ? -9.641 41.125 27.297 1 71.94 738 GLN B N 1
ATOM 11455 C CA . GLN B 1 738 ? -8.227 40.844 27.125 1 71.94 738 GLN B CA 1
ATOM 11456 C C . GLN B 1 738 ? -7.961 40.219 25.75 1 71.94 738 GLN B C 1
ATOM 11458 O O . GLN B 1 738 ? -6.945 40.5 25.109 1 71.94 738 GLN B O 1
ATOM 11463 N N . MET B 1 739 ? -8.844 39.375 25.391 1 76.06 739 MET B N 1
ATOM 11464 C CA . MET B 1 739 ? -8.719 38.75 24.078 1 76.06 739 MET B CA 1
ATOM 11465 C C . MET B 1 739 ? -8.812 39.781 22.969 1 76.06 739 MET B C 1
ATOM 11467 O O . MET B 1 739 ? -8.078 39.719 21.969 1 76.06 739 MET B O 1
ATOM 11471 N N . CYS B 1 740 ? -9.719 40.75 23.094 1 71.25 740 CYS B N 1
ATOM 11472 C CA . CYS B 1 740 ? -9.914 41.812 22.094 1 71.25 740 CYS B CA 1
ATOM 11473 C C . CYS B 1 740 ? -8.703 42.719 22.047 1 71.25 740 CYS B C 1
ATOM 11475 O O . CYS B 1 740 ? -8.305 43.188 20.969 1 71.25 740 CYS B O 1
ATOM 11477 N N . GLN B 1 741 ? -8.25 42.938 23.203 1 58.84 741 GLN B N 1
ATOM 11478 C CA . GLN B 1 741 ? -7.082 43.812 23.266 1 58.84 741 GLN B CA 1
ATOM 11479 C C . GLN B 1 741 ? -5.871 43.156 22.609 1 58.84 741 GLN B C 1
ATOM 11481 O O . GLN B 1 741 ? -5.102 43.844 21.922 1 58.84 741 GLN B O 1
ATOM 11486 N N . SER B 1 742 ? -5.82 41.969 22.922 1 56.38 742 SER B N 1
ATOM 11487 C CA . SER B 1 742 ? -4.699 41.25 22.344 1 56.38 742 SER B CA 1
ATOM 11488 C C . SER B 1 742 ? -4.801 41.219 20.812 1 56.38 742 SER B C 1
ATOM 11490 O O . SER B 1 742 ? -3.789 41.281 20.125 1 56.38 742 SER B O 1
ATOM 11492 N N . GLN B 1 743 ? -6.008 41.062 20.391 1 54.72 743 GLN B N 1
ATOM 11493 C CA . GLN B 1 743 ? -6.223 41.031 18.953 1 54.72 743 GLN B CA 1
ATOM 11494 C C . GLN B 1 743 ? -6.117 42.438 18.344 1 54.72 743 GLN B C 1
ATOM 11496 O O . GLN B 1 743 ? -5.707 42.594 17.203 1 54.72 743 GLN B O 1
ATOM 11501 N N . ALA B 1 744 ? -6.688 43.438 19.141 1 44.25 744 ALA B N 1
ATOM 11502 C CA . ALA B 1 744 ? -6.566 44.844 18.703 1 44.25 744 ALA B CA 1
ATOM 11503 C C . ALA B 1 744 ? -5.102 45.25 18.609 1 44.25 744 ALA B C 1
ATOM 11505 O O . ALA B 1 744 ? -4.73 46.031 17.734 1 44.25 744 ALA B O 1
ATOM 11506 N N . LEU B 1 745 ? -4.363 44.75 19.609 1 32.12 745 LEU B N 1
ATOM 11507 C CA . LEU B 1 745 ? -2.939 45.062 19.547 1 32.12 745 LEU B CA 1
ATOM 11508 C C . LEU B 1 745 ? -2.281 44.344 18.359 1 32.12 745 LEU B C 1
ATOM 11510 O O . LEU B 1 745 ? -1.319 44.875 17.797 1 32.12 745 LEU B O 1
ATOM 11514 N N . ASP B 1 746 ? -2.703 43.375 18.109 1 34.56 746 ASP B N 1
ATOM 11515 C CA . ASP B 1 746 ? -2.188 42.75 16.906 1 34.56 746 ASP B CA 1
ATOM 11516 C C . ASP B 1 746 ? -2.689 43.469 15.656 1 34.56 746 ASP B C 1
ATOM 11518 O O . ASP B 1 746 ? -2.109 43.344 14.57 1 34.56 746 ASP B O 1
ATOM 11522 N N . ARG B 1 747 ? -3.723 44.344 15.789 1 35.75 747 ARG B N 1
ATOM 11523 C CA . ARG B 1 747 ? -4.137 45.281 14.742 1 35.75 747 ARG B CA 1
ATOM 11524 C C . ARG B 1 747 ? -3.412 46.594 14.883 1 35.75 747 ARG B C 1
ATOM 11526 O O . ARG B 1 747 ? -3.314 47.156 15.984 1 35.75 747 ARG B O 1
#

Secondary structure (DSSP, 8-state):
-HHHHHSTTGGG----GGGTTS-HHHHHHHHHHHHHHT--SEEEEESTTTTS-HHHHHHHHHHHHHHHTTSEEEEE-SSHHHHTT-SSEEEEETTEEEEEE-HHHHHT-TTSHHHHHHHHHHHHS-GGGSGGGGGGS-S-HHHHHHHHHHHHHHHS-S-------HHHHHHHHHHHTGGGHHHHHHHHHHHHHHHHHHHHHHHHHHHHHHHTTS-THHHHHHHHHHHHHHHHHHHHHHHHHHHHHHHHHHHHHHHHHHHHHHHHHHHHTS-HHHHHSGGG-HHHHHHHHHHHHHHHHHHHSHHHHHHHHHHHHHHHHHHHHHHH-HHHHHHIIIIIHHHHHHHHHHHHHHHHHHHHHHHHHHHHHHHHHHHHHHTHHHHHHTT-HHHHHHHHHHHHHHHHHHHHHHHHHHHHHHHHHHHHHHHHHHHHHHHHHHHHHTTSS-HHHHHHHHHHHHHHHHHHHHHHHTHHHHHHHHHHHHHHHHHSPP---TTS-PPPPP--TT---EEEEEEEEE-TT-SSEEEEEEEEEE-TT-EEEEE-STTSSHHHHHHHHTTSS--SEEEEEETTEEGGGS-HHHHHHHEEEE-SS----SSBHHHHHSTTS-TT--HHHHHHHHHHTT-HHHHHHSTTGGG-B--GGGTTS-HHHHHHHHHHHHHHT--SEEEEESTTTT--HHHHHHHHHHHHHHTTTSEEEEE-SSHHHHTT-SEEEEEETTEEEEEE-HHHHHHHTSHHHHHHHHHHHH-/-HHHHHSTTGGG----GGGTTS-HHHHHHHHHHHHHHT--SEEEEESTTTTS-HHHHHHHHHHHHHHHTTSEEEEE-SSHHHHTT-SSEEEEETTEEEEEE-HHHHHT-TTSHHHHHHHHHHHHS-GGGSGGGGGGS-S-HHHHHHHHHHHHHHHS-S-------HHHHHHHHHHHTGGGHHHHHHHHHHHHHHHHHHHHHHHHHHHHHHHTTS-THHHHHHHHHHHHHHHHHHHHHHHHHHHHHHHHHHHHHHHHHHHHHHHHHHHHTS-HHHHHSGGG-HHHHHHHHHHHHHHHHHHHSHHHHHHHHHHHHHHHHHHHHHHH-HHHHHHIIIIIHHHHHHHHHHHHHHHHHHHHHHHHHHHHHHHHHHHHHHTHHHHHHTT-HHHHHHHHHHHHHHHHHHHHHHHHHHHHHHHHHHHHHHHHHHHHHHHHHHHHHTTSS-HHHHHHHHHHHHHHHHHHHHHHHTHHHHHHHHHHHHHHHHHPPP---TTS-PPPPP--TT---EEEEEEEEE-TT-SSEEEEEEEEEE-TT-EEEEE-STTSSHHHHHHHHTTSS--SEEEEEETTEEGGGS-HHHHHHHEEEE-SS----SSBHHHHHSTTS-TT--HHHHHHHHHHTT-HHHHHHSTTGGG-B--GGGTTS-HHHHHHHHHHHHHHT--SEEEEESTTTT--HHHHHHHHHHHHHHTTTSEEEEE-SSHHHHTT-SEEEEEETTEEEEEE-HHHHHHHTSHHHHHHHHHHH--

Solvent-accessible surface area (backbone atoms only — not comparable to full-atom values): 76457 Å² total; per-residue (Å²): 107,67,64,37,60,67,35,94,50,22,85,67,45,77,47,62,80,65,39,66,74,38,48,62,42,48,48,42,49,47,50,48,46,60,61,50,69,71,66,58,64,63,43,76,36,72,45,66,47,67,69,25,53,75,68,54,27,49,55,48,42,51,50,46,52,59,65,36,60,100,35,52,61,48,71,46,66,92,51,63,81,72,49,55,79,38,83,68,40,75,40,67,58,97,89,37,82,74,48,73,37,30,52,70,64,38,50,72,40,73,87,35,76,59,28,47,50,46,45,53,43,41,68,70,40,69,83,78,74,70,75,80,72,69,67,77,68,70,72,58,75,66,63,58,55,55,56,54,49,49,54,46,42,54,64,60,45,51,66,68,58,68,73,55,52,62,68,52,49,50,51,49,52,53,58,73,45,53,88,53,45,66,46,54,50,43,25,50,51,12,21,45,46,40,9,43,43,53,33,52,47,18,48,53,52,16,51,53,59,54,40,66,76,45,70,48,70,61,22,36,56,49,27,47,51,52,19,49,50,35,36,52,48,13,54,51,33,18,50,16,35,25,41,23,39,36,29,20,46,47,48,24,39,50,49,31,42,52,48,32,48,50,46,48,47,31,58,66,70,46,58,57,64,56,52,68,36,79,85,36,29,48,67,51,49,36,48,43,57,55,43,30,31,57,37,34,22,44,54,64,8,59,56,35,46,50,42,50,17,26,51,36,22,31,52,38,10,52,51,54,13,43,75,57,32,50,71,62,33,50,52,41,56,68,50,39,40,50,51,49,47,49,27,44,48,52,36,49,53,49,49,53,52,50,49,52,52,52,48,54,57,46,47,55,56,40,49,52,48,34,52,50,51,63,39,42,66,58,34,60,52,49,63,30,54,64,59,52,45,50,52,50,45,51,56,38,50,56,45,36,56,54,48,51,63,54,32,53,59,54,15,47,41,47,10,48,36,62,16,43,56,36,40,36,51,16,50,48,39,35,53,47,28,48,38,39,42,69,65,75,38,53,73,42,34,48,38,22,31,50,44,12,48,54,51,22,44,52,28,48,47,55,45,58,67,45,46,64,58,44,52,51,12,39,51,29,44,39,53,49,58,48,50,53,66,73,85,68,76,80,67,71,84,45,60,72,87,72,81,54,79,48,8,44,28,40,34,36,43,46,27,22,32,51,52,91,91,43,85,60,62,49,27,78,47,24,64,48,79,43,55,63,36,36,38,36,24,40,35,57,60,89,86,36,39,64,66,53,51,56,36,45,75,68,55,52,50,76,67,78,38,62,47,47,26,47,67,86,35,52,57,85,59,36,43,66,66,63,53,36,59,36,36,24,70,32,51,60,71,62,81,43,60,72,42,26,50,48,56,54,36,45,57,70,47,68,84,80,61,57,67,66,54,54,52,50,29,22,49,45,21,65,37,37,67,60,36,63,68,37,94,52,28,53,65,30,68,31,42,73,62,27,60,60,47,52,74,50,54,39,40,28,47,40,44,21,26,32,48,64,61,62,36,26,31,41,39,35,36,43,66,53,76,88,40,53,72,65,49,33,52,45,51,49,52,16,48,62,60,60,40,66,65,12,13,29,43,34,34,42,86,52,65,79,71,44,57,76,25,66,32,34,39,33,38,42,90,21,31,68,75,46,76,36,30,52,68,59,35,49,71,62,60,45,72,63,28,50,52,49,46,53,50,46,35,53,93,108,68,64,38,60,68,35,95,49,23,84,67,43,78,45,62,79,65,39,66,73,39,47,62,42,50,47,41,49,47,50,48,45,59,61,49,70,70,65,56,65,64,43,75,35,73,45,68,49,67,71,26,52,74,68,53,28,50,54,48,41,51,50,46,52,60,63,36,59,99,34,52,59,48,71,46,66,93,50,64,83,73,49,56,80,38,83,68,41,75,41,66,57,96,89,36,82,73,47,72,36,30,52,70,63,40,48,72,39,74,88,35,74,59,27,47,49,46,44,53,43,40,68,70,41,68,81,80,75,69,77,78,71,69,68,76,68,70,72,61,75,66,62,59,55,54,55,55,50,48,52,46,43,53,63,60,46,52,68,68,58,70,74,55,53,61,67,53,49,50,51,50,52,53,58,73,44,53,87,53,45,66,47,53,49,42,26,50,51,12,20,46,46,38,9,43,42,53,33,52,47,18,47,54,50,16,51,54,59,54,41,68,76,45,71,48,71,61,22,36,55,49,28,48,51,52,18,48,50,33,36,52,49,12,52,52,31,18,51,17,35,26,41,23,40,37,29,20,46,46,48,24,40,50,50,31,41,52,49,32,47,50,46,47,46,33,59,64,68,46,58,57,64,56,53,67,37,78,85,36,29,49,69,51,49,35,47,44,59,55,44,30,32,58,37,34,24,44,54,65,8,61,55,35,46,50,42,51,16,26,50,36,21,30,53,39,10,50,52,55,13,44,74,59,31,50,70,62,33,49,50,43,56,67,48,39,39,51,51,48,47,49,29,44,48,51,36,50,53,48,50,52,52,48,48,50,52,52,48,54,58,48,46,54,55,38,49,52,48,34,51,51,52,64,38,41,66,59,34,60,52,51,63,30,54,65,59,53,44,50,53,49,45,53,56,39,51,56,47,36,58,56,48,52,62,53,31,54,59,55,14,46,42,48,10,48,35,64,16,44,56,36,38,37,50,16,51,50,39,35,55,47,27,49,38,40,42,70,64,77,38,53,74,42,33,49,38,23,31,49,44,11,47,53,52,22,45,53,29,50,47,55,47,58,67,45,44,65,57,44,54,51,11,38,52,28,47,38,53,50,58,47,49,52,65,72,85,68,76,79,66,72,86,43,61,73,86,74,79,55,79,48,8,45,28,39,33,35,43,45,27,22,34,50,53,91,90,43,85,60,62,50,28,76,46,24,62,47,78,44,55,63,36,35,38,35,24,40,34,57,61,89,86,37,38,64,68,53,51,55,38,44,75,68,56,52,49,77,68,77,39,61,47,47,26,47,65,85,34,54,58,86,58,34,44,66,68,64,54,36,60,37,37,26,69,33,53,61,71,62,79,44,60,72,40,26,49,47,58,54,37,47,56,68,50,66,86,81,62,57,66,66,54,54,51,50,28,22,48,45,22,63,37,38,67,60,36,62,67,36,93,52,28,53,64,31,67,32,41,73,64,28,58,61,48,53,73,50,56,41,39,28,47,40,44,20,25,32,48,63,60,62,36,26,31,40,38,35,36,42,68,53,75,88,40,53,74,65,50,33,53,43,49,49,52,17,48,62,61,62,40,66,64,12,14,28,42,33,35,44,87,50,65,79,72,44,59,78,25,65,33,36,39,33,39,43,90,21,29,68,74,48,76,37,31,52,69,57,36,50,71,62,61,46,71,62,29,50,52,48,46,54,51,48,36,52,94

pLDDT: mean 75.43, std 15.55, range [23.98, 95.88]

InterPro domains:
  IPR003439 ABC transporter-like, ATP-binding domain [PF00005] (11-50)
  IPR003439 ABC transporter-like, ATP-binding domain [PF00005] (524-673)
  IPR003439 ABC transporter-like, ATP-binding domain [PS50893] (506-742)
  IPR003593 AAA+ ATPase domain [SM00382] (532-725)
  IPR011527 ABC transporter type 1, transmembrane domain [PF00664] (185-456)
  IPR011527 ABC transporter type 1, transmembrane domain [PS50929] (185-472)
  IPR017871 ABC transporter-like, conserved site [PS00211] (645-659)
  IPR027417 P-loop containing nucleoside triphosphate hydrolase [G3DSA:3.40.50.300] (6-134)
  IPR027417 P-loop containing nucleoside triphosphate hydrolase [G3DSA:3.40.50.300] (504-746)
  IPR027417 P-loop containing nucleoside triphosphate hydrolase [SSF52540] (5-122)
  IPR027417 P-loop containing nucleoside triphosphate hydrolase [SSF52540] (502-743)
  IPR036640 ABC transporter type 1, transmembrane domain superfamily [G3DSA:1.20.1560.10] (135-480)
  IPR036640 ABC transporter type 1, transmembrane domain superfamily [SSF90123] (177-482)
  IPR039421 Type 1 protein exporter [PTHR43394] (160-744)

Nearest PDB structures (foldseek):
  9csi-assembly1_A  TM=7.976E-01  e=3.259E-33  Acinetobacter baumannii
  7sel-assembly1_B  TM=8.147E-01  e=7.353E-33  Escherichia coli
  5och-assembly2_D  TM=7.180E-01  e=2.592E-34  Homo sapiens
  5och-assembly4_G  TM=7.571E-01  e=4.275E-33  Homo sapiens
  5och-assembly4_H  TM=7.447E-01  e=3.269E-32  Homo sapiens

Foldseek 3Di:
DVVLCPPVVRVPDDCPDPSVLAQLLRVLLVVVVVQLVVLDQEAEAEQSCVSPFPVSCVVVLVVVVVSCPNHHYHYHHLDPVNQQPPQKDFDDDPRHTFDIGHNVVQCVPCPGPSVCSCCVVCQQVPPPPPPPPPPVPPPDPPVVCVPCCVVCCVVVCLVQQPQDDLVVLVVVVCVVVVVPVVLVVLLLQLLLQLLLLQLVVLLLVLQLVVLVVDDDPSSVVSNVVSVVVVVVSVVSNVVSVVSNQVSQVVVLVVQLVVLLVLLVVLLVPDFPLQCPDPCNDPVNSVVLSVPLSNLLSCCRHDVVSLLSSLVSNLVSLLVSLCVLPVVLSVCLVVPLQVQLLVLLLVLVVLVVVLVVLLCVLVVVLVVLVVVCVVVVVVCVVVVCVVVSVVVSVVSVVVSVVVSVVSVVVSVVSVVSNVVSLVVSLVVLCVVLVVCVVVVVHDSSSSSSNSSSSSSSSVSSSSSSVCVVSSVSSSVSSSVSVSSRDDPPPPPDPQDDDPPLWLAKKKWWFQFWDDRPSHPDILAGTATDTDDGLFFEEEEEDPSSCLVVVVCVQLVSDDTPDTFMDINRHGPVRGDSVNSVLQEAEQEQAQFAAWFFLLCRLCPPPDPPQDVVLLLVLLVLLVQQVVLCVDPVRRRDTCHHRSPVDDLLNSSSSSSSSRPSSVHQEYEYEQSPVPDDPVSNVSNLSSVVSSSGSHYYYHHYHDPVNQQPGQKYFYGDSNYTDDMGHPVVVCVVCHPSVVSVVVVVVVD/DVVLCPPVVRVPDDCPDPSVLAQLLRVLLVVVVVQPVVLDQEAEAEQSCVSPFPVSSVVVLVVVVVSCPNHHYHYHHLDPVNQQPPQKDFDDDPRHTFDIGHNVVQCVPCPGPSVCSCCVVCQQVPPPPPDPPPPVPPPDPPVVCVPCCVVCCVVVCLVQLPQDDLVVLVVVVCVVVVVPVVLVVLLLQLLLQLLLLQLVVLLLVLQLVVLVVDDDPSSVVSNVVSVVVVVVSVVSNVVSVVSNQVSQVVVLVVQLVVLLVLLVVLLVPDFPLQCVDPCNDPVNSVVLSVPLSNLLSCCRHDVVSLLSSLVSNLVSLLVSLCVLPVVLSCCLVVPLQVQLLVLLLVLVVLVVVLVVLVCVLVVVLVVLVVVCVVVVVVCVVVVCVVVSVVVSVVSVVVSVVVSVVSVVVSVVSVVSNVVSLVVSLVVLCVVLVVCVVVVVHDSSSSSSNSSSSSSSSVSSSSSSVCVVSSVSSSVSSSVSVSSRDDPPPPPDPQDDDPPLWLAKKKWWFQFWDDRPSHPDILAGTATDTDDRLFFEEEDEDPSSCLVVVVCVQLVSDDTPDTFMDINRHGPVRGDSVNSVLQEAEQEQAQFAAWFFLLCRLCPPPDPPQDCVLLLVLLVLLVQQVVLVVDPVRRRDTCHHRSPVDDLLNSSSSSSSSRPSSVHQEYEYEQSPVPDDPVSNVSNLSSVVSSSGSHYYYHHYHDPVNQQPGQKYFYGDSNYTDDMGHPVVVCVVCHPSVVSVVVVVVVD

Radius of gyration: 40.47 Å; Cα contacts (8 Å, |Δi|>4): 2198; chains: 2; bounding box: 84×133×96 Å